Protein 6CHJ (pdb70)

Secondary structure (DSSP, 8-state):
-BPPHHHHHHHHH-BTTB--EEEEEEEEEPPTT--TTHHHHHHHHHTT-----TTTTEEEEEETTEEEEEE-SS--HHHHEEEEEPPTT--HHHHHHHHHHHHTSPPPTTS-SEEEEEEE--TTSEEEEEEEEETTTS-HHHHHHHHHHTSBS-TT--SPPPTTS---HHHHHHHHHHHHHTT--------GGGS---S-EEEEEEEEEHHHHHHHHHHHT--HHHHHHHHHHHHHHHHHHHTT---SSPPEEEEE--EEEEE--TT--SHHHHHHHHHHHHHHHHHT---SHHHHTHHHHHHHHHS--GGG---SEEEEE----SS--EETTEEEEEEEEE---BTTB-EEEEEEEETTEEEEEEEEETTTSTTTTHHHHHHHHHHHHHHHHHT-/--B--HHHHHHHHT-BTTB--EEEEEEEEEPPTT--TTHHHHHHHHHHH-----TTTTEEEEEETTEEEEEE-SS--HHHHEEEEEPPTT-SHHHHHHHHHHHHHSPPPTTS-SEEEEEEE--TTSEEEEEEEEETTTS-HHHHHHHHHHTSBS-TT---PPPTTS---TT--S---HHHHHHHHHHHHHTTT-----TTSS---S-EEEEEEEEEHHHHHHHHHHHT--HHHHHHHHHHHHHHHHHHHTT---SSPPEEEEE--EEEEE--TT--SHHHHHHHHHHHHHHHHHTTTT--HHHHHHHHHHHHHHHHHHHHHS--GGG---SEEEEE----SS--EETTEEEEEEEEE---BTTB-EEEEEEEETTEEEEEEEEETTTSTTTTHHHHHHHHHHHHHHHHHT-

Solvent-accessible surface area: 35402 Å² total; per-residue (Å²): 101,96,8,75,109,88,22,50,83,40,15,88,24,24,97,52,38,11,6,4,2,12,10,13,3,8,20,0,23,26,16,185,76,13,74,126,70,30,7,21,99,19,2,80,96,10,102,99,66,71,127,23,53,68,39,3,16,32,44,13,36,115,147,202,47,118,11,8,21,35,114,17,110,160,42,35,17,106,22,1,2,35,16,31,8,9,13,62,56,2,99,75,147,18,3,21,60,32,0,2,23,18,4,9,15,28,11,10,79,70,18,3,3,1,14,3,0,0,0,26,40,15,140,106,105,41,0,0,5,0,15,2,5,1,37,1,20,10,52,28,93,40,18,20,146,20,13,15,98,11,15,20,91,74,65,118,73,115,69,13,44,4,10,1,35,22,154,105,64,80,76,53,6,113,89,28,61,109,63,9,65,117,27,132,154,109,177,42,20,227,12,37,0,21,86,99,0,0,0,3,6,53,3,0,6,84,31,12,77,24,170,71,0,132,44,0,13,144,57,46,57,10,76,51,50,9,0,4,6,5,0,0,0,9,0,0,32,32,0,0,91,85,54,138,35,46,29,171,143,16,0,24,0,33,9,55,102,64,23,8,60,3,35,0,32,1,54,9,124,104,5,12,70,10,0,70,89,0,30,88,25,21,73,106,2,140,136,158,119,169,107,134,23,60,69,55,34,14,29,2,45,14,11,22,34,28,28,136,14,100,181,71,7,32,10,0,0,25,7,21,57,35,122,28,32,67,136,48,12,41,5,28,12,0,76,0,55,0,3,22,9,1,21,23,1,28,5,14,16,0,1,16,0,14,0,2,27,6,45,98,36,7,0,0,1,0,0,0,0,30,87,8,0,53,38,0,70,59,0,20,96,23,0,60,81,6,0,38,69,3,31,140,83,44,66,125,166,85,99,12,85,83,66,25,20,75,44,10,65,17,24,70,47,39,3,7,5,1,11,6,9,2,6,20,0,25,30,16,177,68,15,66,137,78,35,7,15,99,26,0,90,121,9,81,122,77,92,128,24,48,62,36,4,23,34,48,9,33,121,178,198,42,76,5,12,19,37,101,24,141,155,38,45,15,63,18,0,0,31,16,31,10,7,18,70,53,2,80,84,132,23,4,5,62,34,0,6,27,12,5,7,14,29,12,12,78,58,9,3,2,2,12,3,0,0,0,26,41,16,128,124,94,44,0,0,7,0,16,1,6,2,34,2,21,10,59,26,58,38,14,21,129,25,10,24,140,7,16,31,89,68,64,127,67,118,75,17,41,2,12,2,24,23,154,95,104,69,52,147,95,104,25,83,56,75,84,40,6,135,50,29,63,142,40,15,89,166,52,208,166,44,16,191,17,33,0,19,75,133,6,0,0,5,9,40,0,0,8,80,29,11,66,27,103,69,0,91,26,0,8,117,55,42,58,15,76,45,82,8,0,4,10,6,0,0,0,11,0,0,28,23,7,0,71,95,70,143,33,53,19,168,135,36,0,24,0,34,10,48,103,54,25,1,61,3,36,0,34,0,77,11,143,95,5,6,72,10,0,64,96,0,25,88,32,22,89,117,16,69,88,99,21,148,164,50,48,105,150,83,43,83,62,82,32,30,84,49,31,10,28,2,37,18,9,24,27,29,26,141,13,42,199,87,7,32,10,0,0,25,6,22,48,38,92,32,32,84,134,58,14,43,7,26,12,0,83,1,55,0,2,20,11,2,22,24,1,28,10,16,15,0,2,16,0,12,0,5,28,9,41,95,30,9,0,0,0,0,0,0,0,40,90,11,2,53,40,1,43,132,2,24,90,26,0,62,79,6,0,31,66,4,34,141,80,44,65,113

Organism: Marinobacter nauticus (strain ATCC 700491 / DSM 11845 / VT8) (NCBI:txid351348)

InterPro domains:
  IPR004255 O-acyltransferase, WSD1-like, N-terminal [PF03007] (4-266)
  IPR009721 O-acyltransferase WSD1, C-terminal [PF06974] (305-449)
  IPR014292 Acyltransferase, WS/DGAT/MGAT [TIGR02946] (4-450)
  IPR045034 O-acyltransferase WSD1-like [PTHR31650] (3-450)

B-factor: mean 64.55, std 14.5, range [33.08, 117.98]

Foldseek 3Di:
DFFDVVLVVQVVQDDLFWAQKKKKKFKWFAFPPDDPCRLVVVLVVQQPVPDFDPPQQWAWDDDVHGIDTDGHDDADVPVQEEEEEFDPPQEVVSVQVVLLAVQLDHADRRGQRKHWYWYDNHHDRMIIIMIMHGCSRPNQVRVVVLQQVLWALDLQDAPRHDSRDDVPLVVVLVVLVVLLVVVVPPCFDDFLQFARFGSRKGKAKDKDFQVLLVVLCVLLVADSVLLLLLLVLQLVLVQCVVVVTDDQAFFWEFEDPLTFTFGQPSNDDALSVSSVSRRVRVVVRCVVHVPVSVNLCSLCVSCLSPVPRVVSVSGQEYAYEDEDDAHWIHYNNITGPDMEMGRIAGNGNQWYWYWYDYHRIIMIMIMGRCVSRPPVNCSVVSSVVSSVSSCVVSVD/DAFQPVVLVVLVQQDDLFWRQKKKKKFKWFAFPPAPPCNLVVVLVVLQVPDDFDPPQQWAWDDDVHGIGTDGNPDDDVPVAEEEEEFPPPQEDVRVQVVLQQVVLDHADRGGQGKHWYWYYNHHDRMIMIMIMHGCSRPNFVVVVVLVQLQWDQDLQDADGHDSRDDVAPPDDDDDDLVVVLVVLCVLLCVVVHFDDFLQFAFFGSGKGKAKDKDFQVLQVVLCVLLVFDSVLLLLLLVLQLVLVQCVVVVTQDCAFFWEFEPPLTFRFTQPSNDDQLSVSSVSRRVRVVVRCVVCVPDDPVRSVVVVNNLCSLCVSCLSPVPCNVSVSGQEYEYEDEDDAHWIDHNSTTGPDMEMGRIAGNGRQWYWYWYDDHRIIMIMIMGRCVSRPPVNCSVVSSVVSSVSSCVVSVD

Sequence (807 aa):
TPLNPTDQLFLWLEKRQQPMHVGGLQLFSFPEGAPDDYVAQLADQLRQKTEVTAPFNQRLSYRLGQPVWVEDEHLDLEHHFRFEALPTPGRIRELLSFVSAEHSHLMDRERPMWEVHLIEGLKDRQFALYTKVHHSLVDGVSAMRMATRMLSENPDEHGMPPIWDLPTIPTVAKELLKTINQARKDPAPRCMLNQKITGSRRFAAQSWCLKRIRAVCEAYGTTVNDVVTAMCAAALRTYLMNQDALPEKPLVAFVPVGVILASLHTDVQEAGERLLKIHHGMEEAKQRYVNYTALTLAPAAFHLLTGLAPKWQTFNVVISNVPGPSRPLYWNGAKLEGMYPVSIDMDRLALNMTLTSYNDQVEFGLIGCRRTLPSLQRMLDYLEQGLAELELNAGLMTPLNPTDQLFLWLEKRQQPMHVGGLQLFSFPEGAPDDYVAQLADQLRQKTEVTAPFNQRLSYRLGQPVWVEDEHLDLEHHFRFEALPTPGRIRELLSFVSAEHSHLMDRERPMWEVHLIEGLKDRQFALYTKVHHSLVDGVSAMRMATRMLSENPDEHGMPPIWDLPGLSGRQLGTIPTVAKELLKTINQARKAPRCMLNQKITGSRRFAAQSWCLKRIRAVCEAYGTTVNDVVTAMCAAALRTYLMNQDALPEKPLVAFVPVGVILASLHTDVQEAGERLLKIHHGMEEAKQRYRHMSPEEIVNYTALTLAPAAFHLLTGLAPKWQTFNVVISNVPGPSRPLYWNGAKLEGMYPVSIDMDRLALNMTLTSYNDQVEFGLIGCRRTLPSLQRMLDYLEQGLAELELNAGL

Radius of gyration: 28.86 Å; Cα contacts (8 Å, |Δi|>4): 1624; chains: 2; bounding box: 88×60×87 Å

Nearest PDB structures (foldseek):
  6chj-assembly1_B  TM=1.002E+00  e=1.470E-95  Marinobacter nauticus VT8
  6chj-assembly1_A  TM=9.938E-01  e=6.472E-85  Marinobacter nauticus VT8
  7nxg-assembly1_A-2  TM=8.997E-01  e=2.272E-50  Acinetobacter baylyi ADP1
  7jtj-assembly1_A  TM=5.641E-01  e=4.594E-14  Yersinia pestis
  5ejd-assembly4_H  TM=3.715E-01  e=2.820E-10  Penicillium aethiopicum

Structure (mmCIF, N/CA/C/O backbone):
data_6CHJ
#
_entry.id   6CHJ
#
_cell.length_a   69.268
_cell.length_b   103.905
_cell.length_c   69.529
_cell.angle_alpha   90.00
_cell.angle_beta   103.51
_cell.angle_gamma   90.00
#
_symmetry.space_group_name_H-M   'P 1 21 1'
#
loop_
_entity.id
_entity.type
_entity.pdbx_description
1 polymer 'Diacylglycerol O-acyltransferase'
2 non-polymer 'CHLORIDE ION'
3 water water
#
loop_
_atom_site.group_PDB
_atom_site.id
_atom_site.type_symbol
_atom_site.label_atom_id
_atom_site.label_alt_id
_atom_site.label_comp_id
_atom_site.label_asym_id
_atom_site.label_entity_id
_atom_site.label_seq_id
_atom_site.pdbx_PDB_ins_code
_atom_site.Cartn_x
_atom_site.Cartn_y
_atom_site.Cartn_z
_atom_site.occupancy
_atom_site.B_iso_or_equiv
_atom_site.auth_seq_id
_atom_site.auth_comp_id
_atom_site.auth_asym_id
_atom_site.auth_atom_id
_atom_site.pdbx_PDB_model_num
ATOM 1 N N . THR A 1 2 ? -20.077 25.185 -31.587 1.00 83.33 2 THR A N 1
ATOM 2 C CA . THR A 1 2 ? -19.019 25.066 -32.596 1.00 86.66 2 THR A CA 1
ATOM 3 C C . THR A 1 2 ? -19.149 23.757 -33.358 1.00 84.76 2 THR A C 1
ATOM 4 O O . THR A 1 2 ? -19.167 22.699 -32.746 1.00 84.68 2 THR A O 1
ATOM 8 N N . PRO A 1 3 ? -19.226 23.806 -34.684 1.00 90.05 3 PRO A N 1
ATOM 9 C CA . PRO A 1 3 ? -19.120 22.568 -35.464 1.00 86.05 3 PRO A CA 1
ATOM 10 C C . PRO A 1 3 ? -17.665 22.192 -35.702 1.00 80.65 3 PRO A C 1
ATOM 11 O O . PRO A 1 3 ? -16.772 23.042 -35.732 1.00 80.55 3 PRO A O 1
ATOM 15 N N . LEU A 1 4 ? -17.429 20.889 -35.856 1.00 79.44 4 LEU A N 1
ATOM 16 C CA . LEU A 1 4 ? -16.075 20.411 -36.103 1.00 78.10 4 LEU A CA 1
ATOM 17 C C . LEU A 1 4 ? -15.633 20.840 -37.490 1.00 80.44 4 LEU A C 1
ATOM 18 O O . LEU A 1 4 ? -16.375 20.668 -38.460 1.00 78.69 4 LEU A O 1
ATOM 23 N N . ASN A 1 5 ? -14.416 21.372 -37.600 1.00 84.47 5 ASN A N 1
ATOM 24 C CA . ASN A 1 5 ? -13.852 21.541 -38.924 1.00 78.98 5 ASN A CA 1
ATOM 25 C C . ASN A 1 5 ? -13.763 20.166 -39.587 1.00 78.36 5 ASN A C 1
ATOM 26 O O . ASN A 1 5 ? -13.820 19.138 -38.911 1.00 79.34 5 ASN A O 1
ATOM 31 N N . PRO A 1 6 ? -13.691 20.113 -40.918 1.00 80.52 6 PRO A N 1
ATOM 32 C CA . PRO A 1 6 ? -13.806 18.804 -41.584 1.00 74.34 6 PRO A CA 1
ATOM 33 C C . PRO A 1 6 ? -12.657 17.850 -41.290 1.00 72.36 6 PRO A C 1
ATOM 34 O O . PRO A 1 6 ? -12.859 16.633 -41.373 1.00 68.98 6 PRO A O 1
ATOM 38 N N . THR A 1 7 ? -11.462 18.347 -40.955 1.00 70.91 7 THR A N 1
ATOM 39 C CA . THR A 1 7 ? -10.377 17.430 -40.611 1.00 73.48 7 THR A CA 1
ATOM 40 C C . THR A 1 7 ? -10.603 16.791 -39.243 1.00 76.08 7 THR A C 1
ATOM 41 O O . THR A 1 7 ? -10.185 15.645 -39.018 1.00 67.49 7 THR A O 1
ATOM 45 N N . ASP A 1 8 ? -11.273 17.512 -38.330 1.00 76.07 8 ASP A N 1
ATOM 46 C CA . ASP A 1 8 ? -11.725 16.917 -37.075 1.00 67.60 8 ASP A CA 1
ATOM 47 C C . ASP A 1 8 ? -12.747 15.813 -37.324 1.00 66.90 8 ASP A C 1
ATOM 48 O O . ASP A 1 8 ? -12.770 14.809 -36.607 1.00 64.23 8 ASP A O 1
ATOM 53 N N . GLN A 1 9 ? -13.616 15.984 -38.321 1.00 62.01 9 GLN A N 1
ATOM 54 C CA . GLN A 1 9 ? -14.577 14.929 -38.622 1.00 61.13 9 GLN A CA 1
ATOM 55 C C . GLN A 1 9 ? -13.888 13.665 -39.122 1.00 57.52 9 GLN A C 1
ATOM 56 O O . GLN A 1 9 ? -14.329 12.551 -38.813 1.00 56.78 9 GLN A O 1
ATOM 62 N N . LEU A 1 10 ? -12.801 13.811 -39.875 1.00 61.37 10 LEU A N 1
ATOM 63 C CA . LEU A 1 10 ? -12.128 12.640 -40.425 1.00 61.48 10 LEU A CA 1
ATOM 64 C C . LEU A 1 10 ? -11.589 11.724 -39.325 1.00 59.91 10 LEU A C 1
ATOM 65 O O . LEU A 1 10 ? -11.681 10.493 -39.431 1.00 53.82 10 LEU A O 1
ATOM 70 N N . PHE A 1 11 ? -11.021 12.302 -38.262 1.00 56.76 11 PHE A N 1
ATOM 71 C CA . PHE A 1 11 ? -10.391 11.467 -37.246 1.00 54.81 11 PHE A CA 1
ATOM 72 C C . PHE A 1 11 ? -11.423 10.699 -36.436 1.00 52.15 11 PHE A C 1
ATOM 73 O O . PHE A 1 11 ? -11.139 9.600 -35.955 1.00 50.73 11 PHE A O 1
ATOM 81 N N . LEU A 1 12 ? -12.643 11.212 -36.327 1.00 53.55 12 LEU A N 1
ATOM 82 C CA . LEU A 1 12 ? -13.691 10.392 -35.742 1.00 50.53 12 LEU A CA 1
ATOM 83 C C . LEU A 1 12 ? -14.121 9.299 -36.708 1.00 51.73 12 LEU A C 1
ATOM 84 O O . LEU A 1 12 ? -14.514 8.211 -36.280 1.00 48.71 12 LEU A O 1
ATOM 89 N N . TRP A 1 13 ? -14.048 9.567 -38.013 1.00 53.86 13 TRP A N 1
ATOM 90 C CA . TRP A 1 13 ? -14.520 8.599 -38.995 1.00 57.83 13 TRP A CA 1
ATOM 91 C C . TRP A 1 13 ? -13.469 7.509 -39.252 1.00 53.97 13 TRP A C 1
ATOM 92 O O . TRP A 1 13 ? -13.806 6.329 -39.393 1.00 57.59 13 TRP A O 1
ATOM 103 N N . LEU A 1 14 ? -12.189 7.864 -39.246 1.00 51.57 14 LEU A N 1
ATOM 104 C CA . LEU A 1 14 ? -11.153 6.843 -39.324 1.00 53.59 14 LEU A CA 1
ATOM 105 C C . LEU A 1 14 ? -11.152 5.879 -38.140 1.00 50.30 14 LEU A C 1
ATOM 106 O O . LEU A 1 14 ? -10.589 4.793 -38.265 1.00 53.35 14 LEU A O 1
ATOM 111 N N . GLU A 1 15 ? -11.718 6.253 -36.991 1.00 44.59 15 GLU A N 1
ATOM 112 C CA . GLU A 1 15 ? -11.496 5.496 -35.761 1.00 54.84 15 GLU A CA 1
ATOM 113 C C . GLU A 1 15 ? -12.278 4.184 -35.749 1.00 49.84 15 GLU A C 1
ATOM 114 O O . GLU A 1 15 ? -13.442 4.141 -36.146 1.00 46.07 15 GLU A O 1
ATOM 120 N N . LYS A 1 16 ? -11.617 3.117 -35.291 1.00 49.66 16 LYS A N 1
ATOM 121 C CA . LYS A 1 16 ? -12.208 1.800 -35.057 1.00 48.05 16 LYS A CA 1
ATOM 122 C C . LYS A 1 16 ? -11.462 1.179 -33.887 1.00 50.93 16 LYS A C 1
ATOM 123 O O . LYS A 1 16 ? -10.457 1.719 -33.423 1.00 49.70 16 LYS A O 1
ATOM 129 N N . ARG A 1 17 ? -11.928 0.005 -33.437 1.00 55.47 17 ARG A N 1
ATOM 130 C CA . ARG A 1 17 ? -11.243 -0.672 -32.333 1.00 54.87 17 ARG A CA 1
ATOM 131 C C . ARG A 1 17 ? -9.779 -0.944 -32.652 1.00 50.32 17 ARG A C 1
ATOM 132 O O . ARG A 1 17 ? -8.940 -0.934 -31.747 1.00 51.29 17 ARG A O 1
ATOM 140 N N . GLN A 1 18 ? -9.465 -1.208 -33.926 1.00 50.02 18 GLN A N 1
ATOM 141 C CA . GLN A 1 18 ? -8.121 -1.505 -34.415 1.00 49.88 18 GLN A CA 1
ATOM 142 C C . GLN A 1 18 ? -7.227 -0.272 -34.498 1.00 47.77 18 GLN A C 1
ATOM 143 O O . GLN A 1 18 ? -5.999 -0.404 -34.473 1.00 46.34 18 GLN A O 1
ATOM 149 N N . GLN A 1 19 ? -7.797 0.918 -34.625 1.00 44.08 19 GLN A N 1
ATOM 150 C CA . GLN A 1 19 ? -7.004 2.131 -34.817 1.00 46.35 19 GLN A CA 1
ATOM 151 C C . GLN A 1 19 ? -7.684 3.280 -34.100 1.00 48.03 19 GLN A C 1
ATOM 152 O O . GLN A 1 19 ? -8.353 4.124 -34.713 1.00 47.47 19 GLN A O 1
ATOM 158 N N . PRO A 1 20 ? -7.518 3.361 -32.785 1.00 48.98 20 PRO A N 1
ATOM 159 C CA . PRO A 1 20 ? -7.953 4.563 -32.080 1.00 43.30 20 PRO A CA 1
ATOM 160 C C . PRO A 1 20 ? -7.215 5.756 -32.660 1.00 47.63 20 PRO A C 1
ATOM 161 O O . PRO A 1 20 ? -6.069 5.645 -33.113 1.00 46.16 20 PRO A O 1
ATOM 165 N N . MET A 1 21 ? -7.887 6.900 -32.669 1.00 46.07 21 MET A N 1
ATOM 166 C CA . MET A 1 21 ? -7.311 8.090 -33.283 1.00 46.05 21 MET A CA 1
ATOM 167 C C . MET A 1 21 ? -7.016 9.146 -32.215 1.00 46.84 21 MET A C 1
ATOM 168 O O . MET A 1 21 ? -7.346 10.328 -32.375 1.00 44.67 21 MET A O 1
ATOM 173 N N . HIS A 1 22 ? -6.397 8.725 -31.116 1.00 42.17 22 HIS A N 1
ATOM 174 C CA . HIS A 1 22 ? -5.934 9.654 -30.100 1.00 47.03 22 HIS A CA 1
ATOM 175 C C . HIS A 1 22 ? -4.415 9.715 -30.153 1.00 45.30 22 HIS A C 1
ATOM 176 O O . HIS A 1 22 ? -3.758 8.738 -30.521 1.00 44.23 22 HIS A O 1
ATOM 183 N N . VAL A 1 23 ? -3.875 10.890 -29.844 1.00 45.33 23 VAL A N 1
ATOM 184 C CA . VAL A 1 23 ? -2.444 11.084 -29.700 1.00 41.83 23 VAL A CA 1
ATOM 185 C C . VAL A 1 23 ? -2.119 11.173 -28.212 1.00 48.51 23 VAL A C 1
ATOM 186 O O . VAL A 1 23 ? -3.000 11.318 -27.364 1.00 42.76 23 VAL A O 1
ATOM 190 N N . GLY A 1 24 ? -0.832 11.078 -27.884 1.00 47.03 24 GLY A N 1
ATOM 191 C CA . GLY A 1 24 ? -0.407 11.109 -26.499 1.00 46.05 24 GLY A CA 1
ATOM 192 C C . GLY A 1 24 ? 1.002 11.633 -26.310 1.00 51.20 24 GLY A C 1
ATOM 193 O O . GLY A 1 24 ? 1.811 11.680 -27.240 1.00 52.17 24 GLY A O 1
ATOM 194 N N . GLY A 1 25 ? 1.291 12.012 -25.071 1.00 50.18 25 GLY A N 1
ATOM 195 C CA . GLY A 1 25 ? 2.612 12.479 -24.736 1.00 48.08 25 GLY A CA 1
ATOM 196 C C . GLY A 1 25 ? 3.106 11.860 -23.447 1.00 50.03 25 GLY A C 1
ATOM 197 O O . GLY A 1 25 ? 2.382 11.810 -22.443 1.00 48.94 25 GLY A O 1
ATOM 198 N N . LEU A 1 26 ? 4.339 11.372 -23.471 1.00 48.50 26 LEU A N 1
ATOM 199 C CA . LEU A 1 26 ? 5.019 10.873 -22.283 1.00 47.59 26 LEU A CA 1
ATOM 200 C C . LEU A 1 26 ? 6.024 11.936 -21.846 1.00 52.44 26 LEU A C 1
ATOM 201 O O . LEU A 1 26 ? 7.080 12.092 -22.465 1.00 55.04 26 LEU A O 1
ATOM 206 N N . GLN A 1 27 ? 5.689 12.673 -20.787 1.00 54.78 27 GLN A N 1
ATOM 207 C CA . GLN A 1 27 ? 6.593 13.641 -20.168 1.00 55.24 27 GLN A CA 1
ATOM 208 C C . GLN A 1 27 ? 7.239 13.024 -18.938 1.00 50.92 27 GLN A C 1
ATOM 209 O O . GLN A 1 27 ? 6.545 12.489 -18.073 1.00 57.32 27 GLN A O 1
ATOM 215 N N . LEU A 1 28 ? 8.558 13.107 -18.863 1.00 51.27 28 LEU A N 1
ATOM 216 C CA . LEU A 1 28 ? 9.333 12.602 -17.740 1.00 52.30 28 LEU A CA 1
ATOM 217 C C . LEU A 1 28 ? 9.869 13.783 -16.934 1.00 58.95 28 LEU A C 1
ATOM 218 O O . LEU A 1 28 ? 10.486 14.691 -17.503 1.00 61.15 28 LEU A O 1
ATOM 223 N N . PHE A 1 29 ? 9.616 13.790 -15.623 1.00 56.47 29 PHE A N 1
ATOM 224 C CA . PHE A 1 29 ? 10.049 14.877 -14.755 1.00 53.70 29 PHE A CA 1
ATOM 225 C C . PHE A 1 29 ? 10.925 14.347 -13.633 1.00 59.28 29 PHE A C 1
ATOM 226 O O . PHE A 1 29 ? 10.892 13.166 -13.285 1.00 57.70 29 PHE A O 1
ATOM 234 N N . SER A 1 30 ? 11.692 15.255 -13.045 1.00 63.11 30 SER A N 1
ATOM 235 C CA . SER A 1 30 ? 12.399 14.992 -11.805 1.00 60.78 30 SER A CA 1
ATOM 236 C C . SER A 1 30 ? 11.689 15.712 -10.669 1.00 55.60 30 SER A C 1
ATOM 237 O O . SER A 1 30 ? 11.025 16.735 -10.880 1.00 57.17 30 SER A O 1
ATOM 240 N N . PHE A 1 31 ? 11.822 15.148 -9.471 1.00 61.55 31 PHE A N 1
ATOM 241 C CA . PHE A 1 31 ? 11.385 15.803 -8.241 1.00 61.49 31 PHE A CA 1
ATOM 242 C C . PHE A 1 31 ? 11.970 17.213 -8.156 1.00 59.97 31 PHE A C 1
ATOM 243 O O . PHE A 1 31 ? 13.152 17.410 -8.472 1.00 61.01 31 PHE A O 1
ATOM 251 N N . PRO A 1 32 ? 11.210 18.208 -7.694 1.00 63.36 32 PRO A N 1
ATOM 252 C CA . PRO A 1 32 ? 11.831 19.511 -7.425 1.00 67.08 32 PRO A CA 1
ATOM 253 C C . PRO A 1 32 ? 12.881 19.339 -6.336 1.00 69.64 32 PRO A C 1
ATOM 254 O O . PRO A 1 32 ? 12.877 18.354 -5.588 1.00 67.75 32 PRO A O 1
ATOM 258 N N . GLU A 1 33 ? 13.831 20.276 -6.293 1.00 72.83 33 GLU A N 1
ATOM 259 C CA . GLU A 1 33 ? 14.956 20.134 -5.371 1.00 78.20 33 GLU A CA 1
ATOM 260 C C . GLU A 1 33 ? 14.464 20.061 -3.925 1.00 74.45 33 GLU A C 1
ATOM 261 O O . GLU A 1 33 ? 13.644 20.877 -3.485 1.00 68.72 33 GLU A O 1
ATOM 267 N N . GLY A 1 34 ? 14.944 19.052 -3.202 1.00 72.61 34 GLY A N 1
ATOM 268 C CA . GLY A 1 34 ? 14.574 18.884 -1.806 1.00 75.80 34 GLY A CA 1
ATOM 269 C C . GLY A 1 34 ? 13.101 18.613 -1.593 1.00 80.50 34 GLY A C 1
ATOM 270 O O . GLY A 1 34 ? 12.523 19.059 -0.591 1.00 75.22 34 GLY A O 1
ATOM 271 N N . ALA A 1 35 ? 12.471 17.899 -2.529 1.00 80.68 35 ALA A N 1
ATOM 272 C CA . ALA A 1 35 ? 11.075 17.598 -2.280 1.00 74.41 35 ALA A CA 1
ATOM 273 C C . ALA A 1 35 ? 10.949 16.289 -1.501 1.00 74.12 35 ALA A C 1
ATOM 274 O O . ALA A 1 35 ? 11.804 15.397 -1.624 1.00 67.40 35 ALA A O 1
ATOM 276 N N . PRO A 1 36 ? 9.895 16.169 -0.691 1.00 72.28 36 PRO A N 1
ATOM 277 C CA . PRO A 1 36 ? 9.700 14.953 0.110 1.00 73.38 36 PRO A CA 1
ATOM 278 C C . PRO A 1 36 ? 9.515 13.719 -0.759 1.00 77.38 36 PRO A C 1
ATOM 279 O O . PRO A 1 36 ? 9.356 13.784 -1.981 1.00 75.22 36 PRO A O 1
ATOM 283 N N . ASP A 1 37 ? 9.520 12.564 -0.092 1.00 77.07 37 ASP A N 1
ATOM 284 C CA . ASP A 1 37 ? 9.366 11.307 -0.810 1.00 76.57 37 ASP A CA 1
ATOM 285 C C . ASP A 1 37 ? 7.921 11.071 -1.226 1.00 77.71 37 ASP A C 1
ATOM 286 O O . ASP A 1 37 ? 7.669 10.416 -2.241 1.00 74.00 37 ASP A O 1
ATOM 291 N N . ASP A 1 38 ? 6.960 11.615 -0.481 1.00 77.16 38 ASP A N 1
ATOM 292 C CA . ASP A 1 38 ? 5.556 11.558 -0.867 1.00 71.76 38 ASP A CA 1
ATOM 293 C C . ASP A 1 38 ? 5.183 12.674 -1.839 1.00 66.78 38 ASP A C 1
ATOM 294 O O . ASP A 1 38 ? 4.015 13.089 -1.884 1.00 65.97 38 ASP A O 1
ATOM 299 N N . TYR A 1 39 ? 6.160 13.173 -2.608 1.00 67.82 39 TYR A N 1
ATOM 300 C CA . TYR A 1 39 ? 5.935 14.327 -3.479 1.00 65.42 39 TYR A CA 1
ATOM 301 C C . TYR A 1 39 ? 4.811 14.065 -4.470 1.00 60.26 39 TYR A C 1
ATOM 302 O O . TYR A 1 39 ? 3.918 14.908 -4.644 1.00 60.52 39 TYR A O 1
ATOM 311 N N . VAL A 1 40 ? 4.838 12.909 -5.142 1.00 50.17 40 VAL A N 1
ATOM 312 C CA . VAL A 1 40 ? 3.852 12.703 -6.206 1.00 62.46 40 VAL A CA 1
ATOM 313 C C . VAL A 1 40 ? 2.457 12.515 -5.614 1.00 62.12 40 VAL A C 1
ATOM 314 O O . VAL A 1 40 ? 1.468 13.073 -6.127 1.00 58.64 40 VAL A O 1
ATOM 318 N N . ALA A 1 41 ? 2.350 11.744 -4.518 1.00 59.10 41 ALA A N 1
ATOM 319 C CA . ALA A 1 41 ? 1.061 11.635 -3.833 1.00 64.41 41 ALA A CA 1
ATOM 320 C C . ALA A 1 41 ? 0.555 13.007 -3.386 1.00 64.04 41 ALA A C 1
ATOM 321 O O . ALA A 1 41 ? -0.629 13.332 -3.564 1.00 63.90 41 ALA A O 1
ATOM 323 N N . GLN A 1 42 ? 1.449 13.840 -2.842 1.00 60.18 42 GLN A N 1
ATOM 324 C CA . GLN A 1 42 ? 1.086 15.218 -2.519 1.00 63.58 42 GLN A CA 1
ATOM 325 C C . GLN A 1 42 ? 0.680 15.981 -3.775 1.00 62.85 42 GLN A C 1
ATOM 326 O O . GLN A 1 42 ? -0.346 16.681 -3.795 1.00 59.85 42 GLN A O 1
ATOM 332 N N . LEU A 1 43 ? 1.489 15.868 -4.834 1.00 62.02 43 LEU A N 1
ATOM 333 C CA . LEU A 1 43 ? 1.137 16.493 -6.106 1.00 59.88 43 LEU A CA 1
ATOM 334 C C . LEU A 1 43 ? -0.194 15.961 -6.619 1.00 58.98 43 LEU A C 1
ATOM 335 O O . LEU A 1 43 ? -1.066 16.736 -7.044 1.00 56.32 43 LEU A O 1
ATOM 340 N N . ALA A 1 44 ? -0.374 14.640 -6.578 1.00 56.41 44 ALA A N 1
ATOM 341 C CA . ALA A 1 44 ? -1.643 14.063 -7.018 1.00 61.54 44 ALA A CA 1
ATOM 342 C C . ALA A 1 44 ? -2.814 14.731 -6.318 1.00 67.07 44 ALA A C 1
ATOM 343 O O . ALA A 1 44 ? -3.757 15.211 -6.965 1.00 65.37 44 ALA A O 1
ATOM 345 N N . ASP A 1 45 ? -2.748 14.808 -4.981 1.00 68.62 45 ASP A N 1
ATOM 346 C CA . ASP A 1 45 ? -3.879 15.328 -4.231 1.00 67.68 45 ASP A CA 1
ATOM 347 C C . ASP A 1 45 ? -4.110 16.815 -4.479 1.00 65.61 45 ASP A C 1
ATOM 348 O O . ASP A 1 45 ? -5.240 17.283 -4.323 1.00 69.50 45 ASP A O 1
ATOM 353 N N . GLN A 1 46 ? -3.082 17.568 -4.882 1.00 68.80 46 GLN A N 1
ATOM 354 C CA . GLN A 1 46 ? -3.302 18.978 -5.199 1.00 69.51 46 GLN A CA 1
ATOM 355 C C . GLN A 1 46 ? -3.879 19.169 -6.597 1.00 68.06 46 GLN A C 1
ATOM 356 O O . GLN A 1 46 ? -4.581 20.159 -6.846 1.00 68.51 46 GLN A O 1
ATOM 362 N N . LEU A 1 47 ? -3.609 18.242 -7.517 1.00 65.32 47 LEU A N 1
ATOM 363 C CA . LEU A 1 47 ? -4.171 18.375 -8.853 1.00 67.47 47 LEU A CA 1
ATOM 364 C C . LEU A 1 47 ? -5.646 17.993 -8.890 1.00 68.86 47 LEU A C 1
ATOM 365 O O . LEU A 1 47 ? -6.381 18.486 -9.755 1.00 66.91 47 LEU A O 1
ATOM 370 N N . ARG A 1 48 ? -6.103 17.149 -7.952 1.00 70.12 48 ARG A N 1
ATOM 371 C CA . ARG A 1 48 ? -7.533 16.858 -7.849 1.00 67.98 48 ARG A CA 1
ATOM 372 C C . ARG A 1 48 ? -8.355 18.103 -7.550 1.00 71.35 48 ARG A C 1
ATOM 373 O O . ARG A 1 48 ? -9.581 18.078 -7.709 1.00 74.70 48 ARG A O 1
ATOM 381 N N . GLN A 1 49 ? -7.708 19.189 -7.130 1.00 70.17 49 GLN A N 1
ATOM 382 C CA . GLN A 1 49 ? -8.395 20.399 -6.705 1.00 73.10 49 GLN A CA 1
ATOM 383 C C . GLN A 1 49 ? -8.454 21.469 -7.779 1.00 73.47 49 GLN A C 1
ATOM 384 O O . GLN A 1 49 ? -9.400 22.262 -7.792 1.00 78.20 49 GLN A O 1
ATOM 390 N N . LYS A 1 50 ? -7.485 21.522 -8.688 1.00 75.65 50 LYS A N 1
ATOM 391 C CA . LYS A 1 50 ? -7.541 22.509 -9.766 1.00 80.24 50 LYS A CA 1
ATOM 392 C C . LYS A 1 50 ? -8.696 22.111 -10.685 1.00 78.22 50 LYS A C 1
ATOM 393 O O . LYS A 1 50 ? -8.510 21.508 -11.743 1.00 80.12 50 LYS A O 1
ATOM 399 N N . THR A 1 51 ? -9.921 22.455 -10.262 1.00 77.73 51 THR A N 1
ATOM 400 C CA . THR A 1 51 ? -11.137 21.887 -10.840 1.00 76.61 51 THR A CA 1
ATOM 401 C C . THR A 1 51 ? -11.759 22.731 -11.947 1.00 77.39 51 THR A C 1
ATOM 402 O O . THR A 1 51 ? -12.839 22.380 -12.431 1.00 78.92 51 THR A O 1
ATOM 406 N N . GLU A 1 52 ? -11.135 23.825 -12.367 1.00 80.45 52 GLU A N 1
ATOM 407 C CA . GLU A 1 52 ? -11.671 24.572 -13.499 1.00 84.43 52 GLU A CA 1
ATOM 408 C C . GLU A 1 52 ? -10.869 24.264 -14.760 1.00 78.93 52 GLU A C 1
ATOM 409 O O . GLU A 1 52 ? -9.640 24.161 -14.732 1.00 74.79 52 GLU A O 1
ATOM 415 N N . VAL A 1 53 ? -11.589 24.092 -15.861 1.00 77.39 53 VAL A N 1
ATOM 416 C CA . VAL A 1 53 ? -11.062 23.489 -17.074 1.00 74.98 53 VAL A CA 1
ATOM 417 C C . VAL A 1 53 ? -11.345 24.431 -18.240 1.00 79.44 53 VAL A C 1
ATOM 418 O O . VAL A 1 53 ? -12.506 24.761 -18.512 1.00 79.00 53 VAL A O 1
ATOM 422 N N . THR A 1 54 ? -10.287 24.860 -18.924 1.00 81.17 54 THR A N 1
ATOM 423 C CA . THR A 1 54 ? -10.373 25.796 -20.033 1.00 75.06 54 THR A CA 1
ATOM 424 C C . THR A 1 54 ? -10.407 25.045 -21.359 1.00 75.16 54 THR A C 1
ATOM 425 O O . THR A 1 54 ? -9.848 23.952 -21.487 1.00 76.26 54 THR A O 1
ATOM 429 N N . ALA A 1 55 ? -11.069 25.646 -22.347 1.00 76.66 55 ALA A N 1
ATOM 430 C CA . ALA A 1 55 ? -11.126 25.058 -23.676 1.00 71.17 55 ALA A CA 1
ATOM 431 C C . ALA A 1 55 ? -9.709 24.846 -24.215 1.00 75.00 55 ALA A C 1
ATOM 432 O O . ALA A 1 55 ? -8.792 25.610 -23.889 1.00 75.73 55 ALA A O 1
ATOM 434 N N . PRO A 1 56 ? -9.491 23.795 -25.036 1.00 73.54 56 PRO A N 1
ATOM 435 C CA . PRO A 1 56 ? -10.516 22.848 -25.508 1.00 71.06 56 PRO A CA 1
ATOM 436 C C . PRO A 1 56 ? -10.864 21.749 -24.497 1.00 73.01 56 PRO A C 1
ATOM 437 O O . PRO A 1 56 ? -11.774 20.944 -24.752 1.00 72.26 56 PRO A O 1
ATOM 441 N N . PHE A 1 57 ? -10.169 21.724 -23.360 1.00 70.80 57 PHE A N 1
ATOM 442 C CA . PHE A 1 57 ? -10.318 20.602 -22.441 1.00 68.92 57 PHE A CA 1
ATOM 443 C C . PHE A 1 57 ? -11.701 20.519 -21.800 1.00 68.97 57 PHE A C 1
ATOM 444 O O . PHE A 1 57 ? -11.966 19.547 -21.088 1.00 65.93 57 PHE A O 1
ATOM 452 N N . ASN A 1 58 ? -12.590 21.481 -22.036 1.00 69.09 58 ASN A N 1
ATOM 453 C CA . ASN A 1 58 ? -13.960 21.393 -21.547 1.00 74.84 58 ASN A CA 1
ATOM 454 C C . ASN A 1 58 ? -14.978 21.264 -22.671 1.00 74.15 58 ASN A C 1
ATOM 455 O O . ASN A 1 58 ? -16.179 21.422 -22.422 1.00 80.65 58 ASN A O 1
ATOM 460 N N . GLN A 1 59 ? -14.529 21.011 -23.898 1.00 70.25 59 GLN A N 1
ATOM 461 C CA . GLN A 1 59 ? -15.398 20.712 -25.026 1.00 73.15 59 GLN A CA 1
ATOM 462 C C . GLN A 1 59 ? -15.732 19.224 -25.057 1.00 71.83 59 GLN A C 1
ATOM 463 O O . GLN A 1 59 ? -14.969 18.379 -24.584 1.00 67.88 59 GLN A O 1
ATOM 469 N N . ARG A 1 60 ? -16.884 18.913 -25.646 1.00 69.85 60 ARG A N 1
ATOM 470 C CA . ARG A 1 60 ? -17.345 17.540 -25.752 1.00 66.44 60 ARG A CA 1
ATOM 471 C C . ARG A 1 60 ? -18.226 17.409 -26.979 1.00 69.27 60 ARG A C 1
ATOM 472 O O . ARG A 1 60 ? -18.899 18.361 -27.383 1.00 72.55 60 ARG A O 1
ATOM 480 N N . LEU A 1 61 ? -18.209 16.217 -27.569 1.00 68.39 61 LEU A N 1
ATOM 481 C CA . LEU A 1 61 ? -18.798 16.029 -28.885 1.00 68.74 61 LEU A CA 1
ATOM 482 C C . LEU A 1 61 ? -20.311 15.885 -28.775 1.00 71.69 61 LEU A C 1
ATOM 483 O O . LEU A 1 61 ? -20.813 15.122 -27.946 1.00 74.43 61 LEU A O 1
ATOM 488 N N . SER A 1 62 ? -21.038 16.620 -29.611 1.00 72.81 62 SER A N 1
ATOM 489 C CA . SER A 1 62 ? -22.484 16.463 -29.713 1.00 77.81 62 SER A CA 1
ATOM 490 C C . SER A 1 62 ? -22.863 16.579 -31.181 1.00 81.33 62 SER A C 1
ATOM 491 O O . SER A 1 62 ? -22.024 16.891 -32.026 1.00 85.01 62 SER A O 1
ATOM 494 N N . TYR A 1 63 ? -24.130 16.318 -31.485 1.00 84.39 63 TYR A N 1
ATOM 495 C CA . TYR A 1 63 ? -24.613 16.378 -32.857 1.00 88.91 63 TYR A CA 1
ATOM 496 C C . TYR A 1 63 ? -25.874 17.222 -32.931 1.00 90.77 63 TYR A C 1
ATOM 497 O O . TYR A 1 63 ? -26.810 17.002 -32.159 1.00 95.62 63 TYR A O 1
ATOM 506 N N . ARG A 1 64 ? -25.915 18.163 -33.879 1.00 93.70 64 ARG A N 1
ATOM 507 C CA . ARG A 1 64 ? -27.134 18.934 -34.159 1.00 97.73 64 ARG A CA 1
ATOM 508 C C . ARG A 1 64 ? -27.844 18.270 -35.335 1.00 99.51 64 ARG A C 1
ATOM 509 O O . ARG A 1 64 ? -27.451 18.444 -36.497 1.00 95.56 64 ARG A O 1
ATOM 517 N N . LEU A 1 65 ? -28.910 17.526 -35.016 1.00 101.87 65 LEU A N 1
ATOM 518 C CA . LEU A 1 65 ? -29.623 16.665 -35.956 1.00 103.45 65 LEU A CA 1
ATOM 519 C C . LEU A 1 65 ? -28.678 15.597 -36.499 1.00 101.82 65 LEU A C 1
ATOM 520 O O . LEU A 1 65 ? -28.816 14.414 -36.168 1.00 103.88 65 LEU A O 1
ATOM 525 N N . GLY A 1 66 ? -27.705 16.000 -37.311 1.00 94.74 66 GLY A N 1
ATOM 526 C CA . GLY A 1 66 ? -26.794 15.031 -37.877 1.00 95.51 66 GLY A CA 1
ATOM 527 C C . GLY A 1 66 ? -25.334 15.429 -37.876 1.00 90.25 66 GLY A C 1
ATOM 528 O O . GLY A 1 66 ? -24.468 14.556 -37.923 1.00 93.89 66 GLY A O 1
ATOM 529 N N . GLN A 1 67 ? -25.040 16.731 -37.824 1.00 90.42 67 GLN A N 1
ATOM 530 C CA . GLN A 1 67 ? -23.625 17.039 -38.011 1.00 92.08 67 GLN A CA 1
ATOM 531 C C . GLN A 1 67 ? -22.923 17.279 -36.671 1.00 92.91 67 GLN A C 1
ATOM 532 O O . GLN A 1 67 ? -23.506 17.881 -35.757 1.00 91.21 67 GLN A O 1
ATOM 538 N N . PRO A 1 68 ? -21.676 16.820 -36.550 1.00 86.83 68 PRO A N 1
ATOM 539 C CA . PRO A 1 68 ? -20.999 16.850 -35.247 1.00 84.92 68 PRO A CA 1
ATOM 540 C C . PRO A 1 68 ? -20.576 18.250 -34.842 1.00 79.42 68 PRO A C 1
ATOM 541 O O . PRO A 1 68 ? -20.112 19.042 -35.663 1.00 82.91 68 PRO A O 1
ATOM 545 N N . VAL A 1 69 ? -20.728 18.545 -33.550 1.00 81.85 69 VAL A N 1
ATOM 546 C CA . VAL A 1 69 ? -20.414 19.857 -32.996 1.00 80.96 69 VAL A CA 1
ATOM 547 C C . VAL A 1 69 ? -19.780 19.681 -31.623 1.00 74.44 69 VAL A C 1
ATOM 548 O O . VAL A 1 69 ? -20.044 18.710 -30.911 1.00 69.20 69 VAL A O 1
ATOM 552 N N . TRP A 1 70 ? -18.906 20.616 -31.273 1.00 79.22 70 TRP A N 1
ATOM 553 C CA . TRP A 1 70 ? -18.431 20.748 -29.910 1.00 73.64 70 TRP A CA 1
ATOM 554 C C . TRP A 1 70 ? -19.465 21.492 -29.080 1.00 77.87 70 TRP A C 1
ATOM 555 O O . TRP A 1 70 ? -20.135 22.407 -29.569 1.00 74.54 70 TRP A O 1
ATOM 566 N N . VAL A 1 71 ? -19.605 21.092 -27.820 1.00 73.92 71 VAL A N 1
ATOM 567 C CA . VAL A 1 71 ? -20.329 21.899 -26.846 1.00 76.82 71 VAL A CA 1
ATOM 568 C C . VAL A 1 71 ? -19.500 21.940 -25.571 1.00 76.14 71 VAL A C 1
ATOM 569 O O . VAL A 1 71 ? -18.734 21.018 -25.272 1.00 74.98 71 VAL A O 1
ATOM 573 N N . GLU A 1 72 ? -19.629 23.033 -24.830 1.00 79.32 72 GLU A N 1
ATOM 574 C CA . GLU A 1 72 ? -18.980 23.101 -23.536 1.00 79.67 72 GLU A CA 1
ATOM 575 C C . GLU A 1 72 ? -19.571 22.034 -22.626 1.00 81.39 72 GLU A C 1
ATOM 576 O O . GLU A 1 72 ? -20.793 21.866 -22.566 1.00 80.68 72 GLU A O 1
ATOM 582 N N . ASP A 1 73 ? -18.702 21.279 -21.951 1.00 78.98 73 ASP A N 1
ATOM 583 C CA . ASP A 1 73 ? -19.169 20.263 -21.017 1.00 82.05 73 ASP A CA 1
ATOM 584 C C . ASP A 1 73 ? -19.535 20.936 -19.705 1.00 85.67 73 ASP A C 1
ATOM 585 O O . ASP A 1 73 ? -18.686 21.562 -19.061 1.00 84.34 73 ASP A O 1
ATOM 590 N N . GLU A 1 74 ? -20.801 20.812 -19.322 1.00 85.79 74 GLU A N 1
ATOM 591 C CA . GLU A 1 74 ? -21.277 21.354 -18.062 1.00 92.37 74 GLU A CA 1
ATOM 592 C C . GLU A 1 74 ? -20.660 20.577 -16.901 1.00 94.84 74 GLU A C 1
ATOM 593 O O . GLU A 1 74 ? -19.820 21.109 -16.162 1.00 94.70 74 GLU A O 1
ATOM 599 N N . HIS A 1 75 ? -21.040 19.303 -16.767 1.00 94.04 75 HIS A N 1
ATOM 600 C CA . HIS A 1 75 ? -20.702 18.485 -15.600 1.00 92.26 75 HIS A CA 1
ATOM 601 C C . HIS A 1 75 ? -19.415 17.707 -15.877 1.00 87.51 75 HIS A C 1
ATOM 602 O O . HIS A 1 75 ? -19.424 16.523 -16.227 1.00 85.17 75 HIS A O 1
ATOM 609 N N . LEU A 1 76 ? -18.282 18.382 -15.697 1.00 75.47 76 LEU A N 1
ATOM 610 C CA . LEU A 1 76 ? -17.004 17.714 -15.881 1.00 74.50 76 LEU A CA 1
ATOM 611 C C . LEU A 1 76 ? -16.625 16.931 -14.628 1.00 72.58 76 LEU A C 1
ATOM 612 O O . LEU A 1 76 ? -16.622 17.483 -13.521 1.00 72.75 76 LEU A O 1
ATOM 617 N N . ASP A 1 77 ? -16.294 15.645 -14.805 1.00 63.07 77 ASP A N 1
ATOM 618 C CA . ASP A 1 77 ? -15.860 14.778 -13.708 1.00 59.01 77 ASP A CA 1
ATOM 619 C C . ASP A 1 77 ? -14.334 14.683 -13.751 1.00 64.35 77 ASP A C 1
ATOM 620 O O . ASP A 1 77 ? -13.756 13.811 -14.411 1.00 59.18 77 ASP A O 1
ATOM 625 N N . LEU A 1 78 ? -13.673 15.567 -12.997 1.00 62.29 78 LEU A N 1
ATOM 626 C CA . LEU A 1 78 ? -12.219 15.599 -13.009 1.00 59.11 78 LEU A CA 1
ATOM 627 C C . LEU A 1 78 ? -11.595 14.311 -12.465 1.00 57.71 78 LEU A C 1
ATOM 628 O O . LEU A 1 78 ? -10.426 14.038 -12.755 1.00 54.73 78 LEU A O 1
ATOM 633 N N . GLU A 1 79 ? -12.333 13.490 -11.709 1.00 58.39 79 GLU A N 1
ATOM 634 C CA . GLU A 1 79 ? -11.759 12.202 -11.308 1.00 59.63 79 GLU A CA 1
ATOM 635 C C . GLU A 1 79 ? -11.711 11.219 -12.471 1.00 56.70 79 GLU A C 1
ATOM 636 O O . GLU A 1 79 ? -10.897 10.291 -12.450 1.00 58.87 79 GLU A O 1
ATOM 642 N N . HIS A 1 80 ? -12.575 11.383 -13.470 1.00 52.85 80 HIS A N 1
ATOM 643 C CA . HIS A 1 80 ? -12.476 10.532 -14.651 1.00 60.29 80 HIS A CA 1
ATOM 644 C C . HIS A 1 80 ? -11.276 10.935 -15.521 1.00 56.15 80 HIS A C 1
ATOM 645 O O . HIS A 1 80 ? -10.484 10.077 -15.937 1.00 54.63 80 HIS A O 1
ATOM 652 N N . HIS A 1 81 ? -11.109 12.239 -15.788 1.00 50.41 81 HIS A N 1
ATOM 653 C CA . HIS A 1 81 ? -10.079 12.692 -16.719 1.00 52.19 81 HIS A CA 1
ATOM 654 C C . HIS A 1 81 ? -8.680 12.732 -16.098 1.00 53.84 81 HIS A C 1
ATOM 655 O O . HIS A 1 81 ? -7.688 12.525 -16.806 1.00 55.16 81 HIS A O 1
ATOM 662 N N . PHE A 1 82 ? -8.563 13.013 -14.804 1.00 57.84 82 PHE A N 1
ATOM 663 C CA . PHE A 1 82 ? -7.272 13.037 -14.128 1.00 53.28 82 PHE A CA 1
ATOM 664 C C . PHE A 1 82 ? -7.116 11.788 -13.273 1.00 51.09 82 PHE A C 1
ATOM 665 O O . PHE A 1 82 ? -7.865 11.591 -12.319 1.00 57.28 82 PHE A O 1
ATOM 673 N N . ARG A 1 83 ? -6.128 10.970 -13.590 1.00 52.61 83 ARG A N 1
ATOM 674 C CA . ARG A 1 83 ? -5.884 9.738 -12.866 1.00 49.85 83 ARG A CA 1
ATOM 675 C C . ARG A 1 83 ? -4.488 9.764 -12.256 1.00 55.49 83 ARG A C 1
ATOM 676 O O . ARG A 1 83 ? -3.578 10.423 -12.768 1.00 57.01 83 ARG A O 1
ATOM 684 N N . PHE A 1 84 ? -4.348 9.049 -11.139 1.00 54.65 84 PHE A N 1
ATOM 685 C CA . PHE A 1 84 ? -3.120 8.935 -10.369 1.00 51.13 84 PHE A CA 1
ATOM 686 C C . PHE A 1 84 ? -2.823 7.454 -10.227 1.00 52.18 84 PHE A C 1
ATOM 687 O O . PHE A 1 84 ? -3.620 6.706 -9.653 1.00 47.61 84 PHE A O 1
ATOM 695 N N . GLU A 1 85 ? -1.683 7.031 -10.757 1.00 54.28 85 GLU A N 1
ATOM 696 C CA . GLU A 1 85 ? -1.405 5.622 -10.971 1.00 51.57 85 GLU A CA 1
ATOM 697 C C . GLU A 1 85 ? 0.063 5.374 -10.677 1.00 52.29 85 GLU A C 1
ATOM 698 O O . GLU A 1 85 ? 0.864 6.309 -10.534 1.00 51.78 85 GLU A O 1
ATOM 704 N N . ALA A 1 86 ? 0.420 4.098 -10.588 1.00 46.40 86 ALA A N 1
ATOM 705 C CA . ALA A 1 86 ? 1.737 3.743 -10.105 1.00 50.33 86 ALA A CA 1
ATOM 706 C C . ALA A 1 86 ? 2.280 2.583 -10.920 1.00 46.93 86 ALA A C 1
ATOM 707 O O . ALA A 1 86 ? 1.532 1.704 -11.367 1.00 45.24 86 ALA A O 1
ATOM 709 N N . LEU A 1 87 ? 3.610 2.601 -11.096 1.00 45.68 87 LEU A N 1
ATOM 710 C CA . LEU A 1 87 ? 4.397 1.562 -11.737 1.00 48.13 87 LEU A CA 1
ATOM 711 C C . LEU A 1 87 ? 4.597 0.392 -10.781 1.00 45.10 87 LEU A C 1
ATOM 712 O O . LEU A 1 87 ? 4.847 0.595 -9.585 1.00 45.33 87 LEU A O 1
ATOM 717 N N . PRO A 1 88 ? 4.513 -0.829 -11.282 1.00 44.50 88 PRO A N 1
ATOM 718 C CA . PRO A 1 88 ? 4.880 -1.989 -10.469 1.00 46.22 88 PRO A CA 1
ATOM 719 C C . PRO A 1 88 ? 6.397 -2.106 -10.355 1.00 53.72 88 PRO A C 1
ATOM 720 O O . PRO A 1 88 ? 7.146 -1.401 -11.032 1.00 50.86 88 PRO A O 1
ATOM 724 N N . THR A 1 89 ? 6.828 -3.023 -9.477 1.00 55.79 89 THR A N 1
ATOM 725 C CA . THR A 1 89 ? 8.246 -3.287 -9.248 1.00 56.40 89 THR A CA 1
ATOM 726 C C . THR A 1 89 ? 8.886 -3.808 -10.532 1.00 59.98 89 THR A C 1
ATOM 727 O O . THR A 1 89 ? 8.279 -4.632 -11.228 1.00 58.13 89 THR A O 1
ATOM 731 N N . PRO A 1 90 ? 10.129 -3.380 -10.867 1.00 55.17 90 PRO A N 1
ATOM 732 C CA . PRO A 1 90 ? 11.026 -2.484 -10.118 1.00 57.52 90 PRO A CA 1
ATOM 733 C C . PRO A 1 90 ? 10.966 -1.003 -10.493 1.00 59.60 90 PRO A C 1
ATOM 734 O O . PRO A 1 90 ? 11.875 -0.246 -10.153 1.00 63.85 90 PRO A O 1
ATOM 738 N N . GLY A 1 91 ? 9.927 -0.598 -11.206 1.00 57.72 91 GLY A N 1
ATOM 739 C CA . GLY A 1 91 ? 9.749 0.813 -11.470 1.00 58.78 91 GLY A CA 1
ATOM 740 C C . GLY A 1 91 ? 10.686 1.382 -12.505 1.00 53.99 91 GLY A C 1
ATOM 741 O O . GLY A 1 91 ? 10.975 2.583 -12.476 1.00 58.76 91 GLY A O 1
ATOM 742 N N . ARG A 1 92 ? 11.166 0.553 -13.426 1.00 55.56 92 ARG A N 1
ATOM 743 C CA . ARG A 1 92 ? 12.111 0.992 -14.445 1.00 57.56 92 ARG A CA 1
ATOM 744 C C . ARG A 1 92 ? 11.398 1.767 -15.556 1.00 56.71 92 ARG A C 1
ATOM 745 O O . ARG A 1 92 ? 10.164 1.884 -15.593 1.00 51.14 92 ARG A O 1
ATOM 753 N N . ILE A 1 93 ? 12.189 2.266 -16.513 1.00 51.45 93 ILE A N 1
ATOM 754 C CA . ILE A 1 93 ? 11.575 2.841 -17.702 1.00 51.50 93 ILE A CA 1
ATOM 755 C C . ILE A 1 93 ? 10.829 1.766 -18.496 1.00 48.79 93 ILE A C 1
ATOM 756 O O . ILE A 1 93 ? 9.814 2.060 -19.138 1.00 50.24 93 ILE A O 1
ATOM 761 N N . ARG A 1 94 ? 11.289 0.511 -18.437 1.00 44.92 94 ARG A N 1
ATOM 762 C CA . ARG A 1 94 ? 10.589 -0.583 -19.103 1.00 50.40 94 ARG A CA 1
ATOM 763 C C . ARG A 1 94 ? 9.146 -0.712 -18.597 1.00 56.10 94 ARG A C 1
ATOM 764 O O . ARG A 1 94 ? 8.203 -0.818 -19.392 1.00 47.95 94 ARG A O 1
ATOM 772 N N . GLU A 1 95 ? 8.953 -0.683 -17.273 1.00 53.13 95 GLU A N 1
ATOM 773 C CA . GLU A 1 95 ? 7.594 -0.668 -16.734 1.00 46.21 95 GLU A CA 1
ATOM 774 C C . GLU A 1 95 ? 6.844 0.556 -17.230 1.00 47.63 95 GLU A C 1
ATOM 775 O O . GLU A 1 95 ? 5.660 0.469 -17.580 1.00 49.82 95 GLU A O 1
ATOM 781 N N . LEU A 1 96 ? 7.529 1.703 -17.295 1.00 46.49 96 LEU A N 1
ATOM 782 C CA . LEU A 1 96 ? 6.883 2.934 -17.738 1.00 44.70 96 LEU A CA 1
ATOM 783 C C . LEU A 1 96 ? 6.436 2.823 -19.195 1.00 48.86 96 LEU A C 1
ATOM 784 O O . LEU A 1 96 ? 5.372 3.336 -19.557 1.00 49.53 96 LEU A O 1
ATOM 789 N N . LEU A 1 97 ? 7.223 2.142 -20.043 1.00 46.73 97 LEU A N 1
ATOM 790 C CA . LEU A 1 97 ? 6.836 2.017 -21.443 1.00 47.01 97 LEU A CA 1
ATOM 791 C C . LEU A 1 97 ? 5.717 1.004 -21.609 1.00 47.87 97 LEU A C 1
ATOM 792 O O . LEU A 1 97 ? 4.930 1.112 -22.554 1.00 47.76 97 LEU A O 1
ATOM 797 N N . SER A 1 98 ? 5.637 0.008 -20.713 1.00 48.95 98 SER A N 1
ATOM 798 C CA . SER A 1 98 ? 4.530 -0.943 -20.761 1.00 48.37 98 SER A CA 1
ATOM 799 C C . SER A 1 98 ? 3.234 -0.289 -20.313 1.00 43.22 98 SER A C 1
ATOM 800 O O . SER A 1 98 ? 2.162 -0.602 -20.841 1.00 47.11 98 SER A O 1
ATOM 803 N N . PHE A 1 99 ? 3.313 0.580 -19.306 1.00 43.00 99 PHE A N 1
ATOM 804 C CA . PHE A 1 99 ? 2.140 1.316 -18.864 1.00 47.19 99 PHE A CA 1
ATOM 805 C C . PHE A 1 99 ? 1.564 2.158 -20.001 1.00 43.92 99 PHE A C 1
ATOM 806 O O . PHE A 1 99 ? 0.356 2.135 -20.261 1.00 43.37 99 PHE A O 1
ATOM 814 N N . VAL A 1 100 ? 2.417 2.935 -20.672 1.00 41.35 100 VAL A N 1
ATOM 815 C CA . VAL A 1 100 ? 1.963 3.746 -21.801 1.00 46.49 100 VAL A CA 1
ATOM 816 C C . VAL A 1 100 ? 1.409 2.856 -22.912 1.00 44.01 100 VAL A C 1
ATOM 817 O O . VAL A 1 100 ? 0.384 3.181 -23.520 1.00 41.81 100 VAL A O 1
ATOM 821 N N . SER A 1 101 ? 2.052 1.707 -23.175 1.00 40.50 101 SER A N 1
ATOM 822 C CA . SER A 1 101 ? 1.587 0.839 -24.259 1.00 47.77 101 SER A CA 1
ATOM 823 C C . SER A 1 101 ? 0.156 0.379 -24.007 1.00 47.87 101 SER A C 1
ATOM 824 O O . SER A 1 101 ? -0.678 0.392 -24.919 1.00 43.31 101 SER A O 1
ATOM 827 N N . ALA A 1 102 ? -0.151 0.012 -22.756 1.00 47.21 102 ALA A N 1
ATOM 828 C CA . ALA A 1 102 ? -1.500 -0.435 -22.395 1.00 49.00 102 ALA A CA 1
ATOM 829 C C . ALA A 1 102 ? -2.511 0.711 -22.465 1.00 41.55 102 ALA A C 1
ATOM 830 O O . ALA A 1 102 ? -3.557 0.573 -23.095 1.00 45.72 102 ALA A O 1
ATOM 832 N N . GLU A 1 103 ? -2.238 1.841 -21.788 1.00 46.73 103 GLU A N 1
ATOM 833 C CA . GLU A 1 103 ? -3.176 2.969 -21.808 1.00 47.01 103 GLU A CA 1
ATOM 834 C C . GLU A 1 103 ? -3.453 3.434 -23.227 1.00 44.17 103 GLU A C 1
ATOM 835 O O . GLU A 1 103 ? -4.593 3.744 -23.573 1.00 47.91 103 GLU A O 1
ATOM 841 N N . HIS A 1 104 ? -2.410 3.530 -24.049 1.00 45.06 104 HIS A N 1
ATOM 842 C CA . HIS A 1 104 ? -2.558 4.053 -25.399 1.00 42.72 104 HIS A CA 1
ATOM 843 C C . HIS A 1 104 ? -3.430 3.177 -26.290 1.00 43.56 104 HIS A C 1
ATOM 844 O O . HIS A 1 104 ? -3.873 3.658 -27.343 1.00 41.06 104 HIS A O 1
ATOM 851 N N . SER A 1 105 ? -3.694 1.921 -25.898 1.00 41.84 105 SER A N 1
ATOM 852 C CA . SER A 1 105 ? -4.534 1.021 -26.688 1.00 43.31 105 SER A CA 1
ATOM 853 C C . SER A 1 105 ? -6.025 1.234 -26.458 1.00 46.64 105 SER A C 1
ATOM 854 O O . SER A 1 105 ? -6.831 0.732 -27.249 1.00 50.24 105 SER A O 1
ATOM 857 N N . HIS A 1 106 ? -6.415 1.935 -25.395 1.00 42.47 106 HIS A N 1
ATOM 858 C CA . HIS A 1 106 ? -7.818 2.003 -24.987 1.00 44.66 106 HIS A CA 1
ATOM 859 C C . HIS A 1 106 ? -8.520 3.160 -25.694 1.00 45.16 106 HIS A C 1
ATOM 860 O O . HIS A 1 106 ? -8.088 4.313 -25.584 1.00 49.93 106 HIS A O 1
ATOM 867 N N . LEU A 1 107 ? -9.612 2.861 -26.399 1.00 46.00 107 LEU A N 1
ATOM 868 C CA . LEU A 1 107 ? -10.425 3.918 -26.993 1.00 49.42 107 LEU A CA 1
ATOM 869 C C . LEU A 1 107 ? -10.875 4.917 -25.936 1.00 54.83 107 LEU A C 1
ATOM 870 O O . LEU A 1 107 ? -11.118 4.563 -24.775 1.00 59.23 107 LEU A O 1
ATOM 875 N N . MET A 1 108 ? -11.020 6.166 -26.353 1.00 46.39 108 MET A N 1
ATOM 876 C CA . MET A 1 108 ? -11.523 7.204 -25.475 1.00 50.94 108 MET A CA 1
ATOM 877 C C . MET A 1 108 ? -13.055 7.248 -25.548 1.00 55.29 108 MET A C 1
ATOM 878 O O . MET A 1 108 ? -13.668 6.782 -26.508 1.00 62.57 108 MET A O 1
ATOM 883 N N . ASP A 1 109 ? -13.680 7.782 -24.503 1.00 57.88 109 ASP A N 1
ATOM 884 C CA . ASP A 1 109 ? -15.138 7.829 -24.435 1.00 57.27 109 ASP A CA 1
ATOM 885 C C . ASP A 1 109 ? -15.593 9.123 -25.096 1.00 53.48 109 ASP A C 1
ATOM 886 O O . ASP A 1 109 ? -15.143 10.209 -24.718 1.00 53.68 109 ASP A O 1
ATOM 891 N N . ARG A 1 110 ? -16.455 9.013 -26.099 1.00 52.48 110 ARG A N 1
ATOM 892 C CA . ARG A 1 110 ? -16.906 10.223 -26.784 1.00 57.89 110 ARG A CA 1
ATOM 893 C C . ARG A 1 110 ? -17.927 11.024 -25.987 1.00 54.12 110 ARG A C 1
ATOM 894 O O . ARG A 1 110 ? -18.167 12.186 -26.324 1.00 55.06 110 ARG A O 1
ATOM 902 N N . GLU A 1 111 ? -18.519 10.435 -24.944 1.00 59.17 111 GLU A N 1
ATOM 903 C CA . GLU A 1 111 ? -19.504 11.102 -24.101 1.00 58.72 111 GLU A CA 1
ATOM 904 C C . GLU A 1 111 ? -18.883 12.127 -23.166 1.00 54.84 111 GLU A C 1
ATOM 905 O O . GLU A 1 111 ? -19.620 12.822 -22.465 1.00 57.59 111 GLU A O 1
ATOM 911 N N . ARG A 1 112 ? -17.564 12.220 -23.110 1.00 52.90 112 ARG A N 1
ATOM 912 C CA . ARG A 1 112 ? -16.881 13.185 -22.264 1.00 58.81 112 ARG A CA 1
ATOM 913 C C . ARG A 1 112 ? -15.793 13.845 -23.085 1.00 57.38 112 ARG A C 1
ATOM 914 O O . ARG A 1 112 ? -15.374 13.303 -24.114 1.00 56.59 112 ARG A O 1
ATOM 922 N N . PRO A 1 113 ? -15.324 15.040 -22.669 1.00 61.24 113 PRO A N 1
ATOM 923 C CA . PRO A 1 113 ? -14.141 15.627 -23.317 1.00 54.83 113 PRO A CA 1
ATOM 924 C C . PRO A 1 113 ? -13.047 14.587 -23.475 1.00 56.16 113 PRO A C 1
ATOM 925 O O . PRO A 1 113 ? -12.642 13.951 -22.499 1.00 50.06 113 PRO A O 1
ATOM 929 N N . MET A 1 114 ? -12.582 14.380 -24.705 1.00 58.89 114 MET A N 1
ATOM 930 C CA . MET A 1 114 ? -11.683 13.262 -24.999 1.00 54.91 114 MET A CA 1
ATOM 931 C C . MET A 1 114 ? -10.235 13.649 -24.682 1.00 52.71 114 MET A C 1
ATOM 932 O O . MET A 1 114 ? -9.371 13.792 -25.556 1.00 51.33 114 MET A O 1
ATOM 937 N N . TRP A 1 115 ? -9.969 13.793 -23.385 1.00 49.93 115 TRP A N 1
ATOM 938 C CA . TRP A 1 115 ? -8.607 13.991 -22.905 1.00 49.97 115 TRP A CA 1
ATOM 939 C C . TRP A 1 115 ? -8.452 13.254 -21.589 1.00 53.33 115 TRP A C 1
ATOM 940 O O . TRP A 1 115 ? -9.440 12.948 -20.910 1.00 48.25 115 TRP A O 1
ATOM 951 N N . GLU A 1 116 ? -7.194 12.962 -21.253 1.00 43.24 116 GLU A N 1
ATOM 952 C CA . GLU A 1 116 ? -6.840 12.250 -20.039 1.00 46.95 116 GLU A CA 1
ATOM 953 C C . GLU A 1 116 ? -5.408 12.620 -19.656 1.00 52.59 116 GLU A C 1
ATOM 954 O O . GLU A 1 116 ? -4.532 12.714 -20.529 1.00 46.43 116 GLU A O 1
ATOM 960 N N . VAL A 1 117 ? -5.168 12.818 -18.355 1.00 46.66 117 VAL A N 1
ATOM 961 C CA . VAL A 1 117 ? -3.814 12.990 -17.834 1.00 46.87 117 VAL A CA 1
ATOM 962 C C . VAL A 1 117 ? -3.567 11.925 -16.777 1.00 47.62 117 VAL A C 1
ATOM 963 O O . VAL A 1 117 ? -4.373 11.755 -15.856 1.00 50.95 117 VAL A O 1
ATOM 967 N N . HIS A 1 118 ? -2.474 11.192 -16.916 1.00 42.36 118 HIS A N 1
ATOM 968 C CA . HIS A 1 118 ? -2.157 10.129 -15.969 1.00 49.75 118 HIS A CA 1
ATOM 969 C C . HIS A 1 118 ? -0.857 10.487 -15.262 1.00 53.07 118 HIS A C 1
ATOM 970 O O . HIS A 1 118 ? 0.219 10.394 -15.862 1.00 51.85 118 HIS A O 1
ATOM 977 N N . LEU A 1 119 ? -0.955 10.901 -13.995 1.00 46.45 119 LEU A N 1
ATOM 978 C CA . LEU A 1 119 ? 0.223 11.105 -13.169 1.00 47.24 119 LEU A CA 1
ATOM 979 C C . LEU A 1 119 ? 0.693 9.749 -12.667 1.00 51.13 119 LEU A C 1
ATOM 980 O O . LEU A 1 119 ? -0.096 8.973 -12.120 1.00 56.07 119 LEU A O 1
ATOM 985 N N . ILE A 1 120 ? 1.969 9.447 -12.881 1.00 51.11 120 ILE A N 1
ATOM 986 C CA . ILE A 1 120 ? 2.521 8.127 -12.592 1.00 52.42 120 ILE A CA 1
ATOM 987 C C . ILE A 1 120 ? 3.593 8.268 -11.508 1.00 55.90 120 ILE A C 1
ATOM 988 O O . ILE A 1 120 ? 4.590 8.981 -11.693 1.00 55.30 120 ILE A O 1
ATOM 993 N N . GLU A 1 121 ? 3.381 7.603 -10.377 1.00 58.21 121 GLU A N 1
ATOM 994 C CA . GLU A 1 121 ? 4.401 7.490 -9.344 1.00 58.39 121 GLU A CA 1
ATOM 995 C C . GLU A 1 121 ? 5.051 6.113 -9.435 1.00 58.93 121 GLU A C 1
ATOM 996 O O . GLU A 1 121 ? 4.749 5.309 -10.328 1.00 49.14 121 GLU A O 1
ATOM 1002 N N . GLY A 1 122 ? 5.959 5.842 -8.492 1.00 58.64 122 GLY A N 1
ATOM 1003 C CA . GLY A 1 122 ? 6.694 4.595 -8.469 1.00 47.85 122 GLY A CA 1
ATOM 1004 C C . GLY A 1 122 ? 7.875 4.507 -9.405 1.00 55.15 122 GLY A C 1
ATOM 1005 O O . GLY A 1 122 ? 8.412 3.405 -9.581 1.00 56.53 122 GLY A O 1
ATOM 1006 N N . LEU A 1 123 ? 8.291 5.612 -10.032 1.00 58.98 123 LEU A N 1
ATOM 1007 C CA . LEU A 1 123 ? 9.563 5.614 -10.758 1.00 57.80 123 LEU A CA 1
ATOM 1008 C C . LEU A 1 123 ? 10.718 5.447 -9.783 1.00 59.23 123 LEU A C 1
ATOM 1009 O O . LEU A 1 123 ? 10.636 5.851 -8.619 1.00 61.10 123 LEU A O 1
ATOM 1014 N N . LYS A 1 124 ? 11.821 4.888 -10.285 1.00 67.43 124 LYS A N 1
ATOM 1015 C CA . LYS A 1 124 ? 12.860 4.343 -9.409 1.00 70.78 124 LYS A CA 1
ATOM 1016 C C . LYS A 1 124 ? 13.584 5.428 -8.606 1.00 77.40 124 LYS A C 1
ATOM 1017 O O . LYS A 1 124 ? 13.745 5.289 -7.385 1.00 84.57 124 LYS A O 1
ATOM 1023 N N . ASP A 1 125 ? 14.035 6.507 -9.252 1.00 74.20 125 ASP A N 1
ATOM 1024 C CA . ASP A 1 125 ? 15.041 7.402 -8.652 1.00 71.63 125 ASP A CA 1
ATOM 1025 C C . ASP A 1 125 ? 14.552 8.852 -8.609 1.00 74.27 125 ASP A C 1
ATOM 1026 O O . ASP A 1 125 ? 15.176 9.735 -9.214 1.00 75.38 125 ASP A O 1
ATOM 1031 N N . ARG A 1 126 ? 13.473 9.097 -7.855 1.00 69.03 126 ARG A N 1
ATOM 1032 C CA . ARG A 1 126 ? 12.969 10.450 -7.575 1.00 70.57 126 ARG A CA 1
ATOM 1033 C C . ARG A 1 126 ? 12.500 11.146 -8.852 1.00 66.88 126 ARG A C 1
ATOM 1034 O O . ARG A 1 126 ? 12.855 12.292 -9.145 1.00 63.34 126 ARG A O 1
ATOM 1042 N N . GLN A 1 127 ? 11.676 10.440 -9.618 1.00 68.94 127 GLN A N 1
ATOM 1043 C CA . GLN A 1 127 ? 11.055 11.019 -10.797 1.00 64.07 127 GLN A CA 1
ATOM 1044 C C . GLN A 1 127 ? 9.597 10.611 -10.813 1.00 61.49 127 GLN A C 1
ATOM 1045 O O . GLN A 1 127 ? 9.231 9.578 -10.255 1.00 61.55 127 GLN A O 1
ATOM 1051 N N . PHE A 1 128 ? 8.765 11.437 -11.434 1.00 60.32 128 PHE A N 1
ATOM 1052 C CA . PHE A 1 128 ? 7.419 11.035 -11.800 1.00 57.75 128 PHE A CA 1
ATOM 1053 C C . PHE A 1 128 ? 7.273 11.150 -13.317 1.00 59.34 128 PHE A C 1
ATOM 1054 O O . PHE A 1 128 ? 8.210 11.530 -14.024 1.00 56.38 128 PHE A O 1
ATOM 1062 N N . ALA A 1 129 ? 6.101 10.771 -13.825 1.00 55.01 129 ALA A N 1
ATOM 1063 C CA . ALA A 1 129 ? 5.831 10.876 -15.253 1.00 55.82 129 ALA A CA 1
ATOM 1064 C C . ALA A 1 129 ? 4.418 11.393 -15.469 1.00 53.88 129 ALA A C 1
ATOM 1065 O O . ALA A 1 129 ? 3.535 11.243 -14.616 1.00 54.90 129 ALA A O 1
ATOM 1067 N N . LEU A 1 130 ? 4.221 12.022 -16.611 1.00 51.06 130 LEU A N 1
ATOM 1068 C CA . LEU A 1 130 ? 2.910 12.505 -17.029 1.00 54.35 130 LEU A CA 1
ATOM 1069 C C . LEU A 1 130 ? 2.589 11.858 -18.372 1.00 53.02 130 LEU A C 1
ATOM 1070 O O . LEU A 1 130 ? 3.284 12.110 -19.368 1.00 47.15 130 LEU A O 1
ATOM 1075 N N . TYR A 1 131 ? 1.576 10.988 -18.411 1.00 50.90 131 TYR A N 1
ATOM 1076 C CA . TYR A 1 131 ? 1.115 10.455 -19.693 1.00 50.16 131 TYR A CA 1
ATOM 1077 C C . TYR A 1 131 ? -0.214 11.115 -20.012 1.00 46.84 131 TYR A C 1
ATOM 1078 O O . TYR A 1 131 ? -1.229 10.832 -19.365 1.00 47.79 131 TYR A O 1
ATOM 1087 N N . THR A 1 132 ? -0.193 11.987 -21.013 1.00 47.66 132 THR A N 1
ATOM 1088 C CA . THR A 1 132 ? -1.359 12.716 -21.468 1.00 47.21 132 THR A CA 1
ATOM 1089 C C . THR A 1 132 ? -1.839 12.097 -22.766 1.00 52.74 132 THR A C 1
ATOM 1090 O O . THR A 1 132 ? -1.035 11.713 -23.620 1.00 56.73 132 THR A O 1
ATOM 1094 N N . LYS A 1 133 ? -3.153 11.989 -22.900 1.00 54.29 133 LYS A N 1
ATOM 1095 C CA . LYS A 1 133 ? -3.789 11.380 -24.057 1.00 49.41 133 LYS A CA 1
ATOM 1096 C C . LYS A 1 133 ? -4.923 12.303 -24.442 1.00 52.53 133 LYS A C 1
ATOM 1097 O O . LYS A 1 133 ? -5.759 12.619 -23.591 1.00 52.08 133 LYS A O 1
ATOM 1103 N N . VAL A 1 134 ? -4.940 12.755 -25.697 1.00 45.56 134 VAL A N 1
ATOM 1104 C CA . VAL A 1 134 ? -6.007 13.617 -26.194 1.00 51.76 134 VAL A CA 1
ATOM 1105 C C . VAL A 1 134 ? -6.386 13.179 -27.609 1.00 47.13 134 VAL A C 1
ATOM 1106 O O . VAL A 1 134 ? -5.528 12.781 -28.403 1.00 49.99 134 VAL A O 1
ATOM 1110 N N . HIS A 1 135 ? -7.680 13.200 -27.904 1.00 44.84 135 HIS A N 1
ATOM 1111 C CA . HIS A 1 135 ? -8.149 12.746 -29.203 1.00 48.33 135 HIS A CA 1
ATOM 1112 C C . HIS A 1 135 ? -7.801 13.761 -30.290 1.00 57.75 135 HIS A C 1
ATOM 1113 O O . HIS A 1 135 ? -7.982 14.972 -30.107 1.00 53.32 135 HIS A O 1
ATOM 1120 N N . HIS A 1 136 ? -7.315 13.247 -31.432 1.00 55.17 136 HIS A N 1
ATOM 1121 C CA . HIS A 1 136 ? -6.804 14.100 -32.504 1.00 59.20 136 HIS A CA 1
ATOM 1122 C C . HIS A 1 136 ? -7.860 15.091 -32.988 1.00 59.12 136 HIS A C 1
ATOM 1123 O O . HIS A 1 136 ? -7.548 16.258 -33.254 1.00 57.71 136 HIS A O 1
ATOM 1130 N N . SER A 1 137 ? -9.119 14.658 -33.078 1.00 54.52 137 SER A N 1
ATOM 1131 C CA . SER A 1 137 ? -10.166 15.563 -33.541 1.00 61.24 137 SER A CA 1
ATOM 1132 C C . SER A 1 137 ? -10.379 16.745 -32.592 1.00 59.93 137 SER A C 1
ATOM 1133 O O . SER A 1 137 ? -10.957 17.757 -33.001 1.00 56.63 137 SER A O 1
ATOM 1136 N N . LEU A 1 138 ? -9.930 16.641 -31.341 1.00 55.53 138 LEU A N 1
ATOM 1137 C CA . LEU A 1 138 ? -10.023 17.750 -30.399 1.00 58.02 138 LEU A CA 1
ATOM 1138 C C . LEU A 1 138 ? -8.755 18.593 -30.383 1.00 62.11 138 LEU A C 1
ATOM 1139 O O . LEU A 1 138 ? -8.833 19.828 -30.316 1.00 60.74 138 LEU A O 1
ATOM 1144 N N . VAL A 1 139 ? -7.590 17.937 -30.423 1.00 58.21 139 VAL A N 1
ATOM 1145 C CA . VAL A 1 139 ? -6.279 18.578 -30.418 1.00 59.41 139 VAL A CA 1
ATOM 1146 C C . VAL A 1 139 ? -5.316 17.718 -31.230 1.00 64.17 139 VAL A C 1
ATOM 1147 O O . VAL A 1 139 ? -5.021 16.576 -30.859 1.00 62.17 139 VAL A O 1
ATOM 1151 N N . ASP A 1 140 ? -4.799 18.258 -32.329 1.00 66.12 140 ASP A N 1
ATOM 1152 C CA . ASP A 1 140 ? -3.876 17.496 -33.161 1.00 68.82 140 ASP A CA 1
ATOM 1153 C C . ASP A 1 140 ? -2.509 17.372 -32.481 1.00 68.13 140 ASP A C 1
ATOM 1154 O O . ASP A 1 140 ? -2.265 17.900 -31.392 1.00 67.17 140 ASP A O 1
ATOM 1159 N N . GLY A 1 141 ? -1.597 16.669 -33.156 1.00 67.44 141 GLY A N 1
ATOM 1160 C CA . GLY A 1 141 ? -0.360 16.258 -32.509 1.00 61.73 141 GLY A CA 1
ATOM 1161 C C . GLY A 1 141 ? 0.577 17.412 -32.216 1.00 66.87 141 GLY A C 1
ATOM 1162 O O . GLY A 1 141 ? 1.243 17.433 -31.176 1.00 70.83 141 GLY A O 1
ATOM 1163 N N . VAL A 1 142 ? 0.657 18.383 -33.129 1.00 72.61 142 VAL A N 1
ATOM 1164 C CA . VAL A 1 142 ? 1.579 19.498 -32.937 1.00 69.66 142 VAL A CA 1
ATOM 1165 C C . VAL A 1 142 ? 1.050 20.443 -31.864 1.00 67.16 142 VAL A C 1
ATOM 1166 O O . VAL A 1 142 ? 1.817 20.964 -31.048 1.00 72.43 142 VAL A O 1
ATOM 1170 N N . SER A 1 143 ? -0.271 20.640 -31.810 1.00 72.24 143 SER A N 1
ATOM 1171 C CA . SER A 1 143 ? -0.847 21.469 -30.754 1.00 70.93 143 SER A CA 1
ATOM 1172 C C . SER A 1 143 ? -0.703 20.799 -29.392 1.00 71.74 143 SER A C 1
ATOM 1173 O O . SER A 1 143 ? -0.372 21.464 -28.403 1.00 77.00 143 SER A O 1
ATOM 1176 N N . ALA A 1 144 ? -0.932 19.482 -29.326 1.00 65.83 144 ALA A N 1
ATOM 1177 C CA . ALA A 1 144 ? -0.742 18.751 -28.075 1.00 68.18 144 ALA A CA 1
ATOM 1178 C C . ALA A 1 144 ? 0.658 18.955 -27.541 1.00 70.13 144 ALA A C 1
ATOM 1179 O O . ALA A 1 144 ? 0.842 19.326 -26.377 1.00 75.09 144 ALA A O 1
ATOM 1181 N N . MET A 1 145 ? 1.667 18.738 -28.385 1.00 74.13 145 MET A N 1
ATOM 1182 C CA . MET A 1 145 ? 3.037 18.874 -27.906 1.00 75.70 145 MET A CA 1
ATOM 1183 C C . MET A 1 145 ? 3.353 20.324 -27.550 1.00 75.70 145 MET A C 1
ATOM 1184 O O . MET A 1 145 ? 3.933 20.593 -26.489 1.00 75.92 145 MET A O 1
ATOM 1189 N N . ARG A 1 146 ? 2.947 21.272 -28.401 1.00 75.05 146 ARG A N 1
ATOM 1190 C CA . ARG A 1 146 ? 3.105 22.689 -28.077 1.00 76.21 146 ARG A CA 1
ATOM 1191 C C . ARG A 1 146 ? 2.437 23.027 -26.745 1.00 79.25 146 ARG A C 1
ATOM 1192 O O . ARG A 1 146 ? 3.066 23.611 -25.854 1.00 82.79 146 ARG A O 1
ATOM 1200 N N . MET A 1 147 ? 1.157 22.661 -26.589 1.00 78.15 147 MET A N 1
ATOM 1201 C CA . MET A 1 147 ? 0.480 22.861 -25.308 1.00 75.51 147 MET A CA 1
ATOM 1202 C C . MET A 1 147 ? 1.238 22.193 -24.173 1.00 75.95 147 MET A C 1
ATOM 1203 O O . MET A 1 147 ? 1.301 22.726 -23.062 1.00 79.77 147 MET A O 1
ATOM 1208 N N . ALA A 1 148 ? 1.814 21.017 -24.428 1.00 74.76 148 ALA A N 1
ATOM 1209 C CA . ALA A 1 148 ? 2.446 20.273 -23.344 1.00 73.64 148 ALA A CA 1
ATOM 1210 C C . ALA A 1 148 ? 3.717 20.951 -22.866 1.00 74.36 148 ALA A C 1
ATOM 1211 O O . ALA A 1 148 ? 4.134 20.743 -21.721 1.00 72.73 148 ALA A O 1
ATOM 1213 N N . THR A 1 149 ? 4.360 21.734 -23.728 1.00 75.14 149 THR A N 1
ATOM 1214 C CA . THR A 1 149 ? 5.582 22.425 -23.338 1.00 75.85 149 THR A CA 1
ATOM 1215 C C . THR A 1 149 ? 5.285 23.836 -22.864 1.00 73.38 149 THR A C 1
ATOM 1216 O O . THR A 1 149 ? 5.928 24.333 -21.934 1.00 74.64 149 THR A O 1
ATOM 1220 N N . ARG A 1 150 ? 4.312 24.477 -23.507 1.00 74.81 150 ARG A N 1
ATOM 1221 C CA . ARG A 1 150 ? 3.783 25.760 -23.065 1.00 75.64 150 ARG A CA 1
ATOM 1222 C C . ARG A 1 150 ? 3.278 25.718 -21.630 1.00 79.59 150 ARG A C 1
ATOM 1223 O O . ARG A 1 150 ? 3.217 26.761 -20.972 1.00 82.86 150 ARG A O 1
ATOM 1231 N N . MET A 1 151 ? 2.883 24.536 -21.146 1.00 77.49 151 MET A N 1
ATOM 1232 C CA . MET A 1 151 ? 2.546 24.343 -19.744 1.00 73.49 151 MET A CA 1
ATOM 1233 C C . MET A 1 151 ? 3.757 24.512 -18.835 1.00 72.46 151 MET A C 1
ATOM 1234 O O . MET A 1 151 ? 3.589 24.734 -17.633 1.00 66.69 151 MET A O 1
ATOM 1239 N N . LEU A 1 152 ? 4.968 24.415 -19.374 1.00 73.27 152 LEU A N 1
ATOM 1240 C CA . LEU A 1 152 ? 6.176 24.530 -18.573 1.00 71.55 152 LEU A CA 1
ATOM 1241 C C . LEU A 1 152 ? 6.802 25.924 -18.710 1.00 71.74 152 LEU A C 1
ATOM 1242 O O . LEU A 1 152 ? 6.366 26.774 -19.495 1.00 72.32 152 LEU A O 1
ATOM 1247 N N . SER A 1 153 ? 7.852 26.144 -17.928 1.00 68.25 153 SER A N 1
ATOM 1248 C CA . SER A 1 153 ? 8.547 27.421 -17.882 1.00 73.33 153 SER A CA 1
ATOM 1249 C C . SER A 1 153 ? 10.042 27.156 -17.741 1.00 67.15 153 SER A C 1
ATOM 1250 O O . SER A 1 153 ? 10.452 26.114 -17.226 1.00 68.02 153 SER A O 1
ATOM 1253 N N . GLU A 1 154 ? 10.858 28.100 -18.230 1.00 67.16 154 GLU A N 1
ATOM 1254 C CA . GLU A 1 154 ? 12.308 28.020 -18.075 1.00 64.44 154 GLU A CA 1
ATOM 1255 C C . GLU A 1 154 ? 12.770 28.360 -16.658 1.00 67.04 154 GLU A C 1
ATOM 1256 O O . GLU A 1 154 ? 13.901 28.021 -16.292 1.00 70.08 154 GLU A O 1
ATOM 1262 N N . ASN A 1 155 ? 11.918 29.009 -15.856 1.00 69.20 155 ASN A N 1
ATOM 1263 C CA . ASN A 1 155 ? 12.264 29.435 -14.503 1.00 70.56 155 ASN A CA 1
ATOM 1264 C C . ASN A 1 155 ? 12.038 28.288 -13.523 1.00 70.69 155 ASN A C 1
ATOM 1265 O O . ASN A 1 155 ? 10.873 27.956 -13.236 1.00 67.75 155 ASN A O 1
ATOM 1270 N N . PRO A 1 156 ? 13.091 27.679 -12.962 1.00 68.20 156 PRO A N 1
ATOM 1271 C CA . PRO A 1 156 ? 12.868 26.615 -11.968 1.00 70.29 156 PRO A CA 1
ATOM 1272 C C . PRO A 1 156 ? 12.217 27.121 -10.685 1.00 79.33 156 PRO A C 1
ATOM 1273 O O . PRO A 1 156 ? 11.701 26.305 -9.908 1.00 81.63 156 PRO A O 1
ATOM 1277 N N . ASP A 1 157 ? 12.208 28.438 -10.443 1.00 79.93 157 ASP A N 1
ATOM 1278 C CA . ASP A 1 157 ? 11.569 29.011 -9.264 1.00 78.29 157 ASP A CA 1
ATOM 1279 C C . ASP A 1 157 ? 10.120 29.408 -9.502 1.00 78.57 157 ASP A C 1
ATOM 1280 O O . ASP A 1 157 ? 9.456 29.845 -8.557 1.00 84.85 157 ASP A O 1
ATOM 1285 N N . GLU A 1 158 ? 9.611 29.298 -10.725 1.00 76.88 158 GLU A N 1
ATOM 1286 C CA . GLU A 1 158 ? 8.192 29.559 -10.938 1.00 77.33 158 GLU A CA 1
ATOM 1287 C C . GLU A 1 158 ? 7.370 28.455 -10.291 1.00 72.32 158 GLU A C 1
ATOM 1288 O O . GLU A 1 158 ? 7.714 27.276 -10.401 1.00 71.71 158 GLU A O 1
ATOM 1294 N N . HIS A 1 159 ? 6.297 28.839 -9.599 1.00 75.83 159 HIS A N 1
ATOM 1295 C CA . HIS A 1 159 ? 5.392 27.893 -8.948 1.00 67.59 159 HIS A CA 1
ATOM 1296 C C . HIS A 1 159 ? 3.960 28.355 -9.194 1.00 72.83 159 HIS A C 1
ATOM 1297 O O . HIS A 1 159 ? 3.714 29.336 -9.904 1.00 75.15 159 HIS A O 1
ATOM 1304 N N . GLY A 1 160 ? 2.999 27.633 -8.614 1.00 73.79 160 GLY A N 1
ATOM 1305 C CA . GLY A 1 160 ? 1.605 27.892 -8.920 1.00 73.23 160 GLY A CA 1
ATOM 1306 C C . GLY A 1 160 ? 1.320 27.784 -10.406 1.00 75.77 160 GLY A C 1
ATOM 1307 O O . GLY A 1 160 ? 0.478 28.513 -10.952 1.00 76.25 160 GLY A O 1
ATOM 1308 N N . MET A 1 161 ? 2.045 26.869 -11.085 1.00 70.33 161 MET A N 1
ATOM 1309 C CA . MET A 1 161 ? 1.813 26.699 -12.520 1.00 72.94 161 MET A CA 1
ATOM 1310 C C . MET A 1 161 ? 0.709 25.682 -12.763 1.00 62.13 161 MET A C 1
ATOM 1311 O O . MET A 1 161 ? 0.771 24.567 -12.230 1.00 66.03 161 MET A O 1
ATOM 1316 N N . PRO A 1 162 ? -0.294 26.023 -13.556 1.00 64.37 162 PRO A N 1
ATOM 1317 C CA . PRO A 1 162 ? -1.474 25.157 -13.689 1.00 74.28 162 PRO A CA 1
ATOM 1318 C C . PRO A 1 162 ? -1.154 23.878 -14.444 1.00 71.76 162 PRO A C 1
ATOM 1319 O O . PRO A 1 162 ? -0.062 23.737 -15.020 1.00 69.16 162 PRO A O 1
ATOM 1323 N N . PRO A 1 163 ? -2.062 22.904 -14.418 1.00 72.74 163 PRO A N 1
ATOM 1324 C CA . PRO A 1 163 ? -1.930 21.720 -15.275 1.00 66.21 163 PRO A CA 1
ATOM 1325 C C . PRO A 1 163 ? -2.478 22.001 -16.670 1.00 70.34 163 PRO A C 1
ATOM 1326 O O . PRO A 1 163 ? -3.123 23.025 -16.918 1.00 72.48 163 PRO A O 1
ATOM 1330 N N . ILE A 1 164 ? -2.238 21.050 -17.583 1.00 70.15 164 ILE A N 1
ATOM 1331 C CA . ILE A 1 164 ? -2.518 21.300 -18.999 1.00 69.81 164 ILE A CA 1
ATOM 1332 C C . ILE A 1 164 ? -3.973 21.654 -19.254 1.00 69.36 164 ILE A C 1
ATOM 1333 O O . ILE A 1 164 ? -4.274 22.360 -20.222 1.00 72.31 164 ILE A O 1
ATOM 1338 N N . TRP A 1 165 ? -4.890 21.208 -18.401 1.00 67.21 165 TRP A N 1
ATOM 1339 C CA . TRP A 1 165 ? -6.308 21.363 -18.680 1.00 70.16 165 TRP A CA 1
ATOM 1340 C C . TRP A 1 165 ? -6.852 22.727 -18.270 1.00 73.37 165 TRP A C 1
ATOM 1341 O O . TRP A 1 165 ? -8.059 22.951 -18.380 1.00 69.68 165 TRP A O 1
ATOM 1352 N N . ASP A 1 166 ? -5.976 23.667 -17.846 1.00 79.05 166 ASP A N 1
ATOM 1353 C CA . ASP A 1 166 ? -6.407 24.889 -17.136 1.00 81.17 166 ASP A CA 1
ATOM 1354 C C . ASP A 1 166 ? -5.366 25.999 -17.342 1.00 86.53 166 ASP A C 1
ATOM 1355 O O . ASP A 1 166 ? -4.578 26.332 -16.446 1.00 87.54 166 ASP A O 1
ATOM 1360 N N . LEU A 1 167 ? -5.395 26.623 -18.514 1.00 86.33 167 LEU A N 1
ATOM 1361 C CA . LEU A 1 167 ? -4.438 27.666 -18.842 1.00 87.35 167 LEU A CA 1
ATOM 1362 C C . LEU A 1 167 ? -5.070 28.593 -19.898 1.00 92.51 167 LEU A C 1
ATOM 1363 O O . LEU A 1 167 ? -6.004 28.188 -20.583 1.00 90.76 167 LEU A O 1
ATOM 1368 N N . PRO A 1 168 ? -4.579 29.854 -19.993 1.00 95.65 168 PRO A N 1
ATOM 1369 C CA . PRO A 1 168 ? -5.125 30.830 -20.963 1.00 92.63 168 PRO A CA 1
ATOM 1370 C C . PRO A 1 168 ? -5.043 30.384 -22.424 1.00 101.48 168 PRO A C 1
ATOM 1371 O O . PRO A 1 168 ? -5.230 31.212 -23.331 1.00 106.96 168 PRO A O 1
ATOM 1375 N N . THR A 1 199 ? -19.986 6.538 -45.586 1.00 60.22 199 THR A N 1
ATOM 1376 C CA . THR A 1 199 ? -19.648 5.115 -45.589 1.00 68.84 199 THR A CA 1
ATOM 1377 C C . THR A 1 199 ? -18.326 4.890 -46.350 1.00 73.70 199 THR A C 1
ATOM 1378 O O . THR A 1 199 ? -17.873 5.781 -47.074 1.00 70.84 199 THR A O 1
ATOM 1382 N N . ILE A 1 200 ? -17.701 3.724 -46.181 1.00 69.69 200 ILE A N 1
ATOM 1383 C CA . ILE A 1 200 ? -16.355 3.495 -46.724 1.00 69.96 200 ILE A CA 1
ATOM 1384 C C . ILE A 1 200 ? -16.403 3.267 -48.236 1.00 70.44 200 ILE A C 1
ATOM 1385 O O . ILE A 1 200 ? -15.620 3.900 -48.965 1.00 68.51 200 ILE A O 1
ATOM 1390 N N . PRO A 1 201 ? -17.262 2.371 -48.760 1.00 71.58 201 PRO A N 1
ATOM 1391 C CA . PRO A 1 201 ? -17.406 2.288 -50.228 1.00 71.42 201 PRO A CA 1
ATOM 1392 C C . PRO A 1 201 ? -17.649 3.632 -50.903 1.00 72.42 201 PRO A C 1
ATOM 1393 O O . PRO A 1 201 ? -16.987 3.949 -51.897 1.00 74.69 201 PRO A O 1
ATOM 1397 N N . THR A 1 202 ? -18.560 4.450 -50.372 1.00 74.42 202 THR A N 1
ATOM 1398 C CA . THR A 1 202 ? -18.839 5.736 -51.001 1.00 70.36 202 THR A CA 1
ATOM 1399 C C . THR A 1 202 ? -17.602 6.615 -51.019 1.00 71.15 202 THR A C 1
ATOM 1400 O O . THR A 1 202 ? -17.224 7.152 -52.068 1.00 72.30 202 THR A O 1
ATOM 1404 N N . VAL A 1 203 ? -16.946 6.761 -49.863 1.00 70.45 203 VAL A N 1
ATOM 1405 C CA . VAL A 1 203 ? -15.758 7.606 -49.779 1.00 63.73 203 VAL A CA 1
ATOM 1406 C C . VAL A 1 203 ? -14.649 7.054 -50.663 1.00 69.28 203 VAL A C 1
ATOM 1407 O O . VAL A 1 203 ? -13.937 7.813 -51.331 1.00 71.28 203 VAL A O 1
ATOM 1411 N N . ALA A 1 204 ? -14.475 5.730 -50.679 1.00 63.10 204 ALA A N 1
ATOM 1412 C CA . ALA A 1 204 ? -13.395 5.161 -51.478 1.00 66.61 204 ALA A CA 1
ATOM 1413 C C . ALA A 1 204 ? -13.644 5.381 -52.962 1.00 72.28 204 ALA A C 1
ATOM 1414 O O . ALA A 1 204 ? -12.701 5.619 -53.729 1.00 71.19 204 ALA A O 1
ATOM 1416 N N . LYS A 1 205 ? -14.911 5.320 -53.389 1.00 74.66 205 LYS A N 1
ATOM 1417 C CA . LYS A 1 205 ? -15.207 5.537 -54.803 1.00 71.71 205 LYS A CA 1
ATOM 1418 C C . LYS A 1 205 ? -15.005 6.994 -55.196 1.00 73.19 205 LYS A C 1
ATOM 1419 O O . LYS A 1 205 ? -14.547 7.273 -56.312 1.00 76.93 205 LYS A O 1
ATOM 1425 N N . GLU A 1 206 ? -15.291 7.929 -54.286 1.00 72.48 206 GLU A N 1
ATOM 1426 C CA . GLU A 1 206 ? -14.961 9.331 -54.529 1.00 72.50 206 GLU A CA 1
ATOM 1427 C C . GLU A 1 206 ? -13.454 9.551 -54.598 1.00 75.93 206 GLU A C 1
ATOM 1428 O O . GLU A 1 206 ? -12.987 10.412 -55.357 1.00 79.03 206 GLU A O 1
ATOM 1434 N N . LEU A 1 207 ? -12.677 8.796 -53.815 1.00 71.68 207 LEU A N 1
ATOM 1435 C CA . LEU A 1 207 ? -11.223 8.850 -53.952 1.00 70.85 207 LEU A CA 1
ATOM 1436 C C . LEU A 1 207 ? -10.787 8.429 -55.356 1.00 67.74 207 LEU A C 1
ATOM 1437 O O . LEU A 1 207 ? -9.914 9.064 -55.962 1.00 66.27 207 LEU A O 1
ATOM 1442 N N . LEU A 1 208 ? -11.373 7.343 -55.878 1.00 62.70 208 LEU A N 1
ATOM 1443 C CA . LEU A 1 208 ? -11.007 6.866 -57.212 1.00 74.31 208 LEU A CA 1
ATOM 1444 C C . LEU A 1 208 ? -11.294 7.926 -58.264 1.00 76.37 208 LEU A C 1
ATOM 1445 O O . LEU A 1 208 ? -10.441 8.227 -59.108 1.00 72.28 208 LEU A O 1
ATOM 1450 N N . LYS A 1 209 ? -12.494 8.516 -58.215 1.00 77.37 209 LYS A N 1
ATOM 1451 C CA . LYS A 1 209 ? -12.842 9.571 -59.159 1.00 74.99 209 LYS A CA 1
ATOM 1452 C C . LYS A 1 209 ? -11.858 10.733 -59.071 1.00 77.55 209 LYS A C 1
ATOM 1453 O O . LYS A 1 209 ? -11.461 11.295 -60.094 1.00 80.09 209 LYS A O 1
ATOM 1459 N N . THR A 1 210 ? -11.437 11.102 -57.863 1.00 75.74 210 THR A N 1
ATOM 1460 C CA . THR A 1 210 ? -10.452 12.174 -57.765 1.00 73.09 210 THR A CA 1
ATOM 1461 C C . THR A 1 210 ? -9.116 11.743 -58.354 1.00 80.11 210 THR A C 1
ATOM 1462 O O . THR A 1 210 ? -8.392 12.565 -58.928 1.00 83.36 210 THR A O 1
ATOM 1466 N N . ILE A 1 211 ? -8.786 10.455 -58.265 1.00 78.55 211 ILE A N 1
ATOM 1467 C CA . ILE A 1 211 ? -7.519 9.992 -58.817 1.00 77.12 211 ILE A CA 1
ATOM 1468 C C . ILE A 1 211 ? -7.570 9.990 -60.345 1.00 81.85 211 ILE A C 1
ATOM 1469 O O . ILE A 1 211 ? -6.585 10.342 -61.007 1.00 83.68 211 ILE A O 1
ATOM 1474 N N . ASN A 1 212 ? -8.724 9.618 -60.929 1.00 77.74 212 ASN A N 1
ATOM 1475 C CA . ASN A 1 212 ? -8.817 9.487 -62.384 1.00 81.83 212 ASN A CA 1
ATOM 1476 C C . ASN A 1 212 ? -8.873 10.842 -63.082 1.00 87.74 212 ASN A C 1
ATOM 1477 O O . ASN A 1 212 ? -8.453 10.960 -64.241 1.00 91.74 212 ASN A O 1
ATOM 1482 N N . GLN A 1 213 ? -9.401 11.865 -62.413 1.00 85.47 213 GLN A N 1
ATOM 1483 C CA . GLN A 1 213 ? -9.394 13.221 -62.942 1.00 86.14 213 GLN A CA 1
ATOM 1484 C C . GLN A 1 213 ? -8.145 13.996 -62.538 1.00 89.73 213 GLN A C 1
ATOM 1485 O O . GLN A 1 213 ? -8.103 15.219 -62.712 1.00 90.44 213 GLN A O 1
ATOM 1491 N N . ALA A 1 214 ? -7.127 13.308 -62.016 1.00 92.24 214 ALA A N 1
ATOM 1492 C CA . ALA A 1 214 ? -5.872 13.931 -61.606 1.00 91.25 214 ALA A CA 1
ATOM 1493 C C . ALA A 1 214 ? -4.677 13.178 -62.181 1.00 97.37 214 ALA A C 1
ATOM 1494 O O . ALA A 1 214 ? -3.622 13.775 -62.432 1.00 98.19 214 ALA A O 1
ATOM 1496 N N . ARG A 1 215 ? -4.835 11.862 -62.387 1.00 97.93 215 ARG A N 1
ATOM 1497 C CA . ARG A 1 215 ? -3.784 11.050 -63.002 1.00 97.81 215 ARG A CA 1
ATOM 1498 C C . ARG A 1 215 ? -3.352 11.598 -64.356 1.00 100.76 215 ARG A C 1
ATOM 1499 O O . ARG A 1 215 ? -2.228 11.324 -64.798 1.00 102.54 215 ARG A O 1
ATOM 1507 N N . LYS A 1 216 ? -4.220 12.365 -65.020 1.00 99.65 216 LYS A N 1
ATOM 1508 C CA . LYS A 1 216 ? -3.867 13.100 -66.226 1.00 100.07 216 LYS A CA 1
ATOM 1509 C C . LYS A 1 216 ? -2.775 14.117 -65.906 1.00 103.23 216 LYS A C 1
ATOM 1510 O O . LYS A 1 216 ? -3.026 15.327 -65.894 1.00 99.10 216 LYS A O 1
ATOM 1516 N N . ASP A 1 217 ? -1.566 13.615 -65.641 1.00 109.16 217 ASP A N 1
ATOM 1517 C CA . ASP A 1 217 ? -0.424 14.401 -65.160 1.00 112.71 217 ASP A CA 1
ATOM 1518 C C . ASP A 1 217 ? 0.691 14.370 -66.200 1.00 113.21 217 ASP A C 1
ATOM 1519 O O . ASP A 1 217 ? 1.411 13.360 -66.313 1.00 111.95 217 ASP A O 1
ATOM 1524 N N . PRO A 1 218 ? 0.888 15.449 -66.979 1.00 113.49 218 PRO A N 1
ATOM 1525 C CA . PRO A 1 218 ? 1.939 15.466 -68.003 1.00 114.28 218 PRO A CA 1
ATOM 1526 C C . PRO A 1 218 ? 3.311 15.858 -67.448 1.00 117.19 218 PRO A C 1
ATOM 1527 O O . PRO A 1 218 ? 4.149 14.985 -67.209 1.00 117.98 218 PRO A O 1
ATOM 1531 N N . ALA A 1 226 ? 7.241 1.732 -53.144 1.00 56.20 226 ALA A N 1
ATOM 1532 C CA . ALA A 1 226 ? 7.082 1.168 -51.802 1.00 51.73 226 ALA A CA 1
ATOM 1533 C C . ALA A 1 226 ? 6.804 -0.315 -51.869 1.00 49.05 226 ALA A C 1
ATOM 1534 O O . ALA A 1 226 ? 5.851 -0.742 -52.487 1.00 47.73 226 ALA A O 1
ATOM 1536 N N . PRO A 1 227 ? 7.659 -1.114 -51.251 1.00 52.42 227 PRO A N 1
ATOM 1537 C CA . PRO A 1 227 ? 7.487 -2.565 -51.327 1.00 50.91 227 PRO A CA 1
ATOM 1538 C C . PRO A 1 227 ? 6.402 -3.069 -50.381 1.00 56.68 227 PRO A C 1
ATOM 1539 O O . PRO A 1 227 ? 6.037 -2.432 -49.385 1.00 51.02 227 PRO A O 1
ATOM 1543 N N . ARG A 1 228 ? 5.855 -4.226 -50.746 1.00 53.84 228 ARG A N 1
ATOM 1544 C CA . ARG A 1 228 ? 5.169 -5.065 -49.782 1.00 53.31 228 ARG A CA 1
ATOM 1545 C C . ARG A 1 228 ? 6.080 -5.281 -48.582 1.00 58.27 228 ARG A C 1
ATOM 1546 O O . ARG A 1 228 ? 7.292 -5.457 -48.741 1.00 59.67 228 ARG A O 1
ATOM 1554 N N . CYS A 1 229 ? 5.501 -5.241 -47.378 1.00 57.60 229 CYS A N 1
ATOM 1555 C CA . CYS A 1 229 ? 6.290 -5.157 -46.151 1.00 56.74 229 CYS A CA 1
ATOM 1556 C C . CYS A 1 229 ? 5.417 -5.503 -44.952 1.00 55.71 229 CYS A C 1
ATOM 1557 O O . CYS A 1 229 ? 4.229 -5.174 -44.913 1.00 53.88 229 CYS A O 1
ATOM 1560 N N . MET A 1 230 ? 6.043 -6.131 -43.953 1.00 55.01 230 MET A N 1
ATOM 1561 C CA . MET A 1 230 ? 5.309 -6.573 -42.774 1.00 57.36 230 MET A CA 1
ATOM 1562 C C . MET A 1 230 ? 4.721 -5.401 -41.990 1.00 54.21 230 MET A C 1
ATOM 1563 O O . MET A 1 230 ? 3.692 -5.558 -41.324 1.00 49.96 230 MET A O 1
ATOM 1568 N N . LEU A 1 231 ? 5.347 -4.224 -42.059 1.00 51.03 231 LEU A N 1
ATOM 1569 C CA . LEU A 1 231 ? 4.738 -3.018 -41.497 1.00 52.77 231 LEU A CA 1
ATOM 1570 C C . LEU A 1 231 ? 3.337 -2.766 -42.041 1.00 54.10 231 LEU A C 1
ATOM 1571 O O . LEU A 1 231 ? 2.534 -2.083 -41.389 1.00 47.99 231 LEU A O 1
ATOM 1576 N N . ASN A 1 232 ? 3.018 -3.283 -43.227 1.00 50.96 232 ASN A N 1
ATOM 1577 C CA . ASN A 1 232 ? 1.837 -2.770 -43.888 1.00 50.26 232 ASN A CA 1
ATOM 1578 C C . ASN A 1 232 ? 0.760 -3.841 -44.022 1.00 53.95 232 ASN A C 1
ATOM 1579 O O . ASN A 1 232 ? 0.276 -4.132 -45.121 1.00 55.90 232 ASN A O 1
ATOM 1584 N N . GLN A 1 233 ? 0.343 -4.403 -42.899 1.00 55.50 233 GLN A N 1
ATOM 1585 C CA . GLN A 1 233 ? -0.818 -5.276 -42.867 1.00 51.87 233 GLN A CA 1
ATOM 1586 C C . GLN A 1 233 ? -1.859 -4.655 -41.953 1.00 49.57 233 GLN A C 1
ATOM 1587 O O . GLN A 1 233 ? -1.603 -3.641 -41.295 1.00 48.63 233 GLN A O 1
ATOM 1593 N N . LYS A 1 234 ? -3.041 -5.270 -41.946 1.00 44.86 234 LYS A N 1
ATOM 1594 C CA . LYS A 1 234 ? -4.072 -4.971 -40.971 1.00 46.16 234 LYS A CA 1
ATOM 1595 C C . LYS A 1 234 ? -3.538 -5.197 -39.554 1.00 49.68 234 LYS A C 1
ATOM 1596 O O . LYS A 1 234 ? -2.758 -6.116 -39.306 1.00 50.65 234 LYS A O 1
ATOM 1602 N N . ILE A 1 235 ? -3.963 -4.349 -38.617 1.00 43.67 235 ILE A N 1
ATOM 1603 C CA . ILE A 1 235 ? -3.414 -4.341 -37.262 1.00 49.63 235 ILE A CA 1
ATOM 1604 C C . ILE A 1 235 ? -4.500 -4.686 -36.252 1.00 51.64 235 ILE A C 1
ATOM 1605 O O . ILE A 1 235 ? -5.680 -4.828 -36.576 1.00 54.93 235 ILE A O 1
ATOM 1610 N N . THR A 1 236 ? -4.063 -4.851 -35.016 1.00 54.31 236 THR A N 1
ATOM 1611 C CA . THR A 1 236 ? -4.910 -4.936 -33.839 1.00 47.58 236 THR A CA 1
ATOM 1612 C C . THR A 1 236 ? -4.877 -3.603 -33.111 1.00 48.40 236 THR A C 1
ATOM 1613 O O . THR A 1 236 ? -4.041 -2.737 -33.389 1.00 49.90 236 THR A O 1
ATOM 1617 N N . GLY A 1 237 ? -5.780 -3.447 -32.153 1.00 49.56 237 GLY A N 1
ATOM 1618 C CA . GLY A 1 237 ? -5.781 -2.244 -31.340 1.00 50.24 237 GLY A CA 1
ATOM 1619 C C . GLY A 1 237 ? -4.797 -2.242 -30.180 1.00 54.62 237 GLY A C 1
ATOM 1620 O O . GLY A 1 237 ? -4.604 -1.196 -29.538 1.00 51.64 237 GLY A O 1
ATOM 1621 N N . SER A 1 238 ? -4.172 -3.380 -29.898 1.00 44.59 238 SER A N 1
ATOM 1622 C CA . SER A 1 238 ? -3.155 -3.434 -28.867 1.00 51.13 238 SER A CA 1
ATOM 1623 C C . SER A 1 238 ? -1.877 -2.798 -29.393 1.00 55.51 238 SER A C 1
ATOM 1624 O O . SER A 1 238 ? -1.526 -2.958 -30.572 1.00 52.78 238 SER A O 1
ATOM 1627 N N . ARG A 1 239 ? -1.180 -2.085 -28.504 1.00 50.89 239 ARG A N 1
ATOM 1628 C CA . ARG A 1 239 ? -0.072 -1.211 -28.854 1.00 48.41 239 ARG A CA 1
ATOM 1629 C C . ARG A 1 239 ? 1.191 -1.586 -28.101 1.00 51.25 239 ARG A C 1
ATOM 1630 O O . ARG A 1 239 ? 1.136 -2.130 -26.989 1.00 49.31 239 ARG A O 1
ATOM 1638 N N . ARG A 1 240 ? 2.338 -1.271 -28.706 1.00 52.82 240 ARG A N 1
ATOM 1639 C CA . ARG A 1 240 ? 3.599 -1.298 -27.980 1.00 48.94 240 ARG A CA 1
ATOM 1640 C C . ARG A 1 240 ? 4.317 0.019 -28.229 1.00 52.46 240 ARG A C 1
ATOM 1641 O O . ARG A 1 240 ? 4.523 0.400 -29.384 1.00 50.31 240 ARG A O 1
ATOM 1649 N N . PHE A 1 241 ? 4.701 0.704 -27.151 1.00 46.67 241 PHE A N 1
ATOM 1650 C CA . PHE A 1 241 ? 5.392 1.990 -27.203 1.00 45.90 241 PHE A CA 1
ATOM 1651 C C . PHE A 1 241 ? 6.833 1.849 -26.729 1.00 49.47 241 PHE A C 1
ATOM 1652 O O . PHE A 1 241 ? 7.082 1.313 -25.639 1.00 50.72 241 PHE A O 1
ATOM 1660 N N . ALA A 1 242 ? 7.775 2.365 -27.525 1.00 46.41 242 ALA A N 1
ATOM 1661 C CA . ALA A 1 242 ? 9.189 2.369 -27.175 1.00 46.68 242 ALA A CA 1
ATOM 1662 C C . ALA A 1 242 ? 9.734 3.777 -27.364 1.00 50.65 242 ALA A C 1
ATOM 1663 O O . ALA A 1 242 ? 9.505 4.403 -28.407 1.00 47.52 242 ALA A O 1
ATOM 1665 N N . ALA A 1 243 ? 10.430 4.284 -26.348 1.00 49.24 243 ALA A N 1
ATOM 1666 C CA . ALA A 1 243 ? 10.978 5.633 -26.391 1.00 46.65 243 ALA A CA 1
ATOM 1667 C C . ALA A 1 243 ? 12.376 5.634 -25.789 1.00 53.16 243 ALA A C 1
ATOM 1668 O O . ALA A 1 243 ? 12.747 4.746 -25.017 1.00 54.24 243 ALA A O 1
ATOM 1670 N N . GLN A 1 244 ? 13.164 6.628 -26.198 1.00 55.10 244 GLN A N 1
ATOM 1671 C CA . GLN A 1 244 ? 14.570 6.759 -25.857 1.00 49.00 244 GLN A CA 1
ATOM 1672 C C . GLN A 1 244 ? 15.045 8.122 -26.344 1.00 51.66 244 GLN A C 1
ATOM 1673 O O . GLN A 1 244 ? 14.469 8.684 -27.283 1.00 50.10 244 GLN A O 1
ATOM 1679 N N . SER A 1 245 ? 16.052 8.670 -25.652 1.00 51.43 245 SER A N 1
ATOM 1680 C CA . SER A 1 245 ? 16.717 9.919 -26.011 1.00 55.97 245 SER A CA 1
ATOM 1681 C C . SER A 1 245 ? 18.146 9.664 -26.472 1.00 51.63 245 SER A C 1
ATOM 1682 O O . SER A 1 245 ? 18.810 8.721 -26.031 1.00 53.22 245 SER A O 1
ATOM 1685 N N . TRP A 1 246 ? 18.630 10.541 -27.333 1.00 53.98 246 TRP A N 1
ATOM 1686 C CA . TRP A 1 246 ? 20.032 10.543 -27.721 1.00 58.16 246 TRP A CA 1
ATOM 1687 C C . TRP A 1 246 ? 20.545 11.974 -27.686 1.00 58.85 246 TRP A C 1
ATOM 1688 O O . TRP A 1 246 ? 19.801 12.917 -27.983 1.00 59.42 246 TRP A O 1
ATOM 1699 N N . CYS A 1 247 ? 21.814 12.126 -27.308 1.00 59.86 247 CYS A N 1
ATOM 1700 C CA . CYS A 1 247 ? 22.405 13.449 -27.199 1.00 59.77 247 CYS A CA 1
ATOM 1701 C C . CYS A 1 247 ? 22.672 14.018 -28.581 1.00 59.29 247 CYS A C 1
ATOM 1702 O O . CYS A 1 247 ? 23.223 13.335 -29.449 1.00 58.81 247 CYS A O 1
ATOM 1705 N N . LEU A 1 248 ? 22.291 15.280 -28.770 1.00 57.30 248 LEU A N 1
ATOM 1706 C CA . LEU A 1 248 ? 22.584 15.987 -30.006 1.00 59.90 248 LEU A CA 1
ATOM 1707 C C . LEU A 1 248 ? 24.075 16.254 -30.219 1.00 65.92 248 LEU A C 1
ATOM 1708 O O . LEU A 1 248 ? 24.474 16.477 -31.364 1.00 68.98 248 LEU A O 1
ATOM 1713 N N . LYS A 1 249 ? 24.916 16.253 -29.172 1.00 64.30 249 LYS A N 1
ATOM 1714 C CA . LYS A 1 249 ? 26.347 16.413 -29.435 1.00 66.67 249 LYS A CA 1
ATOM 1715 C C . LYS A 1 249 ? 26.914 15.163 -30.084 1.00 68.30 249 LYS A C 1
ATOM 1716 O O . LYS A 1 249 ? 27.753 15.247 -30.990 1.00 64.21 249 LYS A O 1
ATOM 1722 N N . ARG A 1 250 ? 26.455 13.996 -29.639 1.00 64.92 250 ARG A N 1
ATOM 1723 C CA . ARG A 1 250 ? 26.848 12.750 -30.281 1.00 58.97 250 ARG A CA 1
ATOM 1724 C C . ARG A 1 250 ? 26.441 12.739 -31.751 1.00 65.40 250 ARG A C 1
ATOM 1725 O O . ARG A 1 250 ? 27.208 12.304 -32.621 1.00 72.02 250 ARG A O 1
ATOM 1733 N N . ILE A 1 251 ? 25.238 13.227 -32.050 1.00 68.06 251 ILE A N 1
ATOM 1734 C CA . ILE A 1 251 ? 24.743 13.194 -33.424 1.00 66.07 251 ILE A CA 1
ATOM 1735 C C . ILE A 1 251 ? 25.451 14.247 -34.269 1.00 65.85 251 ILE A C 1
ATOM 1736 O O . ILE A 1 251 ? 25.729 14.024 -35.453 1.00 64.28 251 ILE A O 1
ATOM 1741 N N . ARG A 1 252 ? 25.772 15.399 -33.671 1.00 67.57 252 ARG A N 1
ATOM 1742 C CA . ARG A 1 252 ? 26.455 16.461 -34.408 1.00 69.61 252 ARG A CA 1
ATOM 1743 C C . ARG A 1 252 ? 27.871 16.049 -34.814 1.00 67.54 252 ARG A C 1
ATOM 1744 O O . ARG A 1 252 ? 28.309 16.344 -35.936 1.00 64.48 252 ARG A O 1
ATOM 1752 N N . ALA A 1 253 ? 28.598 15.367 -33.920 1.00 62.13 253 ALA A N 1
ATOM 1753 C CA . ALA A 1 253 ? 29.896 14.802 -34.278 1.00 63.20 253 ALA A CA 1
ATOM 1754 C C . ALA A 1 253 ? 29.791 13.953 -35.536 1.00 68.74 253 ALA A C 1
ATOM 1755 O O . ALA A 1 253 ? 30.601 14.095 -36.469 1.00 64.53 253 ALA A O 1
ATOM 1757 N N . VAL A 1 254 ? 28.775 13.077 -35.587 1.00 68.33 254 VAL A N 1
ATOM 1758 C CA . VAL A 1 254 ? 28.580 12.251 -36.774 1.00 62.93 254 VAL A CA 1
ATOM 1759 C C . VAL A 1 254 ? 28.266 13.126 -37.991 1.00 64.31 254 VAL A C 1
ATOM 1760 O O . VAL A 1 254 ? 28.766 12.878 -39.094 1.00 64.21 254 VAL A O 1
ATOM 1764 N N . CYS A 1 255 ? 27.468 14.187 -37.807 1.00 64.82 255 CYS A N 1
ATOM 1765 C CA . CYS A 1 255 ? 27.176 15.125 -38.896 1.00 64.80 255 CYS A CA 1
ATOM 1766 C C . CYS A 1 255 ? 28.455 15.649 -39.534 1.00 68.48 255 CYS A C 1
ATOM 1767 O O . CYS A 1 255 ? 28.658 15.520 -40.747 1.00 71.10 255 CYS A O 1
ATOM 1770 N N . GLU A 1 256 ? 29.325 16.258 -38.721 1.00 67.67 256 GLU A N 1
ATOM 1771 C CA . GLU A 1 256 ? 30.516 16.887 -39.272 1.00 72.28 256 GLU A CA 1
ATOM 1772 C C . GLU A 1 256 ? 31.400 15.866 -39.979 1.00 72.02 256 GLU A C 1
ATOM 1773 O O . GLU A 1 256 ? 31.928 16.142 -41.064 1.00 67.76 256 GLU A O 1
ATOM 1779 N N . ALA A 1 257 ? 31.533 14.664 -39.405 1.00 69.49 257 ALA A N 1
ATOM 1780 C CA . ALA A 1 257 ? 32.382 13.645 -40.018 1.00 66.25 257 ALA A CA 1
ATOM 1781 C C . ALA A 1 257 ? 31.926 13.306 -41.434 1.00 67.11 257 ALA A C 1
ATOM 1782 O O . ALA A 1 257 ? 32.757 13.112 -42.328 1.00 68.27 257 ALA A O 1
ATOM 1784 N N . TYR A 1 258 ? 30.614 13.230 -41.669 1.00 68.60 258 TYR A N 1
ATOM 1785 C CA . TYR A 1 258 ? 30.132 12.837 -42.991 1.00 65.68 258 TYR A CA 1
ATOM 1786 C C . TYR A 1 258 ? 29.624 14.003 -43.824 1.00 66.48 258 TYR A C 1
ATOM 1787 O O . TYR A 1 258 ? 29.265 13.794 -44.987 1.00 72.16 258 TYR A O 1
ATOM 1796 N N . GLY A 1 259 ? 29.573 15.212 -43.272 1.00 66.98 259 GLY A N 1
ATOM 1797 C CA . GLY A 1 259 ? 29.038 16.323 -44.033 1.00 65.14 259 GLY A CA 1
ATOM 1798 C C . GLY A 1 259 ? 27.553 16.222 -44.305 1.00 71.94 259 GLY A C 1
ATOM 1799 O O . GLY A 1 259 ? 27.091 16.698 -45.346 1.00 75.51 259 GLY A O 1
ATOM 1800 N N . THR A 1 260 ? 26.792 15.609 -43.396 1.00 68.68 260 THR A N 1
ATOM 1801 C CA . THR A 1 260 ? 25.343 15.505 -43.476 1.00 67.13 260 THR A CA 1
ATOM 1802 C C . THR A 1 260 ? 24.715 16.368 -42.386 1.00 68.16 260 THR A C 1
ATOM 1803 O O . THR A 1 260 ? 25.391 16.775 -41.439 1.00 69.20 260 THR A O 1
ATOM 1807 N N . THR A 1 261 ? 23.409 16.644 -42.520 1.00 67.87 261 THR A N 1
ATOM 1808 C CA . THR A 1 261 ? 22.666 17.395 -41.505 1.00 66.77 261 THR A CA 1
ATOM 1809 C C . THR A 1 261 ? 22.214 16.493 -40.346 1.00 63.82 261 THR A C 1
ATOM 1810 O O . THR A 1 261 ? 22.355 15.265 -40.381 1.00 61.86 261 THR A O 1
ATOM 1814 N N . VAL A 1 262 ? 21.658 17.127 -39.300 1.00 66.82 262 VAL A N 1
ATOM 1815 C CA . VAL A 1 262 ? 21.102 16.375 -38.170 1.00 60.24 262 VAL A CA 1
ATOM 1816 C C . VAL A 1 262 ? 19.921 15.536 -38.620 1.00 57.73 262 VAL A C 1
ATOM 1817 O O . VAL A 1 262 ? 19.778 14.371 -38.227 1.00 57.03 262 VAL A O 1
ATOM 1821 N N . ASN A 1 263 ? 19.043 16.120 -39.431 1.00 58.73 263 ASN A N 1
ATOM 1822 C CA . ASN A 1 263 ? 17.892 15.368 -39.911 1.00 59.62 263 ASN A CA 1
ATOM 1823 C C . ASN A 1 263 ? 18.301 14.162 -40.751 1.00 58.90 263 ASN A C 1
ATOM 1824 O O . ASN A 1 263 ? 17.590 13.151 -40.745 1.00 59.13 263 ASN A O 1
ATOM 1829 N N . ASP A 1 264 ? 19.417 14.246 -41.490 1.00 56.41 264 ASP A N 1
ATOM 1830 C CA . ASP A 1 264 ? 19.864 13.089 -42.262 1.00 56.95 264 ASP A CA 1
ATOM 1831 C C . ASP A 1 264 ? 20.251 11.943 -41.334 1.00 54.54 264 ASP A C 1
ATOM 1832 O O . ASP A 1 264 ? 19.884 10.785 -41.567 1.00 52.35 264 ASP A O 1
ATOM 1837 N N . VAL A 1 265 ? 21.026 12.245 -40.292 1.00 50.15 265 VAL A N 1
ATOM 1838 C CA . VAL A 1 265 ? 21.555 11.191 -39.425 1.00 57.69 265 VAL A CA 1
ATOM 1839 C C . VAL A 1 265 ? 20.439 10.568 -38.592 1.00 53.69 265 VAL A C 1
ATOM 1840 O O . VAL A 1 265 ? 20.357 9.341 -38.443 1.00 53.08 265 VAL A O 1
ATOM 1844 N N . VAL A 1 266 ? 19.566 11.404 -38.038 1.00 52.07 266 VAL A N 1
ATOM 1845 C CA . VAL A 1 266 ? 18.357 10.922 -37.373 1.00 55.36 266 VAL A CA 1
ATOM 1846 C C . VAL A 1 266 ? 17.553 9.999 -38.297 1.00 55.17 266 VAL A C 1
ATOM 1847 O O . VAL A 1 266 ? 17.067 8.941 -37.878 1.00 53.73 266 VAL A O 1
ATOM 1851 N N . THR A 1 267 ? 17.445 10.356 -39.582 1.00 53.57 267 THR A N 1
ATOM 1852 C CA . THR A 1 267 ? 16.791 9.475 -40.549 1.00 44.74 267 THR A CA 1
ATOM 1853 C C . THR A 1 267 ? 17.572 8.175 -40.730 1.00 48.88 267 THR A C 1
ATOM 1854 O O . THR A 1 267 ? 16.989 7.081 -40.794 1.00 46.94 267 THR A O 1
ATOM 1858 N N . ALA A 1 268 ? 18.903 8.280 -40.836 1.00 47.03 268 ALA A N 1
ATOM 1859 C CA . ALA A 1 268 ? 19.733 7.098 -41.026 1.00 50.13 268 ALA A CA 1
ATOM 1860 C C . ALA A 1 268 ? 19.622 6.150 -39.839 1.00 52.02 268 ALA A C 1
ATOM 1861 O O . ALA A 1 268 ? 19.672 4.922 -40.013 1.00 50.22 268 ALA A O 1
ATOM 1863 N N . MET A 1 269 ? 19.481 6.699 -38.628 1.00 45.81 269 MET A N 1
ATOM 1864 C CA . MET A 1 269 ? 19.173 5.861 -37.477 1.00 50.28 269 MET A CA 1
ATOM 1865 C C . MET A 1 269 ? 17.875 5.096 -37.699 1.00 49.04 269 MET A C 1
ATOM 1866 O O . MET A 1 269 ? 17.828 3.874 -37.509 1.00 48.47 269 MET A O 1
ATOM 1871 N N . CYS A 1 270 ? 16.811 5.798 -38.119 1.00 42.60 270 CYS A N 1
ATOM 1872 C CA . CYS A 1 270 ? 15.560 5.107 -38.417 1.00 47.73 270 CYS A CA 1
ATOM 1873 C C . CYS A 1 270 ? 15.767 4.060 -39.500 1.00 49.29 270 CYS A C 1
ATOM 1874 O O . CYS A 1 270 ? 15.359 2.904 -39.339 1.00 52.49 270 CYS A O 1
ATOM 1877 N N . ALA A 1 271 ? 16.413 4.438 -40.610 1.00 45.60 271 ALA A N 1
ATOM 1878 C CA . ALA A 1 271 ? 16.654 3.466 -41.682 1.00 51.56 271 ALA A CA 1
ATOM 1879 C C . ALA A 1 271 ? 17.421 2.257 -41.158 1.00 48.58 271 ALA A C 1
ATOM 1880 O O . ALA A 1 271 ? 17.027 1.103 -41.384 1.00 47.18 271 ALA A O 1
ATOM 1882 N N . ALA A 1 272 ? 18.527 2.511 -40.454 1.00 49.50 272 ALA A N 1
ATOM 1883 C CA . ALA A 1 272 ? 19.331 1.428 -39.894 1.00 50.72 272 ALA A CA 1
ATOM 1884 C C . ALA A 1 272 ? 18.516 0.580 -38.921 1.00 52.04 272 ALA A C 1
ATOM 1885 O O . ALA A 1 272 ? 18.604 -0.654 -38.938 1.00 49.74 272 ALA A O 1
ATOM 1887 N N . ALA A 1 273 ? 17.693 1.225 -38.082 1.00 50.77 273 ALA A N 1
ATOM 1888 C CA . ALA A 1 273 ? 16.898 0.488 -37.099 1.00 51.06 273 ALA A CA 1
ATOM 1889 C C . ALA A 1 273 ? 15.888 -0.419 -37.781 1.00 51.90 273 ALA A C 1
ATOM 1890 O O . ALA A 1 273 ? 15.773 -1.602 -37.434 1.00 54.81 273 ALA A O 1
ATOM 1892 N N . LEU A 1 274 ? 15.144 0.123 -38.757 1.00 49.36 274 LEU A N 1
ATOM 1893 C CA . LEU A 1 274 ? 14.146 -0.674 -39.472 1.00 49.67 274 LEU A CA 1
ATOM 1894 C C . LEU A 1 274 ? 14.790 -1.840 -40.206 1.00 53.23 274 LEU A C 1
ATOM 1895 O O . LEU A 1 274 ? 14.212 -2.931 -40.285 1.00 53.73 274 LEU A O 1
ATOM 1900 N N . ARG A 1 275 ? 15.974 -1.610 -40.785 1.00 55.93 275 ARG A N 1
ATOM 1901 C CA . ARG A 1 275 ? 16.662 -2.647 -41.545 1.00 55.79 275 ARG A CA 1
ATOM 1902 C C . ARG A 1 275 ? 17.016 -3.830 -40.646 1.00 54.64 275 ARG A C 1
ATOM 1903 O O . ARG A 1 275 ? 16.683 -4.980 -40.954 1.00 56.57 275 ARG A O 1
ATOM 1911 N N . THR A 1 276 ? 17.669 -3.559 -39.512 1.00 57.91 276 THR A N 1
ATOM 1912 C CA . THR A 1 276 ? 17.960 -4.610 -38.533 1.00 62.10 276 THR A CA 1
ATOM 1913 C C . THR A 1 276 ? 16.690 -5.329 -38.082 1.00 59.74 276 THR A C 1
ATOM 1914 O O . THR A 1 276 ? 16.638 -6.569 -38.067 1.00 60.44 276 THR A O 1
ATOM 1918 N N . TYR A 1 277 ? 15.656 -4.570 -37.699 1.00 55.10 277 TYR A N 1
ATOM 1919 C CA . TYR A 1 277 ? 14.444 -5.206 -37.189 1.00 57.49 277 TYR A CA 1
ATOM 1920 C C . TYR A 1 277 ? 13.856 -6.152 -38.220 1.00 57.44 277 TYR A C 1
ATOM 1921 O O . TYR A 1 277 ? 13.520 -7.302 -37.911 1.00 57.20 277 TYR A O 1
ATOM 1930 N N . LEU A 1 278 ? 13.722 -5.684 -39.457 1.00 56.26 278 LEU A N 1
ATOM 1931 C CA . LEU A 1 278 ? 13.129 -6.527 -40.481 1.00 60.61 278 LEU A CA 1
ATOM 1932 C C . LEU A 1 278 ? 14.009 -7.733 -40.765 1.00 61.44 278 LEU A C 1
ATOM 1933 O O . LEU A 1 278 ? 13.504 -8.840 -40.978 1.00 63.52 278 LEU A O 1
ATOM 1938 N N . MET A 1 279 ? 15.330 -7.545 -40.755 1.00 58.74 279 MET A N 1
ATOM 1939 C CA . MET A 1 279 ? 16.218 -8.663 -41.051 1.00 63.73 279 MET A CA 1
ATOM 1940 C 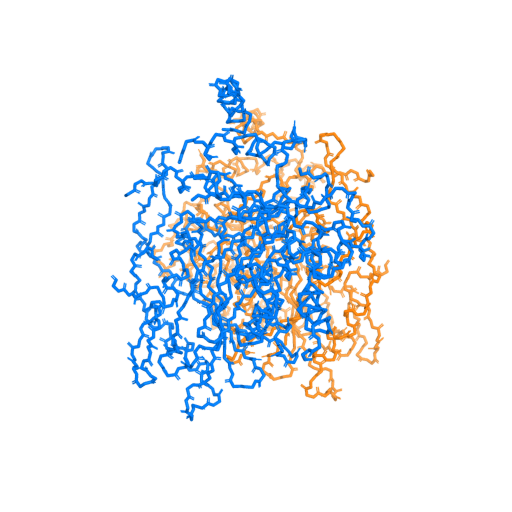C . MET A 1 279 ? 16.122 -9.734 -39.980 1.00 66.94 279 MET A C 1
ATOM 1941 O O . MET A 1 279 ? 16.029 -10.927 -40.292 1.00 70.45 279 MET A O 1
ATOM 1946 N N . ASN A 1 280 ? 16.133 -9.324 -38.708 1.00 63.17 280 ASN A N 1
ATOM 1947 C CA . ASN A 1 280 ? 15.962 -10.291 -37.638 1.00 61.56 280 ASN A CA 1
ATOM 1948 C C . ASN A 1 280 ? 14.628 -11.024 -37.762 1.00 68.78 280 ASN A C 1
ATOM 1949 O O . ASN A 1 280 ? 14.521 -12.189 -37.360 1.00 73.54 280 ASN A O 1
ATOM 1954 N N . GLN A 1 281 ? 13.605 -10.372 -38.319 1.00 67.21 281 GLN A N 1
ATOM 1955 C CA . GLN A 1 281 ? 12.328 -11.038 -38.550 1.00 69.00 281 GLN A CA 1
ATOM 1956 C C . GLN A 1 281 ? 12.314 -11.847 -39.843 1.00 72.44 281 GLN A C 1
ATOM 1957 O O . GLN A 1 281 ? 11.290 -12.469 -40.157 1.00 72.45 281 GLN A O 1
ATOM 1963 N N . ASP A 1 282 ? 13.420 -11.847 -40.593 1.00 72.72 282 ASP A N 1
ATOM 1964 C CA . ASP A 1 282 ? 13.513 -12.527 -41.885 1.00 71.85 282 ASP A CA 1
ATOM 1965 C C . ASP A 1 282 ? 12.492 -11.971 -42.876 1.00 71.08 282 ASP A C 1
ATOM 1966 O O . ASP A 1 282 ? 11.916 -12.705 -43.681 1.00 71.33 282 ASP A O 1
ATOM 1971 N N . ALA A 1 283 ? 12.292 -10.654 -42.840 1.00 66.26 283 ALA A N 1
ATOM 1972 C CA . ALA A 1 283 ? 11.235 -10.004 -43.605 1.00 62.85 283 ALA A CA 1
ATOM 1973 C C . ALA A 1 283 ? 11.705 -8.661 -44.145 1.00 56.34 283 ALA A C 1
ATOM 1974 O O . ALA A 1 283 ? 10.935 -7.699 -44.233 1.00 62.26 283 ALA A O 1
ATOM 1976 N N . LEU A 1 284 ? 12.970 -8.564 -44.525 1.00 62.83 284 LEU A N 1
ATOM 1977 C CA . LEU A 1 284 ? 13.439 -7.373 -45.219 1.00 62.87 284 LEU A CA 1
ATOM 1978 C C . LEU A 1 284 ? 13.201 -7.530 -46.714 1.00 61.65 284 LEU A C 1
ATOM 1979 O O . LEU A 1 284 ? 13.836 -8.392 -47.339 1.00 66.22 284 LEU A O 1
ATOM 1984 N N . PRO A 1 285 ? 12.328 -6.732 -47.329 1.00 61.88 285 PRO A N 1
ATOM 1985 C CA . PRO A 1 285 ? 12.069 -6.893 -48.765 1.00 62.75 285 PRO A CA 1
ATOM 1986 C C . PRO A 1 285 ? 13.295 -6.544 -49.592 1.00 58.81 285 PRO A C 1
ATOM 1987 O O . PRO A 1 285 ? 14.270 -5.957 -49.113 1.00 52.63 285 PRO A O 1
ATOM 1991 N N . GLU A 1 286 ? 13.216 -6.919 -50.872 1.00 63.83 286 GLU A N 1
ATOM 1992 C CA . GLU A 1 286 ? 14.273 -6.595 -51.821 1.00 65.37 286 GLU A CA 1
ATOM 1993 C C . GLU A 1 286 ? 14.436 -5.083 -51.959 1.00 62.24 286 GLU A C 1
ATOM 1994 O O . GLU A 1 286 ? 15.510 -4.540 -51.695 1.00 67.88 286 GLU A O 1
ATOM 2000 N N . LYS A 1 287 ? 13.371 -4.382 -52.367 1.00 61.36 287 LYS A N 1
ATOM 2001 C CA . LYS A 1 287 ? 13.453 -2.944 -52.608 1.00 63.43 287 LYS A CA 1
ATOM 2002 C C . LYS A 1 287 ? 13.547 -2.170 -51.283 1.00 62.11 287 LYS A C 1
ATOM 2003 O O . LYS A 1 287 ? 13.168 -2.679 -50.224 1.00 57.62 287 LYS A O 1
ATOM 2009 N N . PRO A 1 288 ? 14.079 -0.947 -51.311 1.00 59.87 288 PRO A N 1
ATOM 2010 C CA . PRO A 1 288 ? 14.215 -0.171 -50.066 1.00 53.23 288 PRO A CA 1
ATOM 2011 C C . PRO A 1 288 ? 12.880 0.372 -49.558 1.00 56.11 288 PRO A C 1
ATOM 2012 O O . PRO A 1 288 ? 11.994 0.741 -50.340 1.00 49.72 288 PRO A O 1
ATOM 2016 N N . LEU A 1 289 ? 12.739 0.409 -48.222 1.00 54.29 289 LEU A N 1
ATOM 2017 C CA . LEU A 1 289 ? 11.565 1.042 -47.614 1.00 50.37 289 LEU A CA 1
ATOM 2018 C C . LEU A 1 289 ? 11.480 2.496 -48.032 1.00 50.61 289 LEU A C 1
ATOM 2019 O O . LEU A 1 289 ? 12.507 3.172 -48.200 1.00 53.44 289 LEU A O 1
ATOM 2024 N N . VAL A 1 290 ? 10.259 3.013 -48.095 1.00 39.01 290 VAL A N 1
ATOM 2025 C CA . VAL A 1 290 ? 10.060 4.429 -48.329 1.00 46.88 290 VAL A CA 1
ATOM 2026 C C . VAL A 1 290 ? 9.376 5.005 -47.111 1.00 48.27 290 VAL A C 1
ATOM 2027 O O . VAL A 1 290 ? 8.374 4.456 -46.648 1.00 48.67 290 VAL A O 1
ATOM 2031 N N . ALA A 1 291 ? 9.916 6.101 -46.600 1.00 49.28 291 ALA A N 1
ATOM 2032 C CA . ALA A 1 291 ? 9.353 6.811 -45.463 1.00 48.76 291 ALA A CA 1
ATOM 2033 C C . ALA A 1 291 ? 8.550 8.014 -45.946 1.00 52.72 291 ALA A C 1
ATOM 2034 O O . ALA A 1 291 ? 8.994 8.767 -46.823 1.00 55.73 291 ALA A O 1
ATOM 2036 N N . PHE A 1 292 ? 7.358 8.170 -45.392 1.00 51.30 292 PHE A N 1
ATOM 2037 C CA . PHE A 1 292 ? 6.589 9.396 -45.525 1.00 47.32 292 PHE A CA 1
ATOM 2038 C C . PHE A 1 292 ? 7.175 10.376 -44.525 1.00 49.51 292 PHE A C 1
ATOM 2039 O O . PHE A 1 292 ? 7.324 10.048 -43.345 1.00 56.80 292 PHE A O 1
ATOM 2047 N N . VAL A 1 293 ? 7.580 11.548 -44.991 1.00 54.13 293 VAL A N 1
ATOM 2048 C CA . VAL A 1 293 ? 8.315 12.462 -44.119 1.00 57.09 293 VAL A CA 1
ATOM 2049 C C . VAL A 1 293 ? 7.780 13.872 -44.304 1.00 62.18 293 VAL A C 1
ATOM 2050 O O . VAL A 1 293 ? 7.954 14.462 -45.376 1.00 70.63 293 VAL A O 1
ATOM 2054 N N . PRO A 1 294 ? 7.123 14.448 -43.306 1.00 70.61 294 PRO A N 1
ATOM 2055 C CA . PRO A 1 294 ? 6.595 15.809 -43.469 1.00 75.86 294 PRO A CA 1
ATOM 2056 C C . PRO A 1 294 ? 7.699 16.856 -43.355 1.00 79.96 294 PRO A C 1
ATOM 2057 O O . PRO A 1 294 ? 8.647 16.719 -42.571 1.00 77.66 294 PRO A O 1
ATOM 2061 N N . VAL A 1 295 ? 7.588 17.898 -44.181 1.00 79.41 295 VAL A N 1
ATOM 2062 C CA . VAL A 1 295 ? 8.600 18.952 -44.218 1.00 80.35 295 VAL A CA 1
ATOM 2063 C C . VAL A 1 295 ? 7.963 20.300 -43.899 1.00 86.49 295 VAL A C 1
ATOM 2064 O O . VAL A 1 295 ? 8.514 21.356 -44.218 1.00 93.81 295 VAL A O 1
ATOM 2068 N N . GLY A 1 309 ? 4.578 20.590 -46.381 1.00 87.13 309 GLY A N 1
ATOM 2069 C CA . GLY A 1 309 ? 4.852 19.684 -47.485 1.00 86.52 309 GLY A CA 1
ATOM 2070 C C . GLY A 1 309 ? 5.190 18.270 -47.033 1.00 85.01 309 GLY A C 1
ATOM 2071 O O . GLY A 1 309 ? 5.331 18.015 -45.837 1.00 85.93 309 GLY A O 1
ATOM 2072 N N . VAL A 1 310 ? 5.353 17.358 -47.993 1.00 78.22 310 VAL A N 1
ATOM 2073 C CA . VAL A 1 310 ? 5.506 15.931 -47.722 1.00 74.82 310 VAL A CA 1
ATOM 2074 C C . VAL A 1 310 ? 6.471 15.348 -48.740 1.00 69.73 310 VAL A C 1
ATOM 2075 O O . VAL A 1 310 ? 6.205 15.399 -49.945 1.00 70.77 310 VAL A O 1
ATOM 2079 N N . ILE A 1 311 ? 7.553 14.739 -48.270 1.00 67.33 311 ILE A N 1
ATOM 2080 C CA . ILE A 1 311 ? 8.474 14.065 -49.174 1.00 69.14 311 ILE A CA 1
ATOM 2081 C C . ILE A 1 311 ? 8.502 12.573 -48.879 1.00 64.88 311 ILE A C 1
ATOM 2082 O O . ILE A 1 311 ? 8.431 12.144 -47.721 1.00 63.46 311 ILE A O 1
ATOM 2087 N N . LEU A 1 312 ? 8.545 11.787 -49.951 1.00 59.19 312 LEU A N 1
ATOM 2088 C CA . LEU A 1 312 ? 8.693 10.341 -49.881 1.00 57.83 312 LEU A CA 1
ATOM 2089 C C . LEU A 1 312 ? 10.165 10.008 -50.070 1.00 57.50 312 LEU A C 1
ATOM 2090 O O . LEU A 1 312 ? 10.689 10.075 -51.184 1.00 63.98 312 LEU A O 1
ATOM 2095 N N . ALA A 1 313 ? 10.824 9.654 -48.982 1.00 56.47 313 ALA A N 1
ATOM 2096 C CA . ALA A 1 313 ? 12.263 9.462 -48.962 1.00 50.57 313 ALA A CA 1
ATOM 2097 C C . ALA A 1 313 ? 12.586 7.983 -48.904 1.00 50.70 313 ALA A C 1
ATOM 2098 O O . ALA A 1 313 ? 12.051 7.260 -48.061 1.00 57.59 313 ALA A O 1
ATOM 2100 N N . SER A 1 314 ? 13.424 7.533 -49.821 1.00 55.35 314 SER A N 1
ATOM 2101 C CA . SER A 1 314 ? 13.937 6.181 -49.742 1.00 53.84 314 SER A CA 1
ATOM 2102 C C . SER A 1 314 ? 14.815 6.072 -48.507 1.00 52.13 314 SER A C 1
ATOM 2103 O O . SER A 1 314 ? 15.606 6.969 -48.215 1.00 53.30 314 SER A O 1
ATOM 2106 N N . LEU A 1 315 ? 14.658 4.984 -47.769 1.00 47.65 315 LEU A N 1
ATOM 2107 C CA . LEU A 1 315 ? 15.467 4.753 -46.585 1.00 51.09 315 LEU A CA 1
ATOM 2108 C C . LEU A 1 315 ? 16.649 3.855 -46.883 1.00 55.04 315 LEU A C 1
ATOM 2109 O O . LEU A 1 315 ? 17.452 3.590 -45.979 1.00 44.11 315 LEU A O 1
ATOM 2114 N N . HIS A 1 316 ? 16.735 3.347 -48.124 1.00 52.85 316 HIS A N 1
ATOM 2115 C CA . HIS A 1 316 ? 17.901 2.609 -48.615 1.00 54.62 316 HIS A CA 1
ATOM 2116 C C . HIS A 1 316 ? 18.226 1.416 -47.729 1.00 55.24 316 HIS A C 1
ATOM 2117 O O . HIS A 1 316 ? 19.389 1.071 -47.514 1.00 49.61 316 HIS A O 1
ATOM 2124 N N . THR A 1 317 ? 17.177 0.747 -47.259 1.00 50.89 317 THR A N 1
ATOM 2125 C CA . THR A 1 317 ? 17.326 -0.423 -46.402 1.00 56.46 317 THR A CA 1
ATOM 2126 C C . THR A 1 317 ? 17.940 -1.638 -47.107 1.00 58.10 317 THR A C 1
ATOM 2127 O O . THR A 1 317 ? 18.203 -2.643 -46.433 1.00 54.43 317 THR A O 1
ATOM 2131 N N . ASP A 1 318 ? 18.149 -1.591 -48.433 1.00 57.02 318 ASP A N 1
ATOM 2132 C CA . ASP A 1 318 ? 18.904 -2.638 -49.127 1.00 63.32 318 ASP A CA 1
ATOM 2133 C C . ASP A 1 318 ? 20.408 -2.395 -49.106 1.00 59.91 318 ASP A C 1
ATOM 2134 O O . ASP A 1 318 ? 21.180 -3.336 -49.299 1.00 59.70 318 ASP A O 1
ATOM 2139 N N . VAL A 1 319 ? 20.827 -1.150 -48.887 1.00 60.13 319 VAL A N 1
ATOM 2140 C CA . VAL A 1 319 ? 22.237 -0.808 -48.765 1.00 58.22 319 VAL A CA 1
ATOM 2141 C C . VAL A 1 319 ? 22.800 -1.456 -47.510 1.00 63.85 319 VAL A C 1
ATOM 2142 O O . VAL A 1 319 ? 22.120 -1.550 -46.481 1.00 63.95 319 VAL A O 1
ATOM 2146 N N . GLN A 1 320 ? 24.053 -1.909 -47.585 1.00 70.44 320 GLN A N 1
ATOM 2147 C CA . GLN A 1 320 ? 24.646 -2.725 -46.526 1.00 68.44 320 GLN A CA 1
ATOM 2148 C C . GLN A 1 320 ? 25.491 -1.928 -45.538 1.00 63.57 320 GLN A C 1
ATOM 2149 O O . GLN A 1 320 ? 25.604 -2.333 -44.379 1.00 60.55 320 GLN A O 1
ATOM 2155 N N . GLU A 1 321 ? 26.068 -0.805 -45.953 1.00 62.88 321 GLU A N 1
ATOM 2156 C CA . GLU A 1 321 ? 27.051 -0.085 -45.154 1.00 66.51 321 GLU A CA 1
ATOM 2157 C C . GLU A 1 321 ? 26.430 1.169 -44.562 1.00 61.04 321 GLU A C 1
ATOM 2158 O O . GLU A 1 321 ? 25.607 1.832 -45.204 1.00 61.67 321 GLU A O 1
ATOM 2164 N N . ALA A 1 322 ? 26.850 1.505 -43.344 1.00 59.67 322 ALA A N 1
ATOM 2165 C CA . ALA A 1 322 ? 26.235 2.615 -42.623 1.00 58.26 322 ALA A CA 1
ATOM 2166 C C . ALA A 1 322 ? 26.456 3.947 -43.348 1.00 60.56 322 ALA A C 1
ATOM 2167 O O . ALA A 1 322 ? 25.511 4.726 -43.545 1.00 57.02 322 ALA A O 1
ATOM 2169 N N . GLY A 1 323 ? 27.697 4.223 -43.765 1.00 61.14 323 GLY A N 1
ATOM 2170 C CA . GLY A 1 323 ? 27.978 5.477 -44.458 1.00 51.87 323 GLY A CA 1
ATOM 2171 C C . GLY A 1 323 ? 27.348 5.549 -45.836 1.00 53.47 323 GLY A C 1
ATOM 2172 O O . GLY A 1 323 ? 26.822 6.594 -46.240 1.00 53.21 323 GLY A O 1
ATOM 2173 N N . GLU A 1 324 ? 27.396 4.451 -46.583 1.00 52.70 324 GLU A N 1
ATOM 2174 C CA . GLU A 1 324 ? 26.673 4.409 -47.845 1.00 54.89 324 GLU A CA 1
ATOM 2175 C C . GLU A 1 324 ? 25.203 4.765 -47.617 1.00 60.05 324 GLU A C 1
ATOM 2176 O O . GLU A 1 324 ? 24.656 5.674 -48.262 1.00 59.53 324 GLU A O 1
ATOM 2182 N N . ARG A 1 325 ? 24.567 4.107 -46.643 1.00 58.78 325 ARG A N 1
ATOM 2183 C CA . ARG A 1 325 ? 23.152 4.366 -46.382 1.00 58.02 325 ARG A CA 1
ATOM 2184 C C . ARG A 1 325 ? 22.922 5.807 -45.934 1.00 58.84 325 ARG A C 1
ATOM 2185 O O . ARG A 1 325 ? 21.996 6.475 -46.425 1.00 56.58 325 ARG A O 1
ATOM 2193 N N . LEU A 1 326 ? 23.778 6.318 -45.035 1.00 53.59 326 LEU A N 1
ATOM 2194 C CA . LEU A 1 326 ? 23.664 7.712 -44.611 1.00 51.84 326 LEU A CA 1
ATOM 2195 C C . LEU A 1 326 ? 23.723 8.664 -45.803 1.00 52.64 326 LEU A C 1
ATOM 2196 O O . LEU A 1 326 ? 22.913 9.593 -45.898 1.00 54.05 326 LEU A O 1
ATOM 2201 N N . LEU A 1 327 ? 24.660 8.445 -46.735 1.00 55.90 327 LEU A N 1
ATOM 2202 C CA . LEU A 1 327 ? 24.866 9.443 -47.783 1.00 56.94 327 LEU A CA 1
ATOM 2203 C C . LEU A 1 327 ? 23.779 9.361 -48.856 1.00 53.53 327 LEU A C 1
ATOM 2204 O O . LEU A 1 327 ? 23.238 10.390 -49.278 1.00 55.97 327 LEU A O 1
ATOM 2209 N N . LYS A 1 328 ? 23.413 8.151 -49.282 1.00 51.59 328 LYS A N 1
ATOM 2210 C CA . LYS A 1 328 ? 22.317 8.028 -50.236 1.00 56.53 328 LYS A CA 1
ATOM 2211 C C . LYS A 1 328 ? 21.009 8.577 -49.673 1.00 59.30 328 LYS A C 1
ATOM 2212 O O . LYS A 1 328 ? 20.202 9.131 -50.428 1.00 59.00 328 LYS A O 1
ATOM 2218 N N . ILE A 1 329 ? 20.790 8.453 -48.354 1.00 58.30 329 ILE A N 1
ATOM 2219 C CA . ILE A 1 329 ? 19.647 9.112 -47.721 1.00 54.23 329 ILE A CA 1
ATOM 2220 C C . ILE A 1 329 ? 19.786 10.620 -47.811 1.00 51.75 329 ILE A C 1
ATOM 2221 O O . ILE A 1 329 ? 18.807 11.328 -48.063 1.00 57.54 329 ILE A O 1
ATOM 2226 N N . HIS A 1 330 ? 20.992 11.143 -47.573 1.00 53.92 330 HIS A N 1
ATOM 2227 C CA . HIS A 1 330 ? 21.177 12.589 -47.622 1.00 61.12 330 HIS A CA 1
ATOM 2228 C C . HIS A 1 330 ? 20.955 13.126 -49.038 1.00 61.67 330 HIS A C 1
ATOM 2229 O O . HIS A 1 330 ? 20.194 14.081 -49.236 1.00 59.89 330 HIS A O 1
ATOM 2236 N N . HIS A 1 331 ? 21.585 12.512 -50.041 1.00 58.32 331 HIS A N 1
ATOM 2237 C CA . HIS A 1 331 ? 21.353 12.976 -51.411 1.00 68.53 331 HIS A CA 1
ATOM 2238 C C . HIS A 1 331 ? 19.899 12.761 -51.826 1.00 67.16 331 HIS A C 1
ATOM 2239 O O . HIS A 1 331 ? 19.314 13.595 -52.530 1.00 65.51 331 HIS A O 1
ATOM 2246 N N . GLY A 1 332 ? 19.289 11.662 -51.372 1.00 59.99 332 GLY A N 1
ATOM 2247 C CA . GLY A 1 332 ? 17.905 11.401 -51.735 1.00 61.50 332 GLY A CA 1
ATOM 2248 C C . GLY A 1 332 ? 16.973 12.500 -51.266 1.00 69.40 332 GLY A C 1
ATOM 2249 O O . GLY A 1 332 ? 16.128 12.984 -52.023 1.00 69.16 332 GLY A O 1
ATOM 2250 N N . MET A 1 333 ? 17.134 12.929 -50.011 1.00 67.75 333 MET A N 1
ATOM 2251 C CA . MET A 1 333 ? 16.229 13.930 -49.456 1.00 70.86 333 MET A CA 1
ATOM 2252 C C . MET A 1 333 ? 16.531 15.321 -49.992 1.00 70.26 333 MET A C 1
ATOM 2253 O O . MET A 1 333 ? 15.610 16.126 -50.162 1.00 75.00 333 MET A O 1
ATOM 2258 N N . GLU A 1 334 ? 17.803 15.616 -50.258 1.00 70.38 334 GLU A N 1
ATOM 2259 C CA . GLU A 1 334 ? 18.211 16.783 -51.035 1.00 74.82 334 GLU A CA 1
ATOM 2260 C C . GLU A 1 334 ? 17.449 16.863 -52.355 1.00 78.88 334 GLU A C 1
ATOM 2261 O O . GLU A 1 334 ? 16.556 17.706 -52.510 1.00 80.23 334 GLU A O 1
ATOM 2267 N N . GLU A 1 335 ? 17.797 15.984 -53.304 1.00 74.27 335 GLU A N 1
ATOM 2268 C CA . GLU A 1 335 ? 17.094 15.860 -54.581 1.00 76.57 335 GLU A CA 1
ATOM 2269 C C . GLU A 1 335 ? 15.587 15.956 -54.403 1.00 77.49 335 GLU A C 1
ATOM 2270 O O . GLU A 1 335 ? 14.909 16.657 -55.159 1.00 81.40 335 GLU A O 1
ATOM 2276 N N . ALA A 1 336 ? 15.060 15.274 -53.386 1.00 76.25 336 ALA A N 1
ATOM 2277 C CA . ALA A 1 336 ? 13.615 15.117 -53.274 1.00 78.75 336 ALA A CA 1
ATOM 2278 C C . ALA A 1 336 ? 12.931 16.431 -52.926 1.00 83.90 336 ALA A C 1
ATOM 2279 O O . ALA A 1 336 ? 11.812 16.696 -53.385 1.00 86.27 336 ALA A O 1
ATOM 2281 N N . LYS A 1 337 ? 13.571 17.260 -52.109 1.00 80.07 337 LYS A N 1
ATOM 2282 C CA . LYS A 1 337 ? 12.991 18.554 -51.808 1.00 81.75 337 LYS A CA 1
ATOM 2283 C C . LYS A 1 337 ? 13.459 19.625 -52.775 1.00 84.25 337 LYS A C 1
ATOM 2284 O O . LYS A 1 337 ? 12.801 20.662 -52.890 1.00 90.27 337 LYS A O 1
ATOM 2290 N N . GLN A 1 338 ? 14.556 19.383 -53.499 1.00 83.12 338 GLN A N 1
ATOM 2291 C CA . GLN A 1 338 ? 14.947 20.280 -54.583 1.00 86.14 338 GLN A CA 1
ATOM 2292 C C . GLN A 1 338 ? 13.922 20.312 -55.715 1.00 90.18 338 GLN A C 1
ATOM 2293 O O . GLN A 1 338 ? 13.929 21.254 -56.515 1.00 95.19 338 GLN A O 1
ATOM 2299 N N . ARG A 1 339 ? 13.051 19.302 -55.817 1.00 90.46 339 ARG A N 1
ATOM 2300 C CA . ARG A 1 339 ? 11.961 19.373 -56.783 1.00 89.74 339 ARG A CA 1
ATOM 2301 C C . ARG A 1 339 ? 10.883 20.339 -56.321 1.00 91.97 339 ARG A C 1
ATOM 2302 O O . ARG A 1 339 ? 10.206 20.962 -57.149 1.00 94.28 339 ARG A O 1
ATOM 2310 N N . TYR A 1 340 ? 10.723 20.465 -55.008 1.00 91.92 340 TYR A N 1
ATOM 2311 C CA . TYR A 1 340 ? 9.721 21.360 -54.440 1.00 91.26 340 TYR A CA 1
ATOM 2312 C C . TYR A 1 340 ? 10.076 22.820 -54.701 1.00 94.57 340 TYR A C 1
ATOM 2313 O O . TYR A 1 340 ? 9.528 23.450 -55.605 1.00 103.14 340 TYR A O 1
ATOM 2322 N N . VAL A 1 349 ? 0.280 22.344 -51.835 1.00 108.71 349 VAL A N 1
ATOM 2323 C CA . VAL A 1 349 ? -0.945 21.838 -51.222 1.00 103.86 349 VAL A CA 1
ATOM 2324 C C . VAL A 1 349 ? -1.852 21.231 -52.286 1.00 104.87 349 VAL A C 1
ATOM 2325 O O . VAL A 1 349 ? -2.969 20.808 -51.995 1.00 111.16 349 VAL A O 1
ATOM 2329 N N . ASN A 1 350 ? -1.369 21.180 -53.520 1.00 103.91 350 ASN A N 1
ATOM 2330 C CA . ASN A 1 350 ? -2.134 20.580 -54.609 1.00 103.16 350 ASN A CA 1
ATOM 2331 C C . ASN A 1 350 ? -1.409 19.436 -55.298 1.00 100.63 350 ASN A C 1
ATOM 2332 O O . ASN A 1 350 ? -2.015 18.391 -55.542 1.00 95.14 350 ASN A O 1
ATOM 2337 N N . TYR A 1 351 ? -0.127 19.602 -55.629 1.00 100.99 351 TYR A N 1
ATOM 2338 C CA . TYR A 1 351 ? 0.666 18.443 -56.012 1.00 95.99 351 TYR A CA 1
ATOM 2339 C C . TYR A 1 351 ? 0.687 17.416 -54.876 1.00 92.80 351 TYR A C 1
ATOM 2340 O O . TYR A 1 351 ? 0.513 16.214 -55.102 1.00 89.12 351 TYR A O 1
ATOM 2349 N N . THR A 1 352 ? 0.859 17.881 -53.636 1.00 94.36 352 THR A N 1
ATOM 2350 C CA . THR A 1 352 ? 1.053 16.972 -52.509 1.00 90.60 352 THR A CA 1
ATOM 2351 C C . THR A 1 352 ? -0.227 16.215 -52.180 1.00 88.25 352 THR A C 1
ATOM 2352 O O . THR A 1 352 ? -0.225 14.982 -52.111 1.00 86.99 352 THR A O 1
ATOM 2356 N N . ALA A 1 353 ? -1.336 16.932 -51.989 1.00 93.58 353 ALA A N 1
ATOM 2357 C CA . ALA A 1 353 ? -2.627 16.317 -51.681 1.00 87.17 353 ALA A CA 1
ATOM 2358 C C . ALA A 1 353 ? -3.251 15.565 -52.867 1.00 89.87 353 ALA A C 1
ATOM 2359 O O . ALA A 1 353 ? -4.337 14.994 -52.704 1.00 95.36 353 ALA A O 1
ATOM 2361 N N . LEU A 1 354 ? -2.627 15.550 -54.045 1.00 86.60 354 LEU A N 1
ATOM 2362 C CA . LEU A 1 354 ? -3.089 14.697 -55.132 1.00 85.54 354 LEU A CA 1
ATOM 2363 C C . LEU A 1 354 ? -2.194 13.493 -55.359 1.00 81.90 354 LEU A C 1
ATOM 2364 O O . LEU A 1 354 ? -2.695 12.428 -55.735 1.00 80.07 354 LEU A O 1
ATOM 2369 N N . THR A 1 355 ? -0.888 13.630 -55.123 1.00 81.50 355 THR A N 1
ATOM 2370 C CA . THR A 1 355 ? 0.017 12.489 -55.219 1.00 80.42 355 THR A CA 1
ATOM 2371 C C . THR A 1 355 ? -0.183 11.477 -54.084 1.00 71.00 355 THR A C 1
ATOM 2372 O O . THR A 1 355 ? 0.308 10.347 -54.203 1.00 72.20 355 THR A O 1
ATOM 2376 N N . LEU A 1 356 ? -0.951 11.824 -53.035 1.00 73.07 356 LEU A N 1
ATOM 2377 C CA . LEU A 1 356 ? -1.245 10.950 -51.895 1.00 68.65 356 LEU A CA 1
ATOM 2378 C C . LEU A 1 356 ? -2.649 10.345 -51.911 1.00 65.97 356 LEU A C 1
ATOM 2379 O O . LEU A 1 356 ? -2.958 9.526 -51.033 1.00 63.82 356 LEU A O 1
ATOM 2384 N N . ALA A 1 357 ? -3.521 10.744 -52.842 1.00 62.58 357 ALA A N 1
ATOM 2385 C CA . ALA A 1 357 ? -4.836 10.112 -52.910 1.00 60.83 357 ALA A CA 1
ATOM 2386 C C . ALA A 1 357 ? -4.762 8.612 -53.178 1.00 56.14 357 ALA A C 1
ATOM 2387 O O . ALA A 1 357 ? -5.579 7.876 -52.599 1.00 52.41 357 ALA A O 1
ATOM 2389 N N . PRO A 1 358 ? -3.858 8.094 -54.028 1.00 59.69 358 PRO A N 1
ATOM 2390 C CA . PRO A 1 358 ? -3.760 6.627 -54.158 1.00 58.83 358 PRO A CA 1
ATOM 2391 C C . PRO A 1 358 ? -3.376 5.933 -52.855 1.00 57.80 358 PRO A C 1
ATOM 2392 O O . PRO A 1 358 ? -3.890 4.845 -52.558 1.00 52.47 358 PRO A O 1
ATOM 2396 N N . ALA A 1 359 ? -2.463 6.530 -52.080 1.00 53.17 359 ALA A N 1
ATOM 2397 C CA . ALA A 1 359 ? -2.097 5.961 -50.790 1.00 55.10 359 ALA A CA 1
ATOM 2398 C C . ALA A 1 359 ? -3.287 5.963 -49.846 1.00 56.26 359 ALA A C 1
ATOM 2399 O O . ALA A 1 359 ? -3.553 4.957 -49.177 1.00 51.59 359 ALA A O 1
ATOM 2401 N N . ALA A 1 360 ? -4.052 7.062 -49.823 1.00 58.27 360 ALA A N 1
ATOM 2402 C CA . ALA A 1 360 ? -5.265 7.086 -49.009 1.00 56.50 360 ALA A CA 1
ATOM 2403 C C . ALA A 1 360 ? -6.237 5.998 -49.429 1.00 59.15 360 ALA A C 1
ATOM 2404 O O . ALA A 1 360 ? -6.967 5.453 -48.581 1.00 50.43 360 ALA A O 1
ATOM 2406 N N . PHE A 1 361 ? -6.267 5.665 -50.730 1.00 56.08 361 PHE A N 1
ATOM 2407 C CA . PHE A 1 361 ? -7.202 4.637 -51.169 1.00 57.55 361 PHE A CA 1
ATOM 2408 C C . PHE A 1 361 ? -6.814 3.277 -50.611 1.00 52.89 361 PHE A C 1
ATOM 2409 O O . PHE A 1 361 ? -7.672 2.519 -50.144 1.00 52.43 361 PHE A O 1
ATOM 2417 N N . HIS A 1 362 ? -5.532 2.947 -50.659 1.00 49.82 362 HIS A N 1
ATOM 2418 C CA . HIS A 1 362 ? -5.114 1.640 -50.179 1.00 49.36 362 HIS A CA 1
ATOM 2419 C C . HIS A 1 362 ? -5.285 1.541 -48.670 1.00 52.63 362 HIS A C 1
ATOM 2420 O O . HIS A 1 362 ? -5.843 0.560 -48.165 1.00 49.98 362 HIS A O 1
ATOM 2427 N N . LEU A 1 363 ? -4.828 2.565 -47.939 1.00 52.40 363 LEU A N 1
ATOM 2428 C CA . LEU A 1 363 ? -5.005 2.596 -46.489 1.00 59.41 363 LEU A CA 1
ATOM 2429 C C . LEU A 1 363 ? -6.456 2.354 -46.110 1.00 59.35 363 LEU A C 1
ATOM 2430 O O . LEU A 1 363 ? -6.754 1.558 -45.211 1.00 56.54 363 LEU A O 1
ATOM 2435 N N . LEU A 1 364 ? -7.372 3.001 -46.823 1.00 53.87 364 LEU A N 1
ATOM 2436 C CA . LEU A 1 364 ? -8.778 2.927 -46.467 1.00 56.66 364 LEU A CA 1
ATOM 2437 C C . LEU A 1 364 ? -9.381 1.573 -46.796 1.00 58.78 364 LEU A C 1
ATOM 2438 O O . LEU A 1 364 ? -10.247 1.092 -46.059 1.00 62.76 364 LEU A O 1
ATOM 2443 N N . THR A 1 365 ? -8.949 0.941 -47.896 1.00 56.66 365 THR A N 1
ATOM 2444 C CA . THR A 1 365 ? -9.649 -0.221 -48.427 1.00 55.62 365 THR A CA 1
ATOM 2445 C C . THR A 1 365 ? -8.798 -1.469 -48.526 1.00 54.83 365 THR A C 1
ATOM 2446 O O . THR A 1 365 ? -9.356 -2.550 -48.730 1.00 59.31 365 THR A O 1
ATOM 2450 N N . GLY A 1 366 ? -7.475 -1.358 -48.444 1.00 56.59 366 GLY A N 1
ATOM 2451 C CA . GLY A 1 366 ? -6.616 -2.502 -48.669 1.00 49.98 366 GLY A CA 1
ATOM 2452 C C . GLY A 1 366 ? -6.698 -3.060 -50.080 1.00 55.86 366 GLY A C 1
ATOM 2453 O O . GLY A 1 366 ? -6.093 -4.094 -50.377 1.00 61.30 366 GLY A O 1
ATOM 2454 N N . LEU A 1 367 ? -7.413 -2.379 -50.975 1.00 57.59 367 LEU A N 1
ATOM 2455 C CA . LEU A 1 367 ? -7.651 -2.899 -52.318 1.00 59.80 367 LEU A CA 1
ATOM 2456 C C . LEU A 1 367 ? -6.659 -2.379 -53.346 1.00 61.21 367 LEU A C 1
ATOM 2457 O O . LEU A 1 367 ? -6.981 -2.376 -54.542 1.00 66.78 367 LEU A O 1
ATOM 2462 N N . ALA A 1 368 ? -5.460 -1.944 -52.916 1.00 53.08 368 ALA A N 1
ATOM 2463 C CA . ALA A 1 368 ? -4.537 -1.340 -53.868 1.00 54.11 368 ALA A CA 1
ATOM 24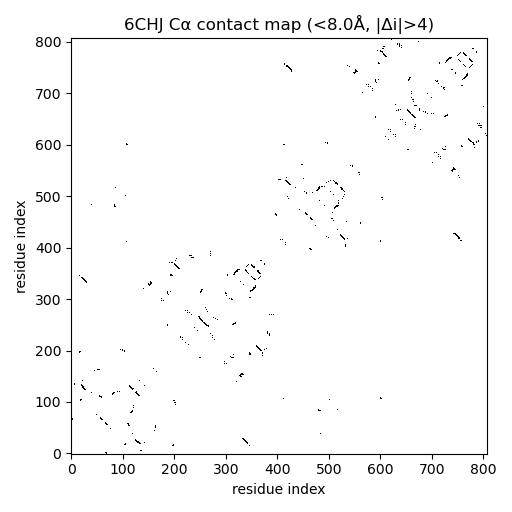64 C C . ALA A 1 368 ? -3.084 -1.436 -53.398 1.00 52.20 368 ALA A C 1
ATOM 2465 O O . ALA A 1 368 ? -2.421 -0.408 -53.227 1.00 54.36 368 ALA A O 1
ATOM 2467 N N . PRO A 1 369 ? -2.533 -2.640 -53.238 1.00 50.57 369 PRO A N 1
ATOM 2468 C CA . PRO A 1 369 ? -1.224 -2.758 -52.575 1.00 53.93 369 PRO A CA 1
ATOM 2469 C C . PRO A 1 369 ? -0.084 -2.102 -53.332 1.00 61.92 369 PRO A C 1
ATOM 2470 O O . PRO A 1 369 ? 0.898 -1.686 -52.702 1.00 61.61 369 PRO A O 1
ATOM 2474 N N . LYS A 1 370 ? -0.170 -1.973 -54.653 1.00 60.24 370 LYS A N 1
ATOM 2475 C CA . LYS A 1 370 ? 0.905 -1.241 -55.302 1.00 61.63 370 LYS A CA 1
ATOM 2476 C C . LYS A 1 370 ? 0.788 0.256 -55.066 1.00 59.31 370 LYS A C 1
ATOM 2477 O O . LYS A 1 370 ? 1.704 0.999 -55.424 1.00 61.89 370 LYS A O 1
ATOM 2483 N N . TRP A 1 371 ? -0.311 0.719 -54.484 1.00 57.27 371 TRP A N 1
ATOM 2484 C CA . TRP A 1 371 ? -0.465 2.127 -54.153 1.00 59.89 371 TRP A CA 1
ATOM 2485 C C . TRP A 1 371 ? -0.020 2.447 -52.730 1.00 59.17 371 TRP A C 1
ATOM 2486 O O . TRP A 1 371 ? -0.182 3.597 -52.294 1.00 56.06 371 TRP A O 1
ATOM 2497 N N . GLN A 1 372 ? 0.535 1.461 -52.005 1.00 57.41 372 GLN A N 1
ATOM 2498 C CA . GLN A 1 372 ? 0.940 1.693 -50.619 1.00 57.01 372 GLN A CA 1
ATOM 2499 C C . GLN A 1 372 ? 1.745 2.979 -50.490 1.00 54.06 372 GLN A C 1
ATOM 2500 O O . GLN A 1 372 ? 1.516 3.759 -49.562 1.00 53.20 372 GLN A O 1
ATOM 2506 N N . THR A 1 373 ? 2.681 3.221 -51.425 1.00 53.43 373 THR A N 1
ATOM 2507 C CA . THR A 1 373 ? 3.406 4.490 -51.572 1.00 51.31 373 THR A CA 1
ATOM 2508 C C . THR A 1 373 ? 4.421 4.767 -50.467 1.00 52.01 373 THR A C 1
ATOM 2509 O O . THR A 1 373 ? 5.444 5.406 -50.717 1.00 45.66 373 THR A O 1
ATOM 2513 N N . PHE A 1 374 ? 4.147 4.344 -49.233 1.00 55.02 374 PHE A N 1
ATOM 2514 C CA . PHE A 1 374 ? 5.158 4.479 -48.193 1.00 51.72 374 PHE A CA 1
ATOM 2515 C C . PHE A 1 374 ? 4.888 3.437 -47.124 1.00 48.27 374 PHE A C 1
ATOM 2516 O O . PHE A 1 374 ? 3.738 3.098 -46.844 1.00 51.89 374 PHE A O 1
ATOM 2524 N N . ASN A 1 375 ? 5.965 2.952 -46.529 1.00 48.23 375 ASN A N 1
ATOM 2525 C CA . ASN A 1 375 ? 5.891 1.886 -45.548 1.00 52.52 375 ASN A CA 1
ATOM 2526 C C . ASN A 1 375 ? 5.793 2.386 -44.113 1.00 47.61 375 ASN A C 1
ATOM 2527 O O . ASN A 1 375 ? 5.320 1.641 -43.256 1.00 45.83 375 ASN A O 1
ATOM 2532 N N . VAL A 1 376 ? 6.224 3.612 -43.827 1.00 40.87 376 VAL A N 1
ATOM 2533 C CA . VAL A 1 376 ? 6.267 4.085 -42.450 1.00 44.22 376 VAL A CA 1
ATOM 2534 C C . VAL A 1 376 ? 6.270 5.601 -42.491 1.00 48.31 376 VAL A C 1
ATOM 2535 O O . VAL A 1 376 ? 6.769 6.206 -43.445 1.00 50.63 376 VAL A O 1
ATOM 2539 N N . VAL A 1 377 ? 5.676 6.213 -41.474 1.00 47.81 377 VAL A N 1
ATOM 2540 C CA . VAL A 1 377 ? 5.691 7.660 -41.285 1.00 48.54 377 VAL A CA 1
ATOM 2541 C C . VAL A 1 377 ? 6.823 7.990 -40.325 1.00 47.75 377 VAL A C 1
ATOM 2542 O O . VAL A 1 377 ? 7.006 7.308 -39.311 1.00 51.05 377 VAL A O 1
ATOM 2546 N N . ILE A 1 378 ? 7.628 8.987 -40.675 1.00 53.49 378 ILE A N 1
ATOM 2547 C CA . ILE A 1 378 ? 8.698 9.502 -39.812 1.00 51.40 378 ILE A CA 1
ATOM 2548 C C . ILE A 1 378 ? 8.482 11.006 -39.718 1.00 53.98 378 ILE A C 1
ATOM 2549 O O . ILE A 1 378 ? 8.909 11.763 -40.600 1.00 56.34 378 ILE A O 1
ATOM 2554 N N . SER A 1 379 ? 7.831 11.445 -38.659 1.00 51.27 379 SER A N 1
ATOM 2555 C CA . SER A 1 379 ? 7.548 12.855 -38.467 1.00 58.94 379 SER A CA 1
ATOM 2556 C C . SER A 1 379 ? 8.548 13.421 -37.471 1.00 57.27 379 SER A C 1
ATOM 2557 O O . SER A 1 379 ? 8.964 12.742 -36.525 1.00 60.66 379 SER A O 1
ATOM 2560 N N . ASN A 1 380 ? 8.938 14.673 -37.698 1.00 57.73 380 ASN A N 1
ATOM 2561 C CA . ASN A 1 380 ? 10.041 15.301 -36.971 1.00 61.69 380 ASN A CA 1
ATOM 2562 C C . ASN A 1 380 ? 9.635 16.730 -36.621 1.00 67.18 380 ASN A C 1
ATOM 2563 O O . ASN A 1 380 ? 9.941 17.666 -37.361 1.00 72.16 380 ASN A O 1
ATOM 2568 N N . VAL A 1 381 ? 8.958 16.889 -35.490 1.00 65.83 381 VAL A N 1
ATOM 2569 C CA . VAL A 1 381 ? 8.543 18.203 -35.006 1.00 71.06 381 VAL A CA 1
ATOM 2570 C C . VAL A 1 381 ? 9.607 18.731 -34.041 1.00 74.92 381 VAL A C 1
ATOM 2571 O O . VAL A 1 381 ? 10.041 18.014 -33.125 1.00 71.53 381 VAL A O 1
ATOM 2575 N N . PRO A 1 382 ? 10.106 19.948 -34.238 1.00 77.38 382 PRO A N 1
ATOM 2576 C CA . PRO A 1 382 ? 11.103 20.496 -33.308 1.00 76.88 382 PRO A CA 1
ATOM 2577 C C . PRO A 1 382 ? 10.472 20.933 -31.991 1.00 73.98 382 PRO A C 1
ATOM 2578 O O . PRO A 1 382 ? 9.273 21.215 -31.905 1.00 77.57 382 PRO A O 1
ATOM 2582 N N . GLY A 1 383 ? 11.309 20.977 -30.948 1.00 71.75 383 GLY A N 1
ATOM 2583 C CA . GLY A 1 383 ? 10.865 21.317 -29.611 1.00 70.16 383 GLY A CA 1
ATOM 2584 C C . GLY A 1 383 ? 11.861 22.166 -28.834 1.00 70.46 383 GLY A C 1
ATOM 2585 O O . GLY A 1 383 ? 12.932 22.520 -29.339 1.00 69.16 383 GLY A O 1
ATOM 2586 N N . PRO A 1 384 ? 11.557 22.426 -27.555 1.00 68.27 384 PRO A N 1
ATOM 2587 C CA . PRO A 1 384 ? 12.207 23.531 -26.823 1.00 70.17 384 PRO A CA 1
ATOM 2588 C C . PRO A 1 384 ? 13.729 23.453 -26.761 1.00 67.76 384 PRO A C 1
ATOM 2589 O O . PRO A 1 384 ? 14.328 22.379 -26.630 1.00 67.05 384 PRO A O 1
ATOM 2593 N N . SER A 1 385 ? 14.350 24.635 -26.800 1.00 65.86 385 SER A N 1
ATOM 2594 C CA . SER A 1 385 ? 15.804 24.768 -26.794 1.00 73.84 385 SER A CA 1
ATOM 2595 C C . SER A 1 385 ? 16.419 24.746 -25.400 1.00 74.37 385 SER A C 1
ATOM 2596 O O . SER A 1 385 ? 17.563 24.293 -25.245 1.00 77.87 385 SER A O 1
ATOM 2599 N N . ARG A 1 386 ? 15.716 25.229 -24.383 1.00 73.93 386 ARG A N 1
ATOM 2600 C CA . ARG A 1 386 ? 16.294 25.373 -23.052 1.00 78.19 386 ARG A CA 1
ATOM 2601 C C . ARG A 1 386 ? 15.565 24.498 -22.038 1.00 72.37 386 ARG A C 1
ATOM 2602 O O . ARG A 1 386 ? 14.388 24.169 -22.227 1.00 69.14 386 ARG A O 1
ATOM 2610 N N . PRO A 1 387 ? 16.236 24.104 -20.947 1.00 72.81 387 PRO A N 1
ATOM 2611 C CA . PRO A 1 387 ? 15.598 23.206 -19.970 1.00 70.52 387 PRO A CA 1
ATOM 2612 C C . PRO A 1 387 ? 14.325 23.816 -19.409 1.00 65.49 387 PRO A C 1
ATOM 2613 O O . PRO A 1 387 ? 14.254 25.021 -19.149 1.00 65.75 387 PRO A O 1
ATOM 2617 N N . LEU A 1 388 ? 13.310 22.971 -19.238 1.00 64.40 388 LEU A N 1
ATOM 2618 C CA . LEU A 1 388 ? 11.989 23.405 -18.816 1.00 61.70 388 LEU A CA 1
ATOM 2619 C C . LEU A 1 388 ? 11.658 22.843 -17.441 1.00 60.61 388 LEU A C 1
ATOM 2620 O O . LEU A 1 388 ? 12.292 21.903 -16.952 1.00 61.00 388 LEU A O 1
ATOM 2625 N N . TYR A 1 389 ? 10.649 23.441 -16.814 1.00 65.13 389 TYR A N 1
ATOM 2626 C CA . TYR A 1 389 ? 10.306 23.138 -15.436 1.00 61.49 389 TYR A CA 1
ATOM 2627 C C . TYR A 1 389 ? 8.798 23.216 -15.262 1.00 62.43 389 TYR A C 1
ATOM 2628 O O . TYR A 1 389 ? 8.117 23.975 -15.962 1.00 55.38 389 TYR A O 1
ATOM 2637 N N . TRP A 1 390 ? 8.285 22.396 -14.334 1.00 56.83 390 TRP A N 1
ATOM 2638 C CA . TRP A 1 390 ? 6.894 22.470 -13.879 1.00 61.52 390 TRP A CA 1
ATOM 2639 C C . TRP A 1 390 ? 6.888 22.539 -12.357 1.00 60.15 390 TRP A C 1
ATOM 2640 O O . TRP A 1 390 ? 7.297 21.580 -11.689 1.00 56.47 390 TRP A O 1
ATOM 2651 N N . ASN A 1 391 ? 6.428 23.665 -11.819 1.00 61.57 391 ASN A N 1
ATOM 2652 C CA . ASN A 1 391 ? 6.434 23.931 -10.379 1.00 62.97 391 ASN A CA 1
ATOM 2653 C C . ASN A 1 391 ? 7.662 23.324 -9.717 1.00 60.59 391 ASN A C 1
ATOM 2654 O O . ASN A 1 391 ? 7.574 22.577 -8.735 1.00 53.71 391 ASN A O 1
ATOM 2659 N N . GLY A 1 392 ? 8.827 23.616 -10.331 1.00 64.06 392 GLY A N 1
ATOM 2660 C CA . GLY A 1 392 ? 10.130 23.186 -9.863 1.00 58.28 392 GLY A CA 1
ATOM 2661 C C . GLY A 1 392 ? 10.573 21.811 -10.320 1.00 62.87 392 GLY A C 1
ATOM 2662 O O . GLY A 1 392 ? 11.726 21.425 -10.056 1.00 58.15 392 GLY A O 1
ATOM 2663 N N . ALA A 1 393 ? 9.702 21.050 -10.981 1.00 59.71 393 ALA A N 1
ATOM 2664 C CA . ALA A 1 393 ? 10.053 19.722 -11.462 1.00 60.19 393 ALA A CA 1
ATOM 2665 C C . ALA A 1 393 ? 10.681 19.842 -12.855 1.00 62.93 393 ALA A C 1
ATOM 2666 O O . ALA A 1 393 ? 10.032 20.324 -13.801 1.00 61.02 393 ALA A O 1
ATOM 2668 N N . LYS A 1 394 ? 11.944 19.415 -12.973 1.00 56.92 394 LYS A N 1
ATOM 2669 C CA . LYS A 1 394 ? 12.667 19.490 -14.238 1.00 62.58 394 LYS A CA 1
ATOM 2670 C C . LYS A 1 394 ? 12.138 18.451 -15.226 1.00 59.60 394 LYS A C 1
ATOM 2671 O O . LYS A 1 394 ? 12.187 17.236 -14.964 1.00 53.71 394 LYS A O 1
ATOM 2677 N N . LEU A 1 395 ? 11.643 18.934 -16.366 1.00 54.13 395 LEU A N 1
ATOM 2678 C CA . LEU A 1 395 ? 11.411 18.072 -17.520 1.00 54.54 395 LEU A CA 1
ATOM 2679 C C . LEU A 1 395 ? 12.707 17.393 -17.935 1.00 59.06 395 LEU A C 1
ATOM 2680 O O . LEU A 1 395 ? 13.627 18.056 -18.431 1.00 65.33 395 LEU A O 1
ATOM 2685 N N . GLU A 1 396 ? 12.813 16.086 -17.709 1.00 55.73 396 GLU A N 1
ATOM 2686 C CA . GLU A 1 396 ? 13.938 15.325 -18.236 1.00 55.61 396 GLU A CA 1
ATOM 2687 C C . GLU A 1 396 ? 13.724 14.852 -19.677 1.00 61.81 396 GLU A C 1
ATOM 2688 O O . GLU A 1 396 ? 14.704 14.668 -20.413 1.00 58.62 396 GLU A O 1
ATOM 2694 N N . GLY A 1 397 ? 12.472 14.649 -20.093 1.00 54.61 397 GLY A N 1
ATOM 2695 C CA . GLY A 1 397 ? 12.170 14.055 -21.386 1.00 58.54 397 GLY A CA 1
ATOM 2696 C C . GLY A 1 397 ? 10.711 14.172 -21.803 1.00 59.06 397 GLY A C 1
ATOM 2697 O O . GLY A 1 397 ? 9.798 14.146 -20.964 1.00 56.49 397 GLY A O 1
ATOM 2698 N N . MET A 1 398 ? 10.481 14.303 -23.108 1.00 55.22 398 MET A N 1
ATOM 2699 C CA . MET A 1 398 ? 9.140 14.498 -23.654 1.00 57.08 398 MET A CA 1
ATOM 2700 C C . MET A 1 398 ? 9.028 13.684 -24.947 1.00 57.90 398 MET A C 1
ATOM 2701 O O . MET A 1 398 ? 9.701 13.993 -25.936 1.00 56.25 398 MET A O 1
ATOM 2706 N N . TYR A 1 399 ? 8.188 12.641 -24.937 1.00 55.05 399 TYR A N 1
ATOM 2707 C CA . TYR A 1 399 ? 8.119 11.655 -26.014 1.00 52.18 399 TYR A CA 1
ATOM 2708 C C . TYR A 1 399 ? 6.721 11.598 -26.601 1.00 50.87 399 TYR A C 1
ATOM 2709 O O . TYR A 1 399 ? 5.763 11.307 -25.867 1.00 52.33 399 TYR A O 1
ATOM 2718 N N . PRO A 1 400 ? 6.557 11.829 -27.897 1.00 48.38 400 PRO A N 1
ATOM 2719 C CA . PRO A 1 400 ? 5.230 11.749 -28.500 1.00 52.41 400 PRO A CA 1
ATOM 2720 C C . PRO A 1 400 ? 4.791 10.303 -28.700 1.00 48.64 400 PRO A C 1
ATOM 2721 O O . PRO A 1 400 ? 5.598 9.388 -28.908 1.00 38.07 400 PRO A O 1
ATOM 2725 N N . VAL A 1 401 ? 3.478 10.109 -28.608 1.00 41.28 401 VAL A N 1
ATOM 2726 C CA . VAL A 1 401 ? 2.861 8.814 -28.851 1.00 46.61 401 VAL A CA 1
ATOM 2727 C C . VAL A 1 401 ? 1.838 9.024 -29.949 1.00 45.52 401 VAL A C 1
ATOM 2728 O O . VAL A 1 401 ? 0.795 9.652 -29.724 1.00 43.33 401 VAL A O 1
ATOM 2732 N N . SER A 1 402 ? 2.123 8.489 -31.125 1.00 47.18 402 SER A N 1
ATOM 2733 C CA . SER A 1 402 ? 1.362 8.820 -32.316 1.00 51.95 402 SER A CA 1
ATOM 2734 C C . SER A 1 402 ? 0.338 7.718 -32.604 1.00 48.70 402 SER A C 1
ATOM 2735 O O . SER A 1 402 ? 0.009 6.911 -31.724 1.00 48.05 402 SER A O 1
ATOM 2738 N N . ILE A 1 403 ? -0.144 7.661 -33.841 1.00 45.44 403 ILE A N 1
ATOM 2739 C CA . ILE A 1 403 ? -1.285 6.840 -34.232 1.00 47.52 403 ILE A CA 1
ATOM 2740 C C . ILE A 1 403 ? -0.807 5.810 -35.239 1.00 47.85 403 ILE A C 1
ATOM 2741 O O . ILE A 1 403 ? -0.172 6.174 -36.232 1.00 44.09 403 ILE A O 1
ATOM 2746 N N . ASP A 1 404 ? -1.133 4.539 -34.992 1.00 47.00 404 ASP A N 1
ATOM 2747 C CA . ASP A 1 404 ? -1.050 3.472 -35.982 1.00 46.70 404 ASP A CA 1
ATOM 2748 C C . ASP A 1 404 ? -2.372 3.309 -36.735 1.00 45.42 404 ASP A C 1
ATOM 2749 O O . ASP A 1 404 ? -3.441 3.657 -36.238 1.00 45.61 404 ASP A O 1
ATOM 2754 N N . MET A 1 405 ? -2.289 2.720 -37.932 1.00 48.70 405 MET A N 1
ATOM 2755 C CA . MET A 1 405 ? -3.461 2.406 -38.750 1.00 45.67 405 MET A CA 1
ATOM 2756 C C . MET A 1 405 ? -3.276 1.054 -39.431 1.00 42.67 405 MET A C 1
ATOM 2757 O O . MET A 1 405 ? -2.167 0.513 -39.507 1.00 45.79 405 MET A O 1
ATOM 2762 N N . ASP A 1 406 ? -4.382 0.513 -39.937 1.00 44.30 406 ASP A N 1
ATOM 2763 C CA . ASP A 1 406 ? -4.327 -0.613 -40.863 1.00 47.29 406 ASP A CA 1
ATOM 2764 C C . ASP A 1 406 ? -3.325 -0.305 -41.967 1.00 43.22 406 ASP A C 1
ATOM 2765 O O . ASP A 1 406 ? -3.363 0.766 -42.573 1.00 42.48 406 ASP A O 1
ATOM 2770 N N . ARG A 1 407 ? -2.380 -1.210 -42.174 1.00 46.36 407 ARG A N 1
ATOM 2771 C CA . ARG A 1 407 ? -1.323 -1.065 -43.175 1.00 47.44 407 ARG A CA 1
ATOM 2772 C C . ARG A 1 407 ? -0.371 0.088 -42.872 1.00 45.99 407 ARG A C 1
ATOM 2773 O O . ARG A 1 407 ? 0.445 0.461 -43.737 1.00 46.31 407 ARG A O 1
ATOM 2781 N N . LEU A 1 408 ? -0.433 0.667 -41.656 1.00 42.54 408 LEU A N 1
ATOM 2782 C CA . LEU A 1 408 ? 0.655 1.491 -41.105 1.00 43.46 408 LEU A CA 1
ATOM 2783 C C . LEU A 1 408 ? 0.859 1.040 -39.654 1.00 46.90 408 LEU A C 1
ATOM 2784 O O . LEU A 1 408 ? 0.539 1.738 -38.699 1.00 42.93 408 LEU A O 1
ATOM 2789 N N . ALA A 1 409 ? 1.426 -0.158 -39.490 1.00 45.38 409 ALA A N 1
ATOM 2790 C CA . ALA A 1 409 ? 1.573 -0.739 -38.166 1.00 42.45 409 ALA A CA 1
ATOM 2791 C C . ALA A 1 409 ? 2.587 0.008 -37.310 1.00 45.60 409 ALA A C 1
ATOM 2792 O O . ALA A 1 409 ? 2.555 -0.127 -36.080 1.00 38.98 409 ALA A O 1
ATOM 2794 N N . LEU A 1 410 ? 3.456 0.812 -37.920 1.00 44.57 410 LEU A N 1
ATOM 2795 C CA . LEU A 1 410 ? 4.498 1.518 -37.193 1.00 42.46 410 LEU A CA 1
ATOM 2796 C C . LEU A 1 410 ? 4.509 2.995 -37.555 1.00 45.32 410 LEU A C 1
ATOM 2797 O O . LEU A 1 410 ? 4.385 3.373 -38.720 1.00 47.07 410 LEU A O 1
ATOM 2802 N N . ASN A 1 411 ? 4.687 3.822 -36.530 1.00 49.10 411 ASN A N 1
ATOM 2803 C CA . ASN A 1 411 ? 4.741 5.262 -36.651 1.00 42.30 411 ASN A CA 1
ATOM 2804 C C . ASN A 1 411 ? 5.920 5.751 -35.823 1.00 45.59 411 ASN A C 1
ATOM 2805 O O . ASN A 1 411 ? 6.028 5.412 -34.643 1.00 51.16 411 ASN A O 1
ATOM 2810 N N . MET A 1 412 ? 6.832 6.490 -36.450 1.00 45.81 412 MET A N 1
ATOM 2811 C CA . MET A 1 412 ? 8.038 6.996 -35.803 1.00 46.33 412 MET A CA 1
ATOM 2812 C C . MET A 1 412 ? 7.926 8.510 -35.732 1.00 52.41 412 MET A C 1
ATOM 2813 O O . MET A 1 412 ? 7.959 9.183 -36.768 1.00 52.33 412 MET A O 1
ATOM 2818 N N . THR A 1 413 ? 7.792 9.041 -34.519 1.00 48.00 413 THR A N 1
ATOM 2819 C CA . THR A 1 413 ? 7.608 10.469 -34.300 1.00 48.69 413 THR A CA 1
ATOM 2820 C C . THR A 1 413 ? 8.785 10.998 -33.494 1.00 53.08 413 THR A C 1
ATOM 2821 O O . THR A 1 413 ? 9.159 10.412 -32.470 1.00 51.61 413 THR A O 1
ATOM 2825 N N . LEU A 1 414 ? 9.387 12.083 -33.971 1.00 52.89 414 LEU A N 1
ATOM 2826 C CA . LEU A 1 414 ? 10.590 12.627 -33.360 1.00 56.53 414 LEU A CA 1
ATOM 2827 C C . LEU A 1 414 ? 10.357 14.055 -32.911 1.00 57.17 414 LEU A C 1
ATOM 2828 O O . LEU A 1 414 ? 9.646 14.828 -33.569 1.00 57.76 414 LEU A O 1
ATOM 2833 N N . THR A 1 415 ? 10.972 14.390 -31.788 1.00 51.20 415 THR A N 1
ATOM 2834 C CA . THR A 1 415 ? 11.037 15.755 -31.322 1.00 53.84 415 THR A CA 1
ATOM 2835 C C . THR A 1 415 ? 12.394 15.946 -30.672 1.00 56.57 415 THR A C 1
ATOM 2836 O O . THR A 1 415 ? 13.199 15.008 -30.553 1.00 53.38 415 THR A O 1
ATOM 2840 N N . SER A 1 416 ? 12.653 17.181 -30.276 1.00 58.69 416 SER A N 1
ATOM 2841 C CA . SER A 1 416 ? 13.912 17.538 -29.651 1.00 62.75 416 SER A CA 1
ATOM 2842 C C . SER A 1 416 ? 13.614 18.380 -28.426 1.00 61.74 416 SER A C 1
ATOM 2843 O O . SER A 1 416 ? 12.670 19.171 -28.410 1.00 59.35 416 SER A O 1
ATOM 2846 N N . TYR A 1 417 ? 14.434 18.208 -27.401 1.00 61.20 417 TYR A N 1
ATOM 2847 C CA . TYR A 1 417 ? 14.288 18.982 -26.179 1.00 61.85 417 TYR A CA 1
ATOM 2848 C C . TYR A 1 417 ? 15.678 19.281 -25.665 1.00 62.33 417 TYR A C 1
ATOM 2849 O O . TYR A 1 417 ? 16.474 18.355 -25.461 1.00 59.53 417 TYR A O 1
ATOM 2858 N N . ASN A 1 418 ? 15.975 20.573 -25.498 1.00 67.40 418 ASN A N 1
ATOM 2859 C CA . ASN A 1 418 ? 17.252 20.997 -24.931 1.00 68.65 418 ASN A CA 1
ATOM 2860 C C . ASN A 1 418 ? 18.421 20.383 -25.703 1.00 63.83 418 ASN A C 1
ATOM 2861 O O . ASN A 1 418 ? 18.631 20.710 -26.875 1.00 69.59 418 ASN A O 1
ATOM 2866 N N . ASP A 1 419 ? 19.162 19.464 -25.082 1.00 66.10 419 ASP A N 1
ATOM 2867 C CA . ASP A 1 419 ? 20.369 18.903 -25.692 1.00 73.87 419 ASP A CA 1
ATOM 2868 C C . ASP A 1 419 ? 20.128 17.607 -26.460 1.00 65.55 419 ASP A C 1
ATOM 2869 O O . ASP A 1 419 ? 21.095 16.984 -26.899 1.00 63.94 419 ASP A O 1
ATOM 2874 N N . GLN A 1 420 ? 18.885 17.155 -26.598 1.00 69.38 420 GLN A N 1
ATOM 2875 C CA . GLN A 1 420 ? 18.654 15.769 -26.982 1.00 63.18 420 GLN A CA 1
ATOM 2876 C C . GLN A 1 420 ? 17.558 15.694 -28.038 1.00 58.55 420 GLN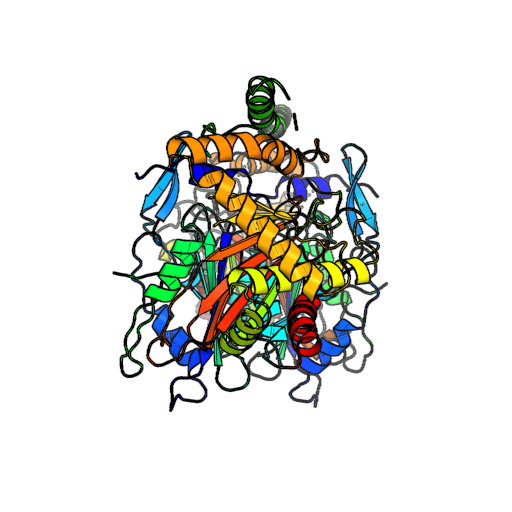 A C 1
ATOM 2877 O O . GLN A 1 420 ? 16.706 16.583 -28.154 1.00 57.14 420 GLN A O 1
ATOM 2883 N N . VAL A 1 421 ? 17.580 14.605 -28.805 1.00 57.52 421 VAL A N 1
ATOM 2884 C CA . VAL A 1 421 ? 16.514 14.286 -29.748 1.00 56.29 421 VAL A CA 1
ATOM 2885 C C . VAL A 1 421 ? 15.753 13.087 -29.190 1.00 54.11 421 VAL A C 1
ATOM 2886 O O . VAL A 1 421 ? 16.362 12.103 -28.745 1.00 49.64 421 VAL A O 1
ATOM 2890 N N . GLU A 1 422 ? 14.424 13.184 -29.188 1.00 53.59 422 GLU A N 1
ATOM 2891 C CA . GLU A 1 422 ? 13.542 12.184 -28.585 1.00 54.76 422 GLU A CA 1
ATOM 2892 C C . GLU A 1 422 ? 12.894 11.334 -29.670 1.00 54.16 422 GLU A C 1
ATOM 2893 O O . GLU A 1 422 ? 12.276 11.875 -30.590 1.00 55.56 422 GLU A O 1
ATOM 2899 N N . PHE A 1 423 ? 13.004 10.013 -29.551 1.00 48.93 423 PHE A N 1
ATOM 2900 C CA . PHE A 1 423 ? 12.356 9.091 -30.483 1.00 51.16 423 PHE A CA 1
ATOM 2901 C C . PHE A 1 423 ? 11.153 8.419 -29.817 1.00 52.20 423 PHE A C 1
ATOM 2902 O O . PHE A 1 423 ? 11.327 7.661 -28.855 1.00 51.45 423 PHE A O 1
ATOM 2910 N N . GLY A 1 424 ? 9.954 8.639 -30.374 1.00 53.16 424 GLY A N 1
ATOM 2911 C CA . GLY A 1 424 ? 8.750 7.912 -29.995 1.00 47.24 424 GLY A CA 1
ATOM 2912 C C . GLY A 1 424 ? 8.263 6.926 -31.048 1.00 48.19 424 GLY A C 1
ATOM 2913 O O . GLY A 1 424 ? 7.778 7.339 -32.110 1.00 50.25 424 GLY A O 1
ATOM 2914 N N . LEU A 1 425 ? 8.372 5.623 -30.763 1.00 47.00 425 LEU A N 1
ATOM 2915 C CA . LEU A 1 425 ? 7.931 4.554 -31.656 1.00 44.54 425 LEU A CA 1
ATOM 2916 C C . LEU A 1 425 ? 6.637 3.943 -31.131 1.00 47.51 425 LEU A C 1
ATOM 2917 O O . LEU A 1 425 ? 6.616 3.368 -30.042 1.00 46.49 425 LEU A O 1
ATOM 2922 N N . ILE A 1 426 ? 5.571 4.009 -31.916 1.00 48.72 426 ILE A N 1
ATOM 2923 C CA . ILE A 1 426 ? 4.318 3.400 -31.512 1.00 42.79 426 ILE A CA 1
ATOM 2924 C C . ILE A 1 426 ? 3.906 2.412 -32.594 1.00 47.68 426 ILE A C 1
ATOM 2925 O O . ILE A 1 426 ? 3.839 2.761 -33.783 1.00 50.37 426 ILE A O 1
ATOM 2930 N N . GLY A 1 427 ? 3.658 1.166 -32.190 1.00 45.68 427 GLY A N 1
ATOM 2931 C CA . GLY A 1 427 ? 3.366 0.122 -33.148 1.00 46.08 427 GLY A CA 1
ATOM 2932 C C . GLY A 1 427 ? 2.324 -0.844 -32.630 1.00 45.14 427 GLY A C 1
ATOM 2933 O O . GLY A 1 427 ? 2.096 -0.966 -31.417 1.00 47.45 427 GLY A O 1
ATOM 2934 N N . CYS A 1 428 ? 1.702 -1.551 -33.573 1.00 41.16 428 CYS A N 1
ATOM 2935 C CA . CYS A 1 428 ? 0.776 -2.612 -33.201 1.00 44.96 428 CYS A CA 1
ATOM 2936 C C . CYS A 1 428 ? 1.558 -3.758 -32.571 1.00 52.81 428 CYS A C 1
ATOM 2937 O O . CYS A 1 428 ? 2.561 -4.226 -33.131 1.00 50.32 428 CYS A O 1
ATOM 2940 N N . ARG A 1 429 ? 1.097 -4.199 -31.391 1.00 48.78 429 ARG A N 1
ATOM 2941 C CA . ARG A 1 429 ? 1.868 -5.149 -30.591 1.00 50.23 429 ARG A CA 1
ATOM 2942 C C . ARG A 1 429 ? 1.979 -6.513 -31.269 1.00 52.62 429 ARG A C 1
ATOM 2943 O O . ARG A 1 429 ? 2.997 -7.194 -31.133 1.00 56.87 429 ARG A O 1
ATOM 2951 N N . ARG A 1 430 ? 0.948 -6.926 -32.004 1.00 51.82 430 ARG A N 1
ATOM 2952 C CA . ARG A 1 430 ? 0.992 -8.221 -32.669 1.00 53.05 430 ARG A CA 1
ATOM 2953 C C . ARG A 1 430 ? 1.813 -8.164 -33.960 1.00 60.01 430 ARG A C 1
ATOM 2954 O O . ARG A 1 430 ? 2.557 -9.103 -34.269 1.00 56.05 430 ARG A O 1
ATOM 2962 N N . THR A 1 431 ? 1.703 -7.067 -34.716 1.00 56.14 431 THR A N 1
ATOM 2963 C CA . THR A 1 431 ? 2.411 -6.963 -35.983 1.00 52.00 431 THR A CA 1
ATOM 2964 C C . THR A 1 431 ? 3.895 -6.753 -35.770 1.00 60.86 431 THR A C 1
ATOM 2965 O O . THR A 1 431 ? 4.715 -7.180 -36.592 1.00 55.53 431 THR A O 1
ATOM 2969 N N . LEU A 1 432 ? 4.255 -6.091 -34.678 1.00 60.65 432 LEU A N 1
ATOM 2970 C CA . LEU A 1 432 ? 5.632 -5.730 -34.387 1.00 60.55 432 LEU A CA 1
ATOM 2971 C C . LEU A 1 432 ? 5.991 -6.400 -33.065 1.00 64.42 432 LEU A C 1
ATOM 2972 O O . LEU A 1 432 ? 5.935 -5.779 -31.987 1.00 63.93 432 LEU A O 1
ATOM 2977 N N . PRO A 1 433 ? 6.306 -7.697 -33.109 1.00 68.18 433 PRO A N 1
ATOM 2978 C CA . PRO A 1 433 ? 6.801 -8.387 -31.913 1.00 68.97 433 PRO A CA 1
ATOM 2979 C C . PRO A 1 433 ? 8.169 -7.850 -31.518 1.00 71.60 433 PRO A C 1
ATOM 2980 O O . PRO A 1 433 ? 9.053 -7.691 -32.364 1.00 70.68 433 PRO A O 1
ATOM 2984 N N . SER A 1 434 ? 8.328 -7.563 -30.222 1.00 70.63 434 SER A N 1
ATOM 2985 C CA . SER A 1 434 ? 9.583 -7.054 -29.667 1.00 67.18 434 SER A CA 1
ATOM 2986 C C . SER A 1 434 ? 9.935 -5.688 -30.258 1.00 65.89 434 SER A C 1
ATOM 2987 O O . SER A 1 434 ? 11.088 -5.418 -30.602 1.00 64.43 434 SER A O 1
ATOM 2990 N N . LEU A 1 435 ? 8.932 -4.815 -30.372 1.00 64.24 435 LEU A N 1
ATOM 2991 C CA . LEU A 1 435 ? 9.162 -3.481 -30.927 1.00 64.20 435 LEU A CA 1
ATOM 2992 C C . LEU A 1 435 ? 10.282 -2.738 -30.196 1.00 61.88 435 LEU A C 1
ATOM 2993 O O . LEU A 1 435 ? 11.049 -1.993 -30.823 1.00 58.85 435 LEU A O 1
ATOM 2998 N N . GLN A 1 436 ? 10.404 -2.943 -28.882 1.00 59.59 436 GLN A N 1
ATOM 2999 C CA . GLN A 1 436 ? 11.438 -2.269 -28.100 1.00 59.48 436 GLN A CA 1
ATOM 3000 C C . GLN A 1 436 ? 12.868 -2.557 -28.583 1.00 57.56 436 GLN A C 1
ATOM 3001 O O . GLN A 1 436 ? 13.765 -1.746 -28.315 1.00 52.38 436 GLN A O 1
ATOM 3007 N N . ARG A 1 437 ? 13.114 -3.672 -29.286 1.00 56.10 437 ARG A N 1
ATOM 3008 C CA . ARG A 1 437 ? 14.456 -3.887 -29.837 1.00 61.09 437 ARG A CA 1
ATOM 3009 C C . ARG A 1 437 ? 14.881 -2.734 -30.747 1.00 59.53 437 ARG A C 1
ATOM 3010 O O . ARG A 1 437 ? 16.082 -2.474 -30.897 1.00 57.97 437 ARG A O 1
ATOM 3018 N N . MET A 1 438 ? 13.915 -2.023 -31.340 1.00 53.62 438 MET A N 1
ATOM 3019 C CA . MET A 1 438 ? 14.239 -0.909 -32.224 1.00 56.46 438 MET A CA 1
ATOM 3020 C C . MET A 1 438 ? 15.106 0.132 -31.535 1.00 53.83 438 MET A C 1
ATOM 3021 O O . MET A 1 438 ? 16.029 0.682 -32.151 1.00 53.97 438 MET A O 1
ATOM 3026 N N . LEU A 1 439 ? 14.815 0.441 -30.269 1.00 50.04 439 LEU A N 1
ATOM 3027 C CA . LEU A 1 439 ? 15.655 1.411 -29.571 1.00 58.82 439 LEU A CA 1
ATOM 3028 C C . LEU A 1 439 ? 17.124 0.978 -29.571 1.00 56.90 439 LEU A C 1
ATOM 3029 O O . LEU A 1 439 ? 18.018 1.796 -29.827 1.00 51.35 439 LEU A O 1
ATOM 3034 N N . ASP A 1 440 ? 17.390 -0.318 -29.343 1.00 57.13 440 ASP A N 1
ATOM 3035 C CA . ASP A 1 440 ? 18.756 -0.829 -29.489 1.00 57.22 440 ASP A CA 1
ATOM 3036 C C . ASP A 1 440 ? 19.264 -0.660 -30.913 1.00 59.47 440 ASP A C 1
ATOM 3037 O O . ASP A 1 440 ? 20.416 -0.249 -31.124 1.00 57.07 440 ASP A O 1
ATOM 3042 N N . TYR A 1 441 ? 18.427 -0.994 -31.910 1.00 53.28 441 TYR A N 1
ATOM 3043 C CA . TYR A 1 441 ? 18.887 -0.901 -33.289 1.00 52.83 441 TYR A CA 1
ATOM 3044 C C . TYR A 1 441 ? 19.046 0.549 -33.715 1.00 53.35 441 TYR A C 1
ATOM 3045 O O . TYR A 1 441 ? 19.856 0.846 -34.604 1.00 57.11 441 TYR A O 1
ATOM 3054 N N . LEU A 1 442 ? 18.301 1.468 -33.093 1.00 51.77 442 LEU A N 1
ATOM 3055 C CA . LEU A 1 442 ? 18.544 2.889 -33.327 1.00 53.56 442 LEU A CA 1
ATOM 3056 C C . LEU A 1 442 ? 19.933 3.279 -32.842 1.00 55.79 442 LEU A C 1
ATOM 3057 O O . LEU A 1 442 ? 20.747 3.822 -33.602 1.00 55.80 442 LEU A O 1
ATOM 3062 N N . GLU A 1 443 ? 20.216 3.000 -31.565 1.00 52.36 443 GLU A N 1
ATOM 3063 C CA . GLU A 1 443 ? 21.538 3.252 -30.999 1.00 55.53 443 GLU A CA 1
ATOM 3064 C C . GLU A 1 443 ? 22.627 2.586 -31.831 1.00 53.44 443 GLU A C 1
ATOM 3065 O O . GLU A 1 443 ? 23.657 3.198 -32.144 1.00 48.63 443 GLU A O 1
ATOM 3071 N N . GLN A 1 444 ? 22.400 1.326 -32.207 1.00 54.08 444 GLN A N 1
ATOM 3072 C CA . GLN A 1 444 ? 23.367 0.611 -33.025 1.00 54.92 444 GLN A CA 1
ATOM 3073 C C . GLN A 1 444 ? 23.578 1.293 -34.375 1.00 54.79 444 GLN A C 1
ATOM 3074 O O . GLN A 1 444 ? 24.704 1.316 -34.890 1.00 58.49 444 GLN A O 1
ATOM 3080 N N . GLY A 1 445 ? 22.529 1.879 -34.951 1.00 56.39 445 GLY A N 1
ATOM 3081 C CA . GLY A 1 445 ? 22.711 2.622 -36.190 1.00 53.12 445 GLY A CA 1
ATOM 3082 C C . GLY A 1 445 ? 23.648 3.807 -36.033 1.00 55.52 445 GLY A C 1
ATOM 3083 O O . GLY A 1 445 ? 24.447 4.105 -36.925 1.00 56.70 445 GLY A O 1
ATOM 3084 N N . LEU A 1 446 ? 23.579 4.492 -34.890 1.00 53.15 446 LEU A N 1
ATOM 3085 C CA . LEU A 1 446 ? 24.480 5.613 -34.648 1.00 54.27 446 LEU A CA 1
ATOM 3086 C C . LEU A 1 446 ? 25.898 5.151 -34.331 1.00 61.34 446 LEU A C 1
ATOM 3087 O O . LEU A 1 446 ? 26.866 5.828 -34.699 1.00 55.76 446 LEU A O 1
ATOM 3092 N N . ALA A 1 447 ? 26.036 4.008 -33.652 1.00 60.77 447 ALA A N 1
ATOM 3093 C CA . ALA A 1 447 ? 27.359 3.487 -33.332 1.00 58.88 447 ALA A CA 1
ATOM 3094 C C . ALA A 1 447 ? 28.091 3.036 -34.591 1.00 63.92 447 ALA A C 1
ATOM 3095 O O . ALA A 1 447 ? 29.297 3.300 -34.751 1.00 53.50 447 ALA A O 1
ATOM 3097 N N . GLU A 1 448 ? 27.377 2.352 -35.496 1.00 62.37 448 GLU A N 1
ATOM 3098 C CA . GLU A 1 448 ? 27.992 1.952 -36.758 1.00 60.33 448 GLU A CA 1
ATOM 3099 C C . GLU A 1 448 ? 28.552 3.159 -37.491 1.00 56.96 448 GLU A C 1
ATOM 3100 O O . GLU A 1 448 ? 29.664 3.108 -38.022 1.00 64.86 448 GLU A O 1
ATOM 3106 N N . LEU A 1 449 ? 27.826 4.271 -37.482 1.00 55.55 449 LEU A N 1
ATOM 3107 C CA . LEU A 1 449 ? 28.334 5.483 -38.119 1.00 62.63 449 LEU A CA 1
ATOM 3108 C C . LEU A 1 449 ? 29.549 6.032 -37.375 1.00 62.67 449 LEU A C 1
ATOM 3109 O O . LEU A 1 449 ? 30.557 6.388 -37.997 1.00 64.09 449 LEU A O 1
ATOM 3114 N N . GLU A 1 450 ? 29.475 6.102 -36.043 1.00 60.24 450 GLU A N 1
ATOM 3115 C CA . GLU A 1 450 ? 30.629 6.510 -35.249 1.00 63.77 450 GLU A CA 1
ATOM 3116 C C . GLU A 1 450 ? 31.812 5.572 -35.469 1.00 66.33 450 GLU A C 1
ATOM 3117 O O . GLU A 1 450 ? 32.932 6.020 -35.739 1.00 68.89 450 GLU A O 1
ATOM 3123 N N . LEU A 1 451 ? 31.575 4.264 -35.343 1.00 62.86 451 LEU A N 1
ATOM 3124 C CA . LEU A 1 451 ? 32.639 3.282 -35.490 1.00 60.48 451 LEU A CA 1
ATOM 3125 C C . LEU A 1 451 ? 33.338 3.419 -36.841 1.00 69.24 451 LEU A C 1
ATOM 3126 O O . LEU A 1 451 ? 34.570 3.318 -36.929 1.00 65.76 451 LEU A O 1
ATOM 3131 N N . ASN A 1 452 ? 32.561 3.666 -37.905 1.00 69.95 452 ASN A N 1
ATOM 3132 C CA . ASN A 1 452 ? 33.110 3.713 -39.258 1.00 68.63 452 ASN A CA 1
ATOM 3133 C C . ASN A 1 452 ? 33.919 4.985 -39.499 1.00 70.66 452 ASN A C 1
ATOM 3134 O O . ASN A 1 452 ? 34.820 4.993 -40.348 1.00 68.25 452 ASN A O 1
ATOM 3139 N N . ALA A 1 453 ? 33.620 6.065 -38.775 1.00 66.37 453 ALA A N 1
ATOM 3140 C CA . ALA A 1 453 ? 34.403 7.293 -38.849 1.00 65.70 453 ALA A CA 1
ATOM 3141 C C . ALA A 1 453 ? 35.478 7.382 -37.775 1.00 68.19 453 ALA A C 1
ATOM 3142 O O . ALA A 1 453 ? 36.155 8.407 -37.685 1.00 70.24 453 ALA A O 1
ATOM 3144 N N . GLY A 1 454 ? 35.632 6.351 -36.948 1.00 67.81 454 GLY A N 1
ATOM 3145 C CA . GLY A 1 454 ? 36.602 6.375 -35.878 1.00 61.64 454 GLY A CA 1
ATOM 3146 C C . GLY A 1 454 ? 36.369 7.480 -34.871 1.00 70.42 454 GLY A C 1
ATOM 3147 O O . GLY A 1 454 ? 37.256 8.312 -34.663 1.00 65.30 454 GLY A O 1
ATOM 3148 N N . LEU A 1 455 ? 35.194 7.506 -34.238 1.00 68.78 455 LEU A N 1
ATOM 3149 C CA . LEU A 1 455 ? 34.951 8.450 -33.144 1.00 65.80 455 LEU A CA 1
ATOM 3150 C C . LEU A 1 455 ? 34.803 7.724 -31.806 1.00 65.59 455 LEU A C 1
ATOM 3151 O O . LEU A 1 455 ? 34.879 6.491 -31.744 1.00 63.91 455 LEU A O 1
ATOM 3156 N N . MET B 1 1 ? -13.169 -23.863 -37.733 1.00 81.18 1 MET B N 1
ATOM 3157 C CA . MET B 1 1 ? -13.184 -24.791 -36.603 1.00 89.35 1 MET B CA 1
ATOM 3158 C C . MET B 1 1 ? -14.497 -24.661 -35.833 1.00 92.24 1 MET B C 1
ATOM 3159 O O . MET B 1 1 ? -15.551 -24.483 -36.441 1.00 93.12 1 MET B O 1
ATOM 3164 N N . THR B 1 2 ? -14.420 -24.731 -34.501 1.00 90.85 2 THR B N 1
ATOM 3165 C CA . THR B 1 2 ? -15.589 -24.665 -33.630 1.00 89.34 2 THR B CA 1
ATOM 3166 C C . THR B 1 2 ? -16.438 -23.428 -33.944 1.00 91.31 2 THR B C 1
ATOM 3167 O O . THR B 1 2 ? -15.942 -22.296 -33.823 1.00 90.42 2 THR B O 1
ATOM 3171 N N . PRO B 1 3 ? -17.714 -23.597 -34.347 1.00 93.87 3 PRO B N 1
ATOM 3172 C CA . PRO B 1 3 ? -18.562 -22.429 -34.628 1.00 90.75 3 PRO B CA 1
ATOM 3173 C C . PRO B 1 3 ? -18.979 -21.691 -33.364 1.00 89.43 3 PRO B C 1
ATOM 3174 O O . PRO B 1 3 ? -18.661 -22.129 -32.255 1.00 89.46 3 PRO B O 1
ATOM 3178 N N . LEU B 1 4 ? -19.703 -20.579 -33.521 1.00 89.72 4 LEU B N 1
ATOM 3179 C CA . LEU B 1 4 ? -20.136 -19.722 -32.414 1.00 86.05 4 LEU B CA 1
ATOM 3180 C C . LEU B 1 4 ? -21.630 -19.924 -32.196 1.00 88.60 4 LEU B C 1
ATOM 3181 O O . LEU B 1 4 ? -22.446 -19.419 -32.974 1.00 91.35 4 LEU B O 1
ATOM 3186 N N . ASN B 1 5 ? -21.996 -20.633 -31.130 1.00 89.09 5 ASN B N 1
ATOM 3187 C CA . ASN B 1 5 ? -23.413 -20.865 -30.892 1.00 88.37 5 ASN B CA 1
ATOM 3188 C C . ASN B 1 5 ? -24.130 -19.515 -30.762 1.00 87.00 5 ASN B C 1
ATOM 3189 O O . ASN B 1 5 ? -23.502 -18.501 -30.436 1.00 85.18 5 ASN B O 1
ATOM 3194 N N . PRO B 1 6 ? -25.430 -19.458 -31.070 1.00 88.16 6 PRO B N 1
ATOM 3195 C CA . PRO B 1 6 ? -26.075 -18.148 -31.277 1.00 86.32 6 PRO B CA 1
ATOM 3196 C C . PRO B 1 6 ? -26.070 -17.226 -30.062 1.00 82.45 6 PRO B C 1
ATOM 3197 O O . PRO B 1 6 ? -26.164 -16.006 -30.243 1.00 81.52 6 PRO B O 1
ATOM 3201 N N . THR B 1 7 ? -25.969 -17.740 -28.835 1.00 76.88 7 THR B N 1
ATOM 3202 C CA . THR B 1 7 ? -25.906 -16.819 -27.704 1.00 80.73 7 THR B CA 1
ATOM 3203 C C . THR B 1 7 ? -24.564 -16.091 -27.664 1.00 78.76 7 THR B C 1
ATOM 3204 O O . THR B 1 7 ? -24.516 -14.885 -27.385 1.00 75.64 7 THR B O 1
ATOM 3208 N N . ASP B 1 8 ? -23.464 -16.802 -27.947 1.00 77.28 8 ASP B N 1
ATOM 3209 C CA . ASP B 1 8 ? -22.160 -16.152 -28.053 1.00 73.69 8 ASP B CA 1
ATOM 3210 C C . ASP B 1 8 ? -22.167 -15.055 -29.111 1.00 71.99 8 ASP B C 1
ATOM 3211 O O . ASP B 1 8 ? -21.598 -13.978 -28.905 1.00 72.71 8 ASP B O 1
ATOM 3216 N N . GLN B 1 9 ? -22.785 -15.318 -30.261 1.00 73.69 9 GLN B N 1
ATOM 3217 C CA . GLN B 1 9 ? -22.864 -14.300 -31.303 1.00 69.26 9 GLN B CA 1
ATOM 3218 C C . GLN B 1 9 ? -23.583 -13.049 -30.805 1.00 67.01 9 GLN B C 1
ATOM 3219 O O . GLN B 1 9 ? -23.272 -11.933 -31.233 1.00 63.28 9 GLN B O 1
ATOM 3225 N N . LEU B 1 10 ? -24.522 -13.214 -29.879 1.00 61.66 10 LEU B N 1
ATOM 3226 C CA . LEU B 1 10 ? -25.327 -12.089 -29.418 1.00 66.31 10 LEU B CA 1
ATOM 3227 C C . LEU B 1 10 ? -24.500 -11.104 -28.596 1.00 60.69 10 LEU B C 1
ATOM 3228 O O . LEU B 1 10 ? -24.635 -9.887 -28.766 1.00 59.07 10 LEU B O 1
ATOM 3233 N N . PHE B 1 11 ? -23.642 -11.611 -27.703 1.00 63.27 11 PHE B N 1
ATOM 3234 C CA . PHE B 1 11 ? -22.805 -10.736 -26.881 1.00 64.93 11 PHE B CA 1
ATOM 3235 C C . PHE B 1 11 ? -21.793 -9.975 -27.727 1.00 61.64 11 PHE B C 1
ATOM 3236 O O . PHE B 1 11 ? -21.415 -8.846 -27.384 1.00 57.64 11 PHE B O 1
ATOM 3244 N N . LEU B 1 12 ? -21.335 -10.576 -28.826 1.00 59.08 12 LEU B N 1
ATOM 3245 C CA . LEU B 1 12 ? -20.513 -9.827 -29.761 1.00 61.31 12 LEU B CA 1
ATOM 3246 C C . LEU B 1 12 ? -21.328 -8.717 -30.392 1.00 61.73 12 LEU B C 1
ATOM 3247 O O . LEU B 1 12 ? -20.855 -7.584 -30.540 1.00 57.72 12 LEU B O 1
ATOM 3252 N N . TRP B 1 13 ? -22.583 -9.017 -30.716 1.00 62.02 13 TRP B N 1
ATOM 3253 C CA . TRP B 1 13 ? -23.368 -8.144 -31.572 1.00 60.64 13 TRP B CA 1
ATOM 3254 C C . TRP B 1 13 ? -23.775 -6.864 -30.844 1.00 60.40 13 TRP B C 1
ATOM 3255 O O . TRP B 1 13 ? -23.564 -5.759 -31.354 1.00 56.93 13 TRP B O 1
ATOM 3266 N N . LEU B 1 14 ? -24.339 -6.978 -29.645 1.00 59.11 14 LEU B N 1
ATOM 3267 C CA . LEU B 1 14 ? -24.806 -5.775 -28.970 1.00 63.46 14 LEU B CA 1
ATOM 3268 C C . LEU B 1 14 ? -23.701 -5.071 -28.192 1.00 61.52 14 LEU B C 1
ATOM 3269 O O . LEU B 1 14 ? -23.990 -4.129 -27.449 1.00 59.24 14 LEU B O 1
ATOM 3274 N N . GLU B 1 15 ? -22.450 -5.495 -28.364 1.00 57.37 15 GLU B N 1
ATOM 3275 C CA . GLU B 1 15 ? -21.330 -4.772 -27.789 1.00 54.62 15 GLU B CA 1
ATOM 3276 C C . GLU B 1 15 ? -21.082 -3.486 -28.568 1.00 59.34 15 GLU B C 1
ATOM 3277 O O . GLU B 1 15 ? -21.175 -3.454 -29.807 1.00 51.37 15 GLU B O 1
ATOM 3283 N N . LYS B 1 16 ? -20.759 -2.427 -27.819 1.00 51.51 16 LYS B N 1
ATOM 3284 C CA . LYS B 1 16 ? -20.474 -1.094 -28.335 1.00 49.36 16 LYS B CA 1
ATOM 3285 C C . LYS B 1 16 ? -19.553 -0.440 -27.314 1.00 53.00 16 LYS B C 1
ATOM 3286 O O . LYS B 1 16 ? -19.297 -1.005 -26.245 1.00 52.00 16 LYS B O 1
ATOM 3292 N N . ARG B 1 17 ? -19.060 0.765 -27.630 1.00 54.41 17 ARG B N 1
ATOM 3293 C CA . ARG B 1 17 ? -18.083 1.393 -26.735 1.00 58.39 17 ARG B CA 1
ATOM 3294 C C . ARG B 1 17 ? -18.685 1.702 -25.365 1.00 54.07 17 ARG B C 1
ATOM 3295 O O . ARG B 1 17 ? -17.975 1.669 -24.353 1.00 55.82 17 ARG B O 1
ATOM 3303 N N . GLN B 1 18 ? -19.978 1.988 -25.298 1.00 53.95 18 GLN B N 1
ATOM 3304 C CA . GLN B 1 18 ? -20.560 2.352 -24.013 1.00 53.81 18 GLN B CA 1
ATOM 3305 C C . GLN B 1 18 ? -21.001 1.139 -23.190 1.00 50.85 18 GLN B C 1
ATOM 3306 O O . GLN B 1 18 ? -21.252 1.278 -21.984 1.00 45.60 18 GLN B O 1
ATOM 3312 N N . GLN B 1 19 ? -21.059 -0.046 -23.796 1.00 48.90 19 GLN B N 1
ATOM 3313 C CA . GLN B 1 19 ? -21.415 -1.277 -23.092 1.00 40.99 19 GLN B CA 1
ATOM 3314 C C . GLN B 1 19 ? -20.474 -2.396 -23.538 1.00 46.41 19 GLN B C 1
ATOM 3315 O O . GLN B 1 19 ? -20.837 -3.261 -24.347 1.00 46.86 19 GLN B O 1
ATOM 3321 N N . PRO B 1 20 ? -19.246 -2.425 -23.025 1.00 44.18 20 PRO B N 1
ATOM 3322 C CA . PRO B 1 20 ? -18.444 -3.627 -23.230 1.00 46.74 20 PRO B CA 1
ATOM 3323 C C . PRO B 1 20 ? -19.208 -4.834 -22.697 1.00 49.92 20 PRO B C 1
ATOM 3324 O O . PRO B 1 20 ? -20.031 -4.734 -21.775 1.00 41.35 20 PRO B O 1
ATOM 3328 N N . MET B 1 21 ? -18.975 -5.967 -23.340 1.00 48.47 21 MET B N 1
ATOM 3329 C CA . MET B 1 21 ? -19.696 -7.194 -23.057 1.00 50.88 21 MET B CA 1
ATOM 3330 C C . MET B 1 21 ? -18.747 -8.251 -22.496 1.00 46.00 21 MET B C 1
ATOM 3331 O O . MET B 1 21 ? -18.811 -9.431 -22.841 1.00 51.04 21 MET B O 1
ATOM 3336 N N . HIS B 1 22 ? -17.829 -7.819 -21.646 1.00 49.31 22 HIS B N 1
ATOM 3337 C CA . HIS B 1 22 ? -16.958 -8.728 -20.921 1.00 47.18 22 HIS B CA 1
ATOM 3338 C C . HIS B 1 22 ? -17.380 -8.772 -19.454 1.00 44.75 22 HIS B C 1
ATOM 3339 O O . HIS B 1 22 ? -17.879 -7.789 -18.907 1.00 45.99 22 HIS B O 1
ATOM 3346 N N . VAL B 1 23 ? -17.187 -9.918 -18.820 1.00 45.70 23 VAL B N 1
ATOM 3347 C CA . VAL B 1 23 ? -17.346 -10.023 -17.385 1.00 46.59 23 VAL B CA 1
ATOM 3348 C C . VAL B 1 23 ? -15.966 -10.002 -16.744 1.00 45.62 23 VAL B C 1
ATOM 3349 O O . VAL B 1 23 ? -14.941 -10.074 -17.419 1.00 45.72 23 VAL B O 1
ATOM 3353 N N . GLY B 1 24 ? -15.943 -9.919 -15.417 1.00 46.33 24 GLY B N 1
ATOM 3354 C CA . GLY B 1 24 ? -14.716 -9.826 -14.656 1.00 45.63 24 GLY B CA 1
ATOM 3355 C C . GLY B 1 24 ? -14.914 -10.369 -13.259 1.00 53.04 24 GLY B C 1
ATOM 3356 O O . GLY B 1 24 ? -16.038 -10.594 -12.806 1.00 51.69 24 GLY B O 1
ATOM 3357 N N . GLY B 1 25 ? -13.793 -10.584 -12.580 1.00 46.91 25 GLY B N 1
ATOM 3358 C CA . GLY B 1 25 ? -13.813 -10.988 -11.189 1.00 46.69 25 GLY B CA 1
ATOM 3359 C C . GLY B 1 25 ? -12.615 -10.440 -10.446 1.00 47.95 25 GLY B C 1
ATOM 3360 O O . GLY B 1 25 ? -11.501 -10.373 -10.987 1.00 43.79 25 GLY B O 1
ATOM 3361 N N . LEU B 1 26 ? -12.839 -10.032 -9.205 1.00 43.57 26 LEU B N 1
ATOM 3362 C CA . LEU B 1 26 ? -11.814 -9.438 -8.363 1.00 45.34 26 LEU B CA 1
ATOM 3363 C C . LEU B 1 26 ? -11.566 -10.345 -7.164 1.00 52.65 26 LEU B C 1
ATOM 3364 O O . LEU B 1 26 ? -12.416 -10.448 -6.269 1.00 52.82 26 LEU B O 1
ATOM 3369 N N . GLN B 1 27 ? -10.387 -10.962 -7.132 1.00 53.52 27 GLN B N 1
ATOM 3370 C CA . GLN B 1 27 ? -9.958 -11.844 -6.053 1.00 50.49 27 GLN B CA 1
ATOM 3371 C C . GLN B 1 27 ? -8.912 -11.142 -5.202 1.00 53.88 27 GLN B C 1
ATOM 3372 O O . GLN B 1 27 ? -7.930 -10.611 -5.726 1.00 55.41 27 GLN B O 1
ATOM 3378 N N . LEU B 1 28 ? -9.118 -11.147 -3.897 1.00 55.91 28 LEU B N 1
ATOM 3379 C CA . LEU B 1 28 ? -8.216 -10.519 -2.949 1.00 53.49 28 LEU B CA 1
ATOM 3380 C C . LEU B 1 28 ? -7.562 -11.602 -2.103 1.00 57.78 28 LEU B C 1
ATOM 3381 O O . LEU B 1 28 ? -8.257 -12.468 -1.563 1.00 59.82 28 LEU B O 1
ATOM 3386 N N . PHE B 1 29 ? -6.229 -11.579 -2.015 1.00 57.39 29 PHE B N 1
ATOM 3387 C CA . PHE B 1 29 ? -5.485 -12.570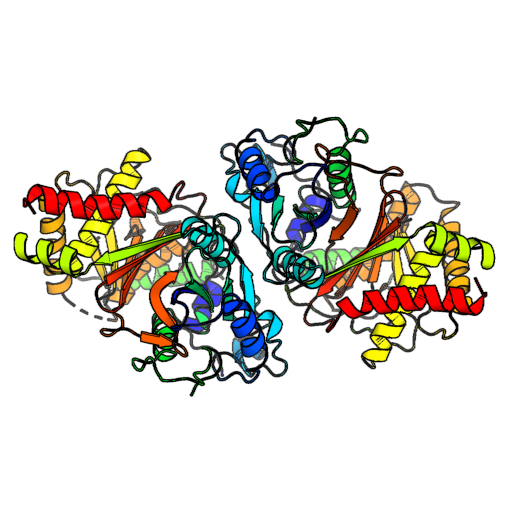 -1.253 1.00 54.97 29 PHE B CA 1
ATOM 3388 C C . PHE B 1 29 ? -4.636 -11.902 -0.184 1.00 58.36 29 PHE B C 1
ATOM 3389 O O . PHE B 1 29 ? -4.352 -10.704 -0.234 1.00 58.02 29 PHE B O 1
ATOM 3397 N N . SER B 1 30 ? -4.222 -12.706 0.786 1.00 60.72 30 SER B N 1
ATOM 3398 C CA . SER B 1 30 ? -3.202 -12.295 1.734 1.00 61.86 30 SER B CA 1
ATOM 3399 C C . SER B 1 30 ? -1.872 -12.922 1.335 1.00 58.37 30 SER B C 1
ATOM 3400 O O . SER B 1 30 ? -1.838 -13.962 0.660 1.00 56.88 30 SER B O 1
ATOM 3403 N N . PHE B 1 31 ? -0.779 -12.257 1.711 1.00 53.57 31 PHE B N 1
ATOM 3404 C CA . PHE B 1 31 ? 0.534 -12.872 1.555 1.00 65.58 31 PHE B CA 1
ATOM 3405 C C . PHE B 1 31 ? 0.530 -14.240 2.235 1.00 63.69 31 PHE B C 1
ATOM 3406 O O . PHE B 1 31 ? 0.052 -14.354 3.375 1.00 71.54 31 PHE B O 1
ATOM 3414 N N . PRO B 1 32 ? 1.045 -15.289 1.592 1.00 66.00 32 PRO B N 1
ATOM 3415 C CA . PRO B 1 32 ? 1.180 -16.569 2.302 1.00 74.26 32 PRO B CA 1
ATOM 3416 C C . PRO B 1 32 ? 2.096 -16.382 3.504 1.00 72.33 32 PRO B C 1
ATOM 3417 O O . PRO B 1 32 ? 3.007 -15.548 3.486 1.00 69.98 32 PRO B O 1
ATOM 3421 N N . GLU B 1 33 ? 1.821 -17.132 4.572 1.00 71.66 33 GLU B N 1
ATOM 3422 C CA . GLU B 1 33 ? 2.569 -16.933 5.808 1.00 71.54 33 GLU B CA 1
ATOM 3423 C C . GLU B 1 33 ? 4.063 -17.111 5.570 1.00 70.19 33 GLU B C 1
ATOM 3424 O O . GLU B 1 33 ? 4.502 -18.087 4.945 1.00 63.62 33 GLU B O 1
ATOM 3430 N N . GLY B 1 34 ? 4.833 -16.134 6.048 1.00 68.14 34 GLY B N 1
ATOM 3431 C CA . GLY B 1 34 ? 6.275 -16.159 5.910 1.00 71.29 34 GLY B CA 1
ATOM 3432 C C . GLY B 1 34 ? 6.814 -15.754 4.558 1.00 71.91 34 GLY B C 1
ATOM 3433 O O . GLY B 1 34 ? 7.865 -16.255 4.150 1.00 69.86 34 GLY B O 1
ATOM 3434 N N . ALA B 1 35 ? 6.121 -14.856 3.847 1.00 72.82 35 ALA B N 1
ATOM 3435 C CA . ALA B 1 35 ? 6.428 -14.369 2.511 1.00 66.44 35 ALA B CA 1
ATOM 3436 C C . ALA B 1 35 ? 7.347 -13.162 2.589 1.00 71.31 35 ALA B C 1
ATOM 3437 O O . ALA B 1 35 ? 7.144 -12.283 3.437 1.00 68.67 35 ALA B O 1
ATOM 3439 N N . PRO B 1 36 ? 8.340 -13.100 1.700 1.00 69.95 36 PRO B N 1
ATOM 3440 C CA . PRO B 1 36 ? 9.214 -11.923 1.663 1.00 69.59 36 PRO B CA 1
ATOM 3441 C C . PRO B 1 36 ? 8.408 -10.672 1.344 1.00 72.61 36 PRO B C 1
ATOM 3442 O O . PRO B 1 36 ? 7.386 -10.728 0.659 1.00 70.09 36 PRO B O 1
ATOM 3446 N N . ASP B 1 37 ? 8.876 -9.538 1.869 1.00 71.39 37 ASP B N 1
ATOM 3447 C CA . ASP B 1 37 ? 8.270 -8.229 1.645 1.00 69.38 37 ASP B CA 1
ATOM 3448 C C . ASP B 1 37 ? 7.913 -7.980 0.181 1.00 75.70 37 ASP B C 1
ATOM 3449 O O . ASP B 1 37 ? 6.983 -7.225 -0.117 1.00 77.03 37 ASP B O 1
ATOM 3454 N N . ASP B 1 38 ? 8.651 -8.599 -0.739 1.00 75.10 38 ASP B N 1
ATOM 3455 C CA . ASP B 1 38 ? 8.486 -8.379 -2.168 1.00 65.85 38 ASP B CA 1
ATOM 3456 C C . ASP B 1 38 ? 7.826 -9.574 -2.851 1.00 67.37 38 ASP B C 1
ATOM 3457 O O . ASP B 1 38 ? 8.126 -9.885 -4.006 1.00 70.08 38 ASP B O 1
ATOM 3462 N N . TYR B 1 39 ? 6.883 -10.230 -2.161 1.00 69.67 39 TYR B N 1
ATOM 3463 C CA . TYR B 1 39 ? 6.340 -11.506 -2.639 1.00 65.60 39 TYR B CA 1
ATOM 3464 C C . TYR B 1 39 ? 5.570 -11.372 -3.948 1.00 60.30 39 TYR B C 1
ATOM 3465 O O . TYR B 1 39 ? 5.535 -12.323 -4.740 1.00 65.67 39 TYR B O 1
ATOM 3474 N N . VAL B 1 40 ? 4.921 -10.236 -4.197 1.00 54.64 40 VAL B N 1
ATOM 3475 C CA . VAL B 1 40 ? 4.112 -10.161 -5.410 1.00 62.16 40 VAL B CA 1
ATOM 3476 C C . VAL B 1 40 ? 5.017 -10.042 -6.634 1.00 62.70 40 VAL B C 1
ATOM 3477 O O . VAL B 1 40 ? 4.844 -10.774 -7.619 1.00 59.06 40 VAL B O 1
ATOM 3481 N N . ALA B 1 41 ? 6.042 -9.180 -6.562 1.00 59.90 41 ALA B N 1
ATOM 3482 C CA . ALA B 1 41 ? 6.980 -9.079 -7.681 1.00 58.18 41 ALA B CA 1
ATOM 3483 C C . ALA B 1 41 ? 7.609 -10.434 -8.001 1.00 59.84 41 ALA B C 1
ATOM 3484 O O . ALA B 1 41 ? 7.741 -10.800 -9.180 1.00 61.77 41 ALA B O 1
ATOM 3486 N N . GLN B 1 42 ? 7.954 -11.216 -6.965 1.00 65.40 42 GLN B N 1
ATOM 3487 C CA . GLN B 1 42 ? 8.389 -12.599 -7.178 1.00 65.24 42 GLN B CA 1
ATOM 3488 C C . GLN B 1 42 ? 7.326 -13.406 -7.914 1.00 61.78 42 GLN B C 1
ATOM 3489 O O . GLN B 1 42 ? 7.644 -14.198 -8.810 1.00 62.71 42 GLN B O 1
ATOM 3495 N N . LEU B 1 43 ? 6.053 -13.237 -7.523 1.00 62.12 43 LEU B N 1
ATOM 3496 C CA . LEU B 1 43 ? 4.975 -14.011 -8.139 1.00 61.10 43 LEU B CA 1
ATOM 3497 C C . LEU B 1 43 ? 4.812 -13.655 -9.613 1.00 59.81 43 LEU B C 1
ATOM 3498 O O . LEU B 1 43 ? 4.638 -14.539 -10.471 1.00 51.15 43 LEU B O 1
ATOM 3503 N N . ALA B 1 44 ? 4.826 -12.354 -9.923 1.00 57.05 44 ALA B N 1
ATOM 3504 C CA . ALA B 1 44 ? 4.655 -11.947 -11.311 1.00 61.05 44 ALA B CA 1
ATOM 3505 C C . ALA B 1 44 ? 5.717 -12.593 -12.180 1.00 64.99 44 ALA B C 1
ATOM 3506 O O . ALA B 1 44 ? 5.426 -13.060 -13.286 1.00 62.66 44 ALA B O 1
ATOM 3508 N N . ASP B 1 45 ? 6.942 -12.704 -11.653 1.00 69.15 45 ASP B N 1
ATOM 3509 C CA . ASP B 1 45 ? 8.049 -13.225 -12.447 1.00 67.42 45 ASP B CA 1
ATOM 3510 C C . ASP B 1 45 ? 7.802 -14.664 -12.889 1.00 68.70 45 ASP B C 1
ATOM 3511 O O . ASP B 1 45 ? 8.065 -15.014 -14.044 1.00 74.52 45 ASP B O 1
ATOM 3516 N N . GLN B 1 46 ? 7.272 -15.513 -12.004 1.00 69.36 46 GLN B N 1
ATOM 3517 C CA . GLN B 1 46 ? 7.072 -16.901 -12.407 1.00 71.03 46 GLN B CA 1
ATOM 3518 C C . GLN B 1 46 ? 5.775 -17.108 -13.169 1.00 71.81 46 GLN B C 1
ATOM 3519 O O . GLN B 1 46 ? 5.663 -18.084 -13.915 1.00 75.39 46 GLN B O 1
ATOM 3525 N N . LEU B 1 47 ? 4.795 -16.212 -13.021 1.00 72.98 47 LEU B N 1
ATOM 3526 C CA . LEU B 1 47 ? 3.602 -16.326 -13.851 1.00 67.54 47 LEU B CA 1
ATOM 3527 C C . LEU B 1 47 ? 3.927 -15.988 -15.298 1.00 72.64 47 LEU B C 1
ATOM 3528 O O . LEU B 1 47 ? 3.393 -16.616 -16.223 1.00 76.55 47 LEU B O 1
ATOM 3533 N N . ARG B 1 48 ? 4.820 -15.009 -15.512 1.00 73.44 48 ARG B N 1
ATOM 3534 C CA . ARG B 1 48 ? 5.255 -14.677 -16.868 1.00 73.70 48 ARG B CA 1
ATOM 3535 C C . ARG B 1 48 ? 5.880 -15.882 -17.549 1.00 74.24 48 ARG B C 1
ATOM 3536 O O . ARG B 1 48 ? 5.722 -16.075 -18.759 1.00 73.82 48 ARG B O 1
ATOM 3544 N N . GLN B 1 49 ? 6.589 -16.706 -16.778 1.00 74.48 49 GLN B N 1
ATOM 3545 C CA . GLN B 1 49 ? 7.189 -17.920 -17.318 1.00 77.39 49 GLN B CA 1
ATOM 3546 C C . GLN B 1 49 ? 6.124 -18.870 -17.842 1.00 78.53 49 GLN B C 1
ATOM 3547 O O . GLN B 1 49 ? 6.209 -19.349 -18.978 1.00 79.31 49 GLN B O 1
ATOM 3553 N N . LYS B 1 50 ? 5.103 -19.140 -17.027 1.00 78.54 50 LYS B N 1
ATOM 3554 C CA . LYS B 1 50 ? 4.068 -20.107 -17.366 1.00 78.79 50 LYS B CA 1
ATOM 3555 C C . LYS B 1 50 ? 3.396 -19.758 -18.691 1.00 78.61 50 LYS B C 1
ATOM 3556 O O . LYS B 1 50 ? 2.507 -18.901 -18.742 1.00 79.19 50 LYS B O 1
ATOM 3562 N N . THR B 1 51 ? 3.817 -20.434 -19.763 1.00 75.62 51 THR B N 1
ATOM 3563 C CA . THR B 1 51 ? 3.439 -20.091 -21.127 1.00 79.49 51 THR B CA 1
ATOM 3564 C C . THR B 1 51 ? 2.438 -21.064 -21.740 1.00 79.08 51 THR B C 1
ATOM 3565 O O . THR B 1 51 ? 1.859 -20.753 -22.786 1.00 82.65 51 THR B O 1
ATOM 3569 N N . GLU B 1 52 ? 2.193 -22.218 -21.129 1.00 76.33 52 GLU B N 1
ATOM 3570 C CA . GLU B 1 52 ? 1.183 -23.108 -21.686 1.00 83.07 52 GLU B CA 1
ATOM 3571 C C . GLU B 1 52 ? -0.214 -22.582 -21.368 1.00 80.69 52 GLU B C 1
ATOM 3572 O O . GLU B 1 52 ? -0.502 -22.154 -20.241 1.00 74.60 52 GLU B O 1
ATOM 3578 N N . VAL B 1 53 ? -1.071 -22.594 -22.387 1.00 76.31 53 VAL B N 1
ATOM 3579 C CA . VAL B 1 53 ? -2.424 -22.054 -22.322 1.00 75.95 53 VAL B CA 1
ATOM 3580 C C . VAL B 1 53 ? -3.359 -23.088 -22.926 1.00 76.23 53 VAL B C 1
ATOM 3581 O O . VAL B 1 53 ? -3.132 -23.543 -24.048 1.00 82.50 53 VAL B O 1
ATOM 3585 N N . THR B 1 54 ? -4.412 -23.452 -22.200 1.00 78.20 54 THR B N 1
ATOM 3586 C CA . THR B 1 54 ? -5.391 -24.404 -22.709 1.00 74.95 54 THR B CA 1
ATOM 3587 C C . THR B 1 54 ? -6.776 -23.777 -22.744 1.00 75.13 54 THR B C 1
ATOM 3588 O O . THR B 1 54 ? -7.077 -22.842 -21.996 1.00 78.76 54 THR B O 1
ATOM 3592 N N . ALA B 1 55 ? -7.612 -24.333 -23.621 1.00 75.24 55 ALA B N 1
ATOM 3593 C CA . ALA B 1 55 ? -8.979 -23.929 -23.903 1.00 69.63 55 ALA B CA 1
ATOM 3594 C C . ALA B 1 55 ? -9.716 -23.618 -22.612 1.00 72.58 55 ALA B C 1
ATOM 3595 O O . ALA B 1 55 ? -9.499 -24.299 -21.601 1.00 74.28 55 ALA B O 1
ATOM 3597 N N . PRO B 1 56 ? -10.589 -22.593 -22.600 1.00 76.70 56 PRO B N 1
ATOM 3598 C CA . PRO B 1 56 ? -10.907 -21.823 -23.814 1.00 74.21 56 PRO B CA 1
ATOM 3599 C C . PRO B 1 56 ? -9.990 -20.607 -24.051 1.00 70.10 56 PRO B C 1
ATOM 3600 O O . PRO B 1 56 ? -10.236 -19.813 -24.971 1.00 70.02 56 PRO B O 1
ATOM 3604 N N . PHE B 1 57 ? -8.930 -20.484 -23.246 1.00 64.29 57 PHE B N 1
ATOM 3605 C CA . PHE B 1 57 ? -8.104 -19.285 -23.263 1.00 63.22 57 PHE B CA 1
ATOM 3606 C C . PHE B 1 57 ? -7.175 -19.198 -24.474 1.00 72.06 57 PHE B C 1
ATOM 3607 O O . PHE B 1 57 ? -6.467 -18.192 -24.618 1.00 67.41 57 PHE B O 1
ATOM 3615 N N . ASN B 1 58 ? -7.138 -20.214 -25.335 1.00 70.64 58 ASN B N 1
ATOM 3616 C CA . ASN B 1 58 ? -6.324 -20.162 -26.541 1.00 70.85 58 ASN B CA 1
ATOM 3617 C C . ASN B 1 58 ? -7.186 -20.056 -27.780 1.00 74.42 58 ASN B C 1
ATOM 3618 O O . ASN B 1 58 ? -6.681 -20.199 -28.897 1.00 75.34 58 ASN B O 1
ATOM 3623 N N . GLN B 1 59 ? -8.481 -19.827 -27.597 1.00 73.78 59 GLN B N 1
ATOM 3624 C CA . GLN B 1 59 ? -9.417 -19.643 -28.691 1.00 72.25 59 GLN B CA 1
ATOM 3625 C C . GLN B 1 59 ? -9.428 -18.180 -29.107 1.00 67.11 59 GLN B C 1
ATOM 3626 O O . GLN B 1 59 ? -9.317 -17.286 -28.271 1.00 63.27 59 GLN B O 1
ATOM 3632 N N . ARG B 1 60 ? -9.575 -17.928 -30.397 1.00 70.41 60 ARG B N 1
ATOM 3633 C CA . ARG B 1 60 ? -9.674 -16.549 -30.829 1.00 69.70 60 ARG B CA 1
ATOM 3634 C C . ARG B 1 60 ? -10.713 -16.457 -31.927 1.00 71.72 60 ARG B C 1
ATOM 3635 O O . ARG B 1 60 ? -11.001 -17.440 -32.612 1.00 76.69 60 ARG B O 1
ATOM 3643 N N . LEU B 1 61 ? -11.296 -15.272 -32.064 1.00 68.32 61 LEU B N 1
ATOM 3644 C CA . LEU B 1 61 ? -12.391 -15.081 -32.999 1.00 70.42 61 LEU B CA 1
ATOM 3645 C C . LEU B 1 61 ? -11.867 -14.980 -34.422 1.00 74.67 61 LEU B C 1
ATOM 3646 O O . LEU B 1 61 ? -10.875 -14.296 -34.693 1.00 76.93 61 LEU B O 1
ATOM 3651 N N . SER B 1 62 ? -12.535 -15.687 -35.330 1.00 75.74 62 SER B N 1
ATOM 3652 C CA . SER B 1 62 ? -12.243 -15.609 -36.751 1.00 74.24 62 SER B CA 1
ATOM 3653 C C . SER B 1 62 ? -13.544 -15.846 -37.497 1.00 81.30 62 SER B C 1
ATOM 3654 O O . SER B 1 62 ? -14.495 -16.411 -36.953 1.00 84.17 62 SER B O 1
ATOM 3657 N N . TYR B 1 63 ? -13.592 -15.399 -38.745 1.00 85.80 63 TYR B N 1
ATOM 3658 C CA . TYR B 1 63 ? -14.789 -15.561 -39.555 1.00 86.92 63 TYR B CA 1
ATOM 3659 C C . TYR B 1 63 ? -14.492 -16.453 -40.755 1.00 91.75 63 TYR B C 1
ATOM 3660 O O . TYR B 1 63 ? -13.436 -16.335 -41.390 1.00 84.62 63 TYR B O 1
ATOM 3669 N N . ARG B 1 64 ? -15.422 -17.365 -41.038 1.00 90.23 64 ARG B N 1
ATOM 3670 C CA . ARG B 1 64 ? -15.375 -18.209 -42.229 1.00 96.00 64 ARG B CA 1
ATOM 3671 C C . ARG B 1 64 ? -16.354 -17.614 -43.236 1.00 98.98 64 ARG B C 1
ATOM 3672 O O . ARG B 1 64 ? -17.559 -17.884 -43.185 1.00 95.78 64 ARG B O 1
ATOM 3680 N N . LEU B 1 65 ? -15.816 -16.788 -44.143 1.00 97.90 65 LEU B N 1
ATOM 3681 C CA . LEU B 1 65 ? -16.581 -15.973 -45.085 1.00 101.11 65 LEU B CA 1
ATOM 3682 C C . LEU B 1 65 ? -17.481 -14.982 -44.349 1.00 104.10 65 LEU B C 1
ATOM 3683 O O . LEU B 1 65 ? -17.150 -13.793 -44.246 1.00 103.32 65 LEU B O 1
ATOM 3688 N N . GLY B 1 66 ? -18.616 -15.450 -43.833 1.00 99.16 66 GLY B N 1
ATOM 3689 C CA . GLY B 1 66 ? -19.509 -14.555 -43.124 1.00 100.79 66 GLY B CA 1
ATOM 3690 C C . GLY B 1 66 ? -19.769 -14.906 -41.672 1.00 95.67 66 GLY B C 1
ATOM 3691 O O . GLY B 1 66 ? -20.236 -14.058 -40.903 1.00 93.98 66 GLY B O 1
ATOM 3692 N N . GLN B 1 67 ? -19.458 -16.142 -41.273 1.00 93.58 67 GLN B N 1
ATOM 3693 C CA . GLN B 1 67 ? -19.920 -16.649 -39.988 1.00 91.31 67 GLN B CA 1
ATOM 3694 C C . GLN B 1 67 ? -18.791 -16.744 -38.965 1.00 91.13 67 GLN B C 1
ATOM 3695 O O . GLN B 1 67 ? -17.699 -17.238 -39.283 1.00 88.21 67 GLN B O 1
ATOM 3701 N N . PRO B 1 68 ? -19.027 -16.296 -37.731 1.00 86.71 68 PRO B N 1
ATOM 3702 C CA . PRO B 1 68 ? -17.953 -16.252 -36.732 1.00 81.88 68 PRO B CA 1
ATOM 3703 C C . PRO B 1 68 ? -17.652 -17.621 -36.144 1.00 81.67 68 PRO B C 1
ATOM 3704 O O . PRO B 1 68 ? -18.553 -18.391 -35.803 1.00 82.04 68 PRO B O 1
ATOM 3708 N N . VAL B 1 69 ? -16.357 -17.915 -36.014 1.00 84.47 69 VAL B N 1
ATOM 3709 C CA . VAL B 1 69 ? -15.885 -19.184 -35.475 1.00 83.04 69 VAL B CA 1
ATOM 3710 C C . VAL B 1 69 ? -14.706 -18.926 -34.553 1.00 76.62 69 VAL B C 1
ATOM 3711 O O . VAL B 1 69 ? -13.995 -17.926 -34.685 1.00 75.06 69 VAL B O 1
ATOM 3715 N N . TRP B 1 70 ? -14.512 -19.836 -33.606 1.00 76.78 70 TRP B N 1
ATOM 3716 C CA . TRP B 1 70 ? -13.296 -19.860 -32.816 1.00 74.36 70 TRP B CA 1
ATOM 3717 C C . TRP B 1 70 ? -12.203 -20.597 -33.578 1.00 74.60 70 TRP B C 1
ATOM 3718 O O . TRP B 1 70 ? -12.480 -21.463 -34.412 1.00 79.85 70 TRP B O 1
ATOM 3729 N N . VAL B 1 71 ? -10.951 -20.255 -33.277 1.00 76.38 71 VAL B N 1
ATOM 3730 C CA . VAL B 1 71 ? -9.790 -20.907 -33.876 1.00 76.78 71 VAL B CA 1
ATOM 3731 C C . VAL B 1 71 ? -8.668 -20.958 -32.850 1.00 75.70 71 VAL B C 1
ATOM 3732 O O . VAL B 1 71 ? -8.534 -20.078 -31.994 1.00 75.67 71 VAL B O 1
ATOM 3736 N N . GLU B 1 72 ? -7.846 -21.993 -32.961 1.00 71.15 72 GLU B N 1
ATOM 3737 C CA . GLU B 1 72 ? -6.743 -22.188 -32.035 1.00 78.56 72 GLU B CA 1
ATOM 3738 C C . GLU B 1 72 ? -5.655 -21.151 -32.302 1.00 79.77 72 GLU B C 1
ATOM 3739 O O . GLU B 1 72 ? -5.055 -21.133 -33.379 1.00 80.80 72 GLU B O 1
ATOM 3745 N N . ASP B 1 73 ? -5.398 -20.283 -31.330 1.00 77.91 73 ASP B N 1
ATOM 3746 C CA . ASP B 1 73 ? -4.478 -19.177 -31.556 1.00 80.02 73 ASP B CA 1
ATOM 3747 C C . ASP B 1 73 ? -3.048 -19.698 -31.590 1.00 86.51 73 ASP B C 1
ATOM 3748 O O . ASP B 1 73 ? -2.514 -20.145 -30.571 1.00 89.69 73 ASP B O 1
ATOM 3753 N N . GLU B 1 74 ? -2.422 -19.628 -32.764 1.00 87.64 74 GLU B N 1
ATOM 3754 C CA . GLU B 1 74 ? -1.077 -20.164 -32.922 1.00 88.40 74 GLU B CA 1
ATOM 3755 C C . GLU B 1 74 ? -0.057 -19.337 -32.146 1.00 94.82 74 GLU B C 1
ATOM 3756 O O . GLU B 1 74 ? 0.820 -19.895 -31.471 1.00 97.30 74 GLU B O 1
ATOM 3762 N N . HIS B 1 75 ? -0.165 -18.009 -32.209 1.00 90.97 75 HIS B N 1
ATOM 3763 C CA . HIS B 1 75 ? 0.826 -17.104 -31.625 1.00 89.91 75 HIS B CA 1
ATOM 3764 C C . HIS B 1 75 ? 0.157 -16.243 -30.553 1.00 87.26 75 HIS B C 1
ATOM 3765 O O . HIS B 1 75 ? -0.237 -15.100 -30.815 1.00 88.08 75 HIS B O 1
ATOM 3772 N N . LEU B 1 76 ? 0.049 -16.788 -29.335 1.00 77.78 76 LEU B N 1
ATOM 3773 C CA . LEU B 1 76 ? -0.453 -16.012 -28.207 1.00 76.60 76 LEU B CA 1
ATOM 3774 C C . LEU B 1 76 ? 0.708 -15.368 -27.456 1.00 74.34 76 LEU B C 1
ATOM 3775 O O . LEU B 1 76 ? 1.730 -16.009 -27.184 1.00 79.82 76 LEU B O 1
ATOM 3780 N N . ASP B 1 77 ? 0.533 -14.100 -27.112 1.00 62.91 77 ASP B N 1
ATOM 3781 C CA . ASP B 1 77 ? 1.558 -13.286 -26.466 1.00 60.29 77 ASP B CA 1
ATOM 3782 C C . ASP B 1 77 ? 1.160 -13.116 -24.998 1.00 62.48 77 ASP B C 1
ATOM 3783 O O . ASP B 1 77 ? 0.335 -12.252 -24.660 1.00 54.08 77 ASP B O 1
ATOM 3788 N N . LEU B 1 78 ? 1.768 -13.930 -24.123 1.00 59.80 78 LEU B N 1
ATOM 3789 C CA . LEU B 1 78 ? 1.292 -13.972 -22.745 1.00 60.44 78 LEU B CA 1
ATOM 3790 C C . LEU B 1 78 ? 1.455 -12.630 -22.059 1.00 59.65 78 LEU B C 1
ATOM 3791 O O . LEU B 1 78 ? 0.709 -12.325 -21.123 1.00 61.78 78 LEU B O 1
ATOM 3796 N N . GLU B 1 79 ? 2.401 -11.809 -22.489 1.00 58.74 79 GLU B N 1
ATOM 3797 C CA . GLU B 1 79 ? 2.507 -10.529 -21.803 1.00 60.87 79 GLU B CA 1
ATOM 3798 C C . GLU B 1 79 ? 1.500 -9.514 -22.323 1.00 64.18 79 GLU B C 1
ATOM 3799 O O . GLU B 1 79 ? 1.397 -8.406 -21.763 1.00 59.11 79 GLU B O 1
ATOM 3805 N N . HIS B 1 80 ? 0.745 -9.870 -23.365 1.00 56.02 80 HIS B N 1
ATOM 3806 C CA . HIS B 1 80 ? -0.466 -9.105 -23.630 1.00 59.13 80 HIS B CA 1
ATOM 3807 C C . HIS B 1 80 ? -1.587 -9.472 -22.659 1.00 56.23 80 HIS B C 1
ATOM 3808 O O . HIS B 1 80 ? -2.278 -8.584 -22.150 1.00 56.79 80 HIS B O 1
ATOM 3815 N N . HIS B 1 81 ? -1.788 -10.770 -22.389 1.00 51.30 81 HIS B N 1
ATOM 3816 C CA . HIS B 1 81 ? -2.923 -11.197 -21.573 1.00 58.64 81 HIS B CA 1
ATOM 3817 C C . HIS B 1 81 ? -2.642 -11.107 -20.067 1.00 56.49 81 HIS B C 1
ATOM 3818 O O . HIS B 1 81 ? -3.563 -10.855 -19.283 1.00 55.13 81 HIS B O 1
ATOM 3825 N N . PHE B 1 82 ? -1.399 -11.297 -19.637 1.00 56.95 82 PHE B N 1
ATOM 3826 C CA . PHE B 1 82 ? -1.040 -11.245 -18.223 1.00 51.48 82 PHE B CA 1
ATOM 3827 C C . PHE B 1 82 ? -0.324 -9.941 -17.904 1.00 53.48 82 PHE B C 1
ATOM 3828 O O . PHE B 1 82 ? 0.626 -9.570 -18.596 1.00 55.65 82 PHE B O 1
ATOM 3836 N N . ARG B 1 83 ? -0.753 -9.259 -16.839 1.00 52.92 83 ARG B N 1
ATOM 3837 C CA . ARG B 1 83 ? -0.246 -7.924 -16.563 1.00 49.03 83 ARG B CA 1
ATOM 3838 C C . ARG B 1 83 ? 0.020 -7.750 -15.081 1.00 56.09 83 ARG B C 1
ATOM 3839 O O . ARG B 1 83 ? -0.771 -8.183 -14.235 1.00 57.94 83 ARG B O 1
ATOM 3847 N N . PHE B 1 84 ? 1.132 -7.096 -14.788 1.00 50.94 84 PHE B N 1
ATOM 3848 C CA . PHE B 1 84 ? 1.600 -6.818 -13.446 1.00 48.48 84 PHE B CA 1
ATOM 3849 C C . PHE B 1 84 ? 1.474 -5.316 -13.251 1.00 54.37 84 PHE B C 1
ATOM 3850 O O . PHE B 1 84 ? 2.133 -4.537 -13.951 1.00 49.45 84 PHE B O 1
ATOM 3858 N N . GLU B 1 85 ? 0.612 -4.911 -12.317 1.00 50.42 85 GLU B N 1
ATOM 3859 C CA . GLU B 1 85 ? 0.325 -3.508 -12.082 1.00 48.29 85 GLU B CA 1
ATOM 3860 C C . GLU B 1 85 ? 0.331 -3.262 -10.583 1.00 53.19 85 GLU B C 1
ATOM 3861 O O . GLU B 1 85 ? 0.396 -4.195 -9.774 1.00 51.74 85 GLU B O 1
ATOM 3867 N N . ALA B 1 86 ? 0.234 -1.990 -10.219 1.00 46.64 86 ALA B N 1
ATOM 3868 C CA . ALA B 1 86 ? 0.445 -1.563 -8.855 1.00 43.79 86 ALA B CA 1
ATOM 3869 C C . ALA B 1 86 ? -0.544 -0.465 -8.524 1.00 51.00 86 ALA B C 1
ATOM 3870 O O . ALA B 1 86 ? -0.938 0.318 -9.395 1.00 52.81 86 ALA B O 1
ATOM 3872 N N . LEU B 1 87 ? -0.953 -0.417 -7.217 1.00 47.75 87 LEU B N 1
ATOM 3873 C CA . LEU B 1 87 ? -1.894 0.625 -6.864 1.00 50.16 87 LEU B CA 1
ATOM 3874 C C . LEU B 1 87 ? -1.144 1.897 -6.503 1.00 48.23 87 LEU B C 1
ATOM 3875 O O . LEU B 1 87 ? -0.038 1.838 -5.976 1.00 49.80 87 LEU B O 1
ATOM 3880 N N . PRO B 1 88 ? -1.707 3.063 -6.774 1.00 51.38 88 PRO B N 1
ATOM 3881 C CA . PRO B 1 88 ? -1.079 4.299 -6.300 1.00 50.10 88 PRO B CA 1
ATOM 3882 C C . PRO B 1 88 ? -1.228 4.422 -4.787 1.00 58.67 88 PRO B C 1
ATOM 3883 O O . PRO B 1 88 ? -2.161 3.882 -4.185 1.00 53.75 88 PRO B O 1
ATOM 3887 N N . THR B 1 89 ? -0.281 5.144 -4.178 1.00 57.72 89 THR B N 1
ATOM 3888 C CA . THR B 1 89 ? -0.364 5.477 -2.761 1.00 59.02 89 THR B CA 1
ATOM 3889 C C . THR B 1 89 ? -1.748 6.061 -2.454 1.00 59.94 89 THR B C 1
ATOM 3890 O O . THR B 1 89 ? -2.197 6.979 -3.158 1.00 58.91 89 THR B O 1
ATOM 3894 N N . PRO B 1 90 ? -2.437 5.592 -1.396 1.00 54.79 90 PRO B N 1
ATOM 3895 C CA . PRO B 1 90 ? -1.916 4.713 -0.338 1.00 58.27 90 PRO B CA 1
ATOM 3896 C C . PRO B 1 90 ? -2.264 3.232 -0.436 1.00 59.44 90 PRO B C 1
ATOM 3897 O O . PRO B 1 90 ? -2.176 2.541 0.583 1.00 63.95 90 PRO B O 1
ATOM 3901 N N . GLY B 1 91 ? -2.660 2.758 -1.614 1.00 51.48 91 GLY B N 1
ATOM 3902 C CA . GLY B 1 91 ? -2.783 1.327 -1.830 1.00 56.16 91 GLY B CA 1
ATOM 3903 C C . GLY B 1 91 ? -3.867 0.610 -1.048 1.00 58.29 91 GLY B C 1
ATOM 3904 O O . GLY B 1 91 ? -3.779 -0.608 -0.854 1.00 64.64 91 GLY B O 1
ATOM 3905 N N . ARG B 1 92 ? -4.896 1.309 -0.608 1.00 56.52 92 ARG B N 1
ATOM 3906 C CA . ARG B 1 92 ? -5.948 0.666 0.168 1.00 59.02 92 ARG B CA 1
ATOM 3907 C C . ARG B 1 92 ? -7.163 0.373 -0.722 1.00 59.13 92 ARG B C 1
ATOM 3908 O O . ARG B 1 92 ? -7.101 0.445 -1.959 1.00 52.78 92 ARG B O 1
ATOM 3916 N N . ILE B 1 93 ? -8.287 0.031 -0.090 1.00 57.78 93 ILE B N 1
ATOM 3917 C CA . ILE B 1 93 ? -9.389 -0.551 -0.843 1.00 51.84 93 ILE B CA 1
ATOM 3918 C C . ILE B 1 93 ? -9.979 0.465 -1.816 1.00 52.24 93 ILE B C 1
ATOM 3919 O O . ILE B 1 93 ? -10.316 0.114 -2.957 1.00 53.71 93 ILE B O 1
ATOM 3924 N N . ARG B 1 94 ? -10.092 1.732 -1.411 1.00 41.68 94 ARG B N 1
ATOM 3925 C CA . ARG B 1 94 ? -10.575 2.736 -2.351 1.00 48.52 94 ARG B CA 1
ATOM 3926 C C . ARG B 1 94 ? -9.745 2.735 -3.644 1.00 55.18 94 ARG B C 1
ATOM 3927 O O . ARG B 1 94 ? -10.303 2.814 -4.744 1.00 50.70 94 ARG B O 1
ATOM 3935 N N . GLU B 1 95 ? -8.416 2.586 -3.541 1.00 48.89 95 GLU B N 1
ATOM 3936 C CA . GLU B 1 95 ? -7.599 2.555 -4.758 1.00 45.19 95 GLU B CA 1
ATOM 3937 C C . GLU B 1 95 ? -7.807 1.258 -5.554 1.00 46.96 95 GLU B C 1
ATOM 3938 O O . GLU B 1 95 ? -7.883 1.288 -6.791 1.00 51.66 95 GLU B O 1
ATOM 3944 N N . LEU B 1 96 ? -7.898 0.111 -4.877 1.00 42.57 96 LEU B N 1
ATOM 3945 C CA . LEU B 1 96 ? -8.122 -1.147 -5.586 1.00 45.34 96 LEU B CA 1
ATOM 3946 C C . LEU B 1 96 ? -9.397 -1.103 -6.416 1.00 47.65 96 LEU B C 1
ATOM 3947 O O . LEU B 1 96 ? -9.455 -1.706 -7.493 1.00 47.10 96 LEU B O 1
ATOM 3952 N N . LEU B 1 97 ? -10.432 -0.409 -5.929 1.00 47.03 97 LEU B N 1
ATOM 3953 C CA . LEU B 1 97 ? -11.690 -0.408 -6.650 1.00 50.43 97 LEU B CA 1
ATOM 3954 C C . LEU B 1 97 ? -11.639 0.554 -7.820 1.00 51.39 97 LEU B C 1
ATOM 3955 O O . LEU B 1 97 ? -12.259 0.277 -8.852 1.00 45.67 97 LEU B O 1
ATOM 3960 N N . SER B 1 98 ? -10.891 1.662 -7.672 1.00 50.36 98 SER B N 1
ATOM 3961 C CA . SER B 1 98 ? -10.663 2.573 -8.791 1.00 47.52 98 SER B CA 1
ATOM 3962 C C . SER B 1 98 ? -9.925 1.875 -9.907 1.00 45.67 98 SER B C 1
ATOM 3963 O O . SER B 1 98 ? -10.225 2.098 -11.088 1.00 49.42 98 SER B O 1
ATOM 3966 N N . PHE B 1 99 ? -8.957 1.028 -9.555 1.00 44.05 99 PHE B N 1
ATOM 3967 C CA . PHE B 1 99 ? -8.217 0.305 -10.579 1.00 50.13 99 PHE B CA 1
ATOM 3968 C C . PHE B 1 99 ? -9.156 -0.589 -11.378 1.00 50.29 99 PHE B C 1
ATOM 3969 O O . PHE B 1 99 ? -9.075 -0.646 -12.610 1.00 49.38 99 PHE B O 1
ATOM 3977 N N . VAL B 1 100 ? -10.038 -1.317 -10.689 1.00 46.10 100 VAL B N 1
ATOM 3978 C CA . VAL B 1 100 ? -10.933 -2.231 -11.399 1.00 50.65 100 VAL B CA 1
ATOM 3979 C C . VAL B 1 100 ? -11.949 -1.451 -12.237 1.00 47.25 100 VAL B C 1
ATOM 3980 O O . VAL B 1 100 ? -12.315 -1.882 -13.341 1.00 45.56 100 VAL B O 1
ATOM 3984 N N . SER B 1 101 ? -12.374 -0.277 -11.762 1.00 42.86 101 SER B N 1
ATOM 3985 C CA . SER B 1 101 ? -13.361 0.521 -12.487 1.00 48.74 101 SER B CA 1
ATOM 3986 C C . SER B 1 101 ? -12.788 1.030 -13.811 1.00 50.58 101 SER B C 1
ATOM 3987 O O . SER B 1 101 ? -13.450 0.956 -14.857 1.00 49.35 101 SER B O 1
ATOM 3990 N N . ALA B 1 102 ? -11.545 1.528 -13.779 1.00 44.95 102 ALA B N 1
ATOM 3991 C CA . ALA B 1 102 ? -10.829 1.916 -14.995 1.00 45.56 102 ALA B CA 1
ATOM 3992 C C . ALA B 1 102 ? -10.612 0.724 -15.920 1.00 44.45 102 ALA B C 1
ATOM 3993 O O . ALA B 1 102 ? -10.892 0.793 -17.121 1.00 44.89 102 ALA B O 1
ATOM 3995 N N . GLU B 1 103 ? -10.094 -0.381 -15.383 1.00 42.61 103 GLU B N 1
ATOM 3996 C CA . GLU B 1 103 ? -9.748 -1.500 -16.247 1.00 45.09 103 GLU B CA 1
ATOM 3997 C C . GLU B 1 103 ? -10.998 -2.178 -16.826 1.00 46.81 103 GLU B C 1
ATOM 3998 O O . GLU B 1 103 ? -10.988 -2.607 -17.984 1.00 49.75 103 GLU B O 1
ATOM 4004 N N . HIS B 1 104 ? -12.096 -2.251 -16.056 1.00 45.14 104 HIS B N 1
ATOM 4005 C CA . HIS B 1 104 ? -13.321 -2.886 -16.542 1.00 38.73 104 HIS B CA 1
ATOM 4006 C C . HIS B 1 104 ? -14.007 -2.066 -17.645 1.00 40.18 104 HIS B C 1
ATOM 4007 O O . HIS B 1 104 ? -14.730 -2.640 -18.465 1.00 40.98 104 HIS B O 1
ATOM 4014 N N . SER B 1 105 ? -13.804 -0.738 -17.677 1.00 39.70 105 SER B N 1
ATOM 4015 C CA . SER B 1 105 ? -14.313 0.109 -18.762 1.00 41.99 105 SER B CA 1
ATOM 4016 C C . SER B 1 105 ? -13.789 -0.278 -20.150 1.00 46.03 105 SER B C 1
ATOM 4017 O O . SER B 1 105 ? -14.458 -0.007 -21.147 1.00 48.26 105 SER B O 1
ATOM 4020 N N . HIS B 1 106 ? -12.581 -0.833 -20.253 1.00 46.02 106 HIS B N 1
ATOM 4021 C CA . HIS B 1 106 ? -11.899 -0.914 -21.543 1.00 44.99 106 HIS B CA 1
ATOM 4022 C C . HIS B 1 106 ? -12.377 -2.101 -22.366 1.00 45.51 106 HIS B C 1
ATOM 4023 O O . HIS B 1 106 ? -12.354 -3.247 -21.893 1.00 47.50 106 HIS B O 1
ATOM 4030 N N . LEU B 1 107 ? -12.786 -1.812 -23.605 1.00 45.71 107 LEU B N 1
ATOM 4031 C CA . LEU B 1 107 ? -13.019 -2.833 -24.623 1.00 49.01 107 LEU B CA 1
ATOM 4032 C C . LEU B 1 107 ? -11.836 -3.777 -24.756 1.00 47.46 107 LEU B C 1
ATOM 4033 O O . LEU B 1 107 ? -10.675 -3.355 -24.735 1.00 58.46 107 LEU B O 1
ATOM 4038 N N . MET B 1 108 ? -12.129 -5.058 -24.925 1.00 47.30 108 MET B N 1
ATOM 4039 C CA . MET B 1 108 ? -11.071 -6.012 -25.203 1.00 53.49 108 MET B CA 1
ATOM 4040 C C . MET B 1 108 ? -10.827 -6.093 -26.704 1.00 53.56 108 MET B C 1
ATOM 4041 O O . MET B 1 108 ? -11.706 -5.816 -27.514 1.00 56.93 108 MET B O 1
ATOM 4046 N N . ASP B 1 109 ? -9.618 -6.510 -27.061 1.00 61.06 109 ASP B N 1
ATOM 4047 C CA . ASP B 1 109 ? -9.210 -6.648 -28.456 1.00 60.27 109 ASP B CA 1
ATOM 4048 C C . ASP B 1 109 ? -9.763 -7.947 -29.036 1.00 55.74 109 ASP B C 1
ATOM 4049 O O . ASP B 1 109 ? -9.453 -9.034 -28.536 1.00 53.66 109 ASP B O 1
ATOM 4054 N N . ARG B 1 110 ? -10.559 -7.850 -30.100 1.00 56.26 110 ARG B N 1
ATOM 4055 C CA . ARG B 1 110 ? -11.188 -9.055 -30.643 1.00 54.87 110 ARG B CA 1
ATOM 4056 C C . ARG B 1 110 ? -10.229 -9.936 -31.435 1.00 57.22 110 ARG B C 1
ATOM 4057 O O . ARG B 1 110 ? -10.553 -11.102 -31.693 1.00 62.48 110 ARG B O 1
ATOM 4065 N N . GLU B 1 111 ? -9.064 -9.419 -31.820 1.00 53.78 111 GLU B N 1
ATOM 4066 C CA . GLU B 1 111 ? -8.123 -10.175 -32.629 1.00 57.44 111 GLU B CA 1
ATOM 4067 C C . GLU B 1 111 ? -7.271 -11.152 -31.813 1.00 63.39 111 GLU B C 1
ATOM 4068 O O . GLU B 1 111 ? -6.514 -11.935 -32.406 1.00 57.84 111 GLU B O 1
ATOM 4074 N N . ARG B 1 112 ? -7.375 -11.144 -30.489 1.00 58.67 112 ARG B N 1
ATOM 4075 C CA . ARG B 1 112 ? -6.700 -12.109 -29.637 1.00 54.89 112 ARG B CA 1
ATOM 4076 C C . ARG B 1 112 ? -7.710 -12.772 -28.723 1.00 55.53 112 ARG B C 1
ATOM 4077 O O . ARG B 1 112 ? -8.810 -12.247 -28.522 1.00 58.09 112 ARG B O 1
ATOM 4085 N N . PRO B 1 113 ? -7.391 -13.952 -28.188 1.00 60.39 113 PRO B N 1
ATOM 4086 C CA . PRO B 1 113 ? -8.270 -14.563 -27.183 1.00 58.36 113 PRO B CA 1
ATOM 4087 C C . PRO B 1 113 ? -8.629 -13.535 -26.123 1.00 55.82 113 PRO B C 1
ATOM 4088 O O . PRO B 1 113 ? -7.787 -12.751 -25.681 1.00 55.42 113 PRO B O 1
ATOM 4092 N N . MET B 1 114 ? -9.901 -13.490 -25.762 1.00 54.93 114 MET B N 1
ATOM 4093 C CA . MET B 1 114 ? -10.424 -12.320 -25.072 1.00 51.27 114 MET B CA 1
ATOM 4094 C C . MET B 1 114 ? -10.436 -12.544 -23.560 1.00 56.17 114 MET B C 1
ATOM 4095 O O . MET B 1 114 ? -11.478 -12.618 -22.904 1.00 56.16 114 MET B O 1
ATOM 4100 N N . TRP B 1 115 ? -9.229 -12.610 -22.997 1.00 51.94 115 TRP B N 1
ATOM 4101 C CA . TRP B 1 115 ? -9.103 -12.681 -21.553 1.00 49.92 115 TRP B CA 1
ATOM 4102 C C . TRP B 1 115 ? -7.899 -11.864 -21.114 1.00 52.89 115 TRP B C 1
ATOM 4103 O O . TRP B 1 115 ? -6.937 -11.707 -21.862 1.00 54.64 115 TRP B O 1
ATOM 4114 N N . GLU B 1 116 ? -7.981 -11.313 -19.908 1.00 50.15 116 GLU B N 1
ATOM 4115 C CA . GLU B 1 116 ? -6.842 -10.678 -19.264 1.00 50.33 116 GLU B CA 1
ATOM 4116 C C . GLU B 1 116 ? -6.826 -11.094 -17.804 1.00 52.84 116 GLU B C 1
ATOM 4117 O O . GLU B 1 116 ? -7.888 -11.237 -17.185 1.00 55.41 116 GLU B O 1
ATOM 4123 N N . VAL B 1 117 ? -5.629 -11.282 -17.257 1.00 49.28 117 VAL B N 1
ATOM 4124 C CA . VAL B 1 117 ? -5.429 -11.402 -15.816 1.00 48.02 117 VAL B CA 1
ATOM 4125 C C . VAL B 1 117 ? -4.517 -10.264 -15.370 1.00 51.41 117 VAL B C 1
ATOM 4126 O O . VAL B 1 117 ? -3.436 -10.064 -15.938 1.00 49.49 117 VAL B O 1
ATOM 4130 N N . HIS B 1 118 ? -4.947 -9.535 -14.347 1.00 50.13 118 HIS B N 1
ATOM 4131 C CA . HIS B 1 118 ? -4.219 -8.391 -13.818 1.00 46.20 118 HIS B CA 1
ATOM 4132 C C . HIS B 1 118 ? -3.807 -8.711 -12.383 1.00 54.93 118 HIS B C 1
ATOM 4133 O O . HIS B 1 118 ? -4.651 -8.755 -11.478 1.00 53.42 118 HIS B O 1
ATOM 4140 N N . LEU B 1 119 ? -2.510 -8.926 -12.171 1.00 55.51 119 LEU B N 1
ATOM 4141 C CA . LEU B 1 119 ? -1.958 -9.076 -10.834 1.00 51.36 119 LEU B CA 1
ATOM 4142 C C . LEU B 1 119 ? -1.582 -7.696 -10.304 1.00 51.79 119 LEU B C 1
ATOM 4143 O O . LEU B 1 119 ? -0.705 -7.025 -10.860 1.00 57.09 119 LEU B O 1
ATOM 4148 N N . ILE B 1 120 ? -2.229 -7.286 -9.217 1.00 54.02 120 ILE B N 1
ATOM 4149 C CA . ILE B 1 120 ? -2.083 -5.952 -8.641 1.00 51.02 120 ILE B CA 1
ATOM 4150 C C . ILE B 1 120 ? -1.278 -6.060 -7.348 1.00 57.92 120 ILE B C 1
ATOM 4151 O O . ILE B 1 120 ? -1.659 -6.800 -6.428 1.00 64.40 120 ILE B O 1
ATOM 4156 N N . GLU B 1 121 ? -0.178 -5.311 -7.273 1.00 54.36 121 GLU B N 1
ATOM 4157 C CA . GLU B 1 121 ? 0.650 -5.150 -6.086 1.00 51.06 121 GLU B CA 1
ATOM 4158 C C . GLU B 1 121 ? 0.388 -3.764 -5.513 1.00 49.32 121 GLU B C 1
ATOM 4159 O O . GLU B 1 121 ? -0.466 -3.020 -6.001 1.00 46.08 121 GLU B O 1
ATOM 4165 N N . GLY B 1 122 ? 1.115 -3.429 -4.446 1.00 53.55 122 GLY B N 1
ATOM 4166 C CA . GLY B 1 122 ? 0.941 -2.158 -3.769 1.00 51.76 122 GLY B CA 1
ATOM 4167 C C . GLY B 1 122 ? -0.214 -2.085 -2.792 1.00 52.02 122 GLY B C 1
ATOM 4168 O O . GLY B 1 122 ? -0.556 -0.986 -2.348 1.00 55.27 122 GLY B O 1
ATOM 4169 N N . LEU B 1 123 ? -0.842 -3.201 -2.449 1.00 53.05 123 LEU B N 1
ATOM 4170 C CA . LEU B 1 123 ? -1.883 -3.145 -1.432 1.00 61.72 123 LEU B CA 1
ATOM 4171 C C . LEU B 1 123 ? -1.237 -3.069 -0.051 1.00 64.89 123 LEU B C 1
ATOM 4172 O O . LEU B 1 123 ? -0.128 -3.564 0.161 1.00 67.44 123 LEU B O 1
ATOM 4177 N N . LYS B 1 124 ? -1.932 -2.421 0.885 1.00 72.13 124 LYS B N 1
ATOM 4178 C CA . LYS B 1 124 ? -1.340 -2.026 2.159 1.00 71.00 124 LYS B CA 1
ATOM 4179 C C . LYS B 1 124 ? -0.742 -3.176 2.962 1.00 75.61 124 LYS B C 1
ATOM 4180 O O . LYS B 1 124 ? 0.482 -3.343 2.981 1.00 84.03 124 LYS B O 1
ATOM 4186 N N . ASP B 1 125 ? -1.560 -3.957 3.655 1.00 77.51 125 ASP B N 1
ATOM 4187 C CA . ASP B 1 125 ? -1.037 -4.804 4.735 1.00 71.60 125 ASP B CA 1
ATOM 4188 C C . ASP B 1 125 ? -0.845 -6.246 4.255 1.00 69.98 125 ASP B C 1
ATOM 4189 O O . ASP B 1 125 ? -1.490 -7.189 4.712 1.00 68.38 125 ASP B O 1
ATOM 4194 N N . ARG B 1 126 ? 0.077 -6.398 3.306 1.00 63.85 126 ARG B N 1
ATOM 4195 C CA . ARG B 1 126 ? 0.539 -7.709 2.843 1.00 65.79 126 ARG B CA 1
ATOM 4196 C C . ARG B 1 126 ? -0.592 -8.489 2.166 1.00 65.24 126 ARG B C 1
ATOM 4197 O O . ARG B 1 126 ? -0.825 -9.676 2.426 1.00 62.02 126 ARG B O 1
ATOM 4205 N N . GLN B 1 127 ? -1.290 -7.804 1.264 1.00 68.55 127 GLN B N 1
ATOM 4206 C CA . GLN B 1 127 ? -2.259 -8.428 0.384 1.00 61.14 127 GLN B CA 1
ATOM 4207 C C . GLN B 1 127 ? -1.902 -8.113 -1.061 1.00 62.53 127 GLN B C 1
ATOM 4208 O O . GLN B 1 127 ? -1.186 -7.152 -1.345 1.00 66.04 127 GLN B O 1
ATOM 4214 N N . PHE B 1 128 ? -2.412 -8.942 -1.971 1.00 62.92 128 PHE B N 1
ATOM 4215 C CA . PHE B 1 128 ? -2.386 -8.660 -3.395 1.00 61.06 128 PHE B CA 1
ATOM 4216 C C . PHE B 1 128 ? -3.745 -9.027 -3.998 1.00 60.56 128 PHE B C 1
ATOM 4217 O O . PHE B 1 128 ? -4.611 -9.593 -3.321 1.00 55.51 128 PHE B O 1
ATOM 4225 N N . ALA B 1 129 ? -3.930 -8.702 -5.287 1.00 52.75 129 ALA B N 1
ATOM 4226 C CA . ALA B 1 129 ? -5.223 -8.886 -5.939 1.00 58.67 129 ALA B CA 1
ATOM 4227 C C . ALA B 1 129 ? -5.059 -9.482 -7.332 1.00 53.83 129 ALA B C 1
ATOM 4228 O O . ALA B 1 129 ? -4.056 -9.262 -8.014 1.00 60.47 129 ALA B O 1
ATOM 4230 N N . LEU B 1 130 ? -6.063 -10.240 -7.754 1.00 48.51 130 LEU B N 1
ATOM 4231 C CA . LEU B 1 130 ? -6.185 -10.662 -9.142 1.00 54.13 130 LEU B CA 1
ATOM 4232 C C . LEU B 1 130 ? -7.456 -10.043 -9.697 1.00 50.34 130 LEU B C 1
ATOM 4233 O O . LEU B 1 130 ? -8.545 -10.276 -9.156 1.00 42.07 130 LEU B O 1
ATOM 4238 N N . TYR B 1 131 ? -7.320 -9.266 -10.771 1.00 49.36 131 TYR B N 1
ATOM 4239 C CA . TYR B 1 131 ? -8.466 -8.829 -11.555 1.00 44.62 131 TYR B CA 1
ATOM 4240 C C . TYR B 1 131 ? -8.436 -9.548 -12.889 1.00 46.12 131 TYR B C 1
ATOM 4241 O O . TYR B 1 131 ? -7.531 -9.313 -13.699 1.00 53.49 131 TYR B O 1
ATOM 4250 N N . THR B 1 132 ? -9.450 -10.376 -13.132 1.00 44.70 132 THR B N 1
ATOM 4251 C CA . THR B 1 132 ? -9.570 -11.186 -14.335 1.00 48.86 132 THR B CA 1
ATOM 4252 C C . THR B 1 132 ? -10.728 -10.685 -15.184 1.00 49.43 132 THR B C 1
ATOM 4253 O O . THR B 1 132 ? -11.801 -10.396 -14.662 1.00 50.63 132 THR B O 1
ATOM 4257 N N . LYS B 1 133 ? -10.512 -10.598 -16.495 1.00 53.73 133 LYS B N 1
ATOM 4258 C CA . LYS B 1 133 ? -11.492 -10.055 -17.434 1.00 48.13 133 LYS B CA 1
ATOM 4259 C C . LYS B 1 133 ? -11.641 -11.060 -18.562 1.00 50.00 133 LYS B C 1
ATOM 4260 O O . LYS B 1 133 ? -10.652 -11.378 -19.232 1.00 56.15 133 LYS B O 1
ATOM 4266 N N . VAL B 1 134 ? -12.854 -11.573 -18.778 1.00 47.04 134 VAL B N 1
ATOM 4267 C CA . VAL B 1 134 ? -13.099 -12.488 -19.894 1.00 54.35 134 VAL B CA 1
ATOM 4268 C C . VAL B 1 134 ? -14.349 -12.054 -20.641 1.00 52.26 134 VAL B C 1
ATOM 4269 O O . VAL B 1 134 ? -15.349 -11.672 -20.024 1.00 51.31 134 VAL B O 1
ATOM 4273 N N . HIS B 1 135 ? -14.302 -12.140 -21.967 1.00 50.37 135 HIS B N 1
ATOM 4274 C CA . HIS B 1 135 ? -15.461 -11.776 -22.767 1.00 53.55 135 HIS B CA 1
ATOM 4275 C C . HIS B 1 135 ? -16.565 -12.827 -22.654 1.00 57.77 135 HIS B C 1
ATOM 4276 O O . HIS B 1 135 ? -16.307 -14.032 -22.705 1.00 58.72 135 HIS B O 1
ATOM 4283 N N . HIS B 1 136 ? -17.812 -12.357 -22.522 1.00 55.64 136 HIS B N 1
ATOM 4284 C CA . HIS B 1 136 ? -18.951 -13.265 -22.371 1.00 64.29 136 HIS B CA 1
ATOM 4285 C C . HIS B 1 136 ? -19.131 -14.185 -23.584 1.00 60.83 136 HIS B C 1
ATOM 4286 O O . HIS B 1 136 ? -19.617 -15.312 -23.435 1.00 66.59 136 HIS B O 1
ATOM 4293 N N . SER B 1 137 ? -18.756 -13.735 -24.783 1.00 58.22 137 SER B N 1
ATOM 4294 C CA . SER B 1 137 ? -18.763 -14.635 -25.939 1.00 64.60 137 SER B CA 1
ATOM 4295 C C . SER B 1 137 ? -17.869 -15.849 -25.736 1.00 65.10 137 SER B C 1
ATOM 4296 O O . SER B 1 137 ? -18.121 -16.902 -26.327 1.00 66.90 137 SER B O 1
ATOM 4299 N N . LEU B 1 138 ? -16.820 -15.721 -24.924 1.00 62.45 138 LEU B N 1
ATOM 4300 C CA . LEU B 1 138 ? -15.865 -16.801 -24.724 1.00 64.90 138 LEU B CA 1
ATOM 4301 C C . LEU B 1 138 ? -16.161 -17.612 -23.469 1.00 63.31 138 LEU B C 1
ATOM 4302 O O . LEU B 1 138 ? -16.033 -18.838 -23.484 1.00 68.20 138 LEU B O 1
ATOM 4307 N N . VAL B 1 139 ? -16.526 -16.957 -22.373 1.00 62.95 139 VAL B N 1
ATOM 4308 C CA . VAL B 1 139 ? -16.913 -17.632 -21.138 1.00 66.99 139 VAL B CA 1
ATOM 4309 C C . VAL B 1 139 ? -18.037 -16.837 -20.481 1.00 67.82 139 VAL B C 1
ATOM 4310 O O . VAL B 1 139 ? -17.885 -15.637 -20.224 1.00 63.41 139 VAL B O 1
ATOM 4314 N N . ASP B 1 140 ? -19.160 -17.502 -20.199 1.00 70.67 140 ASP B N 1
ATOM 4315 C CA . ASP B 1 140 ? -20.252 -16.842 -19.488 1.00 70.54 140 ASP B CA 1
ATOM 4316 C C . ASP B 1 140 ? -19.813 -16.470 -18.071 1.00 69.05 140 ASP B C 1
ATOM 4317 O O . ASP B 1 140 ? -18.684 -16.736 -17.644 1.00 70.79 140 ASP B O 1
ATOM 4322 N N . GLY B 1 141 ? -20.726 -15.834 -17.332 1.00 70.73 141 GLY B N 1
ATOM 4323 C CA . GLY B 1 141 ? -20.414 -15.278 -16.028 1.00 62.87 141 GLY B CA 1
ATOM 4324 C C . GLY B 1 141 ? -20.187 -16.269 -14.901 1.00 69.83 141 GLY B C 1
ATOM 4325 O O . GLY B 1 141 ? -19.296 -16.066 -14.065 1.00 72.08 141 GLY B O 1
ATOM 4326 N N . VAL B 1 142 ? -20.970 -17.344 -14.846 1.00 69.72 142 VAL B N 1
ATOM 4327 C CA . VAL B 1 142 ? -20.851 -18.240 -13.704 1.00 73.89 142 VAL B CA 1
ATOM 4328 C C . VAL B 1 142 ? -19.670 -19.188 -13.883 1.00 72.00 142 VAL B C 1
ATOM 4329 O O . VAL B 1 142 ? -18.835 -19.326 -12.983 1.00 78.68 142 VAL B O 1
ATOM 4333 N N . SER B 1 143 ? -19.542 -19.822 -15.059 1.00 76.12 143 SER B N 1
ATOM 4334 C CA . SER B 1 143 ? -18.389 -20.697 -15.280 1.00 74.76 143 SER B CA 1
ATOM 4335 C C . SER B 1 143 ? -17.080 -19.920 -15.231 1.00 70.59 143 SER B C 1
ATOM 4336 O O . SER B 1 143 ? -16.048 -20.471 -14.837 1.00 74.13 143 SER B O 1
ATOM 4339 N N . ALA B 1 144 ? -17.100 -18.639 -15.602 1.00 67.05 144 ALA B N 1
ATOM 4340 C CA . ALA B 1 144 ? -15.948 -17.796 -15.319 1.00 67.72 144 ALA B CA 1
ATOM 4341 C C . ALA B 1 144 ? -15.654 -17.795 -13.830 1.00 74.85 144 ALA B C 1
ATOM 4342 O O . ALA B 1 144 ? -14.535 -18.113 -13.406 1.00 77.62 144 ALA B O 1
ATOM 4344 N N . MET B 1 145 ? -16.658 -17.474 -13.010 1.00 75.73 145 MET B N 1
ATOM 4345 C CA . MET B 1 145 ? -16.412 -17.440 -11.574 1.00 81.37 145 MET B CA 1
ATOM 4346 C C . MET B 1 145 ? -16.422 -18.827 -10.944 1.00 79.44 145 MET B C 1
ATOM 4347 O O . MET B 1 145 ? -16.254 -18.935 -9.725 1.00 89.49 145 MET B O 1
ATOM 4352 N N . ARG B 1 146 ? -16.590 -19.885 -11.738 1.00 73.27 146 ARG B N 1
ATOM 4353 C CA . ARG B 1 146 ? -16.282 -21.233 -11.278 1.00 77.91 146 ARG B CA 1
ATOM 4354 C C . ARG B 1 146 ? -14.841 -21.622 -11.592 1.00 79.25 146 ARG B C 1
ATOM 4355 O O . ARG B 1 146 ? -14.170 -22.236 -10.754 1.00 80.19 146 ARG B O 1
ATOM 4363 N N . MET B 1 147 ? -14.353 -21.258 -12.783 1.00 76.20 147 MET B N 1
ATOM 4364 C CA . MET B 1 147 ? -12.940 -21.429 -13.112 1.00 70.22 147 MET B CA 1
ATOM 4365 C C . MET B 1 147 ? -12.040 -20.706 -12.124 1.00 76.08 147 MET B C 1
ATOM 4366 O O . MET B 1 147 ? -10.977 -21.220 -11.752 1.00 83.16 147 MET B O 1
ATOM 4371 N N . ALA B 1 148 ? -12.422 -19.496 -11.714 1.00 75.18 148 ALA B N 1
ATOM 4372 C CA . ALA B 1 148 ? -11.601 -18.764 -10.756 1.00 71.29 148 ALA B CA 1
ATOM 4373 C C . ALA B 1 148 ? -11.585 -19.442 -9.390 1.00 76.65 148 ALA B C 1
ATOM 4374 O O . ALA B 1 148 ? -10.627 -19.268 -8.624 1.00 78.35 148 ALA B O 1
ATOM 4376 N N . THR B 1 149 ? -12.625 -20.213 -9.066 1.00 76.87 149 THR B N 1
ATOM 4377 C CA . THR B 1 149 ? -12.627 -20.988 -7.831 1.00 78.35 149 THR B CA 1
ATOM 4378 C C . THR B 1 149 ? -11.931 -22.334 -8.031 1.00 80.66 149 THR B C 1
ATOM 4379 O O . THR B 1 149 ? -11.058 -22.708 -7.238 1.00 80.56 149 THR B O 1
ATOM 4383 N N . ARG B 1 150 ? -12.298 -23.054 -9.100 1.00 78.13 150 ARG B N 1
ATOM 4384 C CA . ARG B 1 150 ? -11.620 -24.299 -9.455 1.00 79.74 150 ARG B CA 1
ATOM 4385 C C . ARG B 1 150 ? -10.104 -24.126 -9.533 1.00 83.01 150 ARG B C 1
ATOM 4386 O O . ARG B 1 150 ? -9.352 -25.065 -9.241 1.00 86.63 150 ARG B O 1
ATOM 4394 N N . MET B 1 151 ? -9.640 -22.930 -9.912 1.00 80.19 151 MET B N 1
ATOM 4395 C CA . MET B 1 151 ? -8.219 -22.599 -9.919 1.00 78.71 151 MET B CA 1
ATOM 4396 C C . MET B 1 151 ? -7.578 -22.696 -8.539 1.00 77.63 151 MET B C 1
ATOM 4397 O O . MET B 1 151 ? -6.344 -22.691 -8.447 1.00 76.53 151 MET B O 1
ATOM 4402 N N . LEU B 1 152 ? -8.367 -22.777 -7.472 1.00 75.05 152 LEU B N 1
ATOM 4403 C CA . LEU B 1 152 ? -7.840 -22.777 -6.117 1.00 72.78 152 LEU B CA 1
ATOM 4404 C C . LEU B 1 152 ? -7.961 -24.170 -5.507 1.00 72.15 152 LEU B C 1
ATOM 4405 O O . LEU B 1 152 ? -8.545 -25.089 -6.089 1.00 73.13 152 LEU B O 1
ATOM 4410 N N . SER B 1 153 ? -7.399 -24.317 -4.310 1.00 65.99 153 SER B N 1
ATOM 4411 C CA . SER B 1 153 ? -7.457 -25.572 -3.584 1.00 74.29 153 SER B CA 1
ATOM 4412 C C . SER B 1 153 ? -7.759 -25.285 -2.119 1.00 79.78 153 SER B C 1
ATOM 4413 O O . SER B 1 153 ? -7.583 -24.163 -1.633 1.00 77.90 153 SER B O 1
ATOM 4416 N N . GLU B 1 154 ? -8.217 -26.324 -1.413 1.00 82.73 154 GLU B N 1
ATOM 4417 C CA . GLU B 1 154 ? -8.513 -26.200 0.009 1.00 81.08 154 GLU B CA 1
ATOM 4418 C C . GLU B 1 154 ? -7.278 -26.320 0.895 1.00 80.94 154 GLU B C 1
ATOM 4419 O O . GLU B 1 154 ? -7.305 -25.829 2.029 1.00 78.81 154 GLU B O 1
ATOM 4425 N N . ASN B 1 155 ? -6.190 -26.926 0.401 1.00 85.40 155 ASN B N 1
ATOM 4426 C CA . ASN B 1 155 ? -5.010 -27.182 1.226 1.00 82.00 155 ASN B CA 1
ATOM 4427 C C . ASN B 1 155 ? -4.055 -25.995 1.180 1.00 80.46 155 ASN B C 1
ATOM 4428 O O . ASN B 1 155 ? -3.511 -25.697 0.112 1.00 84.65 155 ASN B O 1
ATOM 4433 N N . PRO B 1 156 ? -3.790 -25.324 2.305 1.00 77.87 156 PRO B N 1
ATOM 4434 C CA . PRO B 1 156 ? -2.830 -24.213 2.302 1.00 77.93 156 PRO B CA 1
ATOM 4435 C C . PRO B 1 156 ? -1.372 -24.649 2.263 1.00 86.93 156 PRO B C 1
ATOM 4436 O O . PRO B 1 156 ? -0.495 -23.803 2.028 1.00 82.39 156 PRO B O 1
ATOM 4440 N N . ASP B 1 157 ? -1.083 -25.924 2.526 1.00 89.71 157 ASP B N 1
ATOM 4441 C CA . ASP B 1 157 ? 0.279 -26.438 2.478 1.00 89.22 157 ASP B CA 1
ATOM 4442 C C . ASP B 1 157 ? 0.742 -26.723 1.055 1.00 90.72 157 ASP B C 1
ATOM 4443 O O . ASP B 1 157 ? 1.948 -26.877 0.834 1.00 91.16 157 ASP B O 1
ATOM 4448 N N . GLU B 1 158 ? -0.182 -26.779 0.093 1.00 90.20 158 GLU B N 1
ATOM 4449 C CA . GLU B 1 158 ? 0.138 -27.150 -1.281 1.00 89.94 158 GLU B CA 1
ATOM 4450 C C . GLU B 1 158 ? 0.694 -25.963 -2.061 1.00 89.48 158 GLU B C 1
ATOM 4451 O O . GLU B 1 158 ? 0.272 -24.820 -1.856 1.00 87.84 158 GLU B O 1
ATOM 4457 N N . HIS B 1 159 ? 1.638 -26.236 -2.969 1.00 87.33 159 HIS B N 1
ATOM 4458 C CA . HIS B 1 159 ? 2.233 -25.191 -3.791 1.00 79.86 159 HIS B CA 1
ATOM 4459 C C . HIS B 1 159 ? 2.305 -25.661 -5.246 1.00 83.21 159 HIS B C 1
ATOM 4460 O O . HIS B 1 159 ? 1.828 -26.754 -5.602 1.00 78.77 159 HIS B O 1
ATOM 4467 N N . GLY B 1 160 ? 2.856 -24.791 -6.095 1.00 81.06 160 GLY B N 1
ATOM 4468 C CA . GLY B 1 160 ? 2.967 -25.062 -7.526 1.00 76.25 160 GLY B CA 1
ATOM 4469 C C . GLY B 1 160 ? 1.645 -25.217 -8.254 1.00 85.34 160 GLY B C 1
ATOM 4470 O O . GLY B 1 160 ? 1.527 -26.092 -9.132 1.00 83.02 160 GLY B O 1
ATOM 4471 N N . MET B 1 161 ? 0.607 -24.389 -7.879 1.00 77.57 161 MET B N 1
ATOM 4472 C CA . MET B 1 161 ? -0.693 -24.456 -8.542 1.00 81.30 161 MET B CA 1
ATOM 4473 C C . MET B 1 161 ? -0.722 -23.567 -9.784 1.00 75.40 161 MET B C 1
ATOM 4474 O O . MET B 1 161 ? -0.159 -22.466 -9.774 1.00 76.80 161 MET B O 1
ATOM 4479 N N . PRO B 1 162 ? -1.407 -24.019 -10.831 1.00 66.75 162 PRO B N 1
ATOM 4480 C CA . PRO B 1 162 ? -1.406 -23.288 -12.106 1.00 78.85 162 PRO B CA 1
ATOM 4481 C C . PRO B 1 162 ? -2.166 -21.975 -12.011 1.00 81.55 162 PRO B C 1
ATOM 4482 O O . PRO B 1 162 ? -2.866 -21.708 -11.019 1.00 77.82 162 PRO B O 1
ATOM 4486 N N . PRO B 1 163 ? -2.038 -21.124 -13.029 1.00 79.82 163 PRO B N 1
ATOM 4487 C CA . PRO B 1 163 ? -2.947 -19.988 -13.198 1.00 73.18 163 PRO B CA 1
ATOM 4488 C C . PRO B 1 163 ? -4.159 -20.350 -14.059 1.00 72.35 163 PRO B C 1
ATOM 4489 O O . PRO B 1 163 ? -4.201 -21.390 -14.723 1.00 70.07 163 PRO B O 1
ATOM 4493 N N . ILE B 1 164 ? -5.155 -19.455 -14.040 1.00 71.65 164 ILE B N 1
ATOM 4494 C CA . ILE B 1 164 ? -6.450 -19.762 -14.654 1.00 73.81 164 ILE B CA 1
ATOM 4495 C C . ILE B 1 164 ? -6.327 -20.081 -16.137 1.00 69.59 164 ILE B C 1
ATOM 4496 O O . ILE B 1 164 ? -7.172 -20.790 -16.698 1.00 69.83 164 ILE B O 1
ATOM 4501 N N . TRP B 1 165 ? -5.313 -19.555 -16.811 1.00 69.28 165 TRP B N 1
ATOM 4502 C CA . TRP B 1 165 ? -5.307 -19.787 -18.246 1.00 67.11 165 TRP B CA 1
ATOM 4503 C C . TRP B 1 165 ? -4.830 -21.184 -18.605 1.00 73.37 165 TRP B C 1
ATOM 4504 O O . TRP B 1 165 ? -4.965 -21.586 -19.768 1.00 74.88 165 TRP B O 1
ATOM 4515 N N . ASP B 1 166 ? -4.319 -21.941 -17.629 1.00 72.75 166 ASP B N 1
ATOM 4516 C CA . ASP B 1 166 ? -3.815 -23.303 -17.824 1.00 78.27 166 ASP B CA 1
ATOM 4517 C C . ASP B 1 166 ? -4.463 -24.198 -16.773 1.00 80.00 166 ASP B C 1
ATOM 4518 O O . ASP B 1 166 ? -3.963 -24.305 -15.651 1.00 79.53 166 ASP B O 1
ATOM 4523 N N . LEU B 1 167 ? -5.568 -24.845 -17.137 1.00 79.19 167 LEU B N 1
ATOM 4524 C CA . LEU B 1 167 ? -6.307 -25.636 -16.169 1.00 79.80 167 LEU B CA 1
ATOM 4525 C C . LEU B 1 167 ? -6.606 -27.022 -16.726 1.00 85.13 167 LEU B C 1
ATOM 4526 O O . LEU B 1 167 ? -6.882 -27.176 -17.926 1.00 77.07 167 LEU B O 1
ATOM 4531 N N . PRO B 1 168 ? -6.558 -28.055 -15.870 1.00 89.64 168 PRO B N 1
ATOM 4532 C CA . PRO B 1 168 ? -6.974 -29.421 -16.205 1.00 88.39 168 PRO B CA 1
ATOM 4533 C C . PRO B 1 168 ? -8.361 -29.482 -16.840 1.00 89.78 168 PRO B C 1
ATOM 4534 O O . PRO B 1 168 ? -8.498 -30.078 -17.910 1.00 94.75 168 PRO B O 1
ATOM 4538 N N . GLY B 1 191 ? -31.141 -17.126 -25.821 1.00 84.98 191 GLY B N 1
ATOM 4539 C CA . GLY B 1 191 ? -32.172 -16.438 -26.570 1.00 88.18 191 GLY B CA 1
ATOM 4540 C C . GLY B 1 191 ? -32.860 -17.388 -27.523 1.00 98.52 191 GLY B C 1
ATOM 4541 O O . GLY B 1 191 ? -32.323 -17.690 -28.582 1.00 98.19 191 GLY B O 1
ATOM 4542 N N . LEU B 1 192 ? -34.049 -17.862 -27.139 1.00 105.56 192 LEU B N 1
ATOM 4543 C CA . LEU B 1 192 ? -34.784 -18.864 -27.908 1.00 105.03 192 LEU B CA 1
ATOM 4544 C C . LEU B 1 192 ? -34.960 -18.474 -29.374 1.00 108.27 192 LEU B C 1
ATOM 4545 O O . LEU B 1 192 ? -34.268 -19.005 -30.252 1.00 104.70 192 LEU B O 1
ATOM 4550 N N . SER B 1 193 ? -35.881 -17.543 -29.651 1.00 105.26 193 SER B N 1
ATOM 4551 C CA . SER B 1 193 ? -36.301 -17.252 -31.017 1.00 109.35 193 SER B CA 1
ATOM 4552 C C . SER B 1 193 ? -35.397 -16.238 -31.716 1.00 114.73 193 SER B C 1
ATOM 4553 O O . SER B 1 193 ? -35.871 -15.483 -32.578 1.00 116.42 193 SER B O 1
ATOM 4556 N N . GLY B 1 194 ? -34.103 -16.200 -31.372 1.00 110.75 194 GLY B N 1
ATOM 4557 C CA . GLY B 1 194 ? -33.149 -15.426 -32.137 1.00 113.68 194 GLY B CA 1
ATOM 4558 C C . GLY B 1 194 ? -32.428 -16.279 -33.170 1.00 116.70 194 GLY B C 1
ATOM 4559 O O . GLY B 1 194 ? -32.458 -17.510 -33.120 1.00 115.91 194 GLY B O 1
ATOM 4560 N N . ARG B 1 195 ? -31.777 -15.606 -34.124 1.00 115.79 195 ARG B N 1
ATOM 4561 C CA . ARG B 1 195 ? -31.029 -16.338 -35.142 1.00 114.89 195 ARG B CA 1
ATOM 4562 C C . ARG B 1 195 ? -29.682 -15.695 -35.478 1.00 112.35 195 ARG B C 1
ATOM 4563 O O . ARG B 1 195 ? -28.631 -16.235 -35.111 1.00 110.79 195 ARG B O 1
ATOM 4571 N N . GLN B 1 196 ? -29.689 -14.538 -36.138 1.00 111.95 196 GLN B N 1
ATOM 4572 C CA . GLN B 1 196 ? -28.568 -14.127 -36.966 1.00 111.22 196 GLN B CA 1
ATOM 4573 C C . GLN B 1 196 ? -28.099 -12.720 -36.625 1.00 108.40 196 GLN B C 1
ATOM 4574 O O . GLN B 1 196 ? -28.749 -11.965 -35.891 1.00 107.35 196 GLN B O 1
ATOM 4580 N N . LEU B 1 197 ? -26.925 -12.393 -37.163 1.00 103.48 197 LEU B N 1
ATOM 4581 C CA . LEU B 1 197 ? -26.526 -11.004 -37.298 1.00 98.78 197 LEU B CA 1
ATOM 4582 C C . LEU B 1 197 ? -27.597 -10.254 -38.074 1.00 97.71 197 LEU B C 1
ATOM 4583 O O . LEU B 1 197 ? -28.229 -10.798 -38.985 1.00 104.33 197 LEU B O 1
ATOM 4588 N N . GLY B 1 198 ? -27.823 -9.006 -37.688 1.00 91.65 198 GLY B N 1
ATOM 4589 C CA . GLY B 1 198 ? -28.718 -8.141 -38.432 1.00 86.13 198 GLY B CA 1
ATOM 4590 C C . GLY B 1 198 ? -28.434 -6.714 -38.035 1.00 81.08 198 GLY B C 1
ATOM 4591 O O . GLY B 1 198 ? -27.628 -6.451 -37.140 1.00 81.82 198 GLY B O 1
ATOM 4592 N N . THR B 1 199 ? -29.089 -5.785 -38.722 1.00 71.32 199 THR B N 1
ATOM 4593 C CA . THR B 1 199 ? -29.079 -4.419 -38.227 1.00 74.26 199 THR B CA 1
ATOM 4594 C C . THR B 1 199 ? -30.124 -4.283 -37.122 1.00 73.37 199 THR B C 1
ATOM 4595 O O . THR B 1 199 ? -31.034 -5.109 -37.002 1.00 76.31 199 THR B O 1
ATOM 4599 N N . ILE B 1 200 ? -29.988 -3.238 -36.298 1.00 67.29 200 ILE B N 1
ATOM 4600 C CA . ILE B 1 200 ? -30.889 -3.107 -35.144 1.00 73.90 200 ILE B C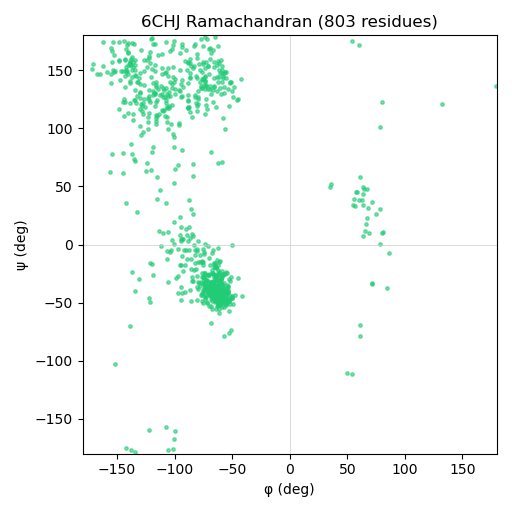A 1
ATOM 4601 C C . ILE B 1 200 ? -32.352 -2.953 -35.558 1.00 68.65 200 ILE B C 1
ATOM 4602 O O . ILE B 1 200 ? -33.203 -3.637 -34.966 1.00 65.58 200 ILE B O 1
ATOM 4607 N N . PRO B 1 201 ? -32.709 -2.123 -36.542 1.00 72.40 201 PRO B N 1
ATOM 4608 C CA . PRO B 1 201 ? -34.117 -2.129 -36.981 1.00 68.17 201 PRO B CA 1
ATOM 4609 C C . PRO B 1 201 ? -34.606 -3.498 -37.437 1.00 71.87 201 PRO B C 1
ATOM 4610 O O . PRO B 1 201 ? -35.748 -3.876 -37.126 1.00 70.34 201 PRO B O 1
ATOM 4614 N N . THR B 1 202 ? -33.765 -4.268 -38.135 1.00 70.60 202 THR B N 1
ATOM 4615 C CA . THR B 1 202 ? -34.196 -5.574 -38.633 1.00 75.78 202 THR B CA 1
ATOM 4616 C C . THR B 1 202 ? -34.545 -6.520 -37.488 1.00 73.96 202 THR B C 1
ATOM 4617 O O . THR B 1 202 ? -35.630 -7.113 -37.462 1.00 79.31 202 THR B O 1
ATOM 4621 N N . VAL B 1 203 ? -33.630 -6.689 -36.534 1.00 73.88 203 VAL B N 1
ATOM 4622 C CA . VAL B 1 203 ? -33.923 -7.608 -35.440 1.00 78.95 203 VAL B CA 1
ATOM 4623 C C . VAL B 1 203 ? -34.928 -6.992 -34.467 1.00 73.57 203 VAL B C 1
ATOM 4624 O O . VAL B 1 203 ? -35.689 -7.717 -33.814 1.00 71.87 203 VAL B O 1
ATOM 4628 N N . ALA B 1 204 ? -34.985 -5.658 -34.371 1.00 67.67 204 ALA B N 1
ATOM 4629 C CA . ALA B 1 204 ? -36.036 -5.062 -33.551 1.00 70.17 204 ALA B CA 1
ATOM 4630 C C . ALA B 1 204 ? -37.406 -5.300 -34.166 1.00 73.29 204 ALA B C 1
ATOM 4631 O O . ALA B 1 204 ? -38.395 -5.469 -33.445 1.00 66.74 204 ALA B O 1
ATOM 4633 N N . LYS B 1 205 ? -37.482 -5.340 -35.493 1.00 76.03 205 LYS B N 1
ATOM 4634 C CA . LYS B 1 205 ? -38.775 -5.575 -36.114 1.00 73.89 205 LYS B CA 1
ATOM 4635 C C . LYS B 1 205 ? -39.202 -7.032 -35.959 1.00 75.07 205 LYS B C 1
ATOM 4636 O O . LYS B 1 205 ? -40.376 -7.306 -35.679 1.00 76.41 205 LYS B O 1
ATOM 4642 N N . GLU B 1 206 ? -38.261 -7.977 -36.057 1.00 74.13 206 GLU B N 1
ATOM 4643 C CA . GLU B 1 206 ? -38.582 -9.355 -35.689 1.00 73.94 206 GLU B CA 1
ATOM 4644 C C . GLU B 1 206 ? -39.060 -9.466 -34.243 1.00 81.96 206 GLU B C 1
ATOM 4645 O O . GLU B 1 206 ? -39.797 -10.405 -33.905 1.00 83.57 206 GLU B O 1
ATOM 4651 N N . LEU B 1 207 ? -38.668 -8.526 -33.380 1.00 77.17 207 LEU B N 1
ATOM 4652 C CA . LEU B 1 207 ? -39.172 -8.548 -32.015 1.00 73.19 207 LEU B CA 1
ATOM 4653 C C . LEU B 1 207 ? -40.618 -8.062 -31.955 1.00 73.61 207 LEU B C 1
ATOM 4654 O O . LEU B 1 207 ? -41.440 -8.654 -31.247 1.00 76.85 207 LEU B O 1
ATOM 4659 N N . LEU B 1 208 ? -40.957 -7.002 -32.701 1.00 72.27 208 LEU B N 1
ATOM 4660 C CA . LEU B 1 208 ? -42.355 -6.573 -32.776 1.00 74.78 208 LEU B CA 1
ATOM 4661 C C . LEU B 1 208 ? -43.246 -7.694 -33.304 1.00 77.15 208 LEU B C 1
ATOM 4662 O O . LEU B 1 208 ? -44.287 -8.001 -32.711 1.00 78.41 208 LEU B O 1
ATOM 4667 N N . LYS B 1 209 ? -42.840 -8.335 -34.408 1.00 79.12 209 LYS B N 1
ATOM 4668 C CA . LYS B 1 209 ? -43.631 -9.433 -34.963 1.00 81.80 209 LYS B CA 1
ATOM 4669 C C . LYS B 1 209 ? -43.824 -10.540 -33.933 1.00 84.01 209 LYS B C 1
ATOM 4670 O O . LYS B 1 209 ? -44.943 -11.025 -33.724 1.00 89.71 209 LYS B O 1
ATOM 4676 N N . THR B 1 210 ? -42.740 -10.949 -33.274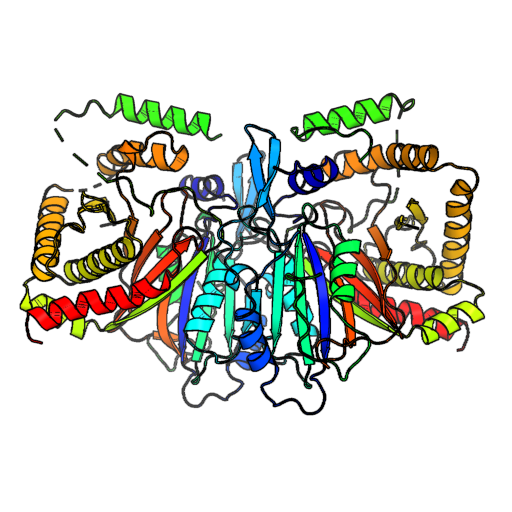 1.00 82.09 210 THR B N 1
ATOM 4677 C CA . THR B 1 210 ? -42.862 -11.941 -32.212 1.00 84.46 210 THR B CA 1
ATOM 4678 C C . THR B 1 210 ? -43.804 -11.451 -31.124 1.00 84.65 210 THR B C 1
ATOM 4679 O O . THR B 1 210 ? -44.638 -12.215 -30.625 1.00 91.11 210 THR B O 1
ATOM 4683 N N . ILE B 1 211 ? -43.699 -10.172 -30.750 1.00 81.48 211 ILE B N 1
ATOM 4684 C CA . ILE B 1 211 ? -44.519 -9.665 -29.649 1.00 85.45 211 ILE B CA 1
ATOM 4685 C C . ILE B 1 211 ? -45.984 -9.590 -30.064 1.00 86.83 211 ILE B C 1
ATOM 4686 O O . ILE B 1 211 ? -46.884 -9.925 -29.282 1.00 86.98 211 ILE B O 1
ATOM 4691 N N . ASN B 1 212 ? -46.246 -9.149 -31.299 1.00 86.71 212 ASN B N 1
ATOM 4692 C CA . ASN B 1 212 ? -47.618 -8.862 -31.702 1.00 89.23 212 ASN B CA 1
ATOM 4693 C C . ASN B 1 212 ? -48.410 -10.143 -31.914 1.00 92.55 212 ASN B C 1
ATOM 4694 O O . ASN B 1 212 ? -49.597 -10.205 -31.566 1.00 95.97 212 ASN B O 1
ATOM 4699 N N . GLN B 1 213 ? -47.774 -11.180 -32.471 1.00 90.63 213 GLN B N 1
ATOM 4700 C CA . GLN B 1 213 ? -48.410 -12.490 -32.576 1.00 98.38 213 GLN B CA 1
ATOM 4701 C C . GLN B 1 213 ? -48.183 -13.323 -31.312 1.00 96.94 213 GLN B C 1
ATOM 4702 O O . GLN B 1 213 ? -48.376 -14.541 -31.328 1.00 100.87 213 GLN B O 1
ATOM 4708 N N . ALA B 1 214 ? -47.754 -12.692 -30.223 1.00 94.64 214 ALA B N 1
ATOM 4709 C CA . ALA B 1 214 ? -48.084 -13.194 -28.892 1.00 97.75 214 ALA B CA 1
ATOM 4710 C C . ALA B 1 214 ? -49.421 -12.629 -28.410 1.00 99.32 214 ALA B C 1
ATOM 4711 O O . ALA B 1 214 ? -49.580 -12.296 -27.226 1.00 100.98 214 ALA B O 1
ATOM 4713 N N . ARG B 1 215 ? -50.366 -12.510 -29.358 1.00 97.28 215 ARG B N 1
ATOM 4714 C CA . ARG B 1 215 ? -51.717 -11.952 -29.241 1.00 100.90 215 ARG B CA 1
ATOM 4715 C C . ARG B 1 215 ? -51.722 -10.430 -29.410 1.00 100.72 215 ARG B C 1
ATOM 4716 O O . ARG B 1 215 ? -52.647 -9.880 -30.022 1.00 99.28 215 ARG B O 1
ATOM 4724 N N . LYS B 1 216 ? -50.700 -9.741 -28.893 1.00 101.45 216 LYS B N 1
ATOM 4725 C CA . LYS B 1 216 ? -50.654 -8.268 -28.918 1.00 98.36 216 LYS B CA 1
ATOM 4726 C C . LYS B 1 216 ? -49.219 -7.720 -28.942 1.00 94.00 216 LYS B C 1
ATOM 4727 O O . LYS B 1 216 ? -48.996 -6.503 -29.013 1.00 85.55 216 LYS B O 1
ATOM 4733 N N . ALA B 1 226 ? -42.639 -1.520 -14.246 1.00 47.89 226 ALA B N 1
ATOM 4734 C CA . ALA B 1 226 ? -41.366 -0.881 -13.903 1.00 52.16 226 ALA B CA 1
ATOM 4735 C C . ALA B 1 226 ? -41.340 0.603 -14.272 1.00 53.14 226 ALA B C 1
ATOM 4736 O O . ALA B 1 226 ? -41.499 0.966 -15.445 1.00 57.82 226 ALA B O 1
ATOM 4738 N N . PRO B 1 227 ? -41.092 1.448 -13.275 1.00 50.77 227 PRO B N 1
ATOM 4739 C CA . PRO B 1 227 ? -41.155 2.903 -13.478 1.00 46.08 227 PRO B CA 1
ATOM 4740 C C . PRO B 1 227 ? -39.956 3.470 -14.228 1.00 52.52 227 PRO B C 1
ATOM 4741 O O . PRO B 1 227 ? -38.847 2.931 -14.220 1.00 54.87 227 PRO B O 1
ATOM 4745 N N . ARG B 1 228 ? -40.190 4.608 -14.868 1.00 49.42 228 ARG B N 1
ATOM 4746 C CA . ARG B 1 228 ? -39.074 5.398 -15.338 1.00 51.72 228 ARG B CA 1
ATOM 4747 C C . ARG B 1 228 ? -38.174 5.721 -14.151 1.00 55.38 228 ARG B C 1
ATOM 4748 O O . ARG B 1 228 ? -38.649 6.047 -13.061 1.00 55.65 228 ARG B O 1
ATOM 4756 N N . CYS B 1 229 ? -36.867 5.578 -14.356 1.00 59.09 229 CYS B N 1
ATOM 4757 C CA . CYS B 1 229 ? -35.902 5.637 -13.267 1.00 53.32 229 CYS B CA 1
ATOM 4758 C C . CYS B 1 229 ? -34.555 6.086 -13.804 1.00 53.72 229 CYS B C 1
ATOM 4759 O O . CYS B 1 229 ? -34.206 5.814 -14.958 1.00 51.61 229 CYS B O 1
ATOM 4762 N N . MET B 1 230 ? -33.795 6.759 -12.940 1.00 51.58 230 MET B N 1
ATOM 4763 C CA . MET B 1 230 ? -32.475 7.244 -13.322 1.00 49.73 230 MET B CA 1
ATOM 4764 C C . MET B 1 230 ? -31.518 6.096 -13.671 1.00 53.35 230 MET B C 1
ATOM 4765 O O . MET B 1 230 ? -30.596 6.287 -14.470 1.00 49.44 230 MET B O 1
ATOM 4770 N N . LEU B 1 231 ? -31.720 4.894 -13.109 1.00 50.60 231 LEU B N 1
ATOM 4771 C CA . LEU B 1 231 ? -30.932 3.738 -13.542 1.00 49.02 231 LEU B CA 1
ATOM 4772 C C . LEU B 1 231 ? -31.173 3.364 -15.006 1.00 52.88 231 LEU B C 1
ATOM 4773 O O . LEU B 1 231 ? -30.411 2.571 -15.565 1.00 51.39 231 LEU B O 1
ATOM 4778 N N . ASN B 1 232 ? -32.206 3.897 -15.650 1.00 54.55 232 ASN B N 1
ATOM 4779 C CA . ASN B 1 232 ? -32.634 3.278 -16.895 1.00 54.28 232 ASN B CA 1
ATOM 4780 C C . ASN B 1 232 ? -32.565 4.261 -18.058 1.00 53.76 232 ASN B C 1
ATOM 4781 O O . ASN B 1 232 ? -33.573 4.598 -18.684 1.00 60.67 232 ASN B O 1
ATOM 4786 N N . GLN B 1 233 ? -31.356 4.693 -18.374 1.00 52.86 233 GLN B N 1
ATOM 4787 C CA . GLN B 1 233 ? -31.123 5.667 -19.422 1.00 54.66 233 GLN B CA 1
ATOM 4788 C C . GLN B 1 233 ? -29.852 5.266 -20.166 1.00 51.73 233 GLN B C 1
ATOM 4789 O O . GLN B 1 233 ? -29.146 4.340 -19.766 1.00 51.79 233 GLN B O 1
ATOM 4795 N N . LYS B 1 234 ? -29.582 5.948 -21.272 1.00 49.32 234 LYS B N 1
ATOM 4796 C CA . LYS B 1 234 ? -28.377 5.681 -22.047 1.00 52.52 234 LYS B CA 1
ATOM 4797 C C . LYS B 1 234 ? -27.129 5.992 -21.214 1.00 57.40 234 LYS B C 1
ATOM 4798 O O . LYS B 1 234 ? -27.099 6.938 -20.418 1.00 58.33 234 LYS B O 1
ATOM 4804 N N . ILE B 1 235 ? -26.081 5.194 -21.405 1.00 52.35 235 ILE B N 1
ATOM 4805 C CA . ILE B 1 235 ? -24.931 5.220 -20.516 1.00 51.34 235 ILE B CA 1
ATOM 4806 C C . ILE B 1 235 ? -23.675 5.561 -21.314 1.00 52.46 235 ILE B C 1
ATOM 4807 O O . ILE B 1 235 ? -23.661 5.547 -22.542 1.00 48.87 235 ILE B O 1
ATOM 4812 N N . THR B 1 236 ? -22.625 5.903 -20.578 1.00 51.08 236 THR B N 1
ATOM 4813 C CA . THR B 1 236 ? -21.274 6.002 -21.095 1.00 50.97 236 THR B CA 1
ATOM 4814 C C . THR B 1 236 ? -20.534 4.685 -20.881 1.00 48.48 236 THR B C 1
ATOM 4815 O O . THR B 1 236 ? -21.011 3.769 -20.203 1.00 43.29 236 THR B O 1
ATOM 4819 N N . GLY B 1 237 ? -19.341 4.604 -21.454 1.00 47.34 237 GLY B N 1
ATOM 4820 C CA . GLY B 1 237 ? -18.507 3.439 -21.273 1.00 52.99 237 GLY B CA 1
ATOM 4821 C C . GLY B 1 237 ? -17.604 3.444 -20.050 1.00 52.12 237 GLY B C 1
ATOM 4822 O O . GLY B 1 237 ? -16.785 2.528 -19.906 1.00 56.54 237 GLY B O 1
ATOM 4823 N N . SER B 1 238 ? -17.707 4.436 -19.171 1.00 43.73 238 SER B N 1
ATOM 4824 C CA . SER B 1 238 ? -16.878 4.483 -17.974 1.00 50.66 238 SER B CA 1
ATOM 4825 C C . SER B 1 238 ? -17.628 3.829 -16.820 1.00 51.07 238 SER B C 1
ATOM 4826 O O . SER B 1 238 ? -18.851 3.968 -16.695 1.00 49.72 238 SER B O 1
ATOM 4829 N N . ARG B 1 239 ? -16.890 3.097 -15.997 1.00 45.15 239 ARG B N 1
ATOM 4830 C CA . ARG B 1 239 ? -17.463 2.243 -14.979 1.00 44.78 239 ARG B CA 1
ATOM 4831 C C . ARG B 1 239 ? -17.039 2.722 -13.605 1.00 46.84 239 ARG B C 1
ATOM 4832 O O . ARG B 1 239 ? -15.977 3.316 -13.438 1.00 49.69 239 ARG B O 1
ATOM 4840 N N . ARG B 1 240 ? -17.914 2.504 -12.638 1.00 51.17 240 ARG B N 1
ATOM 4841 C CA . ARG B 1 240 ? -17.590 2.606 -11.230 1.00 50.63 240 ARG B CA 1
ATOM 4842 C C . ARG B 1 240 ? -17.916 1.265 -10.602 1.00 53.75 240 ARG B C 1
ATOM 4843 O O . ARG B 1 240 ? -19.047 0.773 -10.738 1.00 49.00 240 ARG B O 1
ATOM 4851 N N . PHE B 1 241 ? -16.916 0.667 -9.952 1.00 49.51 241 PHE B N 1
ATOM 4852 C CA . PHE B 1 241 ? -17.040 -0.630 -9.310 1.00 49.38 241 PHE B CA 1
ATOM 4853 C C . PHE B 1 241 ? -16.988 -0.473 -7.796 1.00 49.44 241 PHE B C 1
ATOM 4854 O O . PHE B 1 241 ? -16.146 0.250 -7.260 1.00 50.59 241 PHE B O 1
ATOM 4862 N N . ALA B 1 242 ? -17.904 -1.152 -7.111 1.00 56.22 242 ALA B N 1
ATOM 4863 C CA . ALA B 1 242 ? -18.005 -1.105 -5.654 1.00 56.88 242 ALA B CA 1
ATOM 4864 C C . ALA B 1 242 ? -18.293 -2.514 -5.176 1.00 55.77 242 ALA B C 1
ATOM 4865 O O . ALA B 1 242 ? -19.282 -3.128 -5.598 1.00 54.76 242 ALA B O 1
ATOM 4867 N N . ALA B 1 243 ? -17.421 -3.030 -4.326 1.00 51.24 243 ALA B N 1
ATOM 4868 C CA . ALA B 1 243 ? -17.544 -4.381 -3.814 1.00 54.47 243 ALA B CA 1
ATOM 4869 C C . ALA B 1 243 ? -17.311 -4.351 -2.313 1.00 56.79 243 ALA B C 1
ATOM 4870 O O . ALA B 1 243 ? -16.650 -3.445 -1.791 1.00 55.96 243 ALA B O 1
ATOM 4872 N N . GLN B 1 244 ? -17.878 -5.345 -1.623 1.00 54.73 244 GLN B N 1
ATOM 4873 C CA . GLN B 1 244 ? -17.786 -5.457 -0.169 1.00 56.66 244 GLN B CA 1
ATOM 4874 C C . GLN B 1 244 ? -18.345 -6.806 0.268 1.00 55.92 244 GLN B C 1
ATOM 4875 O O . GLN B 1 244 ? -19.153 -7.421 -0.437 1.00 52.35 244 GLN B O 1
ATOM 4881 N N . SER B 1 245 ? -17.887 -7.254 1.433 1.00 58.06 245 SER B N 1
ATOM 4882 C CA . SER B 1 245 ? -18.280 -8.508 2.052 1.00 60.17 245 SER B CA 1
ATOM 4883 C C . SER B 1 245 ? -19.107 -8.227 3.297 1.00 56.77 245 SER B C 1
ATOM 4884 O O . SER B 1 245 ? -18.875 -7.240 4.003 1.00 56.93 245 SER B O 1
ATOM 4887 N N . TRP B 1 246 ? -20.069 -9.110 3.566 1.00 56.71 246 TRP B N 1
ATOM 4888 C CA . TRP B 1 246 ? -20.866 -9.067 4.787 1.00 59.49 246 TRP B CA 1
ATOM 4889 C C . TRP B 1 246 ? -20.915 -10.460 5.400 1.00 61.53 246 TRP B C 1
ATOM 4890 O O . TRP B 1 246 ? -21.067 -11.454 4.680 1.00 56.85 246 TRP B O 1
ATOM 4901 N N . CYS B 1 247 ? -20.813 -10.534 6.730 1.00 61.25 247 CYS B N 1
ATOM 4902 C CA . CYS B 1 247 ? -20.724 -11.839 7.376 1.00 64.47 247 CYS B CA 1
ATOM 4903 C C . CYS B 1 247 ? -22.052 -12.576 7.298 1.00 62.83 247 CYS B C 1
ATOM 4904 O O . CYS B 1 247 ? -23.107 -12.015 7.604 1.00 62.32 247 CYS B O 1
ATOM 4907 N N . LEU B 1 248 ? -21.986 -13.854 6.927 1.00 66.10 248 LEU B N 1
ATOM 4908 C CA . LEU B 1 248 ? -23.189 -14.660 6.731 1.00 66.74 248 LEU B CA 1
ATOM 4909 C C . LEU B 1 248 ? -24.008 -14.799 8.020 1.00 69.89 248 LEU B C 1
ATOM 4910 O O . LEU B 1 248 ? -25.217 -14.531 8.023 1.00 68.65 248 LEU B O 1
ATOM 4915 N N . LYS B 1 249 ? -23.382 -15.227 9.128 1.00 68.39 249 LYS B N 1
ATOM 4916 C CA . LYS B 1 249 ? -24.185 -15.491 10.327 1.00 72.23 249 LYS B CA 1
ATOM 4917 C C . LYS B 1 249 ? -24.797 -14.217 10.878 1.00 70.17 249 LYS B C 1
ATOM 4918 O O . LYS B 1 249 ? -25.881 -14.257 11.477 1.00 67.49 249 LYS B O 1
ATOM 4924 N N . ARG B 1 250 ? -24.151 -13.076 10.654 1.00 67.74 250 ARG B N 1
ATOM 4925 C CA . ARG B 1 250 ? -24.840 -11.818 10.913 1.00 65.32 250 ARG B CA 1
ATOM 4926 C C . ARG B 1 250 ? -26.159 -11.762 10.151 1.00 64.68 250 ARG B C 1
ATOM 4927 O O . ARG B 1 250 ? -27.192 -11.364 10.700 1.00 70.85 250 ARG B O 1
ATOM 4935 N N . ILE B 1 251 ? -26.155 -12.216 8.898 1.00 66.06 251 ILE B N 1
ATOM 4936 C CA . ILE B 1 251 ? -27.357 -12.171 8.070 1.00 63.99 251 ILE B CA 1
ATOM 4937 C C . ILE B 1 251 ? -28.320 -13.290 8.450 1.00 61.25 251 ILE B C 1
ATOM 4938 O O . ILE B 1 251 ? -29.543 -13.119 8.400 1.00 61.67 251 ILE B O 1
ATOM 4943 N N . ARG B 1 252 ? -27.795 -14.455 8.824 1.00 63.93 252 ARG B N 1
ATOM 4944 C CA . ARG B 1 252 ? -28.668 -15.527 9.295 1.00 68.46 252 ARG B CA 1
ATOM 4945 C C . ARG B 1 252 ? -29.412 -15.120 10.568 1.00 68.83 252 ARG B C 1
ATOM 4946 O O . ARG B 1 252 ? -30.598 -15.430 10.724 1.00 66.89 252 ARG B O 1
ATOM 4954 N N . ALA B 1 253 ? -28.739 -14.408 11.480 1.00 66.13 253 ALA B N 1
ATOM 4955 C CA . ALA B 1 253 ? -29.422 -13.895 12.664 1.00 67.35 253 ALA B CA 1
ATOM 4956 C C . ALA B 1 253 ? -30.654 -13.085 12.281 1.00 66.29 253 ALA B C 1
ATOM 4957 O O . ALA B 1 253 ? -31.703 -13.188 12.928 1.00 67.93 253 ALA B O 1
ATOM 4959 N N . VAL B 1 254 ? -30.560 -12.295 11.210 1.00 59.57 254 VAL B N 1
ATOM 4960 C CA . VAL B 1 254 ? -31.716 -11.519 10.791 1.00 59.71 254 VAL B CA 1
ATOM 4961 C C . VAL B 1 254 ? -32.768 -12.439 10.177 1.00 64.77 254 VAL B C 1
ATOM 4962 O O . VAL B 1 254 ? -33.976 -12.191 10.309 1.00 64.40 254 VAL B O 1
ATOM 4966 N N . CYS B 1 255 ? -32.335 -13.537 9.549 1.00 60.69 255 CYS B N 1
ATOM 4967 C CA . CYS B 1 255 ? -33.276 -14.503 8.987 1.00 64.88 255 CYS B CA 1
ATOM 4968 C C . CYS B 1 255 ? -34.156 -15.113 10.063 1.00 70.73 255 CYS B C 1
ATOM 4969 O O . CYS B 1 255 ? -35.380 -15.207 9.905 1.00 68.63 255 CYS B O 1
ATOM 4972 N N . GLU B 1 256 ? -33.534 -15.585 11.145 1.00 67.95 256 GLU B N 1
ATOM 4973 C CA . GLU B 1 256 ? -34.278 -16.269 12.192 1.00 72.26 256 GLU B CA 1
ATOM 4974 C C . GLU B 1 256 ? -35.262 -15.318 12.853 1.00 66.66 256 GLU B C 1
ATOM 4975 O O . GLU B 1 256 ? -36.434 -15.656 13.038 1.00 69.28 256 GLU B O 1
ATOM 4981 N N . ALA B 1 257 ? -34.804 -14.102 13.168 1.00 67.40 257 ALA B N 1
ATOM 4982 C CA . ALA B 1 257 ? -35.656 -13.117 13.825 1.00 62.59 257 ALA B CA 1
ATOM 4983 C C . ALA B 1 257 ? -36.927 -12.863 13.035 1.00 64.01 257 ALA B C 1
ATOM 4984 O O . ALA B 1 257 ? -38.018 -12.774 13.605 1.00 71.31 257 ALA B O 1
ATOM 4986 N N . TYR B 1 258 ? -36.812 -12.756 11.719 1.00 68.30 258 TYR B N 1
ATOM 4987 C CA . TYR B 1 258 ? -37.952 -12.447 10.867 1.00 63.14 258 TYR B CA 1
ATOM 4988 C C . TYR B 1 258 ? -38.533 -13.679 10.189 1.00 66.39 258 TYR B C 1
ATOM 4989 O O . TYR B 1 258 ? -39.490 -13.548 9.423 1.00 64.64 258 TYR B O 1
ATOM 4998 N N . GLY B 1 259 ? -37.976 -14.862 10.429 1.00 65.98 259 GLY B N 1
ATOM 4999 C CA . GLY B 1 259 ? -38.463 -16.030 9.717 1.00 66.16 259 GLY B CA 1
ATOM 5000 C C . GLY B 1 259 ? -38.381 -15.891 8.212 1.00 68.86 259 GLY B C 1
ATOM 5001 O O . GLY B 1 259 ? -39.342 -16.225 7.510 1.00 64.07 259 GLY B O 1
ATOM 5002 N N . THR B 1 260 ? -37.257 -15.395 7.694 1.00 68.01 260 THR B N 1
ATOM 5003 C CA . THR B 1 260 ? -37.018 -15.310 6.257 1.00 65.03 260 THR B CA 1
ATOM 5004 C C . THR B 1 260 ? -35.774 -16.112 5.901 1.00 64.28 260 THR B C 1
ATOM 5005 O O . THR B 1 260 ? -35.104 -16.667 6.773 1.00 70.00 260 THR B O 1
ATOM 5009 N N . THR B 1 261 ? -35.480 -16.173 4.599 1.00 65.66 261 THR B N 1
ATOM 5010 C CA . THR B 1 261 ? -34.322 -16.878 4.062 1.00 62.17 261 THR B CA 1
ATOM 5011 C C . THR B 1 261 ? -33.148 -15.919 3.917 1.00 63.00 261 THR B C 1
ATOM 5012 O O . THR B 1 261 ? -33.293 -14.702 4.058 1.00 64.78 261 THR B O 1
ATOM 5016 N N . VAL B 1 262 ? -31.965 -16.475 3.630 1.00 60.56 262 VAL B N 1
ATOM 5017 C CA . VAL B 1 262 ? -30.812 -15.621 3.348 1.00 59.79 262 VAL B CA 1
ATOM 5018 C C . VAL B 1 262 ? -31.049 -14.812 2.078 1.00 58.11 262 VAL B C 1
ATOM 5019 O O . VAL B 1 262 ? -30.852 -13.591 2.058 1.00 57.18 262 VAL B O 1
ATOM 5023 N N . ASN B 1 263 ? -31.513 -15.473 1.013 1.00 58.14 263 ASN B N 1
ATOM 5024 C CA . ASN B 1 263 ? -31.781 -14.774 -0.242 1.00 58.13 263 ASN B CA 1
ATOM 5025 C C . ASN B 1 263 ? -32.714 -13.585 -0.042 1.00 59.53 263 ASN B C 1
ATOM 5026 O O . ASN B 1 263 ? -32.565 -12.556 -0.712 1.00 53.38 263 ASN B O 1
ATOM 5031 N N . ASP B 1 264 ? -33.695 -13.710 0.862 1.00 58.37 264 ASP B N 1
ATOM 5032 C CA . ASP B 1 264 ? -34.615 -12.603 1.109 1.00 54.85 264 ASP B CA 1
ATOM 5033 C C . ASP B 1 264 ? -33.878 -11.410 1.705 1.00 54.81 264 ASP B C 1
ATOM 5034 O O . ASP B 1 264 ? -34.039 -10.275 1.244 1.00 55.24 264 ASP B O 1
ATOM 5039 N N . VAL B 1 265 ? -33.071 -11.644 2.743 1.00 49.74 265 VAL B N 1
ATOM 5040 C CA . VAL B 1 265 ? -32.400 -10.531 3.411 1.00 55.25 265 VAL B CA 1
ATOM 5041 C C . VAL B 1 265 ? -31.468 -9.803 2.443 1.00 54.23 265 VAL B C 1
ATOM 5042 O O . VAL B 1 265 ? -31.439 -8.565 2.391 1.00 50.47 265 VAL B O 1
ATOM 5046 N N . VAL B 1 266 ? -30.700 -10.556 1.658 1.00 51.20 266 VAL B N 1
ATOM 5047 C CA . VAL B 1 266 ? -29.746 -9.939 0.751 1.00 51.70 266 VAL B CA 1
ATOM 5048 C C . VAL B 1 266 ? -30.467 -9.147 -0.340 1.00 54.23 266 VAL B C 1
ATOM 5049 O O . VAL B 1 266 ? -29.989 -8.086 -0.777 1.00 51.39 266 VAL B O 1
ATOM 5053 N N . THR B 1 267 ? -31.637 -9.620 -0.774 1.00 51.80 267 THR B N 1
ATOM 5054 C CA . THR B 1 267 ? -32.441 -8.845 -1.717 1.00 50.83 267 THR B CA 1
ATOM 5055 C C . THR B 1 267 ? -32.987 -7.588 -1.053 1.00 49.73 267 THR B C 1
ATOM 5056 O O . THR B 1 267 ? -33.052 -6.521 -1.677 1.00 48.45 267 THR B O 1
ATOM 5060 N N . ALA B 1 268 ? -33.379 -7.705 0.219 1.00 48.71 268 ALA B N 1
ATOM 5061 C CA . ALA B 1 268 ? -33.806 -6.549 1.000 1.00 49.93 268 ALA B CA 1
ATOM 5062 C C . ALA B 1 268 ? -32.670 -5.551 1.186 1.00 44.48 268 ALA B C 1
ATOM 5063 O O . ALA B 1 268 ? -32.888 -4.335 1.136 1.00 45.90 268 ALA B O 1
ATOM 5065 N N . MET B 1 269 ? -31.455 -6.042 1.439 1.00 43.24 269 MET B N 1
ATOM 5066 C CA . MET B 1 269 ? -30.314 -5.132 1.501 1.00 52.48 269 MET B CA 1
ATOM 5067 C C . MET B 1 269 ? -30.182 -4.336 0.208 1.00 49.34 269 MET B C 1
ATOM 5068 O O . MET B 1 269 ? -29.970 -3.118 0.252 1.00 47.68 269 MET B O 1
ATOM 5073 N N . CYS B 1 270 ? -30.361 -5.000 -0.949 1.00 40.07 270 CYS B N 1
ATOM 5074 C CA . CYS B 1 270 ? -30.337 -4.280 -2.226 1.00 50.02 270 CYS B CA 1
ATOM 5075 C C . CYS B 1 270 ? -31.494 -3.287 -2.330 1.00 49.09 270 CYS B C 1
ATOM 5076 O O . CYS B 1 270 ? -31.288 -2.126 -2.707 1.00 53.49 270 CYS B O 1
ATOM 5079 N N . ALA B 1 271 ? -32.722 -3.721 -2.005 1.00 46.92 271 ALA B N 1
ATOM 5080 C CA . ALA B 1 271 ? -33.865 -2.798 -1.994 1.00 51.33 271 ALA B CA 1
ATOM 5081 C C . ALA B 1 271 ? -33.604 -1.569 -1.118 1.00 49.45 271 ALA B C 1
ATOM 5082 O O . ALA B 1 271 ? -33.849 -0.432 -1.539 1.00 53.58 271 ALA B O 1
ATOM 5084 N N . ALA B 1 272 ? -33.115 -1.777 0.109 1.00 49.38 272 ALA B N 1
ATOM 5085 C CA . ALA B 1 272 ? -32.825 -0.645 0.993 1.00 53.23 272 ALA B CA 1
ATOM 5086 C C . ALA B 1 272 ? -31.763 0.267 0.385 1.00 52.40 272 ALA B C 1
ATOM 5087 O O . ALA B 1 272 ? -31.975 1.481 0.257 1.00 53.37 272 ALA B O 1
ATOM 5089 N N . ALA B 1 273 ? -30.622 -0.308 -0.022 1.00 51.95 273 ALA B N 1
ATOM 5090 C CA . ALA B 1 273 ? -29.550 0.494 -0.616 1.00 51.68 273 ALA B CA 1
ATOM 5091 C C . ALA B 1 273 ? -30.052 1.287 -1.815 1.00 51.22 273 ALA B C 1
ATOM 5092 O O . ALA B 1 273 ? -29.751 2.482 -1.951 1.00 51.63 273 ALA B O 1
ATOM 5094 N N . LEU B 1 274 ? -30.825 0.641 -2.697 1.00 48.26 274 LEU B N 1
ATOM 5095 C CA . LEU B 1 274 ? -31.325 1.342 -3.875 1.00 52.60 274 LEU B CA 1
ATOM 5096 C C . LEU B 1 274 ? -32.244 2.478 -3.472 1.00 53.86 274 LEU B C 1
ATOM 5097 O O . LEU B 1 274 ? -32.230 3.552 -4.089 1.00 48.46 274 LEU B O 1
ATOM 5102 N N . ARG B 1 275 ? -33.062 2.243 -2.441 1.00 53.41 275 ARG B N 1
ATOM 5103 C CA . ARG B 1 275 ? -33.975 3.261 -1.947 1.00 53.97 275 ARG B CA 1
ATOM 5104 C C . ARG B 1 275 ? -33.201 4.462 -1.422 1.00 50.18 275 ARG B C 1
ATOM 5105 O O . ARG B 1 275 ? -33.449 5.601 -1.834 1.00 49.86 275 ARG B O 1
ATOM 5113 N N . THR B 1 276 ? -32.240 4.222 -0.529 1.00 46.76 276 THR B N 1
ATOM 5114 C CA . THR B 1 276 ? -31.445 5.322 0.003 1.00 51.32 276 THR B CA 1
ATOM 5115 C C . THR B 1 276 ? -30.732 6.074 -1.111 1.0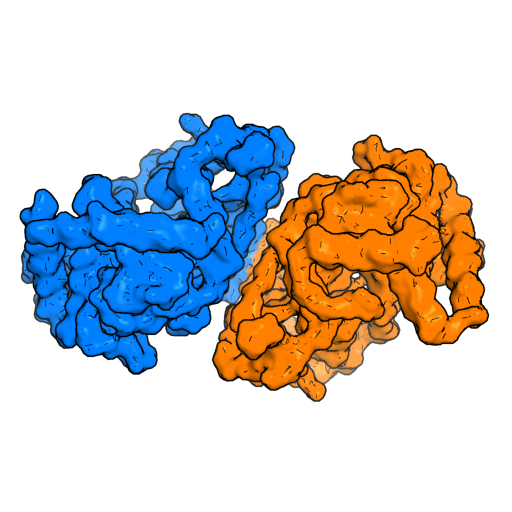0 54.56 276 THR B C 1
ATOM 5116 O O . THR B 1 276 ? -30.706 7.315 -1.118 1.00 53.33 276 THR B O 1
ATOM 5120 N N . TYR B 1 277 ? -30.153 5.337 -2.074 1.00 55.02 277 TYR B N 1
ATOM 5121 C CA . TYR B 1 277 ? -29.393 5.993 -3.132 1.00 51.09 277 TYR B CA 1
ATOM 5122 C C . TYR B 1 277 ? -30.279 6.923 -3.960 1.00 54.30 277 TYR B C 1
ATOM 5123 O O . TYR B 1 277 ? -29.880 8.052 -4.278 1.00 57.58 277 TYR B O 1
ATOM 5132 N N . LEU B 1 278 ? -31.489 6.477 -4.316 1.00 51.91 278 LEU B N 1
ATOM 5133 C CA . LEU B 1 278 ? -32.329 7.292 -5.185 1.00 55.08 278 LEU B CA 1
ATOM 5134 C C . LEU B 1 278 ? -32.980 8.444 -4.434 1.00 56.07 278 LEU B C 1
ATOM 5135 O O . LEU B 1 278 ? -33.198 9.518 -5.008 1.00 56.48 278 LEU B O 1
ATOM 5140 N N . MET B 1 279 ? -33.301 8.255 -3.158 1.00 55.61 279 MET B N 1
ATOM 5141 C CA . MET B 1 279 ? -33.733 9.397 -2.364 1.00 58.15 279 MET B CA 1
ATOM 5142 C C . MET B 1 279 ? -32.631 10.437 -2.307 1.00 62.31 279 MET B C 1
ATOM 5143 O O . MET B 1 279 ? -32.842 11.605 -2.663 1.00 59.85 279 MET B O 1
ATOM 5148 N N . ASN B 1 280 ? -31.419 10.004 -1.927 1.00 60.46 280 ASN B N 1
ATOM 5149 C CA . ASN B 1 280 ? -30.284 10.911 -1.868 1.00 57.48 280 ASN B CA 1
ATOM 5150 C C . ASN B 1 280 ? -30.082 11.671 -3.175 1.00 61.61 280 ASN B C 1
ATOM 5151 O O . ASN B 1 280 ? -29.600 12.807 -3.152 1.00 71.80 280 ASN B O 1
ATOM 5156 N N . GLN B 1 281 ? -30.453 11.088 -4.320 1.00 57.68 281 GLN B N 1
ATOM 5157 C CA . GLN B 1 281 ? -30.403 11.816 -5.592 1.00 58.26 281 GLN B CA 1
ATOM 5158 C C . GLN B 1 281 ? -31.679 12.585 -5.891 1.00 66.83 281 GLN B C 1
ATOM 5159 O O . GLN B 1 281 ? -31.785 13.180 -6.970 1.00 68.76 281 GLN B O 1
ATOM 5165 N N . ASP B 1 282 ? -32.657 12.573 -4.978 1.00 63.63 282 ASP B N 1
ATOM 5166 C CA . ASP B 1 282 ? -33.975 13.145 -5.243 1.00 64.40 282 ASP B CA 1
ATOM 5167 C C . ASP B 1 282 ? -34.605 12.543 -6.491 1.00 64.73 282 ASP B C 1
ATOM 5168 O O . ASP B 1 282 ? -35.324 13.219 -7.227 1.00 70.52 282 ASP B O 1
ATOM 5173 N N . ALA B 1 283 ? -34.337 11.265 -6.725 1.00 61.03 283 ALA B N 1
ATOM 5174 C CA . ALA B 1 283 ? -34.734 10.590 -7.951 1.00 59.54 283 ALA B CA 1
ATOM 5175 C C . ALA B 1 283 ? -35.379 9.248 -7.643 1.00 57.41 283 ALA B C 1
ATOM 5176 O O . ALA B 1 283 ? -35.314 8.323 -8.458 1.00 62.58 283 ALA B O 1
ATOM 5178 N N . LEU B 1 284 ? -35.989 9.128 -6.470 1.00 56.41 284 LEU B N 1
ATOM 5179 C CA . LEU B 1 284 ? -36.693 7.908 -6.101 1.00 56.15 284 LEU B CA 1
ATOM 5180 C C . LEU B 1 284 ? -38.078 7.917 -6.731 1.00 59.38 284 LEU B C 1
ATOM 5181 O O . LEU B 1 284 ? -38.848 8.852 -6.488 1.00 56.34 284 LEU B O 1
ATOM 5186 N N . PRO B 1 285 ? -38.428 6.924 -7.549 1.00 60.83 285 PRO B N 1
ATOM 5187 C CA . PRO B 1 285 ? -39.750 6.917 -8.193 1.00 56.29 285 PRO B CA 1
ATOM 5188 C C . PRO B 1 285 ? -40.862 6.677 -7.185 1.00 58.38 285 PRO B C 1
ATOM 5189 O O . PRO B 1 285 ? -40.647 6.142 -6.096 1.00 56.76 285 PRO B O 1
ATOM 5193 N N . GLU B 1 286 ? -42.078 7.071 -7.580 1.00 62.66 286 GLU B N 1
ATOM 5194 C CA . GLU B 1 286 ? -43.247 6.819 -6.740 1.00 61.59 286 GLU B CA 1
ATOM 5195 C C . GLU B 1 286 ? -43.610 5.335 -6.732 1.00 58.14 286 GLU B C 1
ATOM 5196 O O . GLU B 1 286 ? -43.805 4.741 -5.669 1.00 60.94 286 GLU B O 1
ATOM 5202 N N . LYS B 1 287 ? -43.699 4.718 -7.906 1.00 58.65 287 LYS B N 1
ATOM 5203 C CA . LYS B 1 287 ? -43.845 3.273 -7.959 1.00 60.33 287 LYS B CA 1
ATOM 5204 C C . LYS B 1 287 ? -42.547 2.593 -7.513 1.00 59.88 287 LYS B C 1
ATOM 5205 O O . LYS B 1 287 ? -41.445 3.109 -7.744 1.00 59.86 287 LYS B O 1
ATOM 5211 N N . PRO B 1 288 ? -42.648 1.436 -6.871 1.00 55.99 288 PRO B N 1
ATOM 5212 C CA . PRO B 1 288 ? -41.443 0.738 -6.421 1.00 50.24 288 PRO B CA 1
ATOM 5213 C C . PRO B 1 288 ? -40.599 0.254 -7.597 1.00 59.11 288 PRO B C 1
ATOM 5214 O O . PRO B 1 288 ? -41.080 0.069 -8.720 1.00 52.76 288 PRO B O 1
ATOM 5218 N N . LEU B 1 289 ? -39.309 0.050 -7.321 1.00 51.29 289 LEU B N 1
ATOM 5219 C CA . LEU B 1 289 ? -38.430 -0.528 -8.324 1.00 51.90 289 LEU B CA 1
ATOM 5220 C C . LEU B 1 289 ? -38.706 -2.021 -8.481 1.00 52.81 289 LEU B C 1
ATOM 5221 O O . LEU B 1 289 ? -39.130 -2.698 -7.531 1.00 49.80 289 LEU B O 1
ATOM 5226 N N . VAL B 1 290 ? -38.435 -2.538 -9.686 1.00 45.17 290 VAL B N 1
ATOM 5227 C CA . VAL B 1 290 ? -38.564 -3.962 -9.980 1.00 44.53 290 VAL B CA 1
ATOM 5228 C C . VAL B 1 290 ? -37.202 -4.504 -10.385 1.00 50.15 290 VAL B C 1
ATOM 5229 O O . VAL B 1 290 ? -36.471 -3.850 -11.141 1.00 47.51 290 VAL B O 1
ATOM 5233 N N . ALA B 1 291 ? -36.874 -5.708 -9.898 1.00 48.47 291 ALA B N 1
ATOM 5234 C CA . ALA B 1 291 ? -35.579 -6.337 -10.122 1.00 49.66 291 ALA B CA 1
ATOM 5235 C C . ALA B 1 291 ? -35.713 -7.624 -10.929 1.00 53.49 291 ALA B C 1
ATOM 5236 O O . ALA B 1 291 ? -36.572 -8.461 -10.646 1.00 53.55 291 ALA B O 1
ATOM 5238 N N . PHE B 1 292 ? -34.827 -7.789 -11.905 1.00 51.14 292 PHE B N 1
ATOM 5239 C CA . PHE B 1 292 ? -34.661 -9.045 -12.628 1.00 54.73 292 PHE B CA 1
ATOM 5240 C C . PHE B 1 292 ? -33.803 -9.996 -11.788 1.00 57.95 292 PHE B C 1
ATOM 5241 O O . PHE B 1 292 ? -32.609 -9.734 -11.581 1.00 61.17 292 PHE B O 1
ATOM 5249 N N . VAL B 1 293 ? -34.386 -11.112 -11.348 1.00 54.12 293 VAL B N 1
ATOM 5250 C CA . VAL B 1 293 ? -33.755 -11.990 -10.357 1.00 60.55 293 VAL B CA 1
ATOM 5251 C C . VAL B 1 293 ? -33.743 -13.452 -10.797 1.00 64.04 293 VAL B C 1
ATOM 5252 O O . VAL B 1 293 ? -34.766 -14.138 -10.681 1.00 71.02 293 VAL B O 1
ATOM 5256 N N . PRO B 1 294 ? -32.618 -13.982 -11.276 1.00 68.54 294 PRO B N 1
ATOM 5257 C CA . PRO B 1 294 ? -32.535 -15.434 -11.499 1.00 72.05 294 PRO B CA 1
ATOM 5258 C C . PRO B 1 294 ? -32.709 -16.207 -10.192 1.00 72.41 294 PRO B C 1
ATOM 5259 O O . PRO B 1 294 ? -32.279 -15.765 -9.124 1.00 66.48 294 PRO B O 1
ATOM 5263 N N . VAL B 1 295 ? -33.377 -17.361 -10.289 1.00 77.23 295 VAL B N 1
ATOM 5264 C CA . VAL B 1 295 ? -33.533 -18.315 -9.179 1.00 72.17 295 VAL B CA 1
ATOM 5265 C C . VAL B 1 295 ? -33.257 -19.727 -9.681 1.00 74.00 295 VAL B C 1
ATOM 5266 O O . VAL B 1 295 ? -33.624 -20.711 -9.040 1.00 81.53 295 VAL B O 1
ATOM 5270 N N . GLY B 1 309 ? -34.813 -20.401 -13.395 1.00 81.73 309 GLY B N 1
ATOM 5271 C CA . GLY B 1 309 ? -35.973 -19.540 -13.581 1.00 82.96 309 GLY B CA 1
ATOM 5272 C C . GLY B 1 309 ? -35.642 -18.062 -13.468 1.00 78.29 309 GLY B C 1
ATOM 5273 O O . GLY B 1 309 ? -34.530 -17.717 -13.078 1.00 79.89 309 GLY B O 1
ATOM 5274 N N . VAL B 1 310 ? -36.595 -17.188 -13.795 1.00 75.36 310 VAL B N 1
ATOM 5275 C CA . VAL B 1 310 ? -36.394 -15.743 -13.725 1.00 69.59 310 VAL B CA 1
ATOM 5276 C C . VAL B 1 310 ? -37.599 -15.104 -13.029 1.00 74.44 310 VAL B C 1
ATOM 5277 O O . VAL B 1 310 ? -38.742 -15.253 -13.482 1.00 68.49 310 VAL B O 1
ATOM 5281 N N . ILE B 1 311 ? -37.340 -14.395 -11.927 1.00 70.43 311 ILE B N 1
ATOM 5282 C CA . ILE B 1 311 ? -38.361 -13.702 -11.148 1.00 61.39 311 ILE B CA 1
ATOM 5283 C C . ILE B 1 311 ? -38.307 -12.216 -11.479 1.00 63.54 311 ILE B C 1
ATOM 5284 O O . ILE B 1 311 ? -37.224 -11.620 -11.515 1.00 61.06 311 ILE B O 1
ATOM 5289 N N . LEU B 1 312 ? -39.472 -11.609 -11.707 1.00 61.78 312 LEU B N 1
ATOM 5290 C CA . LEU B 1 312 ? -39.593 -10.155 -11.794 1.00 52.67 312 LEU B CA 1
ATOM 5291 C C . LEU B 1 312 ? -40.136 -9.720 -10.434 1.00 59.82 312 LEU B C 1
ATOM 5292 O O . LEU B 1 312 ? -41.345 -9.556 -10.245 1.00 60.89 312 LEU B O 1
ATOM 5297 N N . ALA B 1 313 ? -39.223 -9.555 -9.476 1.00 52.53 313 ALA B N 1
ATOM 5298 C CA . ALA B 1 313 ? -39.553 -9.306 -8.083 1.00 54.72 313 ALA B CA 1
ATOM 5299 C C . ALA B 1 313 ? -39.563 -7.810 -7.804 1.00 55.51 313 ALA B C 1
ATOM 5300 O O . ALA B 1 313 ? -38.597 -7.102 -8.114 1.00 54.90 313 ALA B O 1
ATOM 5302 N N . SER B 1 314 ? -40.666 -7.336 -7.235 1.00 56.36 314 SER B N 1
ATOM 5303 C CA . SER B 1 314 ? -40.741 -5.966 -6.763 1.00 56.88 314 SER B CA 1
ATOM 5304 C C . SER B 1 314 ? -39.775 -5.777 -5.608 1.00 53.76 314 SER B C 1
ATOM 5305 O O . SER B 1 314 ? -39.703 -6.612 -4.702 1.00 48.45 314 SER B O 1
ATOM 5308 N N . LEU B 1 315 ? -39.033 -4.666 -5.641 1.00 50.03 315 LEU B N 1
ATOM 5309 C CA . LEU B 1 315 ? -38.147 -4.347 -4.531 1.00 55.53 315 LEU B CA 1
ATOM 5310 C C . LEU B 1 315 ? -38.829 -3.526 -3.441 1.00 54.30 315 LEU B C 1
ATOM 5311 O O . LEU B 1 315 ? -38.267 -3.404 -2.342 1.00 52.31 315 LEU B O 1
ATOM 5316 N N . HIS B 1 316 ? -40.023 -2.975 -3.713 1.00 53.75 316 HIS B N 1
ATOM 5317 C CA . HIS B 1 316 ? -40.819 -2.243 -2.714 1.00 56.71 316 HIS B CA 1
ATOM 5318 C C . HIS B 1 316 ? -40.049 -1.056 -2.151 1.00 57.49 316 HIS B C 1
ATOM 5319 O O . HIS B 1 316 ? -40.026 -0.834 -0.942 1.00 55.59 316 HIS B O 1
ATOM 5326 N N . THR B 1 317 ? -39.414 -0.296 -3.033 1.00 54.20 317 THR B N 1
ATOM 5327 C CA . THR B 1 317 ? -38.671 0.886 -2.627 1.00 56.04 317 THR B CA 1
ATOM 5328 C C . THR B 1 317 ? -39.573 2.042 -2.239 1.00 53.64 317 THR B C 1
ATOM 5329 O O . THR B 1 317 ? -39.066 3.101 -1.870 1.00 56.38 317 THR B O 1
ATOM 5333 N N . ASP B 1 318 ? -40.883 1.861 -2.304 1.00 59.92 318 ASP B N 1
ATOM 5334 C CA . ASP B 1 318 ? -41.850 2.837 -1.815 1.00 63.66 318 ASP B CA 1
ATOM 5335 C C . ASP B 1 318 ? -42.216 2.618 -0.355 1.00 64.15 318 ASP B C 1
ATOM 5336 O O . ASP B 1 318 ? -42.970 3.418 0.207 1.00 67.54 318 ASP B O 1
ATOM 5341 N N . VAL B 1 319 ? -41.717 1.548 0.265 1.00 63.70 319 VAL B N 1
ATOM 5342 C CA . VAL B 1 319 ? -42.010 1.203 1.654 1.00 62.03 319 VAL B CA 1
ATOM 5343 C C . VAL B 1 319 ? -40.907 1.765 2.544 1.00 64.11 319 VAL B C 1
ATOM 5344 O O . VAL B 1 319 ? -39.721 1.669 2.208 1.00 64.98 319 VAL B O 1
ATOM 5348 N N . GLN B 1 320 ? -41.285 2.330 3.695 1.00 70.21 320 GLN B N 1
ATOM 5349 C CA . GLN B 1 320 ? -40.320 3.034 4.541 1.00 70.55 320 GLN B CA 1
ATOM 5350 C C . GLN B 1 320 ? -39.721 2.170 5.647 1.00 67.92 320 GLN B C 1
ATOM 5351 O O . GLN B 1 320 ? -38.508 2.179 5.849 1.00 68.34 320 GLN B O 1
ATOM 5357 N N . GLU B 1 321 ? -40.534 1.440 6.393 1.00 68.31 321 GLU B N 1
ATOM 5358 C CA . GLU B 1 321 ? -39.954 0.613 7.440 1.00 68.05 321 GLU B CA 1
ATOM 5359 C C . GLU B 1 321 ? -39.261 -0.607 6.838 1.00 66.17 321 GLU B C 1
ATOM 5360 O O . GLU B 1 321 ? -39.707 -1.182 5.837 1.00 60.96 321 GLU B O 1
ATOM 5366 N N . ALA B 1 322 ? -38.158 -1.001 7.474 1.00 63.15 322 ALA B N 1
ATOM 5367 C CA . ALA B 1 322 ? -37.314 -2.054 6.926 1.00 60.49 322 ALA B CA 1
ATOM 5368 C C . ALA B 1 322 ? -37.965 -3.428 7.072 1.00 60.15 322 ALA B C 1
ATOM 5369 O O . ALA B 1 322 ? -37.929 -4.241 6.138 1.00 58.38 322 ALA B O 1
ATOM 5371 N N . GLY B 1 323 ? -38.553 -3.716 8.237 1.00 64.09 323 GLY B N 1
ATOM 5372 C CA . GLY B 1 323 ? -39.209 -5.005 8.421 1.00 60.26 323 GLY B CA 1
ATOM 5373 C C . GLY B 1 323 ? -40.387 -5.199 7.482 1.00 53.27 323 GLY B C 1
ATOM 5374 O O . GLY B 1 323 ? -40.609 -6.292 6.961 1.00 57.76 323 GLY B O 1
ATOM 5375 N N . GLU B 1 324 ? -41.147 -4.139 7.244 1.00 51.92 324 GLU B N 1
ATOM 5376 C CA . GLU B 1 324 ? -42.223 -4.203 6.266 1.00 59.66 324 GLU B CA 1
ATOM 5377 C C . GLU B 1 324 ? -41.678 -4.528 4.871 1.00 62.37 324 GLU B C 1
ATOM 5378 O O . GLU B 1 324 ? -42.195 -5.418 4.175 1.00 55.17 324 GLU B O 1
ATOM 5384 N N . ARG B 1 325 ? -40.602 -3.834 4.466 1.00 60.29 325 ARG B N 1
ATOM 5385 C CA . ARG B 1 325 ? -40.036 -4.039 3.133 1.00 61.47 325 ARG B CA 1
ATOM 5386 C C . ARG B 1 325 ? -39.462 -5.444 2.973 1.00 56.34 325 ARG B C 1
ATOM 5387 O O . ARG B 1 325 ? -39.716 -6.107 1.958 1.00 52.95 325 ARG B O 1
ATOM 5395 N N . LEU B 1 326 ? -38.718 -5.930 3.967 1.00 51.20 326 LEU B N 1
ATOM 5396 C CA . LEU B 1 326 ? -38.215 -7.295 3.880 1.00 52.20 326 LEU B CA 1
ATOM 5397 C C . LEU B 1 326 ? -39.350 -8.296 3.646 1.00 56.05 326 LEU B C 1
ATOM 5398 O O . LEU B 1 326 ? -39.261 -9.143 2.751 1.00 53.12 326 LEU B O 1
ATOM 5403 N N . LEU B 1 327 ? -40.451 -8.188 4.406 1.00 59.90 327 LEU B N 1
ATOM 5404 C CA . LEU B 1 327 ? -41.497 -9.212 4.322 1.00 59.77 327 LEU B CA 1
ATOM 5405 C C . LEU B 1 327 ? -42.331 -9.097 3.048 1.00 56.74 327 LEU B C 1
ATOM 5406 O O . LEU B 1 327 ? -42.672 -10.121 2.441 1.00 58.27 327 LEU B O 1
ATOM 5411 N N . LYS B 1 328 ? -42.665 -7.876 2.617 1.00 50.59 328 LYS B N 1
ATOM 5412 C CA . LYS B 1 328 ? -43.288 -7.735 1.303 1.00 58.80 328 LYS B CA 1
ATOM 5413 C C . LYS B 1 328 ? -42.382 -8.273 0.197 1.00 58.65 328 LYS B C 1
ATOM 5414 O O . LYS B 1 328 ? -42.881 -8.806 -0.801 1.00 57.16 328 LYS B O 1
ATOM 5420 N N . ILE B 1 329 ? -41.056 -8.146 0.356 1.00 56.02 329 ILE B N 1
ATOM 5421 C CA . ILE B 1 329 ? -40.127 -8.755 -0.596 1.00 56.46 329 ILE B CA 1
ATOM 5422 C C . ILE B 1 329 ? -40.174 -10.273 -0.474 1.00 58.07 329 ILE B C 1
ATOM 5423 O O . ILE B 1 329 ? -40.198 -10.992 -1.483 1.00 62.37 329 ILE B O 1
ATOM 5428 N N . HIS B 1 330 ? -40.201 -10.784 0.760 1.00 54.15 330 HIS B N 1
ATOM 5429 C CA . HIS B 1 330 ? -40.160 -12.226 0.975 1.00 61.09 330 HIS B CA 1
ATOM 5430 C C . HIS B 1 330 ? -41.369 -12.912 0.341 1.00 67.19 330 HIS B C 1
ATOM 5431 O O . HIS B 1 330 ? -41.219 -13.834 -0.472 1.00 63.06 330 HIS B O 1
ATOM 5438 N N . HIS B 1 331 ? -42.582 -12.470 0.706 1.00 61.62 331 HIS B N 1
ATOM 5439 C CA . HIS B 1 331 ? -43.780 -13.075 0.137 1.00 64.33 331 HIS B CA 1
ATOM 5440 C C . HIS B 1 331 ? -43.877 -12.806 -1.355 1.00 66.94 331 HIS B C 1
ATOM 5441 O O . HIS B 1 331 ? -44.340 -13.672 -2.111 1.00 66.05 331 HIS B O 1
ATOM 5448 N N . GLY B 1 332 ? -43.427 -11.628 -1.798 1.00 59.93 332 GLY B N 1
ATOM 5449 C CA . GLY B 1 332 ? -43.502 -11.318 -3.211 1.00 61.94 332 GLY B CA 1
ATOM 5450 C C . GLY B 1 332 ? -42.675 -12.261 -4.064 1.00 68.85 332 GLY B C 1
ATOM 5451 O O . GLY B 1 332 ? -43.060 -12.582 -5.191 1.00 64.03 332 GLY B O 1
ATOM 5452 N N . MET B 1 333 ? -41.542 -12.730 -3.540 1.00 62.41 333 MET B N 1
ATOM 5453 C CA . MET B 1 333 ? -40.704 -13.652 -4.297 1.00 71.10 333 MET B CA 1
ATOM 5454 C C . MET B 1 333 ? -41.148 -15.097 -4.109 1.00 70.06 333 MET B C 1
ATOM 5455 O O . MET B 1 333 ? -41.128 -15.884 -5.064 1.00 64.60 333 MET B O 1
ATOM 5460 N N . GLU B 1 334 ? -41.538 -15.445 -2.882 1.00 63.66 334 GLU B N 1
ATOM 5461 C CA . GLU B 1 334 ? -42.173 -16.734 -2.620 1.00 73.36 334 GLU B CA 1
ATOM 5462 C C . GLU B 1 334 ? -43.309 -17.003 -3.605 1.00 76.15 334 GLU B C 1
ATOM 5463 O O . GLU B 1 334 ? -43.353 -18.051 -4.262 1.00 77.97 334 GLU B O 1
ATOM 5469 N N . GLU B 1 335 ? -44.225 -16.040 -3.737 1.00 75.10 335 GLU B N 1
ATOM 5470 C CA . GLU B 1 335 ? -45.377 -16.201 -4.615 1.00 74.29 335 GLU B CA 1
ATOM 5471 C C . GLU B 1 335 ? -44.982 -16.176 -6.087 1.00 76.60 335 GLU B C 1
ATOM 5472 O O . GLU B 1 335 ? -45.620 -16.850 -6.906 1.00 79.92 335 GLU B O 1
ATOM 5478 N N . ALA B 1 336 ? -43.939 -15.420 -6.449 1.00 76.88 336 ALA B N 1
ATOM 5479 C CA . ALA B 1 336 ? -43.540 -15.362 -7.854 1.00 75.95 336 ALA B CA 1
ATOM 5480 C C . ALA B 1 336 ? -42.852 -16.648 -8.294 1.00 78.66 336 ALA B C 1
ATOM 5481 O O . ALA B 1 336 ? -42.986 -17.056 -9.457 1.00 83.22 336 ALA B O 1
ATOM 5483 N N . LYS B 1 337 ? -42.115 -17.295 -7.391 1.00 72.98 337 LYS B N 1
ATOM 5484 C CA . LYS B 1 337 ? -41.537 -18.587 -7.730 1.00 82.31 337 LYS B CA 1
ATOM 5485 C C . LYS B 1 337 ? -42.629 -19.649 -7.880 1.00 87.72 337 LYS B C 1
ATOM 5486 O O . LYS B 1 337 ? -42.515 -20.539 -8.728 1.00 90.79 337 LYS B O 1
ATOM 5492 N N . GLN B 1 338 ? -43.703 -19.573 -7.075 1.00 87.87 338 GLN B N 1
ATOM 5493 C CA . GLN B 1 338 ? -44.728 -20.617 -7.111 1.00 89.13 338 GLN B CA 1
ATOM 5494 C C . GLN B 1 338 ? -45.477 -20.642 -8.441 1.00 91.61 338 GLN B C 1
ATOM 5495 O O . GLN B 1 338 ? -45.994 -21.691 -8.834 1.00 92.80 338 GLN B O 1
ATOM 5501 N N . ARG B 1 339 ? -45.517 -19.519 -9.161 1.00 88.26 339 ARG B N 1
ATOM 5502 C CA . ARG B 1 339 ? -46.033 -19.478 -10.525 1.00 88.63 339 ARG B CA 1
ATOM 5503 C C . ARG B 1 339 ? -45.190 -20.359 -11.454 1.00 91.30 339 ARG B C 1
ATOM 5504 O O . ARG B 1 339 ? -45.504 -20.511 -12.638 1.00 94.03 339 ARG B O 1
ATOM 5512 N N . TYR B 1 340 ? -44.117 -20.950 -10.926 1.00 91.12 340 TYR B N 1
ATOM 5513 C CA . TYR B 1 340 ? -43.295 -21.903 -11.662 1.00 94.29 340 TYR B CA 1
ATOM 5514 C C . TYR B 1 340 ? -43.481 -23.341 -11.205 1.00 96.80 340 TYR B C 1
ATOM 5515 O O . TYR B 1 340 ? -42.894 -24.242 -11.815 1.00 95.05 340 TYR B O 1
ATOM 5524 N N . ARG B 1 341 ? -44.254 -23.576 -10.141 1.00 97.47 341 ARG B N 1
ATOM 5525 C CA . ARG B 1 341 ? -44.389 -24.924 -9.596 1.00 101.60 341 ARG B CA 1
ATOM 5526 C C . ARG B 1 341 ? -44.869 -25.906 -10.660 1.00 106.01 341 ARG B C 1
ATOM 5527 O O . ARG B 1 341 ? -44.288 -26.985 -10.837 1.00 106.22 341 ARG B O 1
ATOM 5535 N N . HIS B 1 342 ? -45.913 -25.541 -11.393 1.00 103.67 342 HIS B N 1
ATOM 5536 C CA . HIS B 1 342 ? -46.547 -26.441 -12.357 1.00 103.08 342 HIS B CA 1
ATOM 5537 C C . HIS B 1 342 ? -46.102 -26.133 -13.778 1.00 100.79 342 HIS B C 1
ATOM 5538 O O . HIS B 1 342 ? -46.928 -25.928 -14.672 1.00 99.68 342 HIS B O 1
ATOM 5545 N N . MET B 1 343 ? -44.786 -26.096 -14.002 1.00 99.45 343 MET B N 1
ATOM 5546 C CA . MET B 1 343 ? -44.231 -25.774 -15.310 1.00 95.20 343 MET B CA 1
ATOM 5547 C C . MET B 1 343 ? -42.991 -26.612 -15.574 1.00 92.24 343 MET B C 1
ATOM 5548 O O . MET B 1 343 ? -42.132 -26.759 -14.703 1.00 94.14 343 MET B O 1
ATOM 5553 N N . SER B 1 344 ? -42.908 -27.148 -16.787 1.00 94.82 344 SER B N 1
ATOM 5554 C CA . SER B 1 344 ? -41.801 -27.938 -17.302 1.00 93.94 344 SER B CA 1
ATOM 5555 C C . SER B 1 344 ? -40.736 -27.035 -17.906 1.00 93.46 344 SER B C 1
ATOM 5556 O O . SER B 1 344 ? -41.014 -25.884 -18.267 1.00 90.94 344 SER B O 1
ATOM 5559 N N . PRO B 1 345 ? -39.498 -27.531 -18.035 1.00 94.04 345 PRO B N 1
ATOM 5560 C CA . PRO B 1 345 ? -38.441 -26.697 -18.633 1.00 91.09 345 PRO B CA 1
ATOM 5561 C C . PRO B 1 345 ? -38.849 -26.066 -19.955 1.00 94.35 345 PRO B C 1
ATOM 5562 O O . PRO B 1 345 ? -38.632 -24.863 -20.159 1.00 94.93 345 PRO B O 1
ATOM 5566 N N . GLU B 1 346 ? -39.458 -26.847 -20.854 1.00 91.17 346 GLU B N 1
ATOM 5567 C CA . GLU B 1 346 ? -39.979 -26.291 -22.099 1.00 89.34 346 GLU B CA 1
ATOM 5568 C C . GLU B 1 346 ? -40.930 -25.128 -21.830 1.00 90.83 346 GLU B C 1
ATOM 5569 O O . GLU B 1 346 ? -40.896 -24.110 -22.533 1.00 90.97 346 GLU B O 1
ATOM 5575 N N . GLU B 1 347 ? -41.782 -25.255 -20.809 1.00 93.85 347 GLU B N 1
ATOM 5576 C CA . GLU B 1 347 ? -42.708 -24.176 -20.480 1.00 91.23 347 GLU B CA 1
ATOM 5577 C C . GLU B 1 347 ? -41.955 -22.953 -19.963 1.00 88.82 347 GLU B C 1
ATOM 5578 O O . GLU B 1 347 ? -42.096 -21.852 -20.507 1.00 85.43 347 GLU B O 1
ATOM 5584 N N . ILE B 1 348 ? -41.135 -23.133 -18.918 1.00 86.10 348 ILE B N 1
ATOM 5585 C CA . ILE B 1 348 ? -40.402 -22.009 -18.328 1.00 89.11 348 ILE B CA 1
ATOM 5586 C C . ILE B 1 348 ? -39.633 -21.249 -19.402 1.00 87.47 348 ILE B C 1
ATOM 5587 O O . ILE B 1 348 ? -39.706 -20.017 -19.491 1.00 83.11 348 ILE B O 1
ATOM 5592 N N . VAL B 1 349 ? -38.890 -21.982 -20.235 1.00 83.46 349 VAL B N 1
ATOM 5593 C CA . VAL B 1 349 ? -38.099 -21.360 -21.297 1.00 85.66 349 VAL B CA 1
ATOM 5594 C C . VAL B 1 349 ? -38.978 -20.524 -22.218 1.00 82.01 349 VAL B C 1
ATOM 5595 O O . VAL B 1 349 ? -38.595 -19.421 -22.627 1.00 79.59 349 VAL B O 1
ATOM 5599 N N . ASN B 1 350 ? -40.164 -21.031 -22.564 1.00 82.68 350 ASN B N 1
ATOM 5600 C CA . ASN B 1 350 ? -41.040 -20.276 -23.451 1.00 83.99 350 ASN B CA 1
ATOM 5601 C C . ASN B 1 350 ? -41.737 -19.131 -22.725 1.00 80.95 350 ASN B C 1
ATOM 5602 O O . ASN B 1 350 ? -41.869 -18.033 -23.277 1.00 82.55 350 ASN B O 1
ATOM 5607 N N . TYR B 1 351 ? -42.210 -19.366 -21.502 1.00 82.85 351 TYR B N 1
ATOM 5608 C CA . TYR B 1 351 ? -42.752 -18.271 -20.707 1.00 80.16 351 TYR B CA 1
ATOM 5609 C C . TYR B 1 351 ? -41.693 -17.195 -20.474 1.00 78.17 351 TYR B C 1
ATOM 5610 O O . TYR B 1 351 ? -41.959 -15.997 -20.642 1.00 73.07 351 TYR B O 1
ATOM 5619 N N . THR B 1 352 ? -40.475 -17.608 -20.110 1.00 74.15 352 THR B N 1
ATOM 5620 C CA . THR B 1 352 ? -39.394 -16.647 -19.918 1.00 74.37 352 THR B CA 1
ATOM 5621 C C . THR B 1 352 ? -39.148 -15.833 -21.183 1.00 74.15 352 THR B C 1
ATOM 5622 O O . THR B 1 352 ? -39.058 -14.601 -21.134 1.00 74.46 352 THR B O 1
ATOM 5626 N N . ALA B 1 353 ? -39.047 -16.508 -22.333 1.00 77.63 353 ALA B N 1
ATOM 5627 C CA . ALA B 1 353 ? -38.704 -15.820 -23.575 1.00 75.73 353 ALA B CA 1
ATOM 5628 C C . ALA B 1 353 ? -39.816 -14.878 -24.022 1.00 76.50 353 ALA B C 1
ATOM 5629 O O . ALA B 1 353 ? -39.538 -13.803 -24.571 1.00 73.84 353 ALA B O 1
ATOM 5631 N N . LEU B 1 354 ? -41.078 -15.265 -23.813 1.00 73.63 354 LEU B N 1
ATOM 5632 C CA . LEU B 1 354 ? -42.192 -14.418 -24.240 1.00 80.39 354 LEU B CA 1
ATOM 5633 C C . LEU B 1 354 ? -42.382 -13.220 -23.312 1.00 74.15 354 LEU B C 1
ATOM 5634 O O . LEU B 1 354 ? -42.686 -12.115 -23.776 1.00 73.99 354 LEU B O 1
ATOM 5639 N N . THR B 1 355 ? -42.217 -13.424 -22.004 1.00 72.72 355 THR B N 1
ATOM 5640 C CA . THR B 1 355 ? -42.390 -12.336 -21.045 1.00 73.90 355 THR B CA 1
ATOM 5641 C C . THR B 1 355 ? -41.392 -11.206 -21.298 1.00 71.56 355 THR B C 1
ATOM 5642 O O . THR B 1 355 ? -41.740 -10.025 -21.182 1.00 68.64 355 THR B O 1
ATOM 5646 N N . LEU B 1 356 ? -40.153 -11.546 -21.672 1.00 70.72 356 LEU B N 1
ATOM 5647 C CA . LEU B 1 356 ? -39.060 -10.579 -21.735 1.00 63.97 356 LEU B CA 1
ATOM 5648 C C . LEU B 1 356 ? -38.860 -9.961 -23.113 1.00 65.98 356 LEU B C 1
ATOM 5649 O O . LEU B 1 356 ? -38.085 -9.003 -23.229 1.00 60.62 356 LEU B O 1
ATOM 5654 N N . ALA B 1 357 ? -39.521 -10.481 -24.150 1.00 65.83 357 ALA B N 1
ATOM 5655 C CA . ALA B 1 357 ? -39.384 -9.908 -25.488 1.00 61.84 357 ALA B CA 1
ATOM 5656 C C . ALA B 1 357 ? -39.677 -8.415 -25.548 1.00 54.60 357 ALA B C 1
ATOM 5657 O O . ALA B 1 357 ? -38.958 -7.709 -26.274 1.00 59.83 357 ALA B O 1
ATOM 5659 N N . PRO B 1 358 ? -40.702 -7.876 -24.879 1.00 57.85 358 PRO B N 1
ATOM 5660 C CA . PRO B 1 358 ? -40.851 -6.409 -24.877 1.00 58.33 358 PRO B CA 1
ATOM 5661 C C . PRO B 1 358 ? -39.695 -5.702 -24.194 1.00 56.06 358 PRO B C 1
ATOM 5662 O O . PRO B 1 358 ? -39.275 -4.636 -24.656 1.00 55.61 358 PRO B O 1
ATOM 5666 N N . ALA B 1 359 ? -39.176 -6.256 -23.096 1.00 53.26 359 ALA B N 1
ATOM 5667 C CA . ALA B 1 359 ? -38.019 -5.640 -22.456 1.00 57.72 359 ALA B CA 1
ATOM 5668 C C . ALA B 1 359 ? -36.811 -5.651 -23.390 1.00 57.99 359 ALA B C 1
ATOM 5669 O O . ALA B 1 359 ? -36.060 -4.667 -23.457 1.00 55.63 359 ALA B O 1
ATOM 5671 N N . ALA B 1 360 ? -36.626 -6.744 -24.143 1.00 54.08 360 ALA B N 1
ATOM 5672 C CA . ALA B 1 360 ? -35.517 -6.799 -25.092 1.00 54.03 360 ALA B CA 1
ATOM 5673 C C . ALA B 1 360 ? -35.649 -5.716 -26.150 1.00 55.33 360 ALA B C 1
ATOM 5674 O O . ALA B 1 360 ? -34.661 -5.060 -26.497 1.00 54.96 360 ALA B O 1
ATOM 5676 N N . PHE B 1 361 ? -36.868 -5.497 -26.655 1.00 55.33 361 PHE B N 1
ATOM 5677 C CA . PHE B 1 361 ? -37.082 -4.443 -27.641 1.00 54.32 361 PHE B CA 1
ATOM 5678 C C . PHE B 1 361 ? -36.743 -3.084 -27.059 1.00 54.89 361 PHE B C 1
ATOM 5679 O O . PHE B 1 361 ? -36.190 -2.220 -27.759 1.00 56.23 361 PHE B O 1
ATOM 5687 N N . HIS B 1 362 ? -37.081 -2.863 -25.784 1.00 47.80 362 HIS B N 1
ATOM 5688 C CA . HIS B 1 362 ? -36.808 -1.550 -25.209 1.00 54.22 362 HIS B CA 1
ATOM 5689 C C . HIS B 1 362 ? -35.311 -1.347 -24.958 1.00 53.63 362 HIS B C 1
ATOM 5690 O O . HIS B 1 362 ? -34.787 -0.266 -25.242 1.00 48.87 362 HIS B O 1
ATOM 5697 N N . LEU B 1 363 ? -34.629 -2.358 -24.387 1.00 49.03 363 LEU B N 1
ATOM 5698 C CA . LEU B 1 363 ? -33.174 -2.295 -24.194 1.00 58.32 363 LEU B CA 1
ATOM 5699 C C . LEU B 1 363 ? -32.452 -1.954 -25.494 1.00 56.88 363 LEU B C 1
ATOM 5700 O O . LEU B 1 363 ? -31.630 -1.030 -25.535 1.00 50.44 363 LEU B O 1
ATOM 5705 N N . LEU B 1 364 ? -32.801 -2.666 -26.577 1.00 54.07 364 LEU B N 1
ATOM 5706 C CA . LEU B 1 364 ? -32.123 -2.498 -27.856 1.00 59.67 364 LEU B CA 1
ATOM 5707 C C . LEU B 1 364 ? -32.391 -1.132 -28.476 1.00 58.10 364 LEU B C 1
ATOM 5708 O O . LEU B 1 364 ? -31.530 -0.585 -29.180 1.00 60.01 364 LEU B O 1
ATOM 5713 N N . THR B 1 365 ? -33.581 -0.576 -28.261 1.00 51.88 365 THR B N 1
ATOM 5714 C CA . THR B 1 365 ? -33.971 0.589 -29.045 1.00 54.35 365 THR B CA 1
ATOM 5715 C C . THR B 1 365 ? -34.231 1.846 -28.238 1.00 57.43 365 THR B C 1
ATOM 5716 O O . THR B 1 365 ? -34.065 2.944 -28.785 1.00 57.95 365 THR B O 1
ATOM 5720 N N . GLY B 1 366 ? -34.607 1.731 -26.959 1.00 54.78 366 GLY B N 1
ATOM 5721 C CA . GLY B 1 366 ? -35.012 2.904 -26.210 1.00 51.00 366 GLY B CA 1
ATOM 5722 C C . GLY B 1 366 ? -36.296 3.540 -26.708 1.00 63.04 366 GLY B C 1
ATOM 5723 O O . GLY B 1 366 ? -36.569 4.695 -26.372 1.00 68.43 366 GLY B O 1
ATOM 5724 N N . LEU B 1 367 ? -37.103 2.817 -27.494 1.00 58.29 367 LEU B N 1
ATOM 5725 C CA . LEU B 1 367 ? -38.330 3.357 -28.079 1.00 62.36 367 LEU B CA 1
ATOM 5726 C C . LEU B 1 367 ? -39.602 2.856 -27.407 1.00 60.36 367 LEU B C 1
ATOM 5727 O O . LEU B 1 367 ? -40.690 3.082 -27.948 1.00 61.80 367 LEU B O 1
ATOM 5732 N N . ALA B 1 368 ? -39.496 2.184 -26.243 1.00 53.68 368 ALA B N 1
ATOM 5733 C CA . ALA B 1 368 ? -40.650 1.622 -25.551 1.00 49.72 368 ALA B CA 1
ATOM 5734 C C . ALA B 1 368 ? -40.513 1.686 -24.015 1.00 51.41 368 ALA B C 1
ATOM 5735 O O . ALA B 1 368 ? -40.550 0.647 -23.335 1.00 42.33 368 ALA B O 1
ATOM 5737 N N . PRO B 1 369 ? -40.415 2.896 -23.435 1.00 51.17 369 PRO B N 1
ATOM 5738 C CA . PRO B 1 369 ? -40.177 3.022 -21.984 1.00 49.29 369 PRO B CA 1
ATOM 5739 C C . PRO B 1 369 ? -41.160 2.262 -21.107 1.00 54.58 369 PRO B C 1
ATOM 5740 O O . PRO B 1 369 ? -40.785 1.746 -20.040 1.00 49.98 369 PRO B O 1
ATOM 5744 N N . LYS B 1 370 ? -42.422 2.196 -21.522 1.00 54.91 370 LYS B N 1
ATOM 5745 C CA . LYS B 1 370 ? -43.409 1.440 -20.772 1.00 55.68 370 LYS B CA 1
ATOM 5746 C C . LYS B 1 370 ? -43.073 -0.048 -20.707 1.00 52.75 370 LYS B C 1
ATOM 5747 O O . LYS B 1 370 ? -43.630 -0.757 -19.863 1.00 54.84 370 LYS B O 1
ATOM 5753 N N . TRP B 1 371 ? -42.191 -0.543 -21.574 1.00 52.34 371 TRP B N 1
ATOM 5754 C CA . TRP B 1 371 ? -41.826 -1.958 -21.591 1.00 58.12 371 TRP B CA 1
ATOM 5755 C C . TRP B 1 371 ? -40.555 -2.255 -20.786 1.00 57.12 371 TRP B C 1
ATOM 5756 O O . TRP B 1 371 ? -40.063 -3.385 -20.842 1.00 58.93 371 TRP B O 1
ATOM 5767 N N . GLN B 1 372 ? -40.021 -1.272 -20.042 1.00 53.56 372 GLN B N 1
ATOM 5768 C CA . GLN B 1 372 ? -38.755 -1.464 -19.331 1.00 54.40 372 GLN B CA 1
ATOM 5769 C C . GLN B 1 372 ? -38.751 -2.755 -18.507 1.00 50.62 372 GLN B C 1
ATOM 5770 O O . GLN B 1 372 ? -37.759 -3.491 -18.514 1.00 49.18 372 GLN B O 1
ATOM 5776 N N . THR B 1 373 ? -39.850 -3.034 -17.786 1.00 52.51 373 THR B N 1
ATOM 5777 C CA . THR B 1 373 ? -40.125 -4.314 -17.124 1.00 48.71 373 THR B CA 1
ATOM 5778 C C . THR B 1 373 ? -39.246 -4.586 -15.899 1.00 47.80 373 THR B C 1
ATOM 5779 O O . THR B 1 373 ? -39.675 -5.253 -14.950 1.00 50.14 373 THR B O 1
ATOM 5783 N N . PHE B 1 374 ? -38.002 -4.126 -15.906 1.00 49.79 374 PHE B N 1
ATOM 5784 C CA . PHE B 1 374 ? -37.222 -4.223 -14.689 1.00 51.32 374 PHE B CA 1
ATOM 5785 C C . PHE B 1 374 ? -36.194 -3.110 -14.687 1.00 51.35 374 PHE B C 1
ATOM 5786 O O . PHE B 1 374 ? -35.721 -2.674 -15.737 1.00 50.74 374 PHE B O 1
ATOM 5794 N N . ASN B 1 375 ? -35.873 -2.638 -13.490 1.00 52.69 375 ASN B N 1
ATOM 5795 C CA . ASN B 1 375 ? -34.973 -1.508 -13.375 1.00 49.99 375 ASN B CA 1
ATOM 5796 C C . ASN B 1 375 ? -33.535 -1.927 -13.148 1.00 47.48 375 ASN B C 1
ATOM 5797 O O . ASN B 1 375 ? -32.634 -1.126 -13.414 1.00 45.91 375 ASN B O 1
ATOM 5802 N N . VAL B 1 376 ? -33.293 -3.169 -12.726 1.00 47.13 376 VAL B N 1
ATOM 5803 C CA . VAL B 1 376 ? -31.943 -3.607 -12.389 1.00 49.35 376 VAL B CA 1
ATOM 5804 C C . VAL B 1 376 ? -31.900 -5.131 -12.376 1.00 48.06 376 VAL B C 1
ATOM 5805 O O . VAL B 1 376 ? -32.911 -5.792 -12.132 1.00 52.67 376 VAL B O 1
ATOM 5809 N N . VAL B 1 377 ? -30.718 -5.688 -12.626 1.00 51.97 377 VAL B N 1
ATOM 5810 C CA . VAL B 1 377 ? -30.445 -7.113 -12.443 1.00 49.07 377 VAL B CA 1
ATOM 5811 C C . VAL B 1 377 ? -29.818 -7.307 -11.075 1.00 51.00 377 VAL B C 1
ATOM 5812 O O . VAL B 1 377 ? -28.898 -6.576 -10.704 1.00 53.32 377 VAL B O 1
ATOM 5816 N N . ILE B 1 378 ? -30.318 -8.272 -10.316 1.00 55.18 378 ILE B N 1
ATOM 5817 C CA . ILE B 1 378 ? -29.704 -8.681 -9.059 1.00 52.50 378 ILE B CA 1
ATOM 5818 C C . ILE B 1 378 ? -29.422 -10.173 -9.178 1.00 55.91 378 ILE B C 1
ATOM 5819 O O . ILE B 1 378 ? -30.324 -11.001 -8.992 1.00 60.40 378 ILE B O 1
ATOM 5824 N N . SER B 1 379 ? -28.176 -10.523 -9.488 1.00 53.79 379 SER B N 1
ATOM 5825 C CA . SER B 1 379 ? -27.790 -11.901 -9.742 1.00 55.43 379 SER B CA 1
ATOM 5826 C C . SER B 1 379 ? -27.113 -12.490 -8.516 1.00 63.46 379 SER B C 1
ATOM 5827 O O . SER B 1 379 ? -26.325 -11.820 -7.846 1.00 59.65 379 SER B O 1
ATOM 5830 N N . ASN B 1 380 ? -27.421 -13.749 -8.230 1.00 64.54 380 ASN B N 1
ATOM 5831 C CA . ASN B 1 380 ? -26.903 -14.415 -7.043 1.00 63.63 380 ASN B CA 1
ATOM 5832 C C . ASN B 1 380 ? -26.467 -15.808 -7.456 1.00 69.64 380 ASN B C 1
ATOM 5833 O O . ASN B 1 380 ? -27.307 -16.663 -7.735 1.00 77.11 380 ASN B O 1
ATOM 5838 N N . VAL B 1 381 ? -25.162 -16.031 -7.517 1.00 71.67 381 VAL B N 1
ATOM 5839 C CA . VAL B 1 381 ? -24.649 -17.325 -7.949 1.00 75.61 381 VAL B CA 1
ATOM 5840 C C . VAL B 1 381 ? -23.739 -17.888 -6.856 1.00 77.50 381 VAL B C 1
ATOM 5841 O O . VAL B 1 381 ? -22.604 -17.412 -6.672 1.00 74.09 381 VAL B O 1
ATOM 5845 N N . PRO B 1 382 ? -24.204 -18.894 -6.103 1.00 79.45 382 PRO B N 1
ATOM 5846 C CA . PRO B 1 382 ? -23.489 -19.310 -4.885 1.00 78.50 382 PRO B CA 1
ATOM 5847 C C . PRO B 1 382 ? -22.092 -19.844 -5.177 1.00 71.13 382 PRO B C 1
ATOM 5848 O O . PRO B 1 382 ? -21.808 -20.340 -6.269 1.00 74.10 382 PRO B O 1
ATOM 5852 N N . GLY B 1 383 ? -21.215 -19.735 -4.176 1.00 70.60 383 GLY B N 1
ATOM 5853 C CA . GLY B 1 383 ? -19.828 -20.116 -4.326 1.00 71.49 383 GLY B CA 1
ATOM 5854 C C . GLY B 1 383 ? -19.365 -21.177 -3.348 1.00 73.44 383 GLY B C 1
ATOM 5855 O O . GLY B 1 383 ? -20.168 -21.907 -2.758 1.00 75.95 383 GLY B O 1
ATOM 5856 N N . PRO B 1 384 ? -18.049 -21.270 -3.151 1.00 71.58 384 PRO B N 1
ATOM 5857 C CA . PRO B 1 384 ? -17.482 -22.354 -2.335 1.00 73.56 384 PRO B CA 1
ATOM 5858 C C . PRO B 1 384 ? -17.690 -22.154 -0.837 1.00 76.73 384 PRO B C 1
ATOM 5859 O O . PRO B 1 384 ? -17.580 -21.040 -0.308 1.00 68.01 384 PRO B O 1
ATOM 5863 N N . SER B 1 385 ? -17.957 -23.271 -0.149 1.00 75.18 385 SER B N 1
ATOM 5864 C CA . SER B 1 385 ? -18.413 -23.257 1.238 1.00 76.64 385 SER B CA 1
ATOM 5865 C C . SER B 1 385 ? -17.290 -23.242 2.267 1.00 73.17 385 SER B C 1
ATOM 5866 O O . SER B 1 385 ? -17.584 -23.144 3.464 1.00 75.07 385 SER B O 1
ATOM 5869 N N . ARG B 1 386 ? -16.030 -23.332 1.853 1.00 74.38 386 ARG B N 1
ATOM 5870 C CA . ARG B 1 386 ? -14.901 -23.468 2.765 1.00 74.55 386 ARG B CA 1
ATOM 5871 C C . ARG B 1 386 ? -13.749 -22.591 2.287 1.00 74.06 386 ARG B C 1
ATOM 5872 O O . ARG B 1 386 ? -13.672 -22.258 1.101 1.00 69.43 386 ARG B O 1
ATOM 5880 N N . PRO B 1 387 ? -12.842 -22.201 3.193 1.00 72.18 387 PRO B N 1
ATOM 5881 C CA . PRO B 1 387 ? -11.752 -21.297 2.797 1.00 69.45 387 PRO B CA 1
ATOM 5882 C C . PRO B 1 387 ? -10.858 -21.911 1.727 1.00 69.84 387 PRO B C 1
ATOM 5883 O O . PRO B 1 387 ? -10.781 -23.133 1.555 1.00 71.84 387 PRO B O 1
ATOM 5887 N N . LEU B 1 388 ? -10.187 -21.030 0.985 1.00 68.00 388 LEU B N 1
ATOM 5888 C CA . LEU B 1 388 ? -9.444 -21.440 -0.196 1.00 67.12 388 LEU B CA 1
ATOM 5889 C C . LEU B 1 388 ? -8.109 -20.712 -0.230 1.00 63.94 388 LEU B C 1
ATOM 5890 O O . LEU B 1 388 ? -7.908 -19.688 0.431 1.00 62.06 388 LEU B O 1
ATOM 5895 N N . TYR B 1 389 ? -7.176 -21.289 -0.984 1.00 71.57 389 TYR B N 1
ATOM 5896 C CA . TYR B 1 389 ? -5.814 -20.782 -1.065 1.00 67.66 389 TYR B CA 1
ATOM 5897 C C . TYR B 1 389 ? -5.314 -20.962 -2.486 1.00 67.90 389 TYR B C 1
ATOM 5898 O O . TYR B 1 389 ? -5.677 -21.931 -3.163 1.00 65.65 389 TYR B O 1
ATOM 5907 N N . TRP B 1 390 ? -4.510 -20.001 -2.939 1.00 70.60 390 TRP B N 1
ATOM 5908 C CA . TRP B 1 390 ? -3.687 -20.138 -4.138 1.00 74.31 390 TRP B CA 1
ATOM 5909 C C . TRP B 1 390 ? -2.253 -20.212 -3.647 1.00 69.23 390 TRP B C 1
ATOM 5910 O O . TRP B 1 390 ? -1.755 -19.247 -3.057 1.00 65.10 390 TRP B O 1
ATOM 5921 N N . ASN B 1 391 ? -1.617 -21.364 -3.871 1.00 74.28 391 ASN B N 1
ATOM 5922 C CA . ASN B 1 391 ? -0.250 -21.651 -3.420 1.00 71.74 391 ASN B CA 1
ATOM 5923 C C . ASN B 1 391 ? 0.034 -21.018 -2.059 1.00 71.78 391 ASN B C 1
ATOM 5924 O O . ASN B 1 391 ? 1.009 -20.284 -1.868 1.00 70.14 391 ASN B O 1
ATOM 5929 N N . GLY B 1 392 ? -0.870 -21.294 -1.106 1.00 70.89 392 GLY B N 1
ATOM 5930 C CA . GLY B 1 392 ? -0.767 -20.793 0.249 1.00 68.73 392 GLY B CA 1
ATOM 5931 C C . GLY B 1 392 ? -1.189 -19.354 0.454 1.00 67.91 392 GLY B C 1
ATOM 5932 O O . GLY B 1 392 ? -1.114 -18.860 1.585 1.00 67.74 392 GLY B O 1
ATOM 5933 N N . ALA B 1 393 ? -1.618 -18.653 -0.591 1.00 66.64 393 ALA B N 1
ATOM 5934 C CA . ALA B 1 393 ? -2.202 -17.330 -0.424 1.00 66.06 393 ALA B CA 1
ATOM 5935 C C . ALA B 1 393 ? -3.697 -17.511 -0.185 1.00 62.26 393 ALA B C 1
ATOM 5936 O O . ALA B 1 393 ? -4.406 -18.063 -1.033 1.00 64.33 393 ALA B O 1
ATOM 5938 N N . LYS B 1 394 ? -4.169 -17.083 0.977 1.00 63.51 394 LYS B N 1
ATOM 5939 C CA . LYS B 1 394 ? -5.579 -17.256 1.309 1.00 67.13 394 LYS B CA 1
ATOM 5940 C C . LYS B 1 394 ? -6.432 -16.284 0.496 1.00 56.42 394 LYS B C 1
ATOM 5941 O O . LYS B 1 394 ? -6.206 -15.068 0.516 1.00 52.28 394 LYS B O 1
ATOM 5947 N N . LEU B 1 395 ? -7.401 -16.816 -0.223 1.00 54.30 395 LEU B N 1
ATOM 5948 C CA . LEU B 1 395 ? -8.443 -15.966 -0.781 1.00 60.38 395 LEU B CA 1
ATOM 5949 C C . LEU B 1 395 ? -9.233 -15.335 0.359 1.00 56.08 395 LEU B C 1
ATOM 5950 O O . LEU B 1 395 ? -9.833 -16.049 1.167 1.00 61.78 395 LEU B O 1
ATOM 5955 N N . GLU B 1 396 ? -9.205 -14.000 0.446 1.00 56.27 396 GLU B N 1
ATOM 5956 C CA . GLU B 1 396 ? -9.965 -13.260 1.452 1.00 56.57 396 GLU B CA 1
ATOM 5957 C C . GLU B 1 396 ? -11.337 -12.773 0.976 1.00 64.34 396 GLU B C 1
ATOM 5958 O O . GLU B 1 396 ? -12.168 -12.406 1.817 1.00 63.38 396 GLU B O 1
ATOM 5964 N N . GLY B 1 397 ? -11.589 -12.730 -0.335 1.00 64.77 397 GLY B N 1
ATOM 5965 C CA . GLY B 1 397 ? -12.847 -12.233 -0.870 1.00 57.59 397 GLY B CA 1
ATOM 5966 C C . GLY B 1 397 ? -12.865 -12.284 -2.388 1.00 64.88 397 GLY B C 1
ATOM 5967 O O . GLY B 1 397 ? -11.863 -11.939 -3.031 1.00 62.27 397 GLY B O 1
ATOM 5968 N N . MET B 1 398 ? -13.982 -12.735 -2.972 1.00 59.79 398 MET B N 1
ATOM 5969 C CA . MET B 1 398 ? -14.143 -12.864 -4.417 1.00 56.73 398 MET B CA 1
ATOM 5970 C C . MET B 1 398 ? -15.405 -12.109 -4.827 1.00 62.60 398 MET B C 1
ATOM 5971 O O . MET B 1 398 ? -16.484 -12.356 -4.276 1.00 60.15 398 MET B O 1
ATOM 5976 N N . TYR B 1 399 ? -15.262 -11.185 -5.783 1.00 59.15 399 TYR B N 1
ATOM 5977 C CA . TYR B 1 399 ? -16.301 -10.213 -6.124 1.00 51.43 399 TYR B CA 1
ATOM 5978 C C . TYR B 1 399 ? -16.519 -10.214 -7.630 1.00 58.49 399 TYR B C 1
ATOM 5979 O O . TYR B 1 399 ? -15.597 -9.848 -8.391 1.00 50.45 399 TYR B O 1
ATOM 5988 N N . PRO B 1 400 ? -17.698 -10.585 -8.106 1.00 57.14 400 PRO B N 1
ATOM 5989 C CA . PRO B 1 400 ? -17.947 -10.556 -9.542 1.00 53.84 400 PRO B CA 1
ATOM 5990 C C . PRO B 1 400 ? -18.058 -9.123 -10.052 1.00 53.57 400 PRO B C 1
ATOM 5991 O O . PRO B 1 400 ? -18.413 -8.200 -9.313 1.00 46.30 400 PRO B O 1
ATOM 5995 N N . VAL B 1 401 ? -17.730 -8.952 -11.336 1.00 49.31 401 VAL B N 1
ATOM 5996 C CA . VAL B 1 401 ? -17.786 -7.665 -12.028 1.00 47.84 401 VAL B CA 1
ATOM 5997 C C . VAL B 1 401 ? -18.607 -7.909 -13.274 1.00 42.95 401 VAL B C 1
ATOM 5998 O O . VAL B 1 401 ? -18.180 -8.653 -14.163 1.00 43.49 401 VAL B O 1
ATOM 6002 N N . SER B 1 402 ? -19.789 -7.316 -13.342 1.00 43.33 402 SER B N 1
ATOM 6003 C CA . SER B 1 402 ? -20.697 -7.756 -14.385 1.00 45.27 402 SER B CA 1
ATOM 6004 C C . SER B 1 402 ? -20.813 -6.697 -15.499 1.00 48.03 402 SER B C 1
ATOM 6005 O O . SER B 1 402 ? -19.914 -5.861 -15.673 1.00 46.08 402 SER B O 1
ATOM 6008 N N . ILE B 1 403 ? -21.922 -6.730 -16.242 1.00 43.03 403 ILE B N 1
ATOM 6009 C CA . ILE B 1 403 ? -22.106 -5.935 -17.454 1.00 38.51 403 ILE B CA 1
ATOM 6010 C C . ILE B 1 403 ? -23.243 -4.940 -17.228 1.00 40.46 403 ILE B C 1
ATOM 6011 O O . ILE B 1 403 ? -24.364 -5.340 -16.891 1.00 44.56 403 ILE B O 1
ATOM 6016 N N . ASP B 1 404 ? -22.959 -3.658 -17.436 1.00 39.09 404 ASP B N 1
ATOM 6017 C CA . ASP B 1 404 ? -23.949 -2.618 -17.675 1.00 39.62 404 ASP B CA 1
ATOM 6018 C C . ASP B 1 404 ? -24.311 -2.517 -19.164 1.00 47.22 404 ASP B C 1
ATOM 6019 O O . ASP B 1 404 ? -23.521 -2.855 -20.059 1.00 43.19 404 ASP B O 1
ATOM 6024 N N . MET B 1 405 ? -25.508 -1.982 -19.408 1.00 44.59 405 MET B N 1
ATOM 6025 C CA . MET B 1 405 ? -26.056 -1.747 -20.735 1.00 45.98 405 MET B CA 1
ATOM 6026 C C . MET B 1 405 ? -26.744 -0.389 -20.746 1.00 50.16 405 MET B C 1
ATOM 6027 O O . MET B 1 405 ? -27.153 0.122 -19.695 1.00 42.84 405 MET B O 1
ATOM 6032 N N . ASP B 1 406 ? -26.892 0.178 -21.957 1.00 49.16 406 ASP B N 1
ATOM 6033 C CA . ASP B 1 406 ? -27.884 1.223 -22.192 1.00 48.20 406 ASP B CA 1
ATOM 6034 C C . ASP B 1 406 ? -29.206 0.820 -21.547 1.00 49.86 406 ASP B C 1
ATOM 6035 O O . ASP B 1 406 ? -29.727 -0.265 -21.817 1.00 46.34 406 ASP B O 1
ATOM 6040 N N . ARG B 1 407 ? -29.736 1.694 -20.688 1.00 48.05 407 ARG B N 1
ATOM 6041 C CA . ARG B 1 407 ? -30.989 1.531 -19.941 1.00 51.67 407 ARG B CA 1
ATOM 6042 C C . ARG B 1 407 ? -30.921 0.452 -18.857 1.00 48.17 407 ARG B C 1
ATOM 6043 O O . ARG B 1 407 ? -31.962 0.109 -18.271 1.00 51.10 407 ARG B O 1
ATOM 6051 N N . LEU B 1 408 ? -29.712 -0.084 -18.549 1.00 44.98 408 LEU B N 1
ATOM 6052 C CA . LEU B 1 408 ? -29.425 -0.811 -17.298 1.00 45.51 408 LEU B CA 1
ATOM 6053 C C . LEU B 1 408 ? -28.076 -0.296 -16.767 1.00 46.78 408 LEU B C 1
ATOM 6054 O O . LEU B 1 408 ? -27.056 -0.983 -16.802 1.00 41.00 408 LEU B O 1
ATOM 6059 N N . ALA B 1 409 ? -28.073 0.930 -16.230 1.00 45.89 409 ALA B N 1
ATOM 6060 C CA . ALA B 1 409 ? -26.822 1.530 -15.773 1.00 46.41 409 ALA B CA 1
ATOM 6061 C C . ALA B 1 409 ? -26.165 0.721 -14.658 1.00 49.72 409 ALA B C 1
ATOM 6062 O O . ALA B 1 409 ? -24.932 0.731 -14.543 1.00 45.46 409 ALA B O 1
ATOM 6064 N N . LEU B 1 410 ? -26.954 -0.014 -13.861 1.00 45.19 410 LEU B N 1
ATOM 6065 C CA . LEU B 1 410 ? -26.468 -0.670 -12.654 1.00 39.48 410 LEU B CA 1
ATOM 6066 C C . LEU B 1 410 ? -26.722 -2.167 -12.727 1.00 45.41 410 LEU B C 1
ATOM 6067 O O . LEU B 1 410 ? -27.823 -2.603 -13.079 1.00 47.47 410 LEU B O 1
ATOM 6072 N N . ASN B 1 411 ? -25.703 -2.953 -12.402 1.00 45.63 411 ASN B N 1
ATOM 6073 C CA . ASN B 1 411 ? -25.842 -4.397 -12.326 1.00 45.13 411 ASN B CA 1
ATOM 6074 C C . ASN B 1 411 ? -25.299 -4.855 -10.979 1.00 53.69 411 ASN B C 1
ATOM 6075 O O . ASN B 1 411 ? -24.120 -4.633 -10.669 1.00 51.66 411 ASN B O 1
ATOM 6080 N N . MET B 1 412 ? -26.160 -5.467 -10.176 1.00 44.55 412 MET B N 1
ATOM 6081 C CA . MET B 1 412 ? -25.795 -5.923 -8.846 1.00 45.25 412 MET B CA 1
ATOM 6082 C C . MET B 1 412 ? -25.568 -7.420 -8.914 1.00 52.39 412 MET B C 1
ATOM 6083 O O . MET B 1 412 ? -26.476 -8.171 -9.289 1.00 55.46 412 MET B O 1
ATOM 6088 N N . THR B 1 413 ? -24.361 -7.856 -8.577 1.00 46.66 413 THR B N 1
ATOM 6089 C CA . THR B 1 413 ? -24.063 -9.274 -8.646 1.00 50.12 413 THR B CA 1
ATOM 6090 C C . THR B 1 413 ? -23.518 -9.767 -7.321 1.00 54.92 413 THR B C 1
ATOM 6091 O O . THR B 1 413 ? -22.678 -9.117 -6.686 1.00 54.86 413 THR B O 1
ATOM 6095 N N . LEU B 1 414 ? -24.000 -10.937 -6.930 1.00 54.17 414 LEU B N 1
ATOM 6096 C CA . LEU B 1 414 ? -23.811 -11.478 -5.598 1.00 55.98 414 LEU B CA 1
ATOM 6097 C C . LEU B 1 414 ? -23.313 -12.903 -5.669 1.00 59.09 414 LEU B C 1
ATOM 6098 O O . LEU B 1 414 ? -23.657 -13.664 -6.579 1.00 61.79 414 LEU B O 1
ATOM 6103 N N . THR B 1 415 ? -22.504 -13.246 -4.678 1.00 56.75 415 THR B N 1
ATOM 6104 C CA . THR B 1 415 ? -21.961 -14.583 -4.546 1.00 63.54 415 THR B CA 1
ATOM 6105 C C . THR B 1 415 ? -21.641 -14.779 -3.076 1.00 60.41 415 THR B C 1
ATOM 6106 O O . THR B 1 415 ? -21.670 -13.832 -2.279 1.00 55.58 415 THR B O 1
ATOM 6110 N N . SER B 1 416 ? -21.346 -16.017 -2.718 1.00 60.09 416 SER B N 1
ATOM 6111 C CA . SER B 1 416 ? -20.954 -16.317 -1.355 1.00 65.22 416 SER B CA 1
ATOM 6112 C C . SER B 1 416 ? -19.628 -17.054 -1.374 1.00 62.86 416 SER B C 1
ATOM 6113 O O . SER B 1 416 ? -19.294 -17.764 -2.334 1.00 64.29 416 SER B O 1
ATOM 6116 N N . TYR B 1 417 ? -18.861 -16.840 -0.316 1.00 58.70 417 TYR B N 1
ATOM 6117 C CA . TYR B 1 417 ? -17.592 -17.530 -0.111 1.00 66.00 417 TYR B CA 1
ATOM 6118 C C . TYR B 1 417 ? -17.475 -17.761 1.387 1.00 59.84 417 TYR B C 1
ATOM 6119 O O . TYR B 1 417 ? -17.341 -16.798 2.148 1.00 58.78 417 TYR B O 1
ATOM 6128 N N . ASN B 1 418 ? -17.580 -19.027 1.799 1.00 66.37 418 ASN B N 1
ATOM 6129 C CA . ASN B 1 418 ? -17.371 -19.447 3.183 1.00 64.81 418 ASN B CA 1
ATOM 6130 C C . ASN B 1 418 ? -18.166 -18.588 4.165 1.00 60.01 418 ASN B C 1
ATOM 6131 O O . ASN B 1 418 ? -19.396 -18.631 4.181 1.00 61.82 418 ASN B O 1
ATOM 6136 N N . ASP B 1 419 ? -17.467 -17.775 4.961 1.00 63.01 419 ASP B N 1
ATOM 6137 C CA . ASP B 1 419 ? -18.068 -16.996 6.041 1.00 70.00 419 ASP B CA 1
ATOM 6138 C C . ASP B 1 419 ? -19.043 -15.927 5.569 1.00 67.87 419 ASP B C 1
ATOM 6139 O O . ASP B 1 419 ? -19.785 -15.399 6.403 1.00 64.73 419 ASP B O 1
ATOM 6144 N N . GLN B 1 420 ? -19.031 -15.549 4.289 1.00 61.51 420 GLN B N 1
ATOM 6145 C CA . GLN B 1 420 ? -19.515 -14.225 3.931 1.00 62.91 420 GLN B CA 1
ATOM 6146 C C . GLN B 1 420 ? -20.312 -14.255 2.627 1.00 61.96 420 GLN B C 1
ATOM 6147 O O . GLN B 1 420 ? -20.293 -15.226 1.866 1.00 60.16 420 GLN B O 1
ATOM 6153 N N . VAL B 1 421 ? -21.029 -13.161 2.392 1.00 58.70 421 VAL B N 1
ATOM 6154 C CA . VAL B 1 421 ? -21.764 -12.920 1.154 1.00 60.05 421 VAL B CA 1
ATOM 6155 C C . VAL B 1 421 ? -21.116 -11.721 0.469 1.00 54.03 421 VAL B C 1
ATOM 6156 O O . VAL B 1 421 ? -20.814 -10.710 1.121 1.00 50.28 421 VAL B O 1
ATOM 6160 N N . GLU B 1 422 ? -20.877 -11.845 -0.833 1.00 50.37 422 GLU B N 1
ATOM 6161 C CA . GLU B 1 422 ? -20.041 -10.902 -1.569 1.00 53.83 422 GLU B CA 1
ATOM 6162 C C . GLU B 1 422 ? -20.896 -10.079 -2.522 1.00 54.75 422 GLU B C 1
ATOM 6163 O O . GLU B 1 422 ? -21.648 -10.645 -3.329 1.00 52.92 422 GLU B O 1
ATOM 6169 N N . PHE B 1 423 ? -20.785 -8.755 -2.427 1.00 47.74 423 PHE B N 1
ATOM 6170 C CA . PHE B 1 423 ? -21.569 -7.846 -3.256 1.00 52.95 423 PHE B CA 1
ATOM 6171 C C . PHE B 1 423 ? -20.661 -7.219 -4.302 1.00 54.80 423 PHE B C 1
ATOM 6172 O O . PHE B 1 423 ? -19.679 -6.561 -3.946 1.00 54.53 423 PHE B O 1
ATOM 6180 N N . GLY B 1 424 ? -21.001 -7.407 -5.583 1.00 51.63 424 GLY B N 1
ATOM 6181 C CA . GLY B 1 424 ? -20.358 -6.664 -6.650 1.00 46.28 424 GLY B CA 1
ATOM 6182 C C . GLY B 1 424 ? -21.321 -5.750 -7.388 1.00 48.33 424 GLY B C 1
ATOM 6183 O O . GLY B 1 424 ? -22.205 -6.227 -8.108 1.00 47.01 424 GLY B O 1
ATOM 6184 N N . LEU B 1 425 ? -21.155 -4.438 -7.220 1.00 44.99 425 LEU B N 1
ATOM 6185 C CA . LEU B 1 425 ? -21.961 -3.423 -7.882 1.00 40.06 425 LEU B CA 1
ATOM 6186 C C . LEU B 1 425 ? -21.112 -2.758 -8.965 1.00 50.89 425 LEU B C 1
ATOM 6187 O O . LEU B 1 425 ? -20.094 -2.127 -8.655 1.00 48.03 425 LEU B O 1
ATOM 6192 N N . ILE B 1 426 ? -21.527 -2.894 -10.228 1.00 51.21 426 ILE B N 1
ATOM 6193 C CA . ILE B 1 426 ? -20.856 -2.253 -11.360 1.00 49.11 426 ILE B CA 1
ATOM 6194 C C . ILE B 1 426 ? -21.846 -1.304 -12.030 1.00 49.72 426 ILE B C 1
ATOM 6195 O O . ILE B 1 426 ? -23.001 -1.671 -12.279 1.00 48.25 426 ILE B O 1
ATOM 6200 N N . GLY B 1 427 ? -21.409 -0.078 -12.292 1.00 47.48 427 GLY B N 1
ATOM 6201 C CA . GLY B 1 427 ? -22.328 0.926 -12.793 1.00 45.88 427 GLY B CA 1
ATOM 6202 C C . GLY B 1 427 ? -21.650 1.912 -13.720 1.00 50.24 427 GLY B C 1
ATOM 6203 O O . GLY B 1 427 ? -20.414 2.093 -13.692 1.00 43.74 427 GLY B O 1
ATOM 6204 N N . CYS B 1 428 ? -22.478 2.543 -14.562 1.00 40.63 428 CYS B N 1
ATOM 6205 C CA . CYS B 1 428 ? -21.982 3.624 -15.403 1.00 44.54 428 CYS B CA 1
ATOM 6206 C C . CYS B 1 428 ? -21.584 4.794 -14.507 1.00 43.51 428 CYS B C 1
ATOM 6207 O O . CYS B 1 428 ? -22.401 5.289 -13.727 1.00 44.31 428 CYS B O 1
ATOM 6210 N N . ARG B 1 429 ? -20.319 5.216 -14.595 1.00 49.80 429 ARG B N 1
ATOM 6211 C CA . ARG B 1 429 ? -19.822 6.288 -13.730 1.00 52.51 429 ARG B CA 1
ATOM 6212 C C . ARG B 1 429 ? -20.607 7.593 -13.893 1.00 54.38 429 ARG B C 1
ATOM 6213 O O . ARG B 1 429 ? -20.787 8.321 -12.917 1.00 50.98 429 ARG B O 1
ATOM 6221 N N . ARG B 1 430 ? -21.075 7.924 -15.110 1.00 53.70 430 ARG B N 1
ATOM 6222 C CA . ARG B 1 430 ? -21.771 9.202 -15.266 1.00 58.13 430 ARG B CA 1
ATOM 6223 C C . ARG B 1 430 ? -23.192 9.159 -14.712 1.00 57.49 430 ARG B C 1
ATOM 6224 O O . ARG B 1 430 ? -23.609 10.068 -13.984 1.00 58.08 430 ARG B O 1
ATOM 6232 N N . THR B 1 431 ? -23.967 8.136 -15.062 1.00 49.88 431 THR B N 1
ATOM 6233 C CA . THR B 1 431 ? -25.364 8.216 -14.671 1.00 59.61 431 THR B CA 1
ATOM 6234 C C . THR B 1 431 ? -25.567 7.876 -13.202 1.00 57.10 431 THR B C 1
ATOM 6235 O O . THR B 1 431 ? -26.615 8.215 -12.643 1.00 57.75 431 THR B O 1
ATOM 6239 N N . LEU B 1 432 ? -24.575 7.277 -12.547 1.00 54.86 432 LEU B N 1
ATOM 6240 C CA . LEU B 1 432 ? -24.695 6.866 -11.151 1.00 59.82 432 LEU B CA 1
ATOM 6241 C C . LEU B 1 432 ? -23.581 7.494 -10.321 1.00 58.02 432 LEU B C 1
ATOM 6242 O O . LEU B 1 432 ? -22.684 6.793 -9.831 1.00 60.90 432 LEU B O 1
ATOM 6247 N N . PRO B 1 433 ? -23.631 8.814 -10.117 1.00 57.99 433 PRO B N 1
ATOM 6248 C CA . PRO B 1 433 ? -22.603 9.476 -9.309 1.00 64.86 433 PRO B CA 1
ATOM 6249 C C . PRO B 1 433 ? -22.564 8.944 -7.884 1.00 63.92 433 PRO B C 1
ATOM 6250 O O . PRO B 1 433 ? -23.601 8.761 -7.243 1.00 63.48 433 PRO B O 1
ATOM 6254 N N . SER B 1 434 ? -21.341 8.689 -7.403 1.00 61.27 434 SER B N 1
ATOM 6255 C CA . SER B 1 434 ? -21.063 8.335 -6.008 1.00 62.22 434 SER B CA 1
ATOM 6256 C C . SER B 1 434 ? -21.552 6.927 -5.681 1.00 61.21 434 SER B C 1
ATOM 6257 O O . SER B 1 434 ? -21.985 6.646 -4.568 1.00 61.08 434 SER B O 1
ATOM 6260 N N . LEU B 1 435 ? -21.424 6.028 -6.652 1.00 60.57 435 LEU B N 1
ATOM 6261 C CA . LEU B 1 435 ? -21.988 4.693 -6.537 1.00 57.96 435 LEU B CA 1
ATOM 6262 C C . LEU B 1 435 ? -21.393 3.920 -5.368 1.00 59.40 435 LEU B C 1
ATOM 6263 O O . LEU B 1 435 ? -22.039 2.998 -4.851 1.00 56.26 435 LEU B O 1
ATOM 6268 N N . GLN B 1 436 ? -20.167 4.265 -4.944 1.00 61.94 436 GLN B N 1
ATOM 6269 C CA . GLN B 1 436 ? -19.550 3.562 -3.821 1.00 62.41 436 GLN B CA 1
ATOM 6270 C C . GLN B 1 436 ? -20.362 3.749 -2.542 1.00 57.21 436 GLN B C 1
ATOM 6271 O O . GLN B 1 436 ? -20.303 2.909 -1.636 1.00 51.78 436 GLN B O 1
ATOM 6277 N N . ARG B 1 437 ? -21.137 4.828 -2.453 1.00 51.78 437 ARG B N 1
ATOM 6278 C CA . ARG B 1 437 ? -21.910 5.051 -1.242 1.00 58.38 437 ARG B CA 1
ATOM 6279 C C . ARG B 1 437 ? -22.963 3.973 -1.037 1.00 59.38 437 ARG B C 1
ATOM 6280 O O . ARG B 1 437 ? -23.429 3.782 0.094 1.00 58.24 437 ARG B O 1
ATOM 6288 N N . MET B 1 438 ? -23.322 3.238 -2.096 1.00 54.76 438 MET B N 1
ATOM 6289 C CA . MET B 1 438 ? -24.283 2.151 -1.949 1.00 59.05 438 MET B CA 1
ATOM 6290 C C . MET B 1 438 ? -23.773 1.031 -1.052 1.00 55.31 438 MET B C 1
ATOM 6291 O O . MET B 1 438 ? -24.588 0.246 -0.552 1.00 56.59 438 MET B O 1
ATOM 6296 N N . LEU B 1 439 ? -22.457 0.926 -0.855 1.00 51.80 439 LEU B N 1
ATOM 6297 C CA . LEU B 1 439 ? -21.914 -0.010 0.130 1.00 55.97 439 LEU B CA 1
ATOM 6298 C C . LEU B 1 439 ? -22.364 0.355 1.542 1.00 54.42 439 LEU B C 1
ATOM 6299 O O . LEU B 1 439 ? -22.755 -0.515 2.326 1.00 50.58 439 LEU B O 1
ATOM 6304 N N . ASP B 1 440 ? -22.296 1.639 1.890 1.00 54.90 440 ASP B N 1
ATOM 6305 C CA . ASP B 1 440 ? -22.802 2.064 3.187 1.00 55.22 440 ASP B CA 1
ATOM 6306 C C . ASP B 1 440 ? -24.313 1.929 3.247 1.00 56.41 440 ASP B C 1
ATOM 6307 O O . ASP B 1 440 ? -24.858 1.610 4.307 1.00 54.68 440 ASP B O 1
ATOM 6312 N N . TYR B 1 441 ? -24.996 2.120 2.113 1.00 55.20 441 TYR B N 1
ATOM 6313 C CA . TYR B 1 441 ? -26.451 2.007 2.100 1.00 53.65 441 TYR B CA 1
ATOM 6314 C C . TYR B 1 441 ? -26.892 0.556 2.245 1.00 55.29 441 TYR B C 1
ATOM 6315 O O . TYR B 1 441 ? -27.914 0.277 2.887 1.00 55.86 441 TYR B O 1
ATOM 6324 N N . LEU B 1 442 ? -26.141 -0.385 1.665 1.00 53.87 442 LEU B N 1
ATOM 6325 C CA . LEU B 1 442 ? -26.430 -1.792 1.930 1.00 53.04 442 LEU B CA 1
ATOM 6326 C C . LEU B 1 442 ? -26.228 -2.104 3.404 1.00 55.93 442 LEU B C 1
ATOM 6327 O O . LEU B 1 442 ? -27.044 -2.802 4.022 1.00 55.30 442 LEU B O 1
ATOM 6332 N N . GLU B 1 443 ? -25.140 -1.590 3.982 1.00 56.41 443 GLU B N 1
ATOM 6333 C CA . GLU B 1 443 ? -24.810 -1.919 5.359 1.00 55.38 443 GLU B CA 1
ATOM 6334 C C . GLU B 1 443 ? -25.831 -1.300 6.304 1.00 52.85 443 GLU B C 1
ATOM 6335 O O . GLU B 1 443 ? -26.258 -1.933 7.273 1.00 56.70 443 GLU B O 1
ATOM 6341 N N . GLN B 1 444 ? -26.285 -0.091 5.988 1.00 55.07 444 GLN B N 1
ATOM 6342 C CA . GLN B 1 444 ? -27.326 0.551 6.767 1.00 49.33 444 GLN B CA 1
ATOM 6343 C C . GLN B 1 444 ? -28.655 -0.211 6.647 1.00 61.98 444 GLN B C 1
ATOM 6344 O O . GLN B 1 444 ? -29.408 -0.326 7.629 1.00 55.88 444 GLN B O 1
ATOM 6350 N N . GLY B 1 445 ? -28.950 -0.760 5.456 1.00 59.55 445 GLY B N 1
ATOM 6351 C CA . GLY B 1 445 ? -30.159 -1.557 5.292 1.00 50.72 445 GLY B CA 1
ATOM 6352 C C . GLY B 1 445 ? -30.172 -2.786 6.185 1.00 56.04 445 GLY B C 1
ATOM 6353 O O . GLY B 1 445 ? -31.208 -3.146 6.752 1.00 54.36 445 GLY B O 1
ATOM 6354 N N . LEU B 1 446 ? -29.011 -3.427 6.354 1.00 54.32 446 LEU B N 1
ATOM 6355 C CA . LEU B 1 446 ? -28.945 -4.589 7.232 1.00 57.74 446 LEU B CA 1
ATOM 6356 C C . LEU B 1 446 ? -29.000 -4.175 8.711 1.00 63.40 446 LEU B C 1
ATOM 6357 O O . LEU B 1 446 ? -29.638 -4.846 9.531 1.00 58.70 446 LEU B O 1
ATOM 6362 N N . ALA B 1 447 ? -28.346 -3.066 9.068 1.00 61.06 447 ALA B N 1
ATOM 6363 C CA . ALA B 1 447 ? -28.362 -2.625 10.455 1.00 63.52 447 ALA B CA 1
ATOM 6364 C C . ALA B 1 447 ? -29.753 -2.152 10.878 1.00 61.10 447 ALA B C 1
ATOM 6365 O O . ALA B 1 447 ? -30.124 -2.302 12.046 1.00 61.47 447 ALA B O 1
ATOM 6367 N N . GLU B 1 448 ? -30.529 -1.579 9.954 1.00 60.55 448 GLU B N 1
ATOM 6368 C CA . GLU B 1 448 ? -31.884 -1.138 10.281 1.00 56.78 448 GLU B CA 1
ATOM 6369 C C . GLU B 1 448 ? -32.760 -2.326 10.652 1.00 63.90 448 GLU B C 1
ATOM 6370 O O . GLU B 1 448 ? -33.529 -2.269 11.620 1.00 64.71 448 GLU B O 1
ATOM 6376 N N . LEU B 1 449 ? -32.675 -3.407 9.870 1.00 61.45 449 LEU B N 1
ATOM 6377 C CA . LEU B 1 449 ? -33.327 -4.655 10.253 1.00 60.06 449 LEU B CA 1
ATOM 6378 C C . LEU B 1 449 ? -32.808 -5.152 11.598 1.00 62.45 449 LEU B C 1
ATOM 6379 O O . LEU B 1 449 ? -33.576 -5.669 12.416 1.00 61.98 449 LEU B O 1
ATOM 6384 N N . GLU B 1 450 ? -31.506 -5.007 11.852 1.00 61.64 450 GLU B N 1
ATOM 6385 C CA . GLU B 1 450 ? -30.978 -5.514 13.115 1.00 64.65 450 GLU B CA 1
ATOM 6386 C C . GLU B 1 450 ? -31.497 -4.709 14.307 1.00 64.65 450 GLU B C 1
ATOM 6387 O O . GLU B 1 450 ? -31.880 -5.287 15.327 1.00 67.76 450 GLU B O 1
ATOM 6393 N N . LEU B 1 451 ? -31.502 -3.373 14.203 1.00 61.64 451 LEU B N 1
ATOM 6394 C CA . LEU B 1 451 ? -32.079 -2.546 15.260 1.00 64.40 451 LEU B CA 1
ATOM 6395 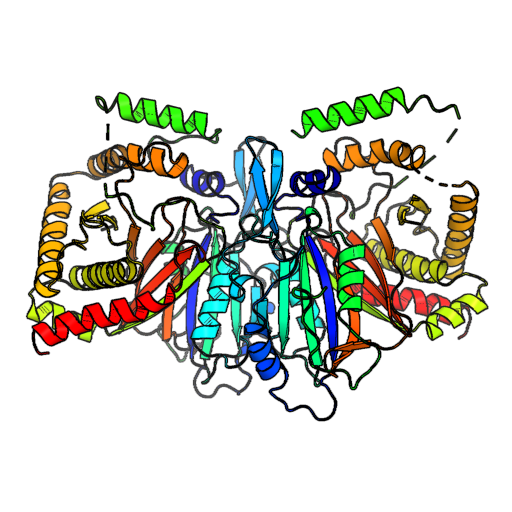C C . LEU B 1 451 ? -33.541 -2.899 15.485 1.00 70.60 451 LEU B C 1
ATOM 6396 O O . LEU B 1 451 ? -33.948 -3.213 16.608 1.00 75.37 451 LEU B O 1
ATOM 6401 N N . ASN B 1 452 ? -34.339 -2.877 14.410 1.00 70.93 452 ASN B N 1
ATOM 6402 C CA . ASN B 1 452 ? -35.779 -3.108 14.496 1.00 68.74 452 ASN B CA 1
ATOM 6403 C C . ASN B 1 452 ? -36.126 -4.371 15.266 1.00 70.94 452 ASN B C 1
ATOM 6404 O O . ASN B 1 452 ? -37.214 -4.462 15.852 1.00 70.31 452 ASN B O 1
ATOM 6409 N N . ALA B 1 453 ? -35.239 -5.362 15.263 1.00 64.94 453 ALA B N 1
ATOM 6410 C CA . ALA B 1 453 ? -35.496 -6.613 15.954 1.00 66.90 453 ALA B CA 1
ATOM 6411 C C . ALA B 1 453 ? -34.604 -6.822 17.158 1.00 68.34 453 ALA B C 1
ATOM 6412 O O . ALA B 1 453 ? -34.731 -7.853 17.822 1.00 73.03 453 ALA B O 1
ATOM 6414 N N . GLY B 1 454 ? -33.692 -5.893 17.440 1.00 74.21 454 GLY B N 1
ATOM 6415 C CA . GLY B 1 454 ? -32.892 -5.916 18.652 1.00 70.70 454 GLY B CA 1
ATOM 6416 C C . GLY B 1 454 ? -31.888 -7.047 18.763 1.00 77.22 454 GLY B C 1
ATOM 6417 O O . GLY B 1 454 ? -31.806 -7.704 19.807 1.00 74.87 454 GLY B O 1
ATOM 6418 N N . LEU B 1 455 ? -31.106 -7.284 17.712 1.00 70.34 455 LEU B N 1
ATOM 6419 C CA . LEU B 1 455 ? -30.129 -8.368 17.744 1.00 73.71 455 LEU B CA 1
ATOM 6420 C C . LEU B 1 455 ? -28.747 -7.882 18.180 1.00 67.18 455 LEU B C 1
ATOM 6421 O O . LEU B 1 455 ? -28.402 -6.717 17.985 1.00 64.73 455 LEU B O 1
#